Protein AF-A0A954RCR1-F1 (afdb_monomer_lite)

Secondary structure (DSSP, 8-state):
-TT-S-HHHHHHHHHHHHHTTTT-TTHHHHHHHHHT-SSHHHHHHHHHHHTT--SGGGGHHHHHHHTS---HHHHHHHHHHHHHHHHHHHHHHHHT------SHHHHHHHHHHS-HHHHHHS---HHHHHHHHHSTT--HHHHHHHHHHHHHHHT--HHHHHHHHHHHHHT--S---HHHHHHHHHHHHTS-HHHHHHTHHHHHHHHHH-SSHHHHHHHHHHHHHHHTSSHHHHHHHTTSHHHHHHHHHHGGG-S-HHHHHHHHHHHGGGGT---HHHHTTSTT---S-EEEEEEE-SSEE----SEEEEEETTEE-GGGSEEEES---TT--GGGGGSS-----GGGS----PPTTEES-EEEEEEEEEE---EEEEEPP-SGGGGGGGTTEEEEEE-TT--EEEEEEEEPPPSSEEEEE--SSHHHHHHHHHHHHHHTT-TT-HHHHHHHHHHHHHH-TTHHHHHHHHTTS-GGGS-HHHHHHHHHHHHHHHHHS-GGGTTSHHHHHHHHHHHHHHTTS-HHHHHHHHHHHHHHS-EEEEEEEETTTTEES-SEEEEETT-EEEEEEE--SSS-B--EEE-TT-HHHHHHHHHHHTTSGGGTTTTT----TTEEEE---BPTT-EEEEEEEPPSS-EEEEEE--STTTTTTSEEEEEEES-HHHHHH-HHHHHHHHT----SGGGGG-S------HHHHHHHHHHHHHS---HHHHHHHHHHTTGGGT-EETTEE-SSS-BGGG--TT--HHHHHHHH-

Radius of gyration: 33.38 Å; chains: 1; bounding box: 70×98×90 Å

Foldseek 3Di:
DCPDPDVVVNLVVLQVLLVCVVVDPCSLVSLQVQLQDQDASSVLSSLLSLLSDLALQSLVSLQNNVVYDYDPSNVVSSVVSCVSRVVSNVVCLVVVHDHDHPDPSVVLVVLLPHDPVVLVVDDDDLSSLVSLLQPPPRDLVSVVVSLVSNCVVVVHHSLVVLLVVLLVVLPDPDDRDCRSVVSSLVVLLPDDLVSLLVCLVVLLCQLPPGNDLSSNLSSLLSNCVNVVENPVQCVSQLVELSSLLSPLLSLLVNPDLVNLVRCQVVLLCLLPDRDPNHVVVQPPLPDQWFQKKKKKAAAFFKDKFLAKFWDAPRDGLQLQWDKDKPAFDPLQGRNLNHPPGLDLDVVVVSMHIHDHRHHTIMMMIGSVAIGRTFKMKTFARDPPCRLQRSAQMKIFTAHPVRDTSDIDTRDGRDDGMDMDGRGGPGSSNSSSLSSLQSNLSHPPCLLVSLVSLLVCLLVVPCNLSSLVSNVSRDLVSHDLVSLVSNLVSLLVVLVPDPLLCCPPPSNVSSLVSNLSSLVSDDPVSSVVSVVVSVQSHAAEAEWEDDEPQLAIPDQEAEDAAQGKYKYKYWYQYQDWWKKWKFAAPCLVVQLVQLQVCLPPPCCLVVQSRGPDPRTQWMDHTAHNGDIDMTMHGHHNDFAWIKMATSNHPSSLRYIHTYTHANDVVVCVVPVVVCCVPRPHDRRHPSHVPSPPDPPDDLVNCVVCVVVDVVVDDDPVVVVVCCVSVPVQAQEAAPPTHDPNDYHPVDPDPPQDPSNVSVVVD

Sequence (761 aa):
MLKSPEPHARAATARVLCYWRDDVSNSLELFRQLAADEHPRVRLEAVRAASFYKVPEAIEIPIIAAEQPSDPYVDFVRAETMRTIEGYFQAALARGDEIAFATDAGARFLLKNISTDKLLEMERGRAVFLELLYRPGVRDEYRREALAGLAKLENKSEMQILLDAIHTIDARQQSQDESVVFDLVRLLSMRSANELTQARAELEKLATGADQPVIRQIAFVALMSVDNSPEPAWQLATQSVHSLRDLVNAMPLIPDGSLRAALYPRVEPLLNKLPENLAAKSGSAQGDYGRYVRIEIPGRATLTLAEVEVYSDGRNVARRGKATQSSTAHGGDASRAIDGNKSGSYGDGGQTHTPEDNPDPWWELDLGEALPIDKIAIYNRTEGDLGNRLNNFTIKVLDESRNVVFSQEKNPTPKPSVEFALEGGGPAGLVRRAAMNALTSVRGQETQTFERLSSFVTEGTDALAAIRALRRIPRQAWPAEQARPLLDASMALVRKIPTAERTSPAALDVLEFSESLATLLPAELAKQARAELRELGVRVIRVGTLLERMSYDKETIVVAAGKPVEFLFENSDLMPHNFVILQPSALEEVGLLAEATAQDPKSAERQYVPPSNRILLASRLLQPRDSQKLSFTAPNQPGVYPYVCTYPGHWRRMYGALYVVEDLDGYLADPEGYLAAANLPVRDDLLKDRRPRTEWKFDDLAASLDSLMELGRSYGNGKQMFTVANCVACHKLNDAGQSIGPDLAKLDDKFKPVDILREML

pLDDT: mean 86.99, std 10.41, range [38.75, 98.62]

Structure (mmCIF, N/CA/C/O backbone):
data_AF-A0A954RCR1-F1
#
_entry.id   AF-A0A954RCR1-F1
#
loop_
_atom_site.group_PDB
_atom_site.id
_atom_site.type_symbol
_atom_site.label_atom_id
_atom_site.label_alt_id
_atom_site.label_comp_id
_atom_site.label_asym_id
_atom_site.label_entity_id
_atom_site.label_seq_id
_atom_site.pdbx_PDB_ins_code
_atom_site.Cartn_x
_atom_site.Cartn_y
_atom_site.Cartn_z
_atom_site.occupancy
_atom_site.B_iso_or_equiv
_atom_site.auth_seq_id
_atom_site.auth_comp_id
_atom_site.auth_asym_id
_atom_site.auth_atom_id
_atom_site.pdbx_PDB_model_num
ATOM 1 N N . MET A 1 1 ? 14.750 -15.702 -52.295 1.00 83.25 1 MET A N 1
ATOM 2 C CA . MET A 1 1 ? 13.401 -15.258 -51.876 1.00 83.25 1 MET A CA 1
ATOM 3 C C . MET A 1 1 ? 13.390 -14.515 -50.539 1.00 83.25 1 MET A C 1
ATOM 5 O O . MET A 1 1 ? 12.661 -13.542 -50.438 1.00 83.25 1 MET A O 1
ATOM 9 N N . LEU A 1 2 ? 14.232 -14.869 -49.554 1.00 84.25 2 LEU A N 1
ATOM 10 C CA . LEU A 1 2 ? 14.320 -14.148 -48.265 1.00 84.25 2 LEU A CA 1
ATOM 11 C C . LEU A 1 2 ? 14.655 -12.648 -48.378 1.00 84.25 2 LEU A C 1
ATOM 13 O O . LEU A 1 2 ? 14.264 -11.878 -47.519 1.00 84.25 2 LEU A O 1
ATOM 17 N N . LYS A 1 3 ? 15.330 -12.223 -49.453 1.00 89.62 3 LYS A N 1
ATOM 18 C CA . LYS A 1 3 ? 15.639 -10.812 -49.757 1.00 89.62 3 LYS A CA 1
ATOM 19 C C . LYS A 1 3 ? 14.699 -10.196 -50.804 1.00 89.62 3 LYS A C 1
ATOM 21 O O . LYS A 1 3 ? 15.068 -9.241 -51.476 1.00 89.62 3 LYS A O 1
ATOM 26 N N . SER A 1 4 ? 13.533 -10.806 -51.035 1.00 93.75 4 SER A N 1
ATOM 27 C CA . SER A 1 4 ? 12.549 -10.280 -51.988 1.00 93.75 4 SER A CA 1
ATOM 28 C C . SER A 1 4 ? 12.104 -8.880 -51.556 1.00 93.75 4 SER A C 1
ATOM 30 O O . SER A 1 4 ? 11.864 -8.694 -50.362 1.00 93.75 4 SER A O 1
ATOM 32 N N . PRO A 1 5 ? 11.923 -7.921 -52.483 1.00 91.69 5 PRO A N 1
ATOM 33 C CA . PRO A 1 5 ? 11.301 -6.642 -52.145 1.00 91.69 5 PRO A CA 1
ATOM 34 C C . PRO A 1 5 ? 9.852 -6.828 -51.668 1.00 91.69 5 PRO A C 1
ATOM 36 O O . PRO A 1 5 ? 9.361 -6.031 -50.880 1.00 91.69 5 PRO A O 1
ATOM 39 N N . GLU A 1 6 ? 9.195 -7.917 -52.083 1.00 95.56 6 GLU A N 1
ATOM 40 C CA . GLU A 1 6 ? 7.815 -8.235 -51.717 1.00 95.56 6 GLU A CA 1
ATOM 41 C C . GLU A 1 6 ? 7.729 -8.928 -50.337 1.00 95.56 6 GLU A C 1
ATOM 43 O O . GLU A 1 6 ? 8.166 -10.085 -50.216 1.00 95.56 6 GLU A O 1
ATOM 48 N N . PRO A 1 7 ? 7.155 -8.285 -49.299 1.00 94.56 7 PRO A N 1
ATOM 49 C CA . PRO A 1 7 ? 7.074 -8.846 -47.949 1.00 94.56 7 PRO A CA 1
ATOM 50 C C . PRO A 1 7 ? 6.225 -10.119 -47.873 1.00 94.56 7 PRO A C 1
ATOM 52 O O . PRO A 1 7 ? 6.551 -11.020 -47.096 1.00 94.56 7 PRO A O 1
ATOM 55 N N . HIS A 1 8 ? 5.186 -10.269 -48.703 1.00 95.31 8 HIS A N 1
ATOM 56 C CA . HIS A 1 8 ? 4.409 -11.511 -48.744 1.00 95.31 8 HIS A CA 1
ATOM 57 C C . HIS A 1 8 ? 5.251 -12.701 -49.219 1.00 95.31 8 HIS A C 1
ATOM 59 O O . HIS A 1 8 ? 5.131 -13.802 -48.677 1.00 95.31 8 HIS A O 1
ATOM 65 N N . ALA A 1 9 ? 6.158 -12.476 -50.173 1.00 95.69 9 ALA A N 1
ATOM 66 C CA . ALA A 1 9 ? 7.090 -13.500 -50.630 1.00 95.69 9 ALA A CA 1
ATOM 67 C C . ALA A 1 9 ? 8.112 -13.854 -49.539 1.00 95.69 9 ALA A C 1
ATOM 69 O O . ALA A 1 9 ? 8.416 -15.035 -49.355 1.00 95.69 9 ALA A O 1
ATOM 70 N N . ARG A 1 10 ? 8.607 -12.867 -48.775 1.00 97.56 10 ARG A N 1
ATOM 71 C CA . ARG A 1 10 ? 9.498 -13.116 -47.626 1.00 97.56 10 ARG A CA 1
ATOM 72 C C . ARG A 1 10 ? 8.796 -13.925 -46.534 1.00 97.56 10 ARG A C 1
ATOM 74 O O . ARG A 1 10 ? 9.339 -14.940 -46.109 1.00 97.56 10 ARG A O 1
ATOM 81 N N . ALA A 1 11 ? 7.570 -13.558 -46.158 1.00 96.38 11 ALA A N 1
ATOM 82 C CA . ALA A 1 11 ? 6.774 -14.279 -45.161 1.00 96.38 11 ALA A CA 1
ATOM 83 C C . ALA A 1 11 ? 6.455 -15.722 -45.598 1.00 96.38 11 ALA A C 1
ATOM 85 O O . ALA A 1 11 ? 6.636 -16.664 -44.828 1.00 96.38 11 ALA A O 1
ATOM 86 N N . ALA A 1 12 ? 6.056 -15.924 -46.859 1.00 96.19 12 ALA A N 1
ATOM 87 C CA . ALA A 1 12 ? 5.848 -17.265 -47.407 1.00 96.19 12 ALA A CA 1
ATOM 88 C C . ALA A 1 12 ? 7.147 -18.089 -47.388 1.00 96.19 12 ALA A C 1
ATOM 90 O O . ALA A 1 12 ? 7.135 -19.269 -47.042 1.00 96.19 12 ALA A O 1
ATOM 91 N N . THR A 1 13 ? 8.283 -17.453 -47.692 1.00 94.94 13 THR A N 1
ATOM 92 C CA . THR A 1 13 ? 9.602 -18.096 -47.624 1.00 94.94 13 THR A CA 1
ATOM 93 C C . THR A 1 13 ? 9.977 -18.467 -46.190 1.00 94.94 13 THR A C 1
ATOM 95 O O . THR A 1 13 ? 10.460 -19.573 -45.976 1.00 94.94 13 THR A O 1
ATOM 98 N N . ALA A 1 14 ? 9.722 -17.598 -45.207 1.00 96.31 14 ALA A N 1
ATOM 99 C CA . ALA A 1 14 ? 9.934 -17.882 -43.785 1.00 96.31 14 ALA A CA 1
ATOM 100 C C . ALA A 1 14 ? 9.130 -19.113 -43.334 1.00 96.31 14 ALA A C 1
ATOM 102 O O . ALA A 1 14 ? 9.641 -19.989 -42.635 1.00 96.31 14 ALA A O 1
ATOM 103 N N . ARG A 1 15 ? 7.888 -19.234 -43.815 1.00 95.31 15 ARG A N 1
ATOM 104 C CA . ARG A 1 15 ? 7.034 -20.390 -43.539 1.00 95.31 15 ARG A CA 1
ATOM 105 C C . ARG A 1 15 ? 7.578 -21.687 -44.138 1.00 95.31 15 ARG A C 1
ATOM 107 O O . ARG A 1 15 ? 7.557 -22.703 -43.455 1.00 95.31 15 ARG A O 1
ATOM 114 N N . VAL A 1 16 ? 8.091 -21.661 -45.370 1.00 95.81 16 VAL A N 1
ATOM 115 C CA . VAL A 1 16 ? 8.751 -22.831 -45.986 1.00 95.81 16 VAL A CA 1
ATOM 116 C C . VAL A 1 16 ? 10.038 -23.185 -45.239 1.00 95.81 16 VAL A C 1
ATOM 118 O O . VAL A 1 16 ? 10.239 -24.345 -44.886 1.00 95.81 16 VAL A O 1
ATOM 121 N N . LEU A 1 17 ? 10.863 -22.183 -44.921 1.00 95.81 17 LEU A N 1
ATOM 122 C CA . LEU A 1 17 ? 12.106 -22.352 -44.166 1.00 95.81 17 LEU A CA 1
ATOM 123 C C . LEU A 1 17 ? 11.868 -23.045 -42.816 1.00 95.81 17 LEU A C 1
ATOM 125 O O . LEU A 1 17 ? 12.684 -23.856 -42.401 1.00 95.81 17 LEU A O 1
ATOM 129 N N . CYS A 1 18 ? 10.732 -22.793 -42.160 1.00 96.25 18 CYS A N 1
ATOM 130 C CA . CYS A 1 18 ? 10.379 -23.421 -40.882 1.00 96.25 18 CYS A CA 1
ATOM 131 C C . CYS A 1 18 ? 10.257 -24.949 -40.995 1.00 96.25 18 CYS A C 1
ATOM 133 O O . CYS A 1 18 ? 10.634 -25.675 -40.071 1.00 96.25 18 CYS A O 1
ATOM 135 N N . TYR A 1 19 ? 9.733 -25.447 -42.118 1.00 95.06 19 TYR A N 1
ATOM 136 C CA . TYR A 1 19 ? 9.602 -26.883 -42.368 1.00 95.06 19 TYR A CA 1
ATOM 137 C C . TYR A 1 19 ? 10.911 -27.518 -42.839 1.00 95.06 19 TYR A C 1
ATOM 139 O O . TYR A 1 19 ? 11.101 -28.707 -42.627 1.00 95.06 19 TYR A O 1
ATOM 147 N N . TRP A 1 20 ? 11.816 -26.732 -43.425 1.00 94.69 20 TRP A N 1
ATOM 148 C CA . TRP A 1 20 ? 13.145 -27.175 -43.867 1.00 94.69 20 TRP A CA 1
ATOM 149 C C . TRP A 1 20 ? 14.255 -26.839 -42.864 1.00 94.69 20 TRP A C 1
ATOM 151 O O . TRP A 1 20 ? 15.436 -26.934 -43.187 1.00 94.69 20 TRP A O 1
ATOM 161 N N . ARG A 1 21 ? 13.904 -26.413 -41.646 1.00 93.56 21 ARG A N 1
ATOM 162 C CA . ARG A 1 21 ? 14.872 -25.902 -40.663 1.00 93.56 21 ARG A CA 1
ATOM 163 C C . ARG A 1 21 ? 15.953 -26.919 -40.290 1.00 93.56 21 ARG A C 1
ATOM 165 O O . ARG A 1 21 ? 17.066 -26.502 -39.989 1.00 93.56 21 ARG A O 1
ATOM 172 N N . ASP A 1 22 ? 15.607 -28.206 -40.329 1.00 91.62 22 ASP A N 1
ATOM 173 C CA . ASP A 1 22 ? 16.493 -29.324 -39.996 1.00 91.62 22 ASP A CA 1
ATOM 174 C C . ASP A 1 22 ? 17.455 -29.648 -41.165 1.00 91.62 22 ASP A C 1
ATOM 176 O O . ASP A 1 22 ? 18.555 -30.144 -40.937 1.00 91.62 22 ASP A O 1
ATOM 180 N N . ASP A 1 23 ? 17.083 -29.287 -42.401 1.00 94.31 23 ASP A N 1
ATOM 181 C CA . ASP A 1 23 ? 17.887 -29.476 -43.621 1.00 94.31 23 ASP A CA 1
ATOM 182 C C . ASP A 1 23 ? 18.735 -28.238 -43.982 1.00 94.31 23 ASP A C 1
ATOM 184 O O . ASP A 1 23 ? 19.667 -28.313 -44.786 1.00 94.31 23 ASP A O 1
ATOM 188 N N . VAL A 1 24 ? 18.421 -27.074 -43.401 1.00 92.62 24 VAL A N 1
ATOM 189 C CA . VAL A 1 24 ? 19.127 -25.804 -43.628 1.00 92.62 24 VAL A CA 1
ATOM 190 C C . VAL A 1 24 ? 19.993 -25.473 -42.414 1.00 92.62 24 VAL A C 1
ATOM 192 O O . VAL A 1 24 ? 19.507 -24.987 -41.394 1.00 92.62 24 VAL A O 1
ATOM 195 N N . SER A 1 25 ? 21.304 -25.681 -42.549 1.00 86.75 25 SER A N 1
ATOM 196 C CA . SER A 1 25 ? 22.280 -25.602 -41.450 1.00 86.75 25 SER A CA 1
ATOM 197 C C . SER A 1 25 ? 22.365 -24.248 -40.729 1.00 86.75 25 SER A C 1
ATOM 199 O O . SER A 1 25 ? 22.760 -24.208 -39.569 1.00 86.75 25 SER A O 1
ATOM 201 N N . ASN A 1 26 ? 21.979 -23.140 -41.368 1.00 91.62 26 ASN A N 1
ATOM 202 C CA . ASN A 1 26 ? 21.963 -21.796 -40.777 1.00 91.62 26 ASN A CA 1
ATOM 203 C C . ASN A 1 26 ? 20.542 -21.236 -40.567 1.00 91.62 26 ASN A C 1
ATOM 205 O O . ASN A 1 26 ? 20.358 -20.020 -40.505 1.00 91.62 26 ASN A O 1
ATOM 209 N N . SER A 1 27 ? 19.528 -22.102 -40.475 1.00 94.56 27 SER A N 1
ATOM 210 C CA . SER A 1 27 ? 18.116 -21.704 -40.398 1.00 94.56 27 SER A CA 1
ATOM 211 C C . SER A 1 27 ? 17.807 -20.750 -39.238 1.00 94.56 27 SER A C 1
ATOM 213 O O . SER A 1 27 ? 17.087 -19.773 -39.437 1.00 94.56 27 SER A O 1
ATOM 215 N N . LEU A 1 28 ? 18.402 -20.968 -38.061 1.00 93.25 28 LEU A N 1
ATOM 216 C CA . LEU A 1 28 ? 18.199 -20.113 -36.886 1.00 93.25 28 LEU A CA 1
ATOM 217 C C . LEU A 1 28 ? 18.666 -18.668 -37.134 1.00 93.25 28 LEU A C 1
ATOM 219 O O . LEU A 1 28 ? 17.958 -17.717 -36.810 1.00 93.25 28 LEU A O 1
ATOM 223 N N . GLU A 1 29 ? 19.821 -18.504 -37.779 1.00 93.38 29 GLU A N 1
ATOM 224 C CA . GLU A 1 29 ? 20.375 -17.191 -38.121 1.00 93.38 29 GLU A CA 1
ATOM 225 C C . GLU A 1 29 ? 19.513 -16.464 -39.161 1.00 93.38 29 GLU A C 1
ATOM 227 O O . GLU A 1 29 ? 19.259 -15.264 -39.060 1.00 93.38 29 GLU A O 1
ATOM 232 N N . LEU A 1 30 ? 18.979 -17.202 -40.136 1.00 95.31 30 LEU A N 1
ATOM 233 C CA . LEU A 1 30 ? 18.031 -16.648 -41.101 1.00 95.31 30 LEU A CA 1
ATOM 234 C C . LEU A 1 30 ? 16.745 -16.163 -40.412 1.00 95.31 30 LEU A C 1
ATOM 236 O O . LEU A 1 30 ? 16.201 -15.129 -40.801 1.00 95.31 30 LEU A O 1
ATOM 240 N N . PHE A 1 31 ? 16.270 -16.853 -39.371 1.00 96.56 31 PHE A N 1
ATOM 241 C CA . PHE A 1 31 ? 15.113 -16.395 -38.601 1.00 96.56 31 PHE A CA 1
ATOM 242 C C . PHE A 1 31 ? 15.402 -15.188 -37.711 1.00 96.56 31 PHE A C 1
ATOM 244 O O . PHE A 1 31 ? 14.526 -14.334 -37.593 1.00 96.56 31 PHE A O 1
ATOM 251 N N . ARG A 1 32 ? 16.615 -15.047 -37.160 1.00 94.88 32 ARG A N 1
ATOM 252 C CA . ARG A 1 32 ? 17.026 -13.801 -36.487 1.00 94.88 32 ARG A CA 1
ATOM 253 C C . ARG A 1 32 ? 16.932 -12.602 -37.430 1.00 94.88 32 ARG A C 1
ATOM 255 O O . ARG A 1 32 ? 16.365 -11.578 -37.064 1.00 94.88 32 ARG A O 1
ATOM 262 N N . GLN A 1 33 ? 17.405 -12.752 -38.669 1.00 93.94 33 GLN A N 1
ATOM 263 C CA . GLN A 1 33 ? 17.309 -11.701 -39.690 1.00 93.94 33 GLN A CA 1
ATOM 264 C C . GLN A 1 33 ? 15.851 -11.357 -40.026 1.00 93.94 33 GLN A C 1
ATOM 266 O O . GLN A 1 33 ? 15.496 -10.185 -40.105 1.00 93.94 33 GLN A O 1
ATOM 271 N N . LEU A 1 34 ? 14.991 -12.368 -40.185 1.00 95.94 34 LEU A N 1
ATOM 272 C CA . LEU A 1 34 ? 13.568 -12.163 -40.478 1.00 95.94 34 LEU A CA 1
ATOM 273 C C . LEU A 1 34 ? 12.781 -11.578 -39.295 1.00 95.94 34 LEU A C 1
ATOM 275 O O . LEU A 1 34 ? 11.786 -10.888 -39.508 1.00 95.94 34 LEU A O 1
ATOM 279 N N . ALA A 1 35 ? 13.206 -11.826 -38.057 1.00 95.69 35 ALA A N 1
ATOM 280 C CA . ALA A 1 35 ? 12.607 -11.211 -36.875 1.00 95.69 35 ALA A CA 1
ATOM 281 C C . ALA A 1 35 ? 12.864 -9.701 -36.798 1.00 95.69 35 ALA A C 1
ATOM 283 O O . ALA A 1 35 ? 12.066 -8.986 -36.200 1.00 95.69 35 ALA A O 1
ATOM 284 N N . ALA A 1 36 ? 13.927 -9.210 -37.439 1.00 94.12 36 ALA A N 1
ATOM 285 C CA . ALA A 1 36 ? 14.231 -7.786 -37.566 1.00 94.12 36 ALA A CA 1
ATOM 286 C C . ALA A 1 36 ? 13.630 -7.139 -38.833 1.00 94.12 36 ALA A C 1
ATOM 288 O O . ALA A 1 36 ? 13.903 -5.972 -39.106 1.00 94.12 36 ALA A O 1
ATOM 289 N N . ASP A 1 37 ? 12.844 -7.875 -39.631 1.00 95.81 37 ASP A N 1
ATOM 290 C CA . ASP A 1 37 ? 12.252 -7.364 -40.874 1.00 95.81 37 ASP A CA 1
ATOM 291 C C . ASP A 1 37 ? 11.323 -6.172 -40.600 1.00 95.81 37 ASP A C 1
ATOM 293 O O . ASP A 1 37 ? 10.630 -6.154 -39.588 1.00 95.81 37 ASP A O 1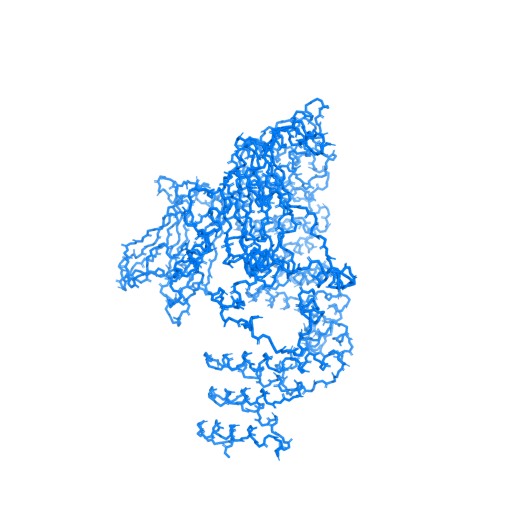
ATOM 297 N N . GLU A 1 38 ? 11.252 -5.202 -41.513 1.00 93.56 38 GLU A N 1
ATOM 298 C CA . GLU A 1 38 ? 10.373 -4.026 -41.398 1.00 93.56 38 GLU A CA 1
ATOM 299 C C . GLU A 1 38 ? 8.879 -4.396 -41.381 1.00 93.56 38 GLU A C 1
ATOM 301 O O . GLU A 1 38 ? 8.064 -3.720 -40.744 1.00 93.56 38 GLU A O 1
ATOM 306 N N . HIS A 1 39 ? 8.500 -5.505 -42.025 1.00 95.44 39 HIS A N 1
ATOM 307 C CA . HIS A 1 39 ? 7.107 -5.873 -42.219 1.00 95.44 39 HIS A CA 1
ATOM 308 C C . HIS A 1 39 ? 6.611 -6.851 -41.132 1.00 95.44 39 HIS A C 1
ATOM 310 O O . HIS A 1 39 ? 7.134 -7.966 -41.014 1.00 95.44 39 HIS A O 1
ATOM 316 N N . PRO A 1 40 ? 5.527 -6.529 -40.394 1.00 94.56 40 PRO A N 1
ATOM 317 C CA . PRO A 1 40 ? 5.069 -7.309 -39.234 1.00 94.56 40 PRO A CA 1
ATOM 318 C C . PRO A 1 40 ? 4.738 -8.767 -39.559 1.00 94.56 40 PRO A C 1
ATOM 320 O O . PRO A 1 40 ? 5.065 -9.663 -38.790 1.00 94.56 40 PRO A O 1
ATOM 323 N N . ARG A 1 41 ? 4.171 -9.043 -40.740 1.00 95.25 41 ARG A N 1
ATOM 324 C CA . ARG A 1 41 ? 3.879 -10.420 -41.183 1.00 95.25 41 ARG A CA 1
ATOM 325 C C . ARG A 1 41 ? 5.128 -11.298 -41.335 1.00 95.25 41 ARG A C 1
ATOM 327 O O . ARG A 1 41 ? 5.044 -12.500 -41.104 1.00 95.25 41 ARG A O 1
ATOM 334 N N . VAL A 1 42 ? 6.260 -10.724 -41.745 1.00 97.38 42 VAL A N 1
ATOM 335 C CA . VAL A 1 42 ? 7.517 -11.474 -41.884 1.00 97.38 42 VAL A CA 1
ATOM 336 C C . VAL A 1 42 ? 8.061 -11.806 -40.497 1.00 97.38 42 VAL A C 1
ATOM 338 O O . VAL A 1 42 ? 8.372 -12.969 -40.233 1.00 97.38 42 VAL A O 1
ATOM 341 N N . ARG A 1 43 ? 8.054 -10.819 -39.587 1.00 97.38 43 ARG A N 1
ATOM 342 C CA . ARG A 1 43 ? 8.409 -11.018 -38.176 1.00 97.38 43 ARG A CA 1
ATOM 343 C C . ARG A 1 43 ? 7.525 -12.066 -37.511 1.00 97.38 43 ARG A C 1
ATOM 345 O O . ARG A 1 43 ? 8.045 -12.962 -36.861 1.00 97.38 43 ARG A O 1
ATOM 352 N N . LEU A 1 44 ? 6.209 -12.010 -37.723 1.00 97.44 44 LEU A N 1
ATOM 353 C CA . LEU A 1 44 ? 5.257 -12.978 -37.176 1.00 97.44 44 LEU A CA 1
ATOM 354 C C . LEU A 1 44 ? 5.622 -14.416 -37.561 1.00 97.44 44 LEU A C 1
ATOM 356 O O . LEU A 1 44 ? 5.638 -15.290 -36.699 1.00 97.44 44 LEU A O 1
ATOM 360 N N . GLU A 1 45 ? 5.936 -14.670 -38.836 1.00 97.56 45 GLU A N 1
ATOM 361 C CA . GLU A 1 45 ? 6.324 -16.012 -39.294 1.00 97.56 45 GLU A CA 1
ATOM 362 C C . GLU A 1 45 ? 7.686 -16.445 -38.738 1.00 97.56 45 GLU A C 1
ATOM 364 O O . GLU A 1 45 ? 7.860 -17.623 -38.426 1.00 97.56 45 GLU A O 1
ATOM 369 N N . ALA A 1 46 ? 8.629 -15.514 -38.562 1.00 97.50 46 ALA A N 1
ATOM 370 C CA . ALA A 1 46 ? 9.911 -15.798 -37.921 1.00 97.50 46 ALA A CA 1
ATOM 371 C C . ALA A 1 46 ? 9.743 -16.163 -36.439 1.00 97.50 46 ALA A C 1
ATOM 373 O O . ALA A 1 46 ? 10.250 -17.192 -35.995 1.00 97.50 46 ALA A O 1
ATOM 374 N N . VAL A 1 47 ? 8.966 -15.372 -35.693 1.00 97.75 47 VAL A N 1
ATOM 375 C CA . VAL A 1 47 ? 8.643 -15.630 -34.284 1.00 97.75 47 VAL A CA 1
ATOM 376 C C . VAL A 1 47 ? 7.914 -16.962 -34.146 1.00 97.75 47 VAL A C 1
ATOM 378 O O . VAL A 1 47 ? 8.325 -17.802 -33.355 1.00 97.75 47 VAL A O 1
ATOM 381 N N . ARG A 1 48 ? 6.902 -17.223 -34.982 1.00 97.75 48 ARG A N 1
ATOM 382 C CA . ARG A 1 48 ? 6.205 -18.515 -35.002 1.00 97.75 48 ARG A CA 1
ATOM 383 C C . ARG A 1 48 ? 7.162 -19.678 -35.271 1.00 97.75 48 ARG A C 1
ATOM 385 O O . ARG A 1 48 ? 6.993 -20.739 -34.685 1.00 97.75 48 ARG A O 1
ATOM 392 N N . ALA A 1 49 ? 8.132 -19.519 -36.169 1.00 97.44 49 ALA A N 1
ATOM 393 C CA . ALA A 1 49 ? 9.093 -20.575 -36.479 1.00 97.44 49 ALA A CA 1
ATOM 394 C C . ALA A 1 49 ? 10.026 -20.892 -35.299 1.00 97.44 49 ALA A C 1
ATOM 396 O O . ALA A 1 49 ? 10.420 -22.048 -35.139 1.00 97.44 49 ALA A O 1
ATOM 397 N N . ALA A 1 50 ? 10.327 -19.909 -34.443 1.00 97.19 50 ALA A N 1
ATOM 398 C CA . ALA A 1 50 ? 11.162 -20.107 -33.260 1.00 97.19 50 ALA A CA 1
ATOM 399 C C . ALA A 1 50 ? 10.596 -21.168 -32.301 1.00 97.19 50 ALA A C 1
ATOM 401 O O . ALA A 1 50 ? 11.370 -21.909 -31.702 1.00 97.19 50 ALA A O 1
ATOM 402 N N . SER A 1 51 ? 9.266 -21.324 -32.216 1.00 96.50 51 SER A N 1
ATOM 403 C CA . SER A 1 51 ? 8.630 -22.322 -31.338 1.00 96.50 51 SER A CA 1
ATOM 404 C C . SER A 1 51 ? 8.909 -23.780 -31.726 1.00 96.50 51 SER A C 1
ATOM 406 O O . SER A 1 51 ? 8.664 -24.688 -30.935 1.00 96.50 51 SER A O 1
ATOM 408 N N . PHE A 1 52 ? 9.450 -24.021 -32.925 1.00 95.69 52 PHE A N 1
ATOM 409 C CA . PHE A 1 52 ? 9.813 -25.353 -33.417 1.00 95.69 52 PHE A CA 1
ATOM 410 C C . PHE A 1 52 ? 11.262 -25.742 -33.092 1.00 95.69 52 PHE A C 1
ATOM 412 O O . PHE A 1 52 ? 11.678 -26.866 -33.393 1.00 95.69 52 PHE A O 1
ATOM 419 N N . TYR A 1 53 ? 12.040 -24.835 -32.498 1.00 95.44 53 TYR A N 1
ATOM 420 C CA . TYR A 1 53 ? 13.405 -25.102 -32.061 1.00 95.44 53 TYR A CA 1
ATOM 421 C C . TYR A 1 53 ? 13.432 -25.588 -30.610 1.00 95.44 53 TYR A C 1
ATOM 423 O O . TYR A 1 53 ? 12.685 -25.115 -29.759 1.00 95.44 53 TYR A O 1
ATOM 431 N N . LYS A 1 54 ? 14.336 -26.530 -30.327 1.00 94.06 54 LYS A N 1
ATOM 432 C CA . LYS A 1 54 ? 14.573 -27.097 -28.987 1.00 94.06 54 LYS A CA 1
ATOM 433 C C . LYS A 1 54 ? 15.948 -26.703 -28.443 1.00 94.06 54 LYS A C 1
ATOM 435 O O . LYS A 1 54 ? 16.628 -27.513 -27.820 1.00 94.06 54 LYS A O 1
ATOM 440 N N . VAL A 1 55 ? 16.375 -25.483 -28.755 1.00 93.19 55 VAL A N 1
ATOM 441 C CA . VAL A 1 55 ? 17.661 -24.908 -28.343 1.00 93.19 55 VAL A CA 1
ATOM 442 C C . VAL A 1 55 ? 17.412 -23.570 -27.643 1.00 93.19 55 VAL A C 1
ATOM 444 O O . VAL A 1 55 ? 16.477 -22.862 -28.033 1.00 93.19 55 VAL A O 1
ATOM 447 N N . PRO A 1 56 ? 18.190 -23.218 -26.606 1.00 93.31 56 PRO A N 1
ATOM 448 C CA . PRO A 1 56 ? 17.955 -22.007 -25.822 1.00 93.31 56 PRO A CA 1
ATOM 449 C C . PRO A 1 56 ? 18.095 -20.719 -26.648 1.00 93.31 56 PRO A C 1
ATOM 451 O O . PRO A 1 56 ? 17.379 -19.755 -26.395 1.00 93.31 56 PRO A O 1
ATOM 454 N N . GLU A 1 57 ? 18.944 -20.705 -27.678 1.00 94.38 57 GLU A N 1
ATOM 455 C CA . GLU A 1 57 ? 19.206 -19.545 -28.538 1.00 94.38 57 GLU A CA 1
ATOM 456 C C . GLU A 1 57 ? 17.972 -19.095 -29.332 1.00 94.38 57 GLU A C 1
ATOM 458 O O . GLU A 1 57 ? 17.884 -17.937 -29.741 1.00 94.38 57 GLU A O 1
ATOM 463 N N . ALA A 1 58 ? 16.988 -19.979 -29.529 1.00 95.38 58 ALA A N 1
ATOM 464 C CA . ALA A 1 58 ? 15.760 -19.655 -30.249 1.00 95.38 58 ALA A CA 1
ATOM 465 C C . ALA A 1 58 ? 14.918 -18.577 -29.555 1.00 95.38 58 ALA A C 1
ATOM 467 O O . ALA A 1 58 ? 14.160 -17.878 -30.230 1.00 95.38 58 ALA A O 1
ATOM 468 N N . ILE A 1 59 ? 15.088 -18.393 -28.239 1.00 94.94 59 ILE A N 1
ATOM 469 C CA . ILE A 1 59 ? 14.411 -17.334 -27.480 1.00 94.94 59 ILE A CA 1
ATOM 470 C C . ILE A 1 59 ? 14.810 -15.932 -27.948 1.00 94.94 59 ILE A C 1
ATOM 472 O O . ILE A 1 59 ? 14.068 -14.977 -27.748 1.00 94.94 59 ILE A O 1
ATOM 476 N N . GLU A 1 60 ? 15.940 -15.796 -28.640 1.00 95.19 60 GLU A N 1
ATOM 477 C CA . GLU A 1 60 ? 16.389 -14.515 -29.173 1.00 95.19 60 GLU A CA 1
ATOM 478 C C . GLU A 1 60 ? 15.485 -13.982 -30.294 1.00 95.19 60 GLU A C 1
ATOM 480 O O . GLU A 1 60 ? 15.310 -12.776 -30.427 1.00 95.19 60 GLU A O 1
ATOM 485 N N . ILE A 1 61 ? 14.855 -14.858 -31.080 1.00 96.38 61 ILE A N 1
ATOM 486 C CA . ILE A 1 61 ? 13.998 -14.472 -32.212 1.00 96.38 61 ILE A CA 1
ATOM 487 C C . ILE A 1 61 ? 12.795 -13.615 -31.760 1.00 96.38 61 ILE A C 1
ATOM 489 O O . ILE A 1 61 ? 12.618 -12.517 -32.299 1.00 96.38 61 ILE A O 1
ATOM 493 N N . PRO A 1 62 ? 11.968 -14.034 -30.776 1.00 95.56 62 PRO A N 1
ATOM 494 C CA . PRO A 1 62 ? 10.907 -13.179 -30.243 1.00 95.56 62 PRO A CA 1
ATOM 495 C C . PRO A 1 62 ? 11.427 -11.885 -29.602 1.00 95.56 62 PRO A C 1
ATOM 497 O O . PRO A 1 62 ? 10.727 -10.875 -29.658 1.00 95.56 62 PRO A O 1
ATOM 500 N N . ILE A 1 63 ? 12.637 -11.887 -29.034 1.00 92.94 63 ILE A N 1
ATOM 501 C CA . ILE A 1 63 ? 13.264 -10.692 -28.447 1.00 92.94 63 ILE A CA 1
ATOM 502 C C . ILE A 1 63 ? 13.634 -9.683 -29.540 1.00 92.94 63 ILE A C 1
ATOM 504 O O . ILE A 1 63 ? 13.307 -8.507 -29.418 1.00 92.94 63 ILE A O 1
ATOM 508 N N . ILE A 1 64 ? 14.238 -10.137 -30.641 1.00 94.19 64 ILE A N 1
ATOM 509 C CA . ILE A 1 64 ? 14.572 -9.290 -31.796 1.00 94.19 64 ILE A CA 1
ATOM 510 C C . ILE A 1 64 ? 13.306 -8.654 -32.378 1.00 94.19 64 ILE A C 1
ATOM 512 O O . ILE A 1 64 ? 13.280 -7.454 -32.646 1.00 94.19 64 ILE A O 1
ATOM 516 N N . ALA A 1 65 ? 12.233 -9.435 -32.530 1.00 93.62 65 ALA A N 1
ATOM 517 C CA . ALA A 1 65 ? 10.966 -8.922 -33.044 1.00 93.62 65 ALA A CA 1
ATOM 518 C C . ALA A 1 65 ? 10.324 -7.863 -32.130 1.00 93.62 65 ALA A C 1
ATOM 520 O O . ALA A 1 65 ? 9.577 -7.020 -32.623 1.00 93.62 65 ALA A O 1
ATOM 521 N N . ALA A 1 66 ? 10.610 -7.892 -30.823 1.00 90.75 66 ALA A N 1
ATOM 522 C CA . ALA A 1 66 ? 10.103 -6.918 -29.857 1.00 90.75 66 ALA A CA 1
ATOM 523 C C . ALA A 1 66 ? 10.780 -5.540 -29.960 1.00 90.75 66 ALA A C 1
ATOM 525 O O . ALA A 1 66 ? 10.221 -4.558 -29.481 1.00 90.75 66 ALA A O 1
ATOM 526 N N . GLU A 1 67 ? 11.948 -5.445 -30.601 1.00 89.81 67 GLU A N 1
ATOM 527 C CA . GLU A 1 67 ? 12.625 -4.165 -30.861 1.00 89.81 67 GLU A CA 1
ATOM 528 C C . GLU A 1 67 ? 11.995 -3.409 -32.054 1.00 89.81 67 GLU A C 1
ATOM 530 O O . GLU A 1 67 ? 12.403 -2.294 -32.372 1.00 89.81 67 GLU A O 1
ATOM 535 N N . GLN A 1 68 ? 11.000 -4.002 -32.726 1.00 90.00 68 GLN A N 1
ATOM 536 C CA . GLN A 1 68 ? 10.282 -3.417 -33.861 1.00 90.00 68 GLN A CA 1
ATOM 537 C C . GLN A 1 68 ? 8.847 -3.018 -33.469 1.00 90.00 68 GLN A C 1
ATOM 539 O O . GLN A 1 68 ? 8.279 -3.612 -32.550 1.00 90.00 68 GLN A O 1
ATOM 544 N N . PRO A 1 69 ? 8.206 -2.064 -34.180 1.00 87.56 69 PRO A N 1
ATOM 545 C CA . PRO A 1 69 ? 6.795 -1.741 -33.964 1.00 87.56 69 PRO A CA 1
ATOM 546 C C . PRO A 1 69 ? 5.923 -2.999 -34.029 1.00 87.56 69 PRO A C 1
ATOM 548 O O . PRO A 1 69 ? 6.053 -3.790 -34.961 1.00 87.56 69 PRO A O 1
ATOM 551 N N . SER A 1 70 ? 5.047 -3.211 -33.052 1.00 84.31 70 SER A N 1
ATOM 552 C CA . SER A 1 70 ? 4.253 -4.442 -32.958 1.00 84.31 70 SER A CA 1
ATOM 553 C C . SER A 1 70 ? 2.785 -4.228 -33.336 1.00 84.31 70 SER A C 1
ATOM 555 O O . SER A 1 70 ? 2.312 -3.096 -33.432 1.00 84.31 70 SER A O 1
ATOM 557 N N . ASP A 1 71 ? 2.074 -5.332 -33.554 1.00 89.38 71 ASP A N 1
ATOM 558 C CA . ASP A 1 71 ? 0.620 -5.394 -33.710 1.00 89.38 71 ASP A CA 1
ATOM 559 C C . ASP A 1 71 ? 0.051 -6.533 -32.833 1.00 89.38 71 ASP A C 1
ATOM 561 O O . ASP A 1 71 ? 0.822 -7.383 -32.366 1.00 89.38 71 ASP A O 1
ATOM 565 N N . PRO A 1 72 ? -1.280 -6.603 -32.614 1.00 89.44 72 PRO A N 1
ATOM 566 C CA . PRO A 1 72 ? -1.874 -7.617 -31.741 1.00 89.44 72 PRO A CA 1
ATOM 567 C C . PRO A 1 72 ? -1.548 -9.067 -32.130 1.00 89.44 72 PRO A C 1
ATOM 569 O O . PRO A 1 72 ? -1.504 -9.943 -31.268 1.00 89.44 72 PRO A O 1
ATOM 572 N N . TYR A 1 73 ? -1.301 -9.344 -33.414 1.00 89.94 73 TYR A N 1
ATOM 573 C CA . TYR A 1 73 ? -0.975 -10.687 -33.890 1.00 89.94 73 TYR A CA 1
ATOM 574 C C . TYR A 1 73 ? 0.481 -11.044 -33.597 1.00 89.94 73 TYR A C 1
ATOM 576 O O . TYR A 1 73 ? 0.758 -12.156 -33.146 1.00 89.94 73 TYR A O 1
ATOM 584 N N . VAL A 1 74 ? 1.411 -10.114 -33.830 1.00 90.88 74 VAL A N 1
ATOM 585 C CA . VAL A 1 74 ? 2.827 -10.289 -33.477 1.00 90.88 74 VAL A CA 1
ATOM 586 C C . VAL A 1 74 ? 2.971 -10.434 -31.964 1.00 90.88 74 VAL A C 1
ATOM 588 O O . VAL A 1 74 ? 3.686 -11.328 -31.515 1.00 90.88 74 VAL A O 1
ATOM 591 N N . ASP A 1 75 ? 2.255 -9.625 -31.179 1.00 85.56 75 ASP A N 1
ATOM 592 C CA . ASP A 1 75 ? 2.261 -9.706 -29.715 1.00 85.56 75 ASP A CA 1
ATOM 593 C C . ASP A 1 75 ? 1.734 -11.052 -29.208 1.00 85.56 75 ASP A C 1
ATOM 595 O O . ASP A 1 75 ? 2.390 -11.694 -28.383 1.00 85.56 75 ASP A O 1
ATOM 599 N N . PHE A 1 76 ? 0.600 -11.520 -29.743 1.00 90.56 76 PHE A N 1
ATOM 600 C CA . PHE A 1 76 ? 0.043 -12.830 -29.406 1.00 90.56 76 PHE A CA 1
ATOM 601 C C . PHE A 1 76 ? 1.024 -13.962 -29.734 1.00 90.56 76 PHE A C 1
ATOM 603 O O . PHE A 1 76 ? 1.369 -14.765 -28.867 1.00 90.56 76 PHE A O 1
ATOM 610 N N . VAL A 1 77 ? 1.533 -14.006 -30.972 1.00 94.56 77 VAL A N 1
ATOM 611 C CA . VAL A 1 77 ? 2.454 -15.065 -31.416 1.00 94.56 77 VAL A CA 1
ATOM 612 C C . VAL A 1 77 ? 3.758 -15.028 -30.622 1.00 94.56 77 VAL A C 1
ATOM 614 O O . VAL A 1 77 ? 4.289 -16.087 -30.282 1.00 94.56 77 VAL A O 1
ATOM 617 N N . ARG A 1 78 ? 4.258 -13.839 -30.266 1.00 95.94 78 ARG A N 1
ATOM 618 C CA . ARG A 1 78 ? 5.427 -13.679 -29.395 1.00 95.94 78 ARG A CA 1
ATOM 619 C C . ARG A 1 78 ? 5.173 -14.271 -28.012 1.00 95.94 78 ARG A C 1
ATOM 621 O O . ARG A 1 78 ? 6.008 -15.038 -27.542 1.00 95.94 78 ARG A O 1
ATOM 628 N N . ALA A 1 79 ? 4.029 -13.982 -27.391 1.00 89.44 79 ALA A N 1
ATOM 629 C CA . ALA A 1 79 ? 3.681 -14.518 -26.076 1.00 89.44 79 ALA A CA 1
ATOM 630 C C . ALA A 1 79 ? 3.567 -16.055 -26.072 1.00 89.44 79 ALA A C 1
ATOM 632 O O . ALA A 1 79 ? 4.143 -16.707 -25.200 1.00 89.44 79 ALA A O 1
ATOM 633 N N . GLU A 1 80 ? 2.883 -16.644 -27.059 1.00 95.25 80 GLU A N 1
ATOM 634 C CA . GLU A 1 80 ? 2.765 -18.107 -27.196 1.00 95.25 80 GLU A CA 1
ATOM 635 C C . GLU A 1 80 ? 4.119 -18.776 -27.478 1.00 95.25 80 GLU A C 1
ATOM 637 O O . GLU A 1 80 ? 4.456 -19.815 -26.903 1.00 95.25 80 GLU A O 1
ATOM 642 N N . THR A 1 81 ? 4.929 -18.160 -28.342 1.00 96.38 81 THR A N 1
ATOM 643 C CA . THR A 1 81 ? 6.267 -18.658 -28.684 1.00 96.38 81 THR A CA 1
ATOM 644 C C . THR A 1 81 ? 7.173 -18.650 -27.462 1.00 96.38 81 THR A C 1
ATOM 646 O O . THR A 1 81 ? 7.794 -19.671 -27.177 1.00 96.38 81 THR A O 1
ATOM 649 N N . MET A 1 82 ? 7.204 -17.542 -26.710 1.00 92.62 82 MET A N 1
ATOM 650 C CA . MET A 1 82 ? 7.973 -17.430 -25.467 1.00 92.62 82 MET A CA 1
ATOM 651 C C . MET A 1 82 ? 7.579 -18.530 -24.480 1.00 92.62 82 MET A C 1
ATOM 653 O O . MET A 1 82 ? 8.453 -19.269 -24.042 1.00 92.62 82 MET A O 1
ATOM 657 N N . ARG A 1 83 ? 6.276 -18.734 -24.224 1.00 90.88 83 ARG A N 1
ATOM 658 C CA . ARG A 1 83 ? 5.792 -19.817 -23.344 1.00 90.88 83 ARG A CA 1
ATOM 659 C C . ARG A 1 83 ? 6.227 -21.210 -23.802 1.00 90.88 83 ARG A C 1
ATOM 661 O O . ARG A 1 83 ? 6.460 -22.083 -22.973 1.00 90.88 83 ARG A O 1
ATOM 668 N N . THR A 1 84 ? 6.348 -21.420 -25.111 1.00 93.62 84 THR A N 1
ATOM 669 C CA . THR A 1 84 ? 6.757 -22.712 -25.677 1.00 93.62 84 THR A CA 1
ATOM 670 C C . THR A 1 84 ? 8.247 -22.994 -25.466 1.00 93.62 84 THR A C 1
ATOM 672 O O . THR A 1 84 ? 8.616 -24.123 -25.148 1.00 93.62 84 THR A O 1
ATOM 675 N N . ILE A 1 85 ? 9.114 -21.991 -25.650 1.00 94.38 85 ILE A N 1
ATOM 676 C CA . ILE A 1 85 ? 10.577 -22.189 -25.675 1.00 94.38 85 ILE A CA 1
ATOM 677 C C . ILE A 1 85 ? 11.292 -21.782 -24.384 1.00 94.38 85 ILE A C 1
ATOM 679 O O . ILE A 1 85 ? 12.453 -22.146 -24.195 1.00 94.38 85 ILE A O 1
ATOM 683 N N . GLU A 1 86 ? 10.609 -21.088 -23.471 1.00 90.81 86 GLU A N 1
ATOM 684 C CA . GLU A 1 86 ? 11.161 -20.644 -22.186 1.00 90.81 86 GLU A CA 1
ATOM 685 C C . GLU A 1 86 ? 11.750 -21.803 -21.372 1.00 90.81 86 GLU A C 1
ATOM 687 O O . GLU A 1 86 ? 12.838 -21.667 -20.817 1.00 90.81 86 GLU A O 1
ATOM 692 N N . GLY A 1 87 ? 11.106 -22.975 -21.370 1.00 90.44 87 GLY A N 1
ATOM 693 C CA . GLY A 1 87 ? 11.609 -24.151 -20.656 1.00 90.44 87 GLY A CA 1
ATOM 694 C C . GLY A 1 87 ? 13.004 -24.602 -21.112 1.00 90.44 87 GLY A C 1
ATOM 695 O O . GLY A 1 87 ? 13.815 -25.010 -20.282 1.00 90.44 87 GLY A O 1
ATOM 696 N N . TYR A 1 88 ? 13.326 -24.481 -22.407 1.00 93.06 88 TYR A N 1
ATOM 697 C CA . TYR A 1 88 ? 14.660 -24.816 -22.926 1.00 93.06 88 TYR A CA 1
ATOM 698 C C . TYR A 1 88 ? 15.714 -23.811 -22.463 1.00 93.06 88 TYR A C 1
ATOM 700 O O . TYR A 1 88 ? 16.810 -24.211 -22.068 1.00 93.06 88 TYR A O 1
ATOM 708 N N . PHE A 1 89 ? 15.363 -22.524 -22.470 1.00 91.38 89 PHE A N 1
ATOM 709 C CA . PHE A 1 89 ? 16.221 -21.451 -21.980 1.00 91.38 89 PHE A CA 1
ATOM 710 C C . PHE A 1 89 ? 16.500 -21.592 -20.478 1.00 91.38 89 PHE A C 1
ATOM 712 O O . PHE A 1 89 ? 17.659 -21.633 -20.071 1.00 91.38 89 PHE A O 1
ATOM 719 N N . GLN A 1 90 ? 15.460 -21.776 -19.659 1.00 87.56 90 GLN A N 1
ATOM 720 C CA . GLN A 1 90 ? 15.609 -21.942 -18.210 1.00 87.56 90 GLN A CA 1
ATOM 721 C C . GLN A 1 90 ? 16.402 -23.205 -17.851 1.00 87.56 90 GLN A C 1
ATOM 723 O O . GLN A 1 90 ? 17.264 -23.173 -16.974 1.00 87.56 90 GLN A O 1
ATOM 728 N N . ALA A 1 91 ? 16.177 -24.314 -18.562 1.00 88.94 91 ALA A N 1
ATOM 729 C CA . ALA A 1 91 ? 16.940 -25.538 -18.345 1.00 88.94 91 ALA A CA 1
ATOM 730 C C . ALA A 1 91 ? 18.429 -25.374 -18.699 1.00 88.94 91 ALA A C 1
ATOM 732 O O . ALA A 1 91 ? 19.279 -25.923 -18.000 1.00 88.94 91 ALA A O 1
ATOM 733 N N . ALA A 1 92 ? 18.752 -24.623 -19.758 1.00 89.38 92 ALA A N 1
ATOM 734 C CA . ALA A 1 92 ? 20.133 -24.302 -20.119 1.00 89.38 92 ALA A CA 1
ATOM 735 C C . ALA A 1 92 ? 20.806 -23.419 -19.056 1.00 89.38 92 ALA A C 1
ATOM 737 O O . ALA A 1 92 ? 21.919 -23.716 -18.620 1.00 89.38 92 ALA A O 1
ATOM 738 N N . LEU A 1 93 ? 20.099 -22.400 -18.554 1.00 85.06 93 LEU A N 1
ATOM 739 C CA . LEU A 1 93 ? 20.585 -21.570 -17.451 1.00 85.06 93 LEU A CA 1
ATOM 740 C C . LEU A 1 93 ? 20.862 -22.385 -16.184 1.00 85.06 93 LEU A C 1
ATOM 742 O O . LEU A 1 93 ? 21.929 -22.232 -15.591 1.00 85.06 93 LEU A O 1
ATOM 746 N N . ALA A 1 94 ? 19.945 -23.280 -15.804 1.00 83.69 94 ALA A N 1
ATOM 747 C CA . ALA A 1 94 ? 20.074 -24.120 -14.614 1.00 83.69 94 ALA A CA 1
ATOM 748 C C . ALA A 1 94 ? 21.249 -25.111 -14.692 1.00 83.69 94 ALA A C 1
ATOM 750 O O . ALA A 1 94 ? 21.867 -25.409 -13.673 1.00 83.69 94 ALA A O 1
ATOM 751 N N . ARG A 1 95 ? 21.581 -25.610 -15.891 1.00 86.88 95 ARG A N 1
ATOM 752 C CA . ARG A 1 95 ? 22.765 -26.461 -16.116 1.00 86.88 95 ARG A CA 1
ATOM 753 C C . ARG A 1 95 ? 24.075 -25.681 -16.186 1.00 86.88 95 ARG A C 1
ATOM 755 O O . ARG A 1 95 ? 25.140 -26.285 -16.110 1.00 86.88 95 ARG A O 1
ATOM 762 N N . GLY A 1 96 ? 24.001 -24.360 -16.323 1.00 79.75 96 GLY A N 1
ATOM 763 C CA . GLY A 1 96 ? 25.171 -23.514 -16.486 1.00 79.75 96 GLY A CA 1
ATOM 764 C C . GLY A 1 96 ? 25.678 -23.417 -17.926 1.00 79.75 96 GLY A C 1
ATOM 765 O O . GLY A 1 96 ? 26.761 -22.867 -18.108 1.00 79.75 96 GLY A O 1
ATOM 766 N N . ASP A 1 97 ? 24.906 -23.862 -18.921 1.00 83.75 97 ASP A N 1
ATOM 767 C CA . ASP A 1 97 ? 25.296 -23.850 -20.336 1.00 83.75 97 ASP A CA 1
ATOM 768 C C . ASP A 1 97 ? 25.639 -22.418 -20.812 1.00 83.75 97 ASP A C 1
ATOM 770 O O . ASP A 1 97 ? 25.105 -21.418 -20.307 1.00 83.75 97 ASP A O 1
ATOM 774 N N . GLU A 1 98 ? 26.554 -22.311 -21.777 1.00 82.12 98 GLU A N 1
ATOM 775 C CA . GLU A 1 98 ? 26.851 -21.057 -22.474 1.00 82.12 98 GLU A CA 1
ATOM 776 C C . GLU A 1 98 ? 25.797 -20.830 -23.567 1.00 82.12 98 GLU A C 1
ATOM 778 O O . GLU A 1 98 ? 25.572 -21.704 -24.400 1.00 82.12 98 GLU A O 1
ATOM 783 N N . ILE A 1 99 ? 25.133 -19.668 -23.550 1.00 86.75 99 ILE A N 1
ATOM 784 C CA . ILE A 1 99 ? 24.086 -19.310 -24.518 1.00 86.75 99 ILE A CA 1
ATOM 785 C C . ILE A 1 99 ? 24.593 -18.136 -25.351 1.00 86.75 99 ILE A C 1
ATOM 787 O O . ILE A 1 99 ? 24.724 -17.017 -24.851 1.00 86.75 99 ILE A O 1
ATOM 791 N N . ALA A 1 100 ? 24.867 -18.391 -26.628 1.00 84.00 100 ALA A N 1
ATOM 792 C CA . ALA A 1 100 ? 25.405 -17.390 -27.540 1.00 84.00 100 ALA A CA 1
ATOM 793 C C . ALA A 1 100 ? 24.277 -16.625 -28.252 1.00 84.00 100 ALA A C 1
ATOM 795 O O . ALA A 1 100 ? 23.718 -17.077 -29.258 1.00 84.00 100 ALA A O 1
ATOM 796 N N . PHE A 1 101 ? 23.959 -15.438 -27.737 1.00 88.19 101 PHE A N 1
ATOM 797 C CA . PHE A 1 101 ? 23.090 -14.481 -28.419 1.00 88.19 101 PHE A CA 1
ATOM 798 C C . PHE A 1 101 ? 23.873 -13.609 -29.403 1.00 88.19 101 PHE A C 1
ATOM 800 O O . PHE A 1 101 ? 25.013 -13.227 -29.148 1.00 88.19 101 PHE A O 1
ATOM 807 N N . ALA A 1 102 ? 23.254 -13.316 -30.544 1.00 82.00 102 ALA A N 1
ATOM 808 C CA . ALA A 1 102 ? 23.857 -12.576 -31.649 1.00 82.00 102 ALA A CA 1
ATOM 809 C C . ALA A 1 102 ? 23.583 -11.061 -31.597 1.00 82.00 102 ALA A C 1
ATOM 811 O O . ALA A 1 102 ? 24.179 -10.301 -32.359 1.00 82.00 102 ALA A O 1
ATOM 812 N N . THR A 1 103 ? 22.667 -10.616 -30.736 1.00 82.62 103 THR A N 1
ATOM 813 C CA . THR A 1 103 ? 22.168 -9.237 -30.691 1.00 82.62 103 THR A CA 1
ATOM 814 C C . THR A 1 103 ? 22.308 -8.609 -29.309 1.00 82.62 103 THR A C 1
ATOM 816 O O . THR A 1 103 ? 22.228 -9.286 -28.283 1.00 82.62 103 THR A O 1
ATOM 819 N N . ASP A 1 104 ? 22.426 -7.278 -29.267 1.00 79.00 104 ASP A N 1
ATOM 820 C CA . ASP A 1 104 ? 22.449 -6.523 -28.008 1.00 79.00 104 ASP A CA 1
ATOM 821 C C . ASP A 1 104 ? 21.162 -6.717 -27.192 1.00 79.00 104 ASP A C 1
ATOM 823 O O . ASP A 1 104 ? 21.195 -6.722 -25.962 1.00 79.00 104 ASP A O 1
ATOM 827 N N . ALA A 1 105 ? 20.017 -6.879 -27.864 1.00 77.50 105 ALA A N 1
ATOM 828 C CA . ALA A 1 105 ? 18.738 -7.153 -27.216 1.00 77.50 105 ALA A CA 1
ATOM 829 C C . ALA A 1 105 ? 18.739 -8.531 -26.536 1.00 77.50 105 ALA A C 1
ATOM 831 O O . ALA A 1 105 ? 18.365 -8.635 -25.365 1.00 77.50 105 ALA A O 1
ATOM 832 N N . GLY A 1 106 ? 19.244 -9.557 -27.230 1.00 85.06 106 GLY A N 1
ATOM 833 C CA . GLY A 1 106 ? 19.479 -10.883 -26.663 1.00 85.06 106 GLY A CA 1
ATOM 834 C C . GLY A 1 106 ? 20.437 -10.830 -25.474 1.00 85.06 106 GLY A C 1
ATOM 835 O O . GLY A 1 106 ? 20.105 -11.316 -24.395 1.00 85.06 106 GLY A O 1
ATOM 836 N N . ALA A 1 107 ? 21.582 -10.159 -25.612 1.00 83.44 107 ALA A N 1
ATOM 837 C CA . ALA A 1 107 ? 22.553 -10.010 -24.528 1.00 83.44 107 ALA A CA 1
ATOM 838 C C . ALA A 1 107 ? 21.942 -9.341 -23.281 1.00 83.44 107 ALA A C 1
ATOM 840 O O . ALA A 1 107 ? 22.090 -9.854 -22.172 1.00 83.44 107 ALA A O 1
ATOM 841 N N . ARG A 1 108 ? 21.184 -8.244 -23.444 1.00 83.12 108 ARG A N 1
ATOM 842 C CA . ARG A 1 108 ? 20.447 -7.603 -22.334 1.00 83.12 108 ARG A CA 1
ATOM 843 C C . ARG A 1 108 ? 19.444 -8.555 -21.688 1.00 83.12 108 ARG A C 1
ATOM 845 O O . ARG A 1 108 ? 19.305 -8.557 -20.468 1.00 83.12 108 ARG A O 1
ATOM 852 N N . PHE A 1 109 ? 18.732 -9.343 -22.490 1.00 86.44 109 PHE A N 1
ATOM 853 C CA . PHE A 1 109 ? 17.789 -10.330 -21.977 1.00 86.44 109 PHE A CA 1
ATOM 854 C C . PHE A 1 109 ? 18.497 -11.424 -21.172 1.00 86.44 109 PHE A C 1
ATOM 856 O O . PHE A 1 109 ? 18.035 -11.755 -20.083 1.00 86.44 109 PHE A O 1
ATOM 863 N N . LEU A 1 110 ? 19.635 -11.941 -21.647 1.00 87.88 110 LEU A N 1
ATOM 864 C CA . LEU A 1 110 ? 20.427 -12.927 -20.908 1.00 87.88 110 LEU A CA 1
ATOM 865 C C . LEU A 1 110 ? 20.842 -12.385 -19.542 1.00 87.88 110 LEU A C 1
ATOM 867 O O . LEU A 1 110 ? 20.561 -13.013 -18.525 1.00 87.88 110 LEU A O 1
ATOM 871 N N . LEU A 1 111 ? 21.452 -11.196 -19.521 1.00 88.00 111 LEU A N 1
ATOM 872 C CA . LEU A 1 111 ? 21.944 -10.566 -18.295 1.00 88.00 111 LEU A CA 1
ATOM 873 C C . LEU A 1 111 ? 20.839 -10.398 -17.250 1.00 88.00 111 LEU A C 1
ATOM 875 O O . LEU A 1 111 ? 21.076 -10.667 -16.078 1.00 88.00 111 LEU A O 1
ATOM 879 N N . LYS A 1 112 ? 19.621 -10.050 -17.678 1.00 85.62 112 LYS A N 1
ATOM 880 C CA . LYS A 1 112 ? 18.455 -9.930 -16.792 1.00 85.62 112 LYS A CA 1
ATOM 881 C C . LYS A 1 112 ? 17.959 -11.260 -16.225 1.00 85.62 112 LYS A C 1
ATOM 883 O O . LYS A 1 112 ? 17.338 -11.244 -15.166 1.00 85.62 112 LYS A O 1
ATOM 888 N N . ASN A 1 113 ? 18.220 -12.383 -16.892 1.00 85.31 113 ASN A N 1
ATOM 889 C CA . ASN A 1 113 ? 17.668 -13.693 -16.532 1.00 85.31 113 ASN A CA 1
ATOM 890 C C . ASN A 1 113 ? 18.675 -14.649 -15.868 1.00 85.31 113 ASN A C 1
ATOM 892 O O . ASN A 1 113 ? 18.263 -15.659 -15.306 1.00 85.31 113 ASN A O 1
ATOM 896 N N . ILE A 1 114 ? 19.978 -14.356 -15.890 1.00 87.12 114 ILE A N 1
ATOM 897 C CA . ILE A 1 114 ? 20.970 -15.128 -15.121 1.00 87.12 114 ILE A CA 1
ATOM 898 C C . ILE A 1 114 ? 20.963 -14.740 -13.638 1.00 87.12 114 ILE A C 1
ATOM 900 O O . ILE A 1 114 ? 20.569 -13.627 -13.289 1.00 87.12 114 ILE A O 1
ATOM 904 N N . SER A 1 115 ? 21.448 -15.618 -12.754 1.00 86.50 115 SER A N 1
ATOM 905 C CA . SER A 1 115 ? 21.627 -15.295 -11.330 1.00 86.50 115 SER A CA 1
ATOM 906 C C . SER A 1 115 ? 22.683 -14.203 -11.121 1.00 86.50 115 SER A C 1
ATOM 908 O O . SER A 1 115 ? 23.549 -13.985 -11.971 1.00 86.50 115 SER A O 1
ATOM 910 N N . THR A 1 116 ? 22.631 -13.507 -9.982 1.00 87.00 116 THR A N 1
ATOM 911 C CA . THR A 1 116 ? 23.669 -12.529 -9.611 1.00 87.00 116 THR A CA 1
ATOM 912 C C . THR A 1 116 ? 25.042 -13.190 -9.505 1.00 87.00 116 THR A C 1
ATOM 914 O O . THR A 1 116 ? 26.007 -12.618 -9.992 1.00 87.00 116 THR A O 1
ATOM 917 N N . ASP A 1 117 ? 25.130 -14.411 -8.973 1.00 86.88 117 ASP A N 1
ATOM 918 C CA . ASP A 1 117 ? 26.401 -15.141 -8.875 1.00 86.88 117 ASP A CA 1
ATOM 919 C C . ASP A 1 117 ? 27.019 -15.384 -10.257 1.00 86.88 117 ASP A C 1
ATOM 921 O O . ASP A 1 117 ? 28.177 -15.042 -10.485 1.00 86.88 117 ASP A O 1
ATOM 925 N N . LYS A 1 118 ? 26.222 -15.853 -11.228 1.00 84.75 118 LYS A N 1
ATOM 926 C CA . LYS A 1 118 ? 26.707 -16.067 -12.598 1.00 84.75 118 LYS A CA 1
ATOM 927 C C . LYS A 1 118 ? 27.055 -14.749 -13.291 1.00 84.75 118 LYS A C 1
ATOM 929 O O . LYS A 1 118 ? 28.052 -14.680 -13.999 1.00 84.75 118 LYS A O 1
ATOM 934 N N . LEU A 1 119 ? 26.286 -13.682 -13.054 1.00 88.44 119 LEU A N 1
ATOM 935 C CA . LEU A 1 119 ? 26.605 -12.336 -13.549 1.00 88.44 119 LEU A CA 1
ATOM 936 C C . LEU A 1 119 ? 27.971 -11.849 -13.031 1.00 88.44 119 LEU A C 1
ATOM 938 O O . LEU A 1 119 ? 28.726 -11.226 -13.775 1.00 88.44 119 LEU A O 1
ATOM 942 N N . LEU A 1 120 ? 28.304 -12.159 -11.774 1.00 89.12 120 LEU A N 1
ATOM 943 C CA . LEU A 1 120 ? 29.581 -11.807 -11.151 1.00 89.12 120 LEU A CA 1
ATOM 944 C C . LEU A 1 120 ? 30.765 -12.641 -11.662 1.00 89.12 120 LEU A C 1
ATOM 946 O O . LEU A 1 120 ? 31.904 -12.210 -11.484 1.00 89.12 120 LEU A O 1
ATOM 950 N N . GLU A 1 121 ? 30.540 -13.765 -12.337 1.00 89.19 121 GLU A N 1
ATOM 951 C CA . GLU A 1 121 ? 31.588 -14.558 -13.000 1.00 89.19 121 GLU A CA 1
ATOM 952 C C . GLU A 1 121 ? 31.883 -14.083 -14.433 1.00 89.19 121 GLU A C 1
ATOM 954 O O . GLU A 1 121 ? 32.946 -14.378 -14.978 1.00 89.19 121 GLU A O 1
ATOM 959 N N . MET A 1 122 ? 30.967 -13.324 -15.046 1.00 86.19 122 MET A N 1
ATOM 960 C CA . MET A 1 122 ? 31.117 -12.850 -16.425 1.00 86.19 122 MET A CA 1
ATOM 961 C C . MET A 1 122 ? 32.228 -11.807 -16.579 1.00 86.19 122 MET A C 1
ATOM 963 O O . MET A 1 122 ? 32.531 -11.032 -15.664 1.00 86.19 122 MET A O 1
ATOM 967 N N . GLU A 1 123 ? 32.785 -11.725 -17.789 1.00 87.38 123 GLU A N 1
ATOM 968 C CA . GLU A 1 123 ? 33.749 -10.686 -18.142 1.00 87.38 123 GLU A CA 1
ATOM 969 C C . GLU A 1 123 ? 33.166 -9.287 -17.891 1.00 87.38 123 GLU A C 1
ATOM 971 O O . GLU A 1 123 ? 32.035 -8.964 -18.266 1.00 87.38 123 GLU A O 1
ATOM 976 N N . ARG A 1 124 ? 33.959 -8.440 -17.231 1.00 90.12 124 ARG A N 1
ATOM 977 C CA . ARG A 1 124 ? 33.581 -7.085 -16.825 1.00 90.12 124 ARG A CA 1
ATOM 978 C C . ARG A 1 124 ? 33.533 -6.125 -18.014 1.00 90.12 124 ARG A C 1
ATOM 980 O O . ARG A 1 124 ? 34.436 -5.323 -18.237 1.00 90.12 124 ARG A O 1
ATOM 987 N N . GLY A 1 125 ? 32.446 -6.215 -18.772 1.00 88.50 125 GLY A N 1
ATOM 988 C CA . GLY A 1 125 ? 32.104 -5.308 -19.862 1.00 88.50 125 GLY A CA 1
ATOM 989 C C . GLY A 1 125 ? 31.022 -4.295 -19.483 1.00 88.50 125 GLY A C 1
ATOM 990 O O . GLY A 1 125 ? 30.361 -4.400 -18.448 1.00 88.50 125 GLY A O 1
ATOM 991 N N . ARG A 1 126 ? 30.783 -3.328 -20.376 1.00 88.00 126 ARG A N 1
ATOM 992 C CA . ARG A 1 126 ? 29.782 -2.263 -20.182 1.00 88.00 126 ARG A CA 1
ATOM 993 C C . ARG A 1 126 ? 28.391 -2.804 -19.823 1.00 88.00 126 ARG A C 1
ATOM 995 O O . ARG A 1 126 ? 27.754 -2.282 -18.916 1.00 88.00 126 ARG A O 1
ATOM 1002 N N . ALA A 1 127 ? 27.921 -3.840 -20.518 1.00 86.00 127 ALA A N 1
ATOM 1003 C CA . ALA A 1 127 ? 26.587 -4.403 -20.304 1.00 86.00 127 ALA A CA 1
ATOM 1004 C C . ALA A 1 127 ? 26.447 -5.083 -18.929 1.00 86.00 127 ALA A C 1
ATOM 1006 O O . ALA A 1 127 ? 25.447 -4.875 -18.247 1.00 86.00 127 ALA A O 1
ATOM 1007 N N . VAL A 1 128 ? 27.476 -5.821 -18.497 1.00 90.75 128 VAL A N 1
ATOM 1008 C CA . VAL A 1 128 ? 27.527 -6.456 -17.170 1.00 90.75 128 VAL A CA 1
ATOM 1009 C C . VAL A 1 128 ? 27.530 -5.396 -16.074 1.00 90.75 128 VAL A C 1
ATOM 1011 O O . VAL A 1 128 ? 26.759 -5.499 -15.125 1.00 90.75 128 VAL A O 1
ATOM 1014 N N . PHE A 1 129 ? 28.329 -4.336 -16.223 1.00 94.12 129 PHE A N 1
ATOM 1015 C CA . PHE A 1 129 ? 28.331 -3.246 -15.252 1.00 94.12 129 PHE A CA 1
ATOM 1016 C C . PHE A 1 129 ? 26.990 -2.508 -15.174 1.00 94.12 129 PHE A C 1
ATOM 1018 O O . PHE A 1 129 ? 26.549 -2.189 -14.074 1.00 94.12 129 PHE A O 1
ATOM 1025 N N . LEU A 1 130 ? 26.313 -2.265 -16.302 1.00 90.25 130 LEU A N 1
ATOM 1026 C CA . LEU A 1 130 ? 24.970 -1.678 -16.284 1.00 90.25 130 LEU A CA 1
ATOM 1027 C C . LEU A 1 130 ? 23.969 -2.589 -15.562 1.00 90.25 130 LEU A C 1
ATOM 1029 O O . LEU A 1 130 ? 23.199 -2.099 -14.741 1.00 90.25 130 LEU A O 1
ATOM 1033 N N . GLU A 1 131 ? 23.993 -3.899 -15.816 1.00 91.50 131 GLU A N 1
ATOM 1034 C CA . GLU A 1 131 ? 23.114 -4.837 -15.107 1.00 91.50 131 GLU A CA 1
ATOM 1035 C C . GLU A 1 131 ? 23.416 -4.851 -13.602 1.00 91.50 131 GLU A C 1
ATOM 1037 O O . GLU A 1 131 ? 22.501 -4.701 -12.799 1.00 91.50 131 GLU A O 1
ATOM 1042 N N . LEU A 1 132 ? 24.690 -4.923 -13.198 1.00 92.38 132 LEU A N 1
ATOM 1043 C CA . LEU A 1 132 ? 25.090 -4.838 -11.786 1.00 92.38 132 LEU A CA 1
ATOM 1044 C C . LEU A 1 132 ? 24.642 -3.527 -11.128 1.00 92.38 132 LEU A C 1
ATOM 1046 O O . LEU A 1 132 ? 24.296 -3.516 -9.947 1.00 92.38 132 LEU A O 1
ATOM 1050 N N . LEU A 1 133 ? 24.626 -2.423 -11.877 1.00 91.06 133 LEU A N 1
ATOM 1051 C CA . LEU A 1 133 ? 24.226 -1.121 -11.360 1.00 91.06 133 LEU A CA 1
ATOM 1052 C C . LEU A 1 133 ? 22.714 -1.009 -11.127 1.00 91.06 133 LEU A C 1
ATOM 1054 O O . LEU A 1 133 ? 22.322 -0.378 -10.150 1.00 91.06 133 LEU A O 1
ATOM 1058 N N . TYR A 1 134 ? 21.879 -1.629 -11.968 1.00 88.25 134 TYR A N 1
ATOM 1059 C CA . TYR A 1 134 ? 20.413 -1.506 -11.891 1.00 88.25 134 TYR A CA 1
ATOM 1060 C C . TYR A 1 134 ? 19.693 -2.715 -11.287 1.00 88.25 134 TYR A C 1
ATOM 1062 O O . TYR A 1 134 ? 18.505 -2.621 -10.985 1.00 88.25 134 TYR A O 1
ATOM 1070 N N . ARG A 1 135 ? 20.367 -3.855 -11.117 1.00 88.44 135 ARG A N 1
ATOM 1071 C CA . ARG A 1 135 ? 19.745 -5.076 -10.597 1.00 88.44 135 ARG A CA 1
ATOM 1072 C C . ARG A 1 135 ? 19.480 -4.971 -9.084 1.00 88.44 135 ARG A C 1
ATOM 1074 O O . ARG A 1 135 ? 20.385 -4.562 -8.349 1.00 88.44 135 ARG A O 1
ATOM 1081 N N . PRO A 1 136 ? 18.282 -5.335 -8.588 1.00 85.75 136 PRO A N 1
ATOM 1082 C CA . PRO A 1 136 ? 17.997 -5.395 -7.152 1.00 85.75 136 PRO A CA 1
ATOM 1083 C C . PRO A 1 136 ? 18.858 -6.433 -6.418 1.00 85.75 136 PRO A C 1
ATOM 1085 O O . PRO A 1 136 ? 19.257 -7.443 -6.994 1.00 85.75 136 PRO A O 1
ATOM 1088 N N . GLY A 1 137 ? 19.156 -6.186 -5.139 1.00 83.94 137 GLY A N 1
ATOM 1089 C CA . GLY A 1 137 ? 19.894 -7.127 -4.280 1.00 83.94 137 GLY A CA 1
ATOM 1090 C C . GLY A 1 137 ? 21.402 -7.249 -4.552 1.00 83.94 137 GLY A C 1
ATOM 1091 O O . GLY A 1 137 ? 22.071 -8.065 -3.917 1.00 83.94 137 GLY A O 1
ATOM 1092 N N . VAL A 1 138 ? 21.965 -6.451 -5.466 1.00 89.56 138 VAL A N 1
ATOM 1093 C CA . VAL A 1 138 ? 23.417 -6.397 -5.698 1.00 89.56 138 VAL A CA 1
ATOM 1094 C C . VAL A 1 138 ? 24.095 -5.609 -4.576 1.00 89.56 138 VAL A C 1
ATOM 1096 O O . VAL A 1 138 ? 23.717 -4.481 -4.275 1.00 89.56 138 VAL A O 1
ATOM 1099 N N . ARG A 1 139 ? 25.136 -6.196 -3.975 1.00 87.31 139 ARG A N 1
ATOM 1100 C CA . ARG A 1 139 ? 25.914 -5.575 -2.888 1.00 87.31 139 ARG A CA 1
ATOM 1101 C C . ARG A 1 139 ? 26.713 -4.360 -3.385 1.00 87.31 139 ARG A C 1
ATOM 1103 O O . ARG A 1 139 ? 27.207 -4.341 -4.511 1.00 87.31 139 ARG A O 1
ATOM 1110 N N . ASP A 1 140 ? 26.940 -3.382 -2.508 1.00 86.25 140 ASP A N 1
ATOM 1111 C CA . ASP A 1 140 ? 27.604 -2.110 -2.863 1.00 86.25 140 ASP A CA 1
ATOM 1112 C C . ASP A 1 140 ? 29.011 -2.228 -3.398 1.00 86.25 140 ASP A C 1
ATOM 1114 O O . ASP A 1 140 ? 29.466 -1.361 -4.137 1.00 86.25 140 ASP A O 1
ATOM 1118 N N . GLU A 1 141 ? 29.744 -3.244 -2.957 1.00 91.12 141 GLU A N 1
ATOM 1119 C CA . GLU A 1 141 ? 31.086 -3.509 -3.462 1.00 91.12 141 GLU A CA 1
ATOM 1120 C C . GLU A 1 141 ? 31.062 -3.695 -4.982 1.00 91.12 141 GLU A C 1
ATOM 1122 O O . GLU A 1 141 ? 31.838 -3.046 -5.679 1.00 91.12 141 GLU A O 1
ATOM 1127 N N . TYR A 1 142 ? 30.083 -4.443 -5.495 1.00 94.31 142 TYR A N 1
ATOM 1128 C CA . TYR A 1 142 ? 29.911 -4.683 -6.924 1.00 94.31 142 TYR A CA 1
ATOM 1129 C C . TYR A 1 142 ? 29.281 -3.493 -7.649 1.00 94.31 142 TYR A C 1
ATOM 1131 O O . TYR A 1 142 ? 29.650 -3.210 -8.786 1.00 94.31 142 TYR A O 1
ATOM 1139 N N . ARG A 1 143 ? 28.384 -2.733 -7.003 1.00 93.38 143 ARG A N 1
ATOM 1140 C CA . ARG A 1 143 ? 27.878 -1.480 -7.595 1.00 93.38 143 ARG A CA 1
ATOM 1141 C C . ARG A 1 143 ? 28.981 -0.426 -7.722 1.00 93.38 143 ARG A C 1
ATOM 1143 O O . ARG A 1 143 ? 29.055 0.253 -8.740 1.00 93.38 143 ARG A O 1
ATOM 1150 N N . ARG A 1 144 ? 29.868 -0.300 -6.729 1.00 93.50 144 ARG A N 1
ATOM 1151 C CA . ARG A 1 144 ? 31.037 0.597 -6.795 1.00 93.50 144 ARG A CA 1
ATOM 1152 C C . ARG A 1 144 ? 32.033 0.145 -7.854 1.00 93.50 144 ARG A C 1
ATOM 1154 O O . ARG A 1 144 ? 32.510 0.984 -8.611 1.00 93.50 144 ARG A O 1
ATOM 1161 N N . GLU A 1 145 ? 32.298 -1.158 -7.944 1.00 95.12 145 GLU A N 1
ATOM 1162 C CA . GLU A 1 145 ? 33.088 -1.733 -9.038 1.00 95.12 145 GLU A CA 1
ATOM 1163 C C . GLU A 1 145 ? 32.476 -1.373 -10.400 1.00 95.12 145 GLU A C 1
ATOM 1165 O O . GLU A 1 145 ? 33.185 -0.902 -11.288 1.00 95.12 145 GLU A O 1
ATOM 1170 N N . ALA A 1 146 ? 31.154 -1.509 -10.543 1.00 95.88 146 ALA A N 1
ATOM 1171 C CA . ALA A 1 146 ? 30.441 -1.155 -11.763 1.00 95.88 146 ALA A CA 1
ATOM 1172 C C . ALA A 1 146 ? 30.525 0.336 -12.103 1.00 95.88 146 ALA A C 1
ATOM 1174 O O . ALA A 1 146 ? 30.777 0.674 -13.258 1.00 95.88 146 ALA A O 1
ATOM 1175 N N . LEU A 1 147 ? 30.382 1.227 -11.118 1.00 95.62 147 LEU A N 1
ATOM 1176 C CA . LEU A 1 147 ? 30.562 2.668 -11.315 1.00 95.62 147 LEU A CA 1
ATOM 1177 C C . LEU A 1 147 ? 31.980 2.998 -11.797 1.00 95.62 147 LEU A C 1
ATOM 1179 O O . LEU A 1 147 ? 32.126 3.716 -12.783 1.00 95.62 147 LEU A O 1
ATOM 1183 N N . ALA A 1 148 ? 33.011 2.445 -11.152 1.00 95.69 148 ALA A N 1
ATOM 1184 C CA . ALA A 1 148 ? 34.407 2.653 -11.538 1.00 95.69 148 ALA A CA 1
ATOM 1185 C C . ALA A 1 148 ? 34.706 2.097 -12.943 1.00 95.69 148 ALA A C 1
ATOM 1187 O O . ALA A 1 148 ? 35.377 2.739 -13.757 1.00 95.69 148 ALA A O 1
ATOM 1188 N N . GLY A 1 149 ? 34.169 0.915 -13.253 1.00 95.88 149 GLY A N 1
ATOM 1189 C CA . GLY A 1 149 ? 34.286 0.281 -14.560 1.00 95.88 149 GLY A CA 1
ATOM 1190 C C . GLY A 1 149 ? 33.625 1.095 -15.673 1.00 95.88 149 GLY A C 1
ATOM 1191 O O . GLY A 1 149 ? 34.255 1.368 -16.695 1.00 95.88 149 GLY A O 1
ATOM 1192 N N . LEU A 1 150 ? 32.386 1.542 -15.459 1.00 96.25 150 LEU A N 1
ATOM 1193 C CA . LEU A 1 150 ? 31.655 2.397 -16.399 1.00 96.25 150 LEU A CA 1
ATOM 1194 C C . LEU A 1 150 ? 32.321 3.762 -16.570 1.00 96.25 150 LEU A C 1
ATOM 1196 O O . LEU A 1 150 ? 32.445 4.228 -17.697 1.00 96.25 150 LEU A O 1
ATOM 1200 N N . ALA A 1 151 ? 32.814 4.368 -15.489 1.00 96.12 151 ALA A N 1
ATOM 1201 C CA . ALA A 1 151 ? 33.547 5.631 -15.540 1.00 96.12 151 ALA A CA 1
ATOM 1202 C C . ALA A 1 151 ? 34.761 5.532 -16.477 1.00 96.12 151 ALA A C 1
ATOM 1204 O O . ALA A 1 151 ? 34.954 6.380 -17.351 1.00 96.12 151 ALA A O 1
ATOM 1205 N N . LYS A 1 152 ? 35.529 4.439 -16.368 1.00 96.19 152 LYS A N 1
ATOM 1206 C CA . LYS A 1 152 ? 36.669 4.166 -17.251 1.00 96.19 152 LYS A CA 1
ATOM 1207 C C . LYS A 1 152 ? 36.245 3.899 -18.698 1.00 96.19 152 LYS A C 1
ATOM 1209 O O . LYS A 1 152 ? 36.873 4.427 -19.612 1.00 96.19 152 LYS A O 1
ATOM 1214 N N . LEU A 1 153 ? 35.214 3.078 -18.912 1.00 93.81 153 LEU A N 1
ATOM 1215 C CA . LEU A 1 153 ? 34.747 2.701 -20.253 1.00 93.81 153 LEU A CA 1
ATOM 1216 C C . LEU A 1 153 ? 34.108 3.872 -21.012 1.00 93.81 153 LEU A C 1
ATOM 1218 O O . LEU A 1 153 ? 34.252 3.956 -22.228 1.00 93.81 153 LEU A O 1
ATOM 1222 N N . GLU A 1 154 ? 33.414 4.767 -20.309 1.00 94.25 154 GLU A N 1
ATOM 1223 C CA . GLU A 1 154 ? 32.709 5.910 -20.901 1.00 94.25 154 GLU A CA 1
ATOM 1224 C C . GLU A 1 154 ? 33.501 7.224 -20.827 1.00 94.25 154 GLU A C 1
ATOM 1226 O O . GLU A 1 154 ? 33.010 8.255 -21.284 1.00 94.25 154 GLU A O 1
ATOM 1231 N N . ASN A 1 155 ? 34.721 7.204 -20.276 1.00 94.25 155 ASN A N 1
ATOM 1232 C CA . ASN A 1 155 ? 35.558 8.388 -20.056 1.00 94.25 155 ASN A CA 1
ATOM 1233 C C . ASN A 1 155 ? 34.819 9.508 -19.290 1.00 94.25 155 ASN A C 1
ATOM 1235 O O . ASN A 1 155 ? 34.849 10.683 -19.665 1.00 94.25 155 ASN A O 1
ATOM 1239 N N . LYS A 1 156 ? 34.129 9.120 -18.215 1.00 94.12 156 LYS A N 1
ATOM 1240 C CA . LYS A 1 156 ? 33.367 9.993 -17.310 1.00 94.12 156 LYS A CA 1
ATOM 1241 C C . LYS A 1 156 ? 33.890 9.847 -15.882 1.00 94.12 156 LYS A C 1
ATOM 1243 O O . LYS A 1 156 ? 34.573 8.879 -15.561 1.00 94.12 156 LYS A O 1
ATOM 1248 N N . SER A 1 157 ? 33.555 10.787 -15.000 1.00 91.69 157 SER A N 1
ATOM 1249 C CA . SER A 1 157 ? 33.765 10.586 -13.562 1.00 91.69 157 SER A CA 1
ATOM 1250 C C . SER A 1 157 ? 32.745 9.585 -13.007 1.00 91.69 157 SER A C 1
ATOM 1252 O O . SER A 1 157 ? 31.632 9.473 -13.523 1.00 91.69 157 SER A O 1
ATOM 1254 N N . GLU A 1 158 ? 33.085 8.885 -11.922 1.00 92.88 158 GLU A N 1
ATOM 1255 C CA . GLU A 1 158 ? 32.123 8.010 -11.233 1.00 92.88 158 GLU A CA 1
ATOM 1256 C C . GLU A 1 158 ? 30.878 8.770 -10.762 1.00 92.88 158 GLU A C 1
ATOM 1258 O O . GLU A 1 158 ? 29.775 8.229 -10.805 1.00 92.88 158 GLU A O 1
ATOM 1263 N N . MET A 1 159 ? 31.048 10.031 -10.345 1.00 90.00 159 MET A N 1
ATOM 1264 C CA . MET A 1 159 ? 29.941 10.912 -9.971 1.00 90.00 159 MET A CA 1
ATOM 1265 C C . MET A 1 159 ? 28.989 11.141 -11.150 1.00 90.00 159 MET A C 1
ATOM 1267 O O . MET A 1 159 ? 27.779 11.031 -10.981 1.00 90.00 159 MET A O 1
ATOM 1271 N N . GLN A 1 160 ? 29.514 11.397 -12.353 1.00 90.00 160 GLN A N 1
ATOM 1272 C CA . GLN A 1 160 ? 28.674 11.589 -13.533 1.00 90.00 160 GLN A CA 1
ATOM 1273 C C . GLN A 1 160 ? 27.915 10.309 -13.896 1.00 90.00 160 GLN A C 1
ATOM 1275 O O . GLN A 1 160 ? 26.722 10.377 -14.161 1.00 90.00 160 GLN A O 1
ATOM 1280 N N . ILE A 1 161 ? 28.565 9.139 -13.851 1.00 94.19 161 ILE A N 1
ATOM 1281 C CA . ILE A 1 161 ? 27.884 7.853 -14.088 1.00 94.19 161 ILE A CA 1
ATOM 1282 C C . ILE A 1 161 ? 26.758 7.634 -13.074 1.00 94.19 161 ILE A C 1
ATOM 1284 O O . ILE A 1 161 ? 25.678 7.172 -13.436 1.00 94.19 161 ILE A O 1
ATOM 1288 N N . LEU A 1 162 ? 27.002 7.963 -11.805 1.00 92.19 162 LEU A N 1
ATOM 1289 C CA . LEU A 1 162 ? 26.010 7.808 -10.750 1.00 92.19 162 LEU A CA 1
ATOM 1290 C C . LEU A 1 162 ? 24.806 8.740 -10.951 1.00 92.19 162 LEU A C 1
ATOM 1292 O O . LEU A 1 162 ? 23.670 8.289 -10.826 1.00 92.19 162 LEU A O 1
ATOM 1296 N N . LEU A 1 163 ? 25.038 10.008 -11.304 1.00 89.75 163 LEU A N 1
ATOM 1297 C CA . LEU A 1 163 ? 23.965 10.956 -11.623 1.00 89.75 163 LEU A CA 1
ATOM 1298 C C . LEU A 1 163 ? 23.189 10.529 -12.876 1.00 89.75 163 LEU A C 1
ATOM 1300 O O . LEU A 1 163 ? 21.961 10.513 -12.847 1.00 89.75 163 LEU A O 1
ATOM 1304 N N . ASP A 1 164 ? 23.881 10.104 -13.938 1.00 90.50 164 ASP A N 1
ATOM 1305 C CA . ASP A 1 164 ? 23.258 9.567 -15.156 1.00 90.50 164 ASP A CA 1
ATOM 1306 C C . ASP A 1 164 ? 22.359 8.360 -14.824 1.00 90.50 164 ASP A C 1
ATOM 1308 O O . ASP A 1 164 ? 21.265 8.211 -15.379 1.00 90.50 164 ASP A O 1
ATOM 1312 N N . ALA A 1 165 ? 22.791 7.508 -13.887 1.00 90.06 165 ALA A N 1
ATOM 1313 C CA . ALA A 1 165 ? 22.012 6.362 -13.440 1.00 90.06 165 ALA A CA 1
ATOM 1314 C C . ALA A 1 165 ? 20.767 6.767 -12.646 1.00 90.06 165 ALA A C 1
ATOM 1316 O O . ALA A 1 165 ? 19.687 6.235 -12.902 1.00 90.06 165 ALA A O 1
ATOM 1317 N N . ILE A 1 166 ? 20.887 7.748 -11.749 1.00 88.31 166 ILE A N 1
ATOM 1318 C CA . ILE A 1 166 ? 19.750 8.305 -11.005 1.00 88.31 166 ILE A CA 1
ATOM 1319 C C . ILE A 1 166 ? 18.732 8.929 -11.970 1.00 88.31 166 ILE A C 1
ATOM 1321 O O . ILE A 1 166 ? 17.552 8.602 -11.884 1.00 88.31 166 ILE A O 1
ATOM 1325 N N . HIS A 1 167 ? 19.172 9.734 -12.942 1.00 87.94 167 HIS A N 1
ATOM 1326 C CA . HIS A 1 167 ? 18.291 10.298 -13.973 1.00 87.94 167 HIS A CA 1
ATOM 1327 C C . HIS A 1 167 ? 17.615 9.221 -14.828 1.00 87.94 167 HIS A C 1
ATOM 1329 O O . HIS A 1 167 ? 16.441 9.340 -15.174 1.00 87.94 167 HIS A O 1
ATOM 1335 N N . THR A 1 168 ? 18.341 8.152 -15.159 1.00 86.81 168 THR A N 1
ATOM 1336 C CA . THR A 1 168 ? 17.786 7.029 -15.924 1.00 86.81 168 THR A CA 1
ATOM 1337 C C . THR A 1 168 ? 16.684 6.312 -15.149 1.00 86.81 168 THR A C 1
ATOM 1339 O O . THR A 1 168 ? 15.716 5.863 -15.761 1.00 86.81 168 THR A O 1
ATOM 1342 N N . ILE A 1 169 ? 16.823 6.179 -13.827 1.00 81.44 169 ILE A N 1
ATOM 1343 C CA . ILE A 1 169 ? 15.768 5.602 -12.989 1.00 81.44 169 ILE A CA 1
ATOM 1344 C C . ILE A 1 169 ? 14.593 6.567 -12.869 1.00 81.44 169 ILE A C 1
ATOM 1346 O O . ILE A 1 169 ? 13.459 6.137 -13.059 1.00 81.44 169 ILE A O 1
ATOM 1350 N N . ASP A 1 170 ? 14.855 7.851 -12.625 1.00 80.88 170 ASP A N 1
ATOM 1351 C CA . ASP A 1 170 ? 13.819 8.876 -12.486 1.00 80.88 170 ASP A CA 1
ATOM 1352 C C . ASP A 1 170 ? 12.885 8.916 -13.706 1.00 80.88 170 ASP A C 1
ATOM 1354 O O . ASP A 1 170 ? 11.668 8.845 -13.560 1.00 80.88 170 ASP A O 1
ATOM 1358 N N . ALA A 1 171 ? 13.459 8.877 -14.914 1.00 78.88 171 ALA A N 1
ATOM 1359 C CA . ALA A 1 171 ? 12.721 8.915 -16.177 1.00 78.88 171 ALA A CA 1
ATOM 1360 C C . ALA A 1 171 ? 11.897 7.644 -16.488 1.00 78.88 171 ALA A C 1
ATOM 1362 O O . ALA A 1 171 ? 11.102 7.632 -17.433 1.00 78.88 171 ALA A O 1
ATOM 1363 N N . ARG A 1 172 ? 12.090 6.537 -15.757 1.00 70.31 172 ARG A N 1
ATOM 1364 C CA . ARG A 1 172 ? 11.361 5.279 -15.987 1.00 70.31 172 ARG A CA 1
ATOM 1365 C C . ARG A 1 172 ? 10.084 5.257 -15.144 1.00 70.31 172 ARG A C 1
ATOM 1367 O O . ARG A 1 172 ? 10.128 5.036 -13.944 1.00 70.31 172 ARG A O 1
ATOM 1374 N N . GLN A 1 173 ? 8.928 5.391 -15.798 1.00 49.97 173 GLN A N 1
ATOM 1375 C CA . GLN A 1 173 ? 7.595 5.390 -15.162 1.00 49.97 173 GLN A CA 1
ATOM 1376 C C . GLN A 1 173 ? 7.115 4.016 -14.638 1.00 49.97 173 GLN A C 1
ATOM 1378 O O . GLN A 1 173 ? 6.037 3.923 -14.055 1.00 49.97 173 GLN A O 1
ATOM 1383 N N . GLN A 1 174 ? 7.867 2.931 -14.859 1.00 46.75 174 GLN A N 1
ATOM 1384 C CA . GLN A 1 174 ? 7.509 1.589 -14.383 1.00 46.75 174 GLN A CA 1
ATOM 1385 C C . GLN A 1 174 ? 8.108 1.317 -13.006 1.00 46.75 174 GLN A C 1
ATOM 1387 O O . GLN A 1 174 ? 9.280 1.608 -12.787 1.00 46.75 174 GLN A O 1
ATOM 1392 N N . SER A 1 175 ? 7.302 0.700 -12.135 1.00 44.34 175 SER A N 1
ATOM 1393 C CA . SER A 1 175 ? 7.641 0.240 -10.784 1.00 44.34 175 SER A CA 1
ATOM 1394 C C . SER A 1 175 ? 8.990 -0.487 -10.747 1.00 44.34 175 SER A C 1
ATOM 1396 O O . SER A 1 175 ? 9.066 -1.701 -10.955 1.00 44.34 175 SER A O 1
ATOM 1398 N N . GLN A 1 176 ? 10.069 0.256 -10.518 1.00 54.47 176 GLN A N 1
ATOM 1399 C CA . GLN A 1 176 ? 11.324 -0.341 -10.105 1.00 54.47 176 GLN A CA 1
ATOM 1400 C C . GLN A 1 176 ? 11.235 -0.670 -8.620 1.00 54.47 176 GLN A C 1
ATOM 1402 O O . GLN A 1 176 ? 10.505 -0.036 -7.861 1.00 54.47 176 GLN A O 1
ATOM 1407 N N . ASP A 1 177 ? 11.988 -1.688 -8.229 1.00 60.22 177 ASP A N 1
ATOM 1408 C CA . ASP A 1 177 ? 12.235 -1.993 -6.832 1.00 60.22 177 ASP A CA 1
ATOM 1409 C C . ASP A 1 177 ? 12.922 -0.777 -6.186 1.00 60.22 177 ASP A C 1
ATOM 1411 O O . ASP A 1 177 ? 14.050 -0.428 -6.553 1.00 60.22 177 ASP A O 1
ATOM 1415 N N . GLU A 1 178 ? 12.230 -0.112 -5.253 1.00 64.44 178 GLU A N 1
ATOM 1416 C CA . GLU A 1 178 ? 12.716 1.084 -4.550 1.00 64.44 178 GLU A CA 1
ATOM 1417 C C . GLU A 1 178 ? 14.109 0.863 -3.931 1.00 64.44 178 GLU A C 1
ATOM 1419 O O . GLU A 1 178 ? 14.874 1.818 -3.772 1.00 64.44 178 GLU A O 1
ATOM 1424 N N . SER A 1 179 ? 14.490 -0.392 -3.645 1.00 75.31 179 SER A N 1
ATOM 1425 C CA . SER A 1 179 ? 15.810 -0.748 -3.112 1.00 75.31 179 SER A CA 1
ATOM 1426 C C . SER A 1 179 ? 16.976 -0.276 -3.984 1.00 75.31 179 SER A C 1
ATOM 1428 O O . SER A 1 179 ? 17.988 0.169 -3.446 1.00 75.31 179 SER A O 1
ATOM 1430 N N . VAL A 1 180 ? 16.841 -0.293 -5.315 1.00 81.81 180 VAL A N 1
ATOM 1431 C CA . VAL A 1 180 ? 17.916 0.152 -6.219 1.00 81.81 180 VAL A CA 1
ATOM 1432 C C . VAL A 1 180 ? 18.105 1.661 -6.119 1.00 81.81 180 VAL A C 1
ATOM 1434 O O . VAL A 1 180 ? 19.240 2.137 -6.088 1.00 81.81 180 VAL A O 1
ATOM 1437 N N . VAL A 1 181 ? 17.006 2.415 -6.009 1.00 76.94 181 VAL A N 1
ATOM 1438 C CA . VAL A 1 181 ? 17.071 3.862 -5.782 1.00 76.94 181 VAL A CA 1
ATOM 1439 C C . VAL A 1 181 ? 17.804 4.136 -4.475 1.00 76.94 181 VAL A C 1
ATOM 1441 O O . VAL A 1 181 ? 18.769 4.896 -4.484 1.00 76.94 181 VAL A O 1
ATOM 1444 N N . PHE A 1 182 ? 17.426 3.463 -3.382 1.00 75.44 182 PHE A N 1
ATOM 1445 C CA . PHE A 1 182 ? 18.099 3.603 -2.086 1.00 75.44 182 PHE A CA 1
ATOM 1446 C C . PHE A 1 182 ? 19.593 3.250 -2.134 1.00 75.44 182 PHE A C 1
ATOM 1448 O O . PHE A 1 182 ? 20.400 3.936 -1.503 1.00 75.44 182 PHE A O 1
ATOM 1455 N N . ASP A 1 183 ? 19.987 2.229 -2.895 1.00 82.50 183 ASP A N 1
ATOM 1456 C CA . ASP A 1 183 ? 21.394 1.867 -3.066 1.00 82.50 183 ASP A CA 1
ATOM 1457 C C . ASP A 1 183 ? 22.185 2.960 -3.795 1.00 82.50 183 ASP A C 1
ATOM 1459 O O . ASP A 1 183 ? 23.221 3.404 -3.295 1.00 82.50 183 ASP A O 1
ATOM 1463 N N . LEU A 1 184 ? 21.703 3.440 -4.949 1.00 82.31 184 LEU A N 1
ATOM 1464 C CA . LEU A 1 184 ? 22.395 4.487 -5.717 1.00 82.31 184 LEU A CA 1
ATOM 1465 C C . LEU A 1 184 ? 22.494 5.798 -4.933 1.00 82.31 184 LEU A C 1
ATOM 1467 O O . LEU A 1 184 ? 23.538 6.449 -4.903 1.00 82.31 184 LEU A O 1
ATOM 1471 N N . VAL A 1 185 ? 21.419 6.146 -4.241 1.00 72.88 185 VAL A N 1
ATOM 1472 C CA . VAL A 1 185 ? 21.352 7.252 -3.286 1.00 72.88 185 VAL A CA 1
ATOM 1473 C C . VAL A 1 185 ? 22.429 7.133 -2.218 1.00 72.88 185 VAL A C 1
ATOM 1475 O O . VAL A 1 185 ? 23.137 8.094 -1.926 1.00 72.88 185 VAL A O 1
ATOM 1478 N N . ARG A 1 186 ? 22.572 5.953 -1.616 1.00 77.75 186 ARG A N 1
ATOM 1479 C CA . ARG A 1 186 ? 23.528 5.752 -0.534 1.00 77.75 186 ARG A CA 1
ATOM 1480 C C . ARG A 1 186 ? 24.955 5.855 -1.054 1.00 77.75 186 ARG A C 1
ATOM 1482 O O . ARG A 1 186 ? 25.796 6.452 -0.387 1.00 77.75 186 ARG A O 1
ATOM 1489 N N . LEU A 1 187 ? 25.210 5.369 -2.270 1.00 85.75 187 LEU A N 1
ATOM 1490 C CA . LEU A 1 187 ? 26.479 5.586 -2.965 1.00 85.75 187 LEU A CA 1
ATOM 1491 C C . LEU A 1 187 ? 26.747 7.070 -3.242 1.00 85.75 187 LEU A C 1
ATOM 1493 O O . LEU A 1 187 ? 27.903 7.480 -3.169 1.00 85.75 187 LEU A O 1
ATOM 1497 N N . LEU A 1 188 ? 25.714 7.876 -3.518 1.00 84.25 188 LEU A N 1
ATOM 1498 C CA . LEU A 1 188 ? 25.835 9.325 -3.702 1.00 84.25 188 LEU A CA 1
ATOM 1499 C C . LEU A 1 188 ? 26.205 10.011 -2.382 1.00 84.25 188 LEU A C 1
ATOM 1501 O O . LEU A 1 188 ? 27.164 10.777 -2.341 1.00 84.25 188 LEU A O 1
ATOM 1505 N N . SER A 1 189 ? 25.516 9.688 -1.285 1.00 75.12 189 SER A N 1
ATOM 1506 C CA . SER A 1 189 ? 25.796 10.254 0.045 1.00 75.12 189 SER A CA 1
ATOM 1507 C C . SER A 1 189 ? 27.165 9.858 0.616 1.00 75.12 189 SER A C 1
ATOM 1509 O O . SER A 1 189 ? 27.653 10.513 1.532 1.00 75.12 189 SER A O 1
ATOM 1511 N N . MET A 1 190 ? 27.796 8.804 0.092 1.00 80.88 190 MET A N 1
ATOM 1512 C CA . MET A 1 190 ? 29.147 8.375 0.476 1.00 80.88 190 MET A CA 1
ATOM 1513 C C . MET A 1 190 ? 30.271 9.097 -0.288 1.00 80.88 190 MET A C 1
ATOM 1515 O O . MET A 1 190 ? 31.447 8.835 -0.023 1.00 80.88 190 MET A O 1
ATOM 1519 N N . ARG A 1 191 ? 29.946 9.970 -1.250 1.00 86.06 191 ARG A N 1
ATOM 1520 C CA . ARG A 1 191 ? 30.942 10.715 -2.036 1.00 86.06 191 ARG A CA 1
ATOM 1521 C C . ARG A 1 191 ? 31.623 11.796 -1.203 1.00 86.06 191 ARG A C 1
ATOM 1523 O O . ARG A 1 191 ? 31.102 12.252 -0.187 1.00 86.06 191 ARG A O 1
ATOM 1530 N N . SER A 1 192 ? 32.815 12.208 -1.631 1.00 83.81 192 SER A N 1
ATOM 1531 C CA . SER A 1 192 ? 33.552 13.253 -0.922 1.00 83.81 192 SER A CA 1
ATOM 1532 C C . SER A 1 192 ? 32.846 14.610 -1.028 1.00 83.81 192 SER A C 1
ATOM 1534 O O . SER A 1 192 ? 32.182 14.910 -2.022 1.00 83.81 192 SER A O 1
ATOM 1536 N N . ALA A 1 193 ? 33.045 15.478 -0.031 1.00 77.88 193 ALA A N 1
ATOM 1537 C CA . ALA A 1 193 ? 32.480 16.830 -0.035 1.00 77.88 193 ALA A CA 1
ATOM 1538 C C . ALA A 1 193 ? 32.877 17.639 -1.285 1.00 77.88 193 ALA A C 1
ATOM 1540 O O . ALA A 1 193 ? 32.081 18.434 -1.777 1.00 77.88 193 ALA A O 1
ATOM 1541 N N . ASN A 1 194 ? 34.071 17.401 -1.843 1.00 83.12 194 ASN A N 1
ATOM 1542 C CA . ASN A 1 194 ? 34.522 18.050 -3.076 1.00 83.12 194 ASN A CA 1
ATOM 1543 C C . ASN A 1 194 ? 33.731 17.566 -4.304 1.00 83.12 194 ASN A C 1
ATOM 1545 O O . ASN A 1 194 ? 33.279 18.382 -5.101 1.00 83.12 194 ASN A O 1
ATOM 1549 N N . GLU A 1 195 ? 33.516 16.254 -4.443 1.00 83.81 195 GLU A N 1
ATOM 1550 C CA . GLU A 1 195 ? 32.707 15.706 -5.542 1.00 83.81 195 GLU A CA 1
ATOM 1551 C C . GLU A 1 195 ? 31.255 16.187 -5.464 1.00 83.81 195 GLU A C 1
ATOM 1553 O O . GLU A 1 195 ? 30.681 16.588 -6.475 1.00 83.81 195 GLU A O 1
ATOM 1558 N N . LEU A 1 196 ? 30.667 16.199 -4.263 1.00 83.00 196 LEU A N 1
ATOM 1559 C CA . LEU A 1 196 ? 29.303 16.688 -4.069 1.00 83.00 196 LEU A CA 1
ATOM 1560 C C . LEU A 1 196 ? 29.194 18.200 -4.331 1.00 83.00 196 LEU A C 1
ATOM 1562 O O . LEU A 1 196 ? 28.230 18.645 -4.948 1.00 83.00 196 LEU A O 1
ATOM 1566 N N . THR A 1 197 ? 30.206 18.985 -3.943 1.00 85.19 197 THR A N 1
ATOM 1567 C CA . THR A 1 197 ? 30.285 20.420 -4.276 1.00 85.19 197 THR A CA 1
ATOM 1568 C C . THR A 1 197 ? 30.292 20.646 -5.788 1.00 85.19 197 THR A C 1
ATOM 1570 O O . THR A 1 197 ? 29.587 21.525 -6.279 1.00 85.19 197 THR A O 1
ATOM 1573 N N . GLN A 1 198 ? 31.040 19.839 -6.547 1.00 86.75 198 GLN A N 1
ATOM 1574 C CA . GLN A 1 198 ? 31.072 19.927 -8.014 1.00 86.75 198 GLN A CA 1
ATOM 1575 C C . GLN A 1 198 ? 29.732 19.539 -8.655 1.00 86.75 198 GLN A C 1
ATOM 1577 O O . GLN A 1 198 ? 29.357 20.103 -9.680 1.00 86.75 198 GLN A O 1
ATOM 1582 N N . ALA A 1 199 ? 28.990 18.620 -8.032 1.00 88.19 199 ALA A N 1
ATOM 1583 C CA . ALA A 1 199 ? 27.672 18.173 -8.478 1.00 88.19 199 ALA A CA 1
ATOM 1584 C C . ALA A 1 199 ? 26.508 19.072 -8.014 1.00 88.19 199 ALA A C 1
ATOM 1586 O O . ALA A 1 199 ? 25.356 18.784 -8.342 1.00 88.19 199 ALA A O 1
ATOM 1587 N N . ARG A 1 200 ? 26.773 20.158 -7.270 1.00 89.81 200 ARG A N 1
ATOM 1588 C CA . ARG A 1 200 ? 25.735 20.968 -6.609 1.00 89.81 200 ARG A CA 1
ATOM 1589 C C . ARG A 1 200 ? 24.587 21.369 -7.538 1.00 89.81 200 ARG A C 1
ATOM 1591 O O . ARG A 1 200 ? 23.431 21.172 -7.185 1.00 89.81 200 ARG A O 1
ATOM 1598 N N . ALA A 1 201 ? 24.896 21.917 -8.713 1.00 91.81 201 ALA A N 1
ATOM 1599 C CA . ALA A 1 201 ? 23.876 22.414 -9.637 1.00 91.81 201 ALA A CA 1
ATOM 1600 C C . ALA A 1 201 ? 22.924 21.305 -10.122 1.00 91.81 201 ALA A C 1
ATOM 1602 O O . ALA A 1 201 ? 21.730 21.545 -10.283 1.00 91.81 201 ALA A O 1
ATOM 1603 N N . GLU A 1 202 ? 23.430 20.086 -10.323 1.00 90.44 202 GLU A N 1
ATOM 1604 C CA . GLU A 1 202 ? 22.596 18.936 -10.690 1.00 90.44 202 GLU A CA 1
ATOM 1605 C C . GLU A 1 202 ? 21.775 18.434 -9.497 1.00 90.44 202 GLU A C 1
ATOM 1607 O O . GLU A 1 202 ? 20.603 18.097 -9.657 1.00 90.44 202 GLU A O 1
ATOM 1612 N N . LEU A 1 203 ? 22.331 18.471 -8.280 1.00 90.94 203 LEU A N 1
ATOM 1613 C CA . LEU A 1 203 ? 21.583 18.146 -7.062 1.00 90.94 203 LEU A CA 1
ATOM 1614 C C . LEU A 1 203 ? 20.421 19.123 -6.821 1.00 90.94 203 LEU A C 1
ATOM 1616 O O . LEU A 1 203 ? 19.336 18.687 -6.451 1.00 90.94 203 LEU A O 1
ATOM 1620 N N . GLU A 1 204 ? 20.590 20.423 -7.075 1.00 94.50 204 GLU A N 1
ATOM 1621 C CA . GLU A 1 204 ? 19.492 21.401 -6.966 1.00 94.50 204 GLU A CA 1
ATOM 1622 C C . GLU A 1 204 ? 18.371 21.130 -7.986 1.00 94.50 204 GLU A C 1
ATOM 1624 O O . GLU A 1 204 ? 17.185 21.210 -7.642 1.00 94.50 204 GLU A O 1
ATOM 1629 N N . LYS A 1 205 ? 18.724 20.740 -9.220 1.00 92.69 205 LYS A N 1
ATOM 1630 C CA . LYS A 1 205 ? 17.748 20.323 -10.242 1.00 92.69 205 LYS A CA 1
ATOM 1631 C C . LYS A 1 205 ? 17.009 19.057 -9.828 1.00 92.69 205 LYS A C 1
ATOM 1633 O O . LYS A 1 205 ? 15.785 19.023 -9.910 1.00 92.69 205 LYS A O 1
ATOM 1638 N N . LEU A 1 206 ? 17.727 18.044 -9.343 1.00 90.56 206 LEU A N 1
ATOM 1639 C CA . LEU A 1 206 ? 17.117 16.813 -8.846 1.00 90.56 206 LEU A CA 1
ATOM 1640 C C . LEU A 1 206 ? 16.186 17.097 -7.666 1.00 90.56 206 LEU A C 1
ATOM 1642 O O . LEU A 1 206 ? 15.055 16.634 -7.676 1.00 90.56 206 LEU A O 1
ATOM 1646 N N . ALA A 1 207 ? 16.605 17.913 -6.696 1.00 90.56 207 ALA A N 1
ATOM 1647 C CA . ALA A 1 207 ? 15.811 18.247 -5.511 1.00 90.56 207 ALA A CA 1
ATOM 1648 C C . ALA A 1 207 ? 14.480 18.941 -5.843 1.00 90.56 207 ALA A C 1
ATOM 1650 O O . ALA A 1 207 ? 13.496 18.794 -5.118 1.00 90.56 207 ALA A O 1
ATOM 1651 N N . THR A 1 208 ? 14.435 19.701 -6.939 1.00 84.00 208 THR A N 1
ATOM 1652 C CA . THR A 1 208 ? 13.270 20.521 -7.298 1.00 84.00 208 THR A CA 1
ATOM 1653 C C . THR A 1 208 ? 12.453 19.982 -8.468 1.00 84.00 208 THR A C 1
ATOM 1655 O O . THR A 1 208 ? 11.279 20.335 -8.569 1.00 84.00 208 THR A O 1
ATOM 1658 N N . GLY A 1 209 ? 13.029 19.126 -9.315 1.00 79.00 209 GLY A N 1
ATOM 1659 C CA . GLY A 1 209 ? 12.439 18.742 -10.598 1.00 79.00 209 GLY A CA 1
ATOM 1660 C C . GLY A 1 209 ? 12.470 17.256 -10.944 1.00 79.00 209 GLY A C 1
ATOM 1661 O O . GLY A 1 209 ? 11.973 16.923 -12.012 1.00 79.00 209 GLY A O 1
ATOM 1662 N N . ALA A 1 210 ? 13.022 16.376 -10.098 1.00 82.50 210 ALA A N 1
ATOM 1663 C CA . ALA A 1 210 ? 12.931 14.933 -10.345 1.00 82.50 210 ALA A CA 1
ATOM 1664 C C . ALA A 1 210 ? 11.476 14.442 -10.243 1.00 82.50 210 ALA A C 1
ATOM 1666 O O . ALA A 1 210 ? 10.709 14.941 -9.411 1.00 82.50 210 ALA A O 1
ATOM 1667 N N . ASP A 1 211 ? 11.101 13.449 -11.043 1.00 75.38 211 ASP A N 1
ATOM 1668 C CA . ASP A 1 211 ? 9.744 12.894 -11.082 1.00 75.38 211 ASP A CA 1
ATOM 1669 C C . ASP A 1 211 ? 9.431 12.110 -9.793 1.00 75.38 211 ASP A C 1
ATOM 1671 O O . ASP A 1 211 ? 8.357 12.253 -9.191 1.00 75.38 211 ASP A O 1
ATOM 1675 N N . GLN A 1 212 ? 10.401 11.343 -9.288 1.00 73.75 212 GLN A N 1
ATOM 1676 C CA . GLN A 1 212 ? 10.233 10.498 -8.107 1.00 73.75 212 GLN A CA 1
ATOM 1677 C C . GLN A 1 212 ? 10.506 11.255 -6.789 1.00 73.75 212 GLN A C 1
ATOM 1679 O O . GLN A 1 212 ? 11.587 11.826 -6.607 1.00 73.75 212 GLN A O 1
ATOM 1684 N N . PRO A 1 213 ? 9.590 11.204 -5.794 1.00 77.44 213 PRO A N 1
ATOM 1685 C CA . PRO A 1 213 ? 9.770 11.890 -4.508 1.00 77.44 213 PRO A CA 1
ATOM 1686 C C . PRO A 1 213 ? 11.026 11.493 -3.740 1.00 77.44 213 PRO A C 1
ATOM 1688 O O . PRO A 1 213 ? 11.682 12.349 -3.153 1.00 77.44 213 PRO A O 1
ATOM 1691 N N . VAL A 1 214 ? 11.378 10.208 -3.760 1.00 77.19 214 VAL A N 1
ATOM 1692 C CA . VAL A 1 214 ? 12.564 9.692 -3.069 1.00 77.19 214 VAL A CA 1
ATOM 1693 C C . VAL A 1 214 ? 13.846 10.345 -3.607 1.00 77.19 214 VAL A C 1
ATOM 1695 O O . VAL A 1 214 ? 14.681 10.794 -2.827 1.00 77.19 214 VAL A O 1
ATOM 1698 N N . ILE A 1 215 ? 13.964 10.533 -4.925 1.00 84.50 215 ILE A N 1
ATOM 1699 C CA . ILE A 1 215 ? 15.131 11.173 -5.549 1.00 84.50 215 ILE A CA 1
ATOM 1700 C C . ILE A 1 215 ? 15.235 12.639 -5.115 1.00 84.50 215 ILE A C 1
ATOM 1702 O O . ILE A 1 215 ? 16.313 13.086 -4.713 1.00 84.50 215 ILE A O 1
ATOM 1706 N N . ARG A 1 216 ? 14.111 13.368 -5.097 1.00 88.00 216 ARG A N 1
ATOM 1707 C CA . ARG A 1 216 ? 14.072 14.757 -4.610 1.00 88.00 216 ARG A CA 1
ATOM 1708 C C . ARG A 1 216 ? 14.506 14.871 -3.149 1.00 88.00 216 ARG A C 1
ATOM 1710 O O . ARG A 1 216 ? 15.332 15.718 -2.812 1.00 88.00 216 ARG A O 1
ATOM 1717 N N . GLN A 1 217 ? 13.987 13.994 -2.287 1.00 88.06 217 GLN A N 1
ATOM 1718 C CA . GLN A 1 217 ? 14.323 13.948 -0.860 1.00 88.06 217 GLN A CA 1
ATOM 1719 C C . GLN A 1 217 ? 15.825 13.759 -0.643 1.00 88.06 217 GLN A C 1
ATOM 1721 O O . GLN A 1 217 ? 16.450 14.494 0.119 1.00 88.06 217 GLN A O 1
ATOM 1726 N N . ILE A 1 218 ? 16.434 12.810 -1.350 1.00 84.69 218 ILE A N 1
ATOM 1727 C CA . ILE A 1 218 ? 17.866 12.537 -1.210 1.00 84.69 218 ILE A CA 1
ATOM 1728 C C . ILE A 1 218 ? 18.721 13.666 -1.758 1.00 84.69 218 ILE A C 1
ATOM 1730 O O . ILE A 1 218 ? 19.745 13.990 -1.158 1.00 84.69 218 ILE A O 1
ATOM 1734 N N . ALA A 1 219 ? 18.317 14.284 -2.863 1.00 89.94 219 ALA A N 1
ATOM 1735 C CA . ALA A 1 219 ? 19.028 15.438 -3.378 1.00 89.94 219 ALA A CA 1
ATOM 1736 C C . ALA A 1 219 ? 19.074 16.571 -2.331 1.00 89.94 219 ALA A C 1
ATOM 1738 O O . ALA A 1 219 ? 20.136 17.158 -2.126 1.00 89.94 219 ALA A O 1
ATOM 1739 N N . PHE A 1 220 ? 17.997 16.793 -1.561 1.00 93.44 220 PHE A N 1
ATOM 1740 C CA . PHE A 1 220 ? 18.041 17.692 -0.399 1.00 93.44 220 PHE A CA 1
ATOM 1741 C C . PHE A 1 220 ? 19.014 17.225 0.693 1.00 93.44 220 PHE A C 1
ATOM 1743 O O . PHE A 1 220 ? 19.768 18.050 1.210 1.00 93.44 220 PHE A O 1
ATOM 1750 N N . VAL A 1 221 ? 19.051 15.930 1.036 1.00 89.88 221 VAL A N 1
ATOM 1751 C CA . VAL A 1 221 ? 20.036 15.389 1.999 1.00 89.88 221 VAL A CA 1
ATOM 1752 C C . VAL A 1 221 ? 21.467 15.661 1.532 1.00 89.88 221 VAL A C 1
ATOM 1754 O O . VAL A 1 221 ? 22.284 16.153 2.311 1.00 89.88 221 VAL A O 1
ATOM 1757 N N . ALA A 1 222 ? 21.759 15.396 0.257 1.00 87.25 222 ALA A N 1
ATOM 1758 C CA . ALA A 1 222 ? 23.069 15.619 -0.339 1.00 87.25 222 ALA A CA 1
ATOM 1759 C C . ALA A 1 222 ? 23.459 17.105 -0.319 1.00 87.25 222 ALA A C 1
ATOM 1761 O O . ALA A 1 222 ? 24.578 17.423 0.076 1.00 87.25 222 ALA A O 1
ATOM 1762 N N . LEU A 1 223 ? 22.538 18.018 -0.656 1.00 91.44 223 LEU A N 1
ATOM 1763 C CA . LEU A 1 223 ? 22.772 19.467 -0.571 1.00 91.44 223 LEU A CA 1
ATOM 1764 C C . LEU A 1 223 ? 23.119 19.911 0.857 1.00 91.44 223 LEU A C 1
ATOM 1766 O O . LEU A 1 223 ? 24.073 20.660 1.053 1.00 91.44 223 LEU A O 1
ATOM 1770 N N . MET A 1 224 ? 22.415 19.396 1.868 1.00 90.94 224 MET A N 1
ATOM 1771 C CA . MET A 1 224 ? 22.723 19.712 3.269 1.00 90.94 224 MET A CA 1
ATOM 1772 C C . MET A 1 224 ? 24.093 19.182 3.706 1.00 90.94 224 MET A C 1
ATOM 1774 O O . MET A 1 224 ? 24.773 19.828 4.503 1.00 90.94 224 MET A O 1
ATOM 1778 N N . SER A 1 225 ? 24.517 18.028 3.178 1.00 84.69 225 SER A N 1
ATOM 1779 C CA . SER A 1 225 ? 25.869 17.498 3.398 1.00 84.69 225 SER A CA 1
ATOM 1780 C C . SER A 1 225 ? 26.951 18.325 2.694 1.00 84.69 225 SER A C 1
ATOM 1782 O O . SER A 1 225 ? 28.016 18.516 3.272 1.00 84.69 225 SER A O 1
ATOM 1784 N N . VAL A 1 226 ? 26.684 18.850 1.489 1.00 87.06 226 VAL A N 1
ATOM 1785 C CA . VAL A 1 226 ? 27.595 19.773 0.776 1.00 87.06 226 VAL A CA 1
ATOM 1786 C C . VAL A 1 226 ? 27.835 21.033 1.594 1.00 87.06 226 VAL A C 1
ATOM 1788 O O . VAL A 1 226 ? 28.978 21.437 1.790 1.00 87.06 226 VAL A O 1
ATOM 1791 N N . ASP A 1 227 ? 26.754 21.640 2.079 1.00 88.81 227 ASP A N 1
ATOM 1792 C CA . ASP A 1 227 ? 26.809 22.921 2.782 1.00 88.81 227 ASP A CA 1
ATOM 1793 C C . ASP A 1 227 ? 27.224 22.789 4.248 1.00 88.81 227 ASP A C 1
ATOM 1795 O O . ASP A 1 227 ? 27.470 23.798 4.913 1.00 88.81 227 ASP A O 1
ATOM 1799 N N . ASN A 1 228 ? 27.259 21.556 4.768 1.00 89.38 228 ASN A N 1
ATOM 1800 C CA . ASN A 1 228 ? 27.350 21.267 6.197 1.00 89.38 228 ASN A CA 1
ATOM 1801 C C . ASN A 1 228 ? 26.355 22.121 7.014 1.00 89.38 228 ASN A C 1
ATOM 1803 O O . ASN A 1 228 ? 26.659 22.631 8.095 1.00 89.38 228 ASN A O 1
ATOM 1807 N N . SER A 1 229 ? 25.177 22.357 6.434 1.00 93.12 229 SER A N 1
ATOM 1808 C CA . SER A 1 229 ? 24.158 23.265 6.948 1.00 93.12 229 SER A CA 1
ATOM 1809 C C . SER A 1 229 ? 22.818 22.985 6.268 1.00 93.12 229 SER A C 1
ATOM 1811 O O . SER A 1 229 ? 22.778 22.795 5.051 1.00 93.12 229 SER A O 1
ATOM 1813 N N . PRO A 1 230 ? 21.694 23.011 7.007 1.00 95.19 230 PRO A N 1
ATOM 1814 C CA . PRO A 1 230 ? 20.375 22.904 6.397 1.00 95.19 230 PRO A CA 1
ATOM 1815 C C . PRO A 1 230 ? 19.930 24.181 5.673 1.00 95.19 230 PRO A C 1
ATOM 1817 O O . PRO A 1 230 ? 18.955 24.145 4.928 1.00 95.19 230 PRO A O 1
ATOM 1820 N N . GLU A 1 231 ? 20.593 25.319 5.904 1.00 95.25 231 GLU A N 1
ATOM 1821 C CA . GLU A 1 231 ? 20.066 26.635 5.530 1.00 95.25 231 GLU A CA 1
ATOM 1822 C C . GLU A 1 231 ? 19.876 26.825 4.013 1.00 95.25 231 GLU A C 1
ATOM 1824 O O . GLU A 1 231 ? 18.771 27.200 3.615 1.00 95.25 231 GLU A O 1
ATOM 1829 N N . PRO A 1 232 ? 20.855 26.529 3.134 1.00 95.81 232 PRO A N 1
ATOM 1830 C CA . PRO A 1 232 ? 20.657 26.745 1.699 1.00 95.81 232 PRO A CA 1
ATOM 1831 C C . PRO A 1 232 ? 19.613 25.789 1.106 1.00 95.81 232 PRO A C 1
ATOM 1833 O O . PRO A 1 232 ? 18.769 26.201 0.310 1.00 95.81 232 PRO A O 1
ATOM 1836 N N . ALA A 1 233 ? 19.607 24.527 1.550 1.00 95.88 233 ALA A N 1
ATOM 1837 C CA . ALA A 1 233 ? 18.594 23.550 1.157 1.00 95.88 233 ALA A CA 1
ATOM 1838 C C . ALA A 1 233 ? 17.186 23.982 1.604 1.00 95.88 233 ALA A C 1
ATOM 1840 O O . ALA A 1 233 ? 16.234 23.872 0.834 1.00 95.88 233 ALA A O 1
ATOM 1841 N N . TRP A 1 234 ? 17.051 24.538 2.813 1.00 96.94 234 TRP A N 1
ATOM 1842 C CA . TRP A 1 234 ? 15.795 25.096 3.316 1.00 96.94 234 TRP A CA 1
ATOM 1843 C C . TRP A 1 234 ? 15.309 26.285 2.477 1.00 96.94 234 TRP A C 1
ATOM 1845 O O . TRP A 1 234 ? 14.130 26.361 2.121 1.00 96.94 234 TRP A O 1
ATOM 1855 N N . GLN A 1 235 ? 16.205 27.202 2.106 1.00 95.56 235 GLN A N 1
ATOM 1856 C CA . GLN A 1 235 ? 15.876 28.341 1.239 1.00 95.56 235 GLN A CA 1
ATOM 1857 C C . GLN A 1 235 ? 15.417 27.900 -0.157 1.00 95.56 235 GLN A C 1
ATOM 1859 O O . GLN A 1 235 ? 14.480 28.483 -0.709 1.00 95.56 235 GLN A O 1
ATOM 1864 N N . LEU A 1 236 ? 16.028 26.845 -0.705 1.00 95.00 236 LEU A N 1
ATOM 1865 C CA . LEU A 1 236 ? 15.601 26.226 -1.959 1.00 95.00 236 LEU A CA 1
ATOM 1866 C C . LEU A 1 236 ? 14.225 25.556 -1.817 1.00 95.00 236 LEU A C 1
ATOM 1868 O O . LEU A 1 236 ? 13.334 25.764 -2.640 1.00 95.00 236 LEU A O 1
ATOM 1872 N N . ALA A 1 237 ? 14.022 24.787 -0.748 1.00 93.12 237 ALA A N 1
ATOM 1873 C CA . ALA A 1 237 ? 12.791 24.040 -0.525 1.00 93.12 237 ALA A CA 1
ATOM 1874 C C . ALA A 1 237 ? 11.583 24.948 -0.259 1.00 93.12 237 ALA A C 1
ATOM 1876 O O . ALA A 1 237 ? 10.484 24.678 -0.730 1.00 93.12 237 ALA A O 1
ATOM 1877 N N . THR A 1 238 ? 11.781 26.072 0.431 1.00 90.56 238 THR A N 1
ATOM 1878 C CA . THR A 1 238 ? 10.711 27.034 0.745 1.00 90.56 238 THR A CA 1
ATOM 1879 C C . THR A 1 238 ? 10.209 27.831 -0.460 1.00 90.56 238 THR A C 1
ATOM 1881 O O . THR A 1 238 ? 9.297 28.641 -0.307 1.00 90.56 238 THR A O 1
ATOM 1884 N N . GLN A 1 239 ? 10.731 27.599 -1.669 1.00 83.25 239 GLN A N 1
ATOM 1885 C CA . GLN A 1 239 ? 10.203 28.217 -2.889 1.00 83.25 239 GLN A CA 1
ATOM 1886 C C . GLN A 1 239 ? 8.857 27.625 -3.332 1.00 83.25 239 GLN A C 1
ATOM 1888 O O . GLN A 1 239 ? 8.063 28.337 -3.957 1.00 83.25 239 GLN A O 1
ATOM 1893 N N . SER A 1 240 ? 8.574 26.363 -2.979 1.00 78.88 240 SER A N 1
ATOM 1894 C CA . SER A 1 240 ? 7.304 25.689 -3.267 1.00 78.88 240 SER A CA 1
ATOM 1895 C C . SER A 1 240 ? 6.862 24.779 -2.114 1.00 78.88 240 SER A C 1
ATOM 1897 O O . SER A 1 240 ? 7.676 24.264 -1.353 1.00 78.88 240 SER A O 1
ATOM 1899 N N . VAL A 1 241 ? 5.555 24.541 -1.996 1.00 75.38 241 VAL A N 1
ATOM 1900 C CA . VAL A 1 241 ? 4.982 23.633 -0.981 1.00 75.38 241 VAL A CA 1
ATOM 1901 C C . VAL A 1 241 ? 5.498 22.207 -1.165 1.00 75.38 241 VAL A C 1
ATOM 1903 O O . VAL A 1 241 ? 5.809 21.521 -0.196 1.00 75.38 241 VAL A O 1
ATOM 1906 N N . HIS A 1 242 ? 5.614 21.777 -2.417 1.00 75.50 242 HIS A N 1
ATOM 1907 C CA . HIS A 1 242 ? 6.059 20.442 -2.779 1.00 75.50 242 HIS A CA 1
ATOM 1908 C C . HIS A 1 242 ? 7.519 20.198 -2.377 1.00 75.50 242 HIS A C 1
ATOM 1910 O O . HIS A 1 242 ? 7.817 19.228 -1.684 1.00 75.50 242 HIS A O 1
ATOM 1916 N N . SER A 1 243 ? 8.411 21.127 -2.728 1.00 82.75 243 SER A N 1
ATOM 1917 C CA . SER A 1 243 ? 9.826 21.064 -2.354 1.00 82.75 243 SER A CA 1
ATOM 1918 C C . SER A 1 243 ? 10.017 21.132 -0.837 1.00 82.75 243 SER A C 1
ATOM 1920 O O . SER A 1 243 ? 10.832 20.388 -0.297 1.00 82.75 243 SER A O 1
ATOM 1922 N N . LEU A 1 244 ? 9.234 21.961 -0.134 1.00 90.06 244 LEU A N 1
ATOM 1923 C CA . LEU A 1 244 ? 9.254 22.016 1.329 1.00 90.06 2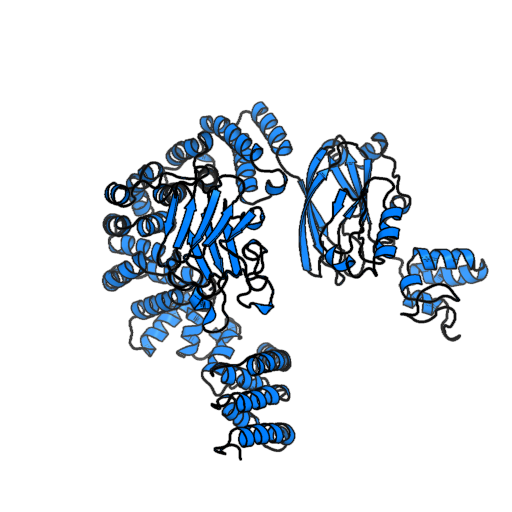44 LEU A CA 1
ATOM 1924 C C . LEU A 1 244 ? 8.828 20.684 1.949 1.00 90.06 244 LEU A C 1
ATOM 1926 O O . LEU A 1 244 ? 9.519 20.176 2.829 1.00 90.06 244 LEU A O 1
ATOM 1930 N N . ARG A 1 245 ? 7.722 20.097 1.477 1.00 86.56 245 ARG A N 1
ATOM 1931 C CA . ARG A 1 245 ? 7.253 18.783 1.933 1.00 86.56 245 ARG A CA 1
ATOM 1932 C C . ARG A 1 245 ? 8.334 17.720 1.743 1.00 86.56 245 ARG A C 1
ATOM 1934 O O . ARG A 1 245 ? 8.575 16.934 2.655 1.00 86.56 245 ARG A O 1
ATOM 1941 N N . ASP A 1 246 ? 8.987 17.701 0.585 1.00 86.12 246 ASP A N 1
ATOM 1942 C CA . ASP A 1 246 ? 10.011 16.704 0.282 1.00 86.12 246 ASP A CA 1
ATOM 1943 C C . ASP A 1 246 ? 11.272 16.912 1.136 1.00 86.12 246 ASP A C 1
ATOM 1945 O O . ASP A 1 246 ? 11.747 15.952 1.732 1.00 86.12 246 ASP A O 1
ATOM 1949 N N . LEU A 1 247 ? 11.762 18.142 1.335 1.00 96.38 247 LEU A N 1
ATOM 1950 C CA . LEU A 1 247 ? 12.863 18.382 2.280 1.00 96.38 247 LEU A CA 1
ATOM 1951 C C . LEU A 1 247 ? 12.511 17.919 3.702 1.00 96.38 247 LEU A C 1
ATOM 1953 O O . LEU A 1 247 ? 13.333 17.293 4.371 1.00 96.38 247 LEU A O 1
ATOM 1957 N N . VAL A 1 248 ? 11.293 18.203 4.170 1.00 96.38 248 VAL A N 1
ATOM 1958 C CA . VAL A 1 248 ? 10.841 17.790 5.507 1.00 96.38 248 VAL A CA 1
ATOM 1959 C C . VAL A 1 248 ? 10.772 16.262 5.609 1.00 96.38 248 VAL A C 1
ATOM 1961 O O . VAL A 1 248 ? 11.298 15.692 6.562 1.00 96.38 248 VAL A O 1
ATOM 1964 N N . ASN A 1 249 ? 10.219 15.578 4.604 1.00 90.88 249 ASN A N 1
ATOM 1965 C CA . ASN A 1 249 ? 10.209 14.112 4.540 1.00 90.88 249 ASN A CA 1
ATOM 1966 C C . ASN A 1 249 ? 11.613 13.498 4.443 1.00 90.88 249 ASN A C 1
ATOM 1968 O O . ASN A 1 249 ? 11.806 12.362 4.870 1.00 90.88 249 ASN A O 1
ATOM 1972 N N . ALA A 1 250 ? 12.593 14.242 3.929 1.00 91.94 250 ALA A N 1
ATOM 1973 C CA . ALA A 1 250 ? 13.981 13.806 3.859 1.00 91.94 250 ALA A CA 1
ATOM 1974 C C . ALA A 1 250 ? 14.697 13.843 5.218 1.00 91.94 250 ALA A C 1
ATOM 1976 O O . ALA A 1 250 ? 15.729 13.196 5.389 1.00 91.94 250 ALA A O 1
ATOM 1977 N N . MET A 1 251 ? 14.169 14.574 6.203 1.00 94.25 251 MET A N 1
ATOM 1978 C CA . MET A 1 251 ? 14.829 14.791 7.491 1.00 94.25 251 MET A CA 1
ATOM 1979 C C . MET A 1 251 ? 15.215 13.495 8.236 1.00 94.25 251 MET A C 1
ATOM 1981 O O . MET A 1 251 ? 16.354 13.419 8.704 1.00 94.25 251 MET A O 1
ATOM 1985 N N . PRO A 1 252 ? 14.376 12.438 8.303 1.00 89.19 252 PRO A N 1
ATOM 1986 C CA . PRO A 1 252 ? 14.774 11.158 8.895 1.00 89.19 252 PRO A CA 1
ATOM 1987 C C . PRO A 1 252 ? 15.923 10.455 8.157 1.00 89.19 252 PRO A C 1
ATOM 1989 O O . PRO A 1 252 ? 16.656 9.687 8.782 1.00 89.19 252 PRO A O 1
ATOM 1992 N N . LEU A 1 253 ? 16.099 10.728 6.859 1.00 85.69 253 LEU A N 1
ATOM 1993 C CA . LEU A 1 253 ? 17.136 10.132 6.010 1.00 85.69 253 LEU A CA 1
ATOM 1994 C C . LEU A 1 253 ? 18.515 10.779 6.212 1.00 85.69 253 LEU A C 1
ATOM 1996 O O . LEU A 1 253 ? 19.517 10.209 5.787 1.00 85.69 253 LEU A O 1
ATOM 2000 N N . ILE A 1 254 ? 18.591 11.945 6.863 1.00 87.62 254 ILE A N 1
ATOM 2001 C CA . ILE A 1 254 ? 19.849 12.657 7.121 1.00 87.62 254 ILE A CA 1
ATOM 2002 C C . ILE A 1 254 ? 20.693 11.865 8.136 1.00 87.62 254 ILE A C 1
ATOM 2004 O O . ILE A 1 254 ? 20.268 11.720 9.284 1.00 87.62 254 ILE A O 1
ATOM 2008 N N . PRO A 1 255 ? 21.903 11.385 7.790 1.00 82.44 255 PRO A N 1
ATOM 2009 C CA . PRO A 1 255 ? 22.720 10.607 8.724 1.00 82.44 255 PRO A CA 1
ATOM 2010 C C . PRO A 1 255 ? 23.216 11.431 9.922 1.00 82.44 255 PRO A C 1
ATOM 2012 O O . PRO A 1 255 ? 23.216 10.946 11.058 1.00 82.44 255 PRO A O 1
ATOM 2015 N N . ASP A 1 256 ? 23.596 12.689 9.682 1.00 87.19 256 ASP A N 1
ATOM 2016 C CA . ASP A 1 256 ? 24.132 13.594 10.698 1.00 87.19 256 ASP A CA 1
ATOM 2017 C C . ASP A 1 256 ? 23.032 14.089 11.656 1.00 87.19 256 ASP A C 1
ATOM 2019 O O . ASP A 1 256 ? 22.095 14.802 11.285 1.00 87.19 256 ASP A O 1
ATOM 2023 N N . GLY A 1 257 ? 23.153 13.714 12.932 1.00 89.38 257 GLY A N 1
ATOM 2024 C CA . GLY A 1 257 ? 22.234 14.143 13.985 1.00 89.38 257 GLY A CA 1
ATOM 2025 C C . GLY A 1 257 ? 22.245 15.651 14.251 1.00 89.38 257 GLY A C 1
ATOM 2026 O O . GLY A 1 257 ? 21.209 16.185 14.642 1.00 89.38 257 GLY A O 1
ATOM 2027 N N . SER A 1 258 ? 23.365 16.340 14.017 1.00 93.44 258 SER A N 1
ATOM 2028 C CA . SER A 1 258 ? 23.482 17.788 14.216 1.00 93.44 258 SER A CA 1
ATOM 2029 C C . SER A 1 258 ? 22.681 18.573 13.174 1.00 93.44 258 SER A C 1
ATOM 2031 O O . SER A 1 258 ? 21.974 19.515 13.531 1.00 93.44 258 SER A O 1
ATOM 2033 N N . LEU A 1 259 ? 22.685 18.123 11.914 1.00 93.56 259 LEU A N 1
ATOM 2034 C CA . LEU A 1 259 ? 21.864 18.699 10.844 1.00 93.56 259 LEU A CA 1
ATOM 2035 C C . LEU A 1 259 ? 20.368 18.487 11.111 1.00 93.56 259 LEU A C 1
ATOM 2037 O O . LEU A 1 259 ? 19.579 19.422 10.968 1.00 93.56 259 LEU A O 1
ATOM 2041 N N . ARG A 1 260 ? 19.971 17.294 11.584 1.00 94.38 260 ARG A N 1
ATOM 2042 C CA . ARG A 1 260 ? 18.586 17.046 12.032 1.00 94.38 260 ARG A CA 1
ATOM 2043 C C . ARG A 1 260 ? 18.188 17.961 13.190 1.00 94.38 260 ARG A C 1
ATOM 2045 O O . ARG A 1 260 ? 17.119 18.564 13.153 1.00 94.38 260 ARG A O 1
ATOM 2052 N N . ALA A 1 261 ? 19.048 18.106 14.197 1.00 95.19 261 ALA A N 1
ATOM 2053 C CA . ALA A 1 261 ? 18.787 18.996 15.326 1.00 95.19 261 ALA A CA 1
ATOM 2054 C C . ALA A 1 261 ? 18.649 20.465 14.886 1.00 95.19 261 ALA A C 1
ATOM 2056 O O . ALA A 1 261 ? 17.772 21.172 15.380 1.00 95.19 261 ALA A O 1
ATOM 2057 N N . ALA A 1 262 ? 19.452 20.911 13.916 1.00 96.25 262 ALA A N 1
ATOM 2058 C CA . ALA A 1 262 ? 19.375 22.260 13.356 1.00 96.25 262 ALA A CA 1
ATOM 2059 C C . ALA A 1 262 ? 18.081 22.524 12.557 1.00 96.25 262 ALA A C 1
ATOM 2061 O O . ALA A 1 262 ? 17.624 23.668 12.497 1.00 96.25 262 ALA A O 1
ATOM 2062 N N . LEU A 1 263 ? 17.460 21.488 11.978 1.00 96.75 263 LEU A N 1
ATOM 2063 C CA . LEU A 1 263 ? 16.170 21.590 11.281 1.00 96.75 263 LEU A CA 1
ATOM 2064 C C . LEU A 1 263 ? 14.969 21.681 12.227 1.00 96.75 263 LEU A C 1
ATOM 2066 O O . LEU A 1 263 ? 13.970 22.304 11.872 1.00 96.75 263 LEU A O 1
ATOM 2070 N N . TYR A 1 264 ? 15.053 21.113 13.431 1.00 96.88 264 TYR A N 1
ATOM 2071 C CA . TYR A 1 264 ? 13.942 21.077 14.390 1.00 96.88 264 TYR A CA 1
ATOM 2072 C C . TYR A 1 264 ? 13.227 22.433 14.600 1.00 96.88 264 TYR A C 1
ATOM 2074 O O . TYR A 1 264 ? 12.016 22.488 14.382 1.00 96.88 264 TYR A O 1
ATOM 2082 N N . PRO A 1 265 ? 13.914 23.557 14.917 1.00 96.56 265 PRO A N 1
ATOM 2083 C CA . PRO A 1 265 ? 13.251 24.854 15.114 1.00 96.56 265 PRO A CA 1
ATOM 2084 C C . PRO A 1 265 ? 12.611 25.440 13.843 1.00 96.56 265 PRO A C 1
ATOM 2086 O O . PRO A 1 265 ? 11.870 26.415 13.927 1.00 96.56 265 PRO A O 1
ATOM 2089 N N . ARG A 1 266 ? 12.911 24.888 12.660 1.00 95.88 266 ARG A N 1
ATOM 2090 C CA . ARG A 1 266 ? 12.295 25.275 11.380 1.00 95.88 266 ARG A CA 1
ATOM 2091 C C . ARG A 1 266 ? 11.087 24.412 11.043 1.00 95.88 266 ARG A C 1
ATOM 2093 O O . ARG A 1 266 ? 10.129 24.912 10.462 1.00 95.88 266 ARG A O 1
ATOM 2100 N N . VAL A 1 267 ? 11.138 23.135 11.415 1.00 97.44 267 VAL A N 1
ATOM 2101 C CA . VAL A 1 267 ? 10.098 22.146 11.120 1.00 97.44 267 VAL A CA 1
ATOM 2102 C C . VAL A 1 267 ? 8.963 22.188 12.144 1.00 97.44 267 VAL A C 1
ATOM 2104 O O . VAL A 1 267 ? 7.811 22.048 11.754 1.00 97.44 267 VAL A O 1
ATOM 2107 N N . GLU A 1 268 ? 9.239 22.441 13.427 1.00 97.25 268 GLU A N 1
ATOM 2108 C CA . GLU A 1 268 ? 8.198 22.474 14.471 1.00 97.25 268 GLU A CA 1
ATOM 2109 C C . GLU A 1 268 ? 7.075 23.494 14.187 1.00 97.25 268 GLU A C 1
ATOM 2111 O O . GLU A 1 268 ? 5.904 23.106 14.245 1.00 97.25 268 GLU A O 1
ATOM 2116 N N . PRO A 1 269 ? 7.363 24.734 13.737 1.00 96.81 269 PRO A N 1
ATOM 2117 C CA . PRO A 1 269 ? 6.312 25.692 13.390 1.00 96.81 269 PRO A CA 1
ATOM 2118 C C . PRO A 1 269 ? 5.410 25.245 12.230 1.00 96.81 269 PRO A C 1
ATOM 2120 O O . PRO A 1 269 ? 4.261 25.693 12.142 1.00 96.81 269 PRO A O 1
ATOM 2123 N N . LEU A 1 270 ? 5.902 24.350 11.360 1.00 95.56 270 LEU A N 1
ATOM 2124 C CA . LEU A 1 270 ? 5.137 23.805 10.234 1.00 95.56 270 LEU A CA 1
ATOM 2125 C C . LEU A 1 270 ? 3.970 22.924 10.679 1.00 95.56 270 LEU A C 1
ATOM 2127 O O . LEU A 1 270 ? 3.051 22.698 9.893 1.00 95.56 270 LEU A O 1
ATOM 2131 N N . LEU A 1 271 ? 3.958 22.482 11.941 1.00 94.88 271 LEU A N 1
ATOM 2132 C CA . LEU A 1 271 ? 2.797 21.819 12.525 1.00 94.88 271 LEU A CA 1
ATOM 2133 C C . LEU A 1 271 ? 1.555 22.718 12.536 1.00 94.88 271 LEU A C 1
ATOM 2135 O O . LEU A 1 271 ? 0.443 22.212 12.525 1.00 94.88 271 LEU A O 1
ATOM 2139 N N . ASN A 1 272 ? 1.725 24.042 12.540 1.00 90.81 272 ASN A N 1
ATOM 2140 C CA . ASN A 1 272 ? 0.614 24.981 12.696 1.00 90.81 272 ASN A CA 1
ATOM 2141 C C . ASN A 1 272 ? 0.408 25.883 11.477 1.00 90.81 272 ASN A C 1
ATOM 2143 O O . ASN A 1 272 ? -0.713 26.319 11.220 1.00 90.81 272 ASN A O 1
ATOM 2147 N N . LYS A 1 273 ? 1.472 26.205 10.730 1.00 89.00 273 LYS A N 1
ATOM 2148 C CA . LYS A 1 273 ? 1.390 27.149 9.608 1.00 89.00 273 LYS A CA 1
ATOM 2149 C C . LYS A 1 273 ? 2.484 26.944 8.569 1.00 89.00 273 LYS A C 1
ATOM 2151 O O . LYS A 1 273 ? 3.592 26.526 8.886 1.00 89.00 273 LYS A O 1
ATOM 2156 N N . LEU A 1 274 ? 2.195 27.341 7.332 1.00 84.50 274 LEU A N 1
ATOM 2157 C CA . LEU A 1 274 ? 3.214 27.456 6.290 1.00 84.50 274 LEU A CA 1
ATOM 2158 C C . LEU A 1 274 ? 4.113 28.687 6.501 1.00 84.50 274 LEU A C 1
ATOM 2160 O O . LEU A 1 274 ? 3.680 29.666 7.118 1.00 84.50 274 LEU A O 1
ATOM 2164 N N . PRO A 1 275 ? 5.336 28.681 5.937 1.00 89.38 275 PRO A N 1
ATOM 2165 C CA . PRO A 1 275 ? 6.156 29.882 5.805 1.00 89.38 275 PRO A CA 1
ATOM 2166 C C . PRO A 1 275 ? 5.390 31.001 5.089 1.00 89.38 275 PRO A C 1
ATOM 2168 O O . PRO A 1 275 ? 4.638 30.735 4.150 1.00 89.38 275 PRO A O 1
ATOM 2171 N N . GLU A 1 276 ? 5.584 32.255 5.502 1.00 85.00 276 GLU A N 1
ATOM 2172 C CA . GLU A 1 276 ? 4.792 33.406 5.028 1.00 85.00 276 GLU A CA 1
ATOM 2173 C C . GLU A 1 276 ? 4.794 33.552 3.500 1.00 85.00 276 GLU A C 1
ATOM 2175 O O . GLU A 1 276 ? 3.756 33.795 2.884 1.00 85.00 276 GLU A O 1
ATOM 2180 N N . ASN A 1 277 ? 5.948 33.323 2.872 1.00 81.88 277 ASN A N 1
ATOM 2181 C CA . ASN A 1 277 ? 6.122 33.384 1.424 1.00 81.88 277 ASN A CA 1
ATOM 2182 C C . ASN A 1 277 ? 5.332 32.298 0.668 1.00 81.88 277 ASN A C 1
ATOM 2184 O O . ASN A 1 277 ? 4.994 32.498 -0.498 1.00 81.88 277 ASN A O 1
ATOM 2188 N N . LEU A 1 278 ? 5.038 31.162 1.308 1.00 77.19 278 LEU A N 1
ATOM 2189 C CA . LEU A 1 278 ? 4.196 30.098 0.755 1.00 77.19 278 LEU A CA 1
ATOM 2190 C C . LEU A 1 278 ? 2.726 30.298 1.119 1.00 77.19 278 LEU A C 1
ATOM 2192 O O . LEU A 1 278 ? 1.862 30.086 0.269 1.00 77.19 278 LEU A O 1
ATOM 2196 N N . ALA A 1 279 ? 2.436 30.765 2.334 1.00 72.50 279 ALA A N 1
ATOM 2197 C CA . ALA A 1 279 ? 1.082 31.095 2.769 1.00 72.50 279 ALA A CA 1
ATOM 2198 C C . ALA A 1 279 ? 0.449 32.168 1.865 1.00 72.50 279 ALA A C 1
ATOM 2200 O O . ALA A 1 279 ? -0.683 32.001 1.419 1.00 72.50 279 ALA A O 1
ATOM 2201 N N . ALA A 1 280 ? 1.206 33.211 1.500 1.00 64.19 280 ALA A N 1
ATOM 2202 C CA . ALA A 1 280 ? 0.749 34.271 0.596 1.00 64.19 280 ALA A CA 1
ATOM 2203 C C . ALA A 1 280 ? 0.485 33.789 -0.846 1.00 64.19 280 ALA A C 1
ATOM 2205 O O . ALA A 1 280 ? -0.362 34.350 -1.537 1.00 64.19 280 ALA A O 1
ATOM 2206 N N . LYS A 1 281 ? 1.196 32.748 -1.304 1.00 56.06 281 LYS A N 1
ATOM 2207 C CA . LYS A 1 281 ? 1.017 32.137 -2.634 1.00 56.06 281 LYS A CA 1
ATOM 2208 C C . LYS A 1 281 ? -0.114 31.102 -2.674 1.00 56.06 281 LYS A C 1
ATOM 2210 O O . LYS A 1 281 ? -0.604 30.790 -3.753 1.00 56.06 281 LYS A O 1
ATOM 2215 N N . SER A 1 282 ? -0.526 30.573 -1.522 1.00 50.69 282 SER A N 1
ATOM 2216 C CA . SER A 1 282 ? -1.470 29.450 -1.399 1.00 50.69 282 SER A CA 1
ATOM 2217 C C . SER A 1 282 ? -2.925 29.900 -1.206 1.00 50.69 282 SER A C 1
ATOM 2219 O O . SER A 1 282 ? -3.654 29.256 -0.459 1.00 50.69 282 SER A O 1
ATOM 2221 N N . GLY A 1 283 ? -3.329 31.023 -1.818 1.00 42.50 283 GLY A N 1
ATOM 2222 C CA . GLY A 1 283 ? -4.590 31.736 -1.559 1.00 42.50 283 GLY A CA 1
ATOM 2223 C C . GLY A 1 283 ? -5.782 30.858 -1.139 1.00 42.50 283 GLY A C 1
ATOM 2224 O O . GLY A 1 283 ? -6.170 29.957 -1.868 1.00 42.50 283 GLY A O 1
ATOM 2225 N N . SER A 1 284 ? -6.325 31.135 0.054 1.00 38.75 284 SER A N 1
ATOM 2226 C CA . SER A 1 284 ? -7.638 30.738 0.608 1.00 38.75 284 SER A CA 1
ATOM 2227 C C . SER A 1 284 ? -8.278 29.398 0.179 1.00 38.75 284 SER A C 1
ATOM 2229 O O . SER A 1 284 ? -9.500 29.337 0.043 1.00 38.75 284 SER A O 1
ATOM 2231 N N . ALA A 1 285 ? -7.524 28.313 0.001 1.00 39.44 285 ALA A N 1
ATOM 2232 C CA . ALA A 1 285 ? -8.107 26.970 -0.080 1.00 39.44 285 ALA A CA 1
ATOM 2233 C C . ALA A 1 285 ? -8.442 26.502 1.346 1.00 39.44 285 ALA A C 1
ATOM 2235 O O . ALA A 1 285 ? -7.581 26.004 2.067 1.00 39.44 285 ALA A O 1
ATOM 2236 N N . GLN A 1 286 ? -9.676 26.764 1.784 1.00 40.81 286 GLN A N 1
ATOM 2237 C CA . GLN A 1 286 ? -10.126 26.606 3.174 1.00 40.81 286 GLN A CA 1
ATOM 2238 C C . GLN A 1 286 ? -11.014 25.363 3.401 1.00 40.81 286 GLN A C 1
ATOM 2240 O O . GLN A 1 286 ? -11.791 25.338 4.350 1.00 40.81 286 GLN A O 1
ATOM 2245 N N . GLY A 1 287 ? -10.941 24.339 2.545 1.00 45.09 287 GLY A N 1
ATOM 2246 C CA . GLY A 1 287 ? -11.786 23.147 2.668 1.00 45.09 287 GLY A CA 1
ATOM 2247 C C . GLY A 1 287 ? -10.997 21.848 2.792 1.00 45.09 287 GLY A C 1
ATOM 2248 O O . GLY A 1 287 ? -10.400 21.399 1.819 1.00 45.09 287 GLY A O 1
ATOM 2249 N N . ASP A 1 288 ? -11.057 21.234 3.975 1.00 52.81 288 ASP A N 1
ATOM 2250 C CA . ASP A 1 288 ? -10.411 19.953 4.315 1.00 52.81 288 ASP A CA 1
ATOM 2251 C C . ASP A 1 288 ? -11.191 18.719 3.833 1.00 52.81 288 ASP A C 1
ATOM 2253 O O . ASP A 1 288 ? -10.682 17.601 3.896 1.00 52.81 288 ASP A O 1
ATOM 2257 N N . TYR A 1 289 ? -12.420 18.918 3.351 1.00 55.84 289 TYR A N 1
ATOM 2258 C CA . TYR A 1 289 ? -13.342 17.850 2.993 1.00 55.84 289 TYR A CA 1
ATOM 2259 C C . TYR A 1 289 ? -13.974 18.112 1.626 1.00 55.84 289 TYR A C 1
ATOM 2261 O O . TYR A 1 289 ? -14.576 19.160 1.384 1.00 55.84 289 TYR A O 1
ATOM 2269 N N . GLY A 1 290 ? -13.848 17.132 0.738 1.00 73.94 290 GLY A N 1
ATOM 2270 C CA . GLY A 1 290 ? -14.520 17.093 -0.549 1.00 73.94 290 GLY A CA 1
ATOM 2271 C C . GLY A 1 290 ? -15.711 16.154 -0.488 1.00 73.94 290 GLY A C 1
ATOM 2272 O O . GLY A 1 290 ? -15.581 15.023 -0.031 1.00 73.94 290 GLY A O 1
ATOM 2273 N N . ARG A 1 291 ? -16.870 16.603 -0.962 1.00 86.38 291 ARG A N 1
ATOM 2274 C CA . ARG A 1 291 ? -18.023 15.731 -1.214 1.00 86.38 291 ARG A CA 1
ATOM 2275 C C . ARG A 1 291 ? -18.153 15.406 -2.695 1.00 86.38 291 ARG A C 1
ATOM 2277 O O . ARG A 1 291 ? -18.491 14.281 -3.050 1.00 86.38 291 ARG A O 1
ATOM 2284 N N . TYR A 1 292 ? -17.872 16.386 -3.551 1.00 95.06 292 TYR A N 1
ATOM 2285 C CA . TYR A 1 292 ? -18.030 16.244 -4.991 1.00 95.06 292 TYR A CA 1
ATOM 2286 C C . TYR A 1 292 ? -16.674 16.261 -5.686 1.00 95.06 292 TYR A C 1
ATOM 2288 O O . TYR A 1 292 ? -15.880 17.170 -5.453 1.00 95.06 292 TYR A O 1
ATOM 2296 N N . VAL A 1 293 ? -16.424 15.299 -6.572 1.00 96.25 293 VAL A N 1
ATOM 2297 C CA . VAL A 1 293 ? -15.276 15.308 -7.492 1.00 96.25 293 VAL A CA 1
ATOM 2298 C C . VAL A 1 293 ? -15.801 15.512 -8.901 1.00 96.25 293 VAL A C 1
ATOM 2300 O O . VAL A 1 293 ? -16.597 14.711 -9.381 1.00 96.25 293 VAL A O 1
ATOM 2303 N N . ARG A 1 294 ? -15.364 16.577 -9.570 1.00 97.94 294 ARG A N 1
ATOM 2304 C CA . ARG A 1 294 ? -15.845 16.973 -10.893 1.00 97.94 294 ARG A CA 1
ATOM 2305 C C . ARG A 1 294 ? -14.703 17.016 -11.896 1.00 97.94 294 ARG A C 1
ATOM 2307 O O . ARG A 1 294 ? -13.672 17.628 -11.636 1.00 97.94 294 ARG A O 1
ATOM 2314 N N . ILE A 1 295 ? -14.914 16.398 -13.049 1.00 98.31 295 ILE A N 1
ATOM 2315 C CA . ILE A 1 295 ? -14.013 16.415 -14.200 1.00 98.31 295 ILE A CA 1
ATOM 2316 C C . ILE A 1 295 ? -14.774 17.048 -15.359 1.00 98.31 295 ILE A C 1
ATOM 2318 O O . ILE A 1 295 ? -15.862 16.591 -15.704 1.00 98.31 295 ILE A O 1
ATOM 2322 N N . GLU A 1 296 ? -14.228 18.099 -15.956 1.00 97.62 296 GLU A N 1
ATOM 2323 C CA . GLU A 1 296 ? -14.878 18.823 -17.049 1.00 97.62 296 GLU A CA 1
ATOM 2324 C C . GLU A 1 296 ? -13.883 19.253 -18.122 1.00 97.62 296 GLU A C 1
ATOM 2326 O O . GLU A 1 296 ? -12.711 19.485 -17.833 1.00 97.62 296 GLU A O 1
ATOM 2331 N N . ILE A 1 297 ? -14.340 19.362 -19.367 1.00 97.25 297 ILE A N 1
ATOM 2332 C CA . ILE A 1 297 ? -13.527 19.875 -20.473 1.00 97.25 297 ILE A CA 1
ATOM 2333 C C . ILE A 1 297 ? -14.168 21.181 -20.949 1.00 97.25 297 ILE A C 1
ATOM 2335 O O . ILE A 1 297 ? -15.295 21.138 -21.436 1.00 97.25 297 ILE A O 1
ATOM 2339 N N . PRO A 1 298 ? -13.493 22.336 -20.820 1.00 91.88 298 PRO A N 1
ATOM 2340 C CA . PRO A 1 298 ? -14.014 23.595 -21.342 1.00 91.88 298 PRO A CA 1
ATOM 2341 C C . PRO A 1 298 ? -14.119 23.587 -22.872 1.00 91.88 298 PRO A C 1
ATOM 2343 O O . PRO A 1 298 ? -13.197 23.158 -23.568 1.00 91.88 298 PRO A O 1
ATOM 2346 N N . GLY A 1 299 ? -15.205 24.142 -23.405 1.00 92.62 299 GLY A N 1
ATOM 2347 C CA . GLY A 1 299 ? -15.473 24.188 -24.838 1.00 92.62 299 GLY A CA 1
ATOM 2348 C C . GLY A 1 299 ? -16.150 22.921 -25.357 1.00 92.62 299 GLY A C 1
ATOM 2349 O O . GLY A 1 299 ? -16.761 22.165 -24.608 1.00 92.62 299 GLY A O 1
ATOM 2350 N N . ARG A 1 300 ? -16.105 22.705 -26.674 1.00 94.12 300 ARG A N 1
ATOM 2351 C CA . ARG A 1 300 ? -16.770 21.549 -27.287 1.00 94.12 300 ARG A CA 1
ATOM 2352 C C . ARG A 1 300 ? -15.833 20.352 -27.328 1.00 94.12 300 ARG A C 1
ATOM 2354 O O . ARG A 1 300 ? -14.751 20.436 -27.907 1.00 94.12 300 ARG A O 1
ATOM 2361 N N . ALA A 1 301 ? -16.245 19.253 -26.707 1.00 95.62 301 ALA A N 1
ATOM 2362 C CA . ALA A 1 301 ? -15.425 18.059 -26.568 1.00 95.62 301 ALA A CA 1
ATOM 2363 C C . ALA A 1 301 ? -16.278 16.802 -26.352 1.00 95.62 301 ALA A C 1
ATOM 2365 O O . ALA A 1 301 ? -17.495 16.858 -26.182 1.00 95.62 301 ALA A O 1
ATOM 2366 N N . THR A 1 302 ? -15.611 15.652 -26.322 1.00 95.88 302 THR A N 1
ATOM 2367 C CA . THR A 1 302 ? -16.194 14.378 -25.897 1.00 95.88 302 THR A CA 1
ATOM 2368 C C . THR A 1 302 ? -15.497 13.952 -24.612 1.00 95.88 302 THR A C 1
ATOM 2370 O O . THR A 1 302 ? -14.282 13.785 -24.625 1.00 95.88 302 THR A O 1
ATOM 2373 N N . LEU A 1 303 ? -16.229 13.746 -23.517 1.00 97.19 303 LEU A N 1
ATOM 2374 C CA . LEU A 1 303 ? -15.654 13.265 -22.261 1.00 97.19 303 LEU A CA 1
ATOM 2375 C C . LEU A 1 303 ? -15.833 11.746 -22.149 1.00 97.19 303 LEU A C 1
ATOM 2377 O O . LEU A 1 303 ? -16.955 11.236 -22.199 1.00 97.19 303 LEU A O 1
ATOM 2381 N N . THR A 1 304 ? -14.716 11.040 -21.988 1.00 96.50 304 THR A N 1
ATOM 2382 C CA . THR A 1 304 ? -14.659 9.595 -21.732 1.00 96.50 304 THR A CA 1
ATOM 2383 C C . THR A 1 304 ? -13.668 9.327 -20.612 1.00 96.50 304 THR A C 1
ATOM 2385 O O . THR A 1 304 ? -12.544 9.823 -20.667 1.00 96.50 304 THR A O 1
ATOM 2388 N N . LEU A 1 305 ? -14.075 8.539 -19.624 1.00 97.44 305 LEU A N 1
ATOM 2389 C CA . LEU A 1 305 ? -13.255 8.133 -18.484 1.00 97.44 305 LEU A CA 1
ATOM 2390 C C . LEU A 1 305 ? -13.350 6.612 -18.349 1.00 97.44 305 LEU A C 1
ATOM 2392 O O . LEU A 1 305 ? -14.454 6.074 -18.442 1.00 97.44 305 LEU A O 1
ATOM 2396 N N . ALA A 1 306 ? -12.217 5.942 -18.144 1.00 95.75 306 ALA A N 1
ATOM 2397 C CA . ALA A 1 306 ? -12.189 4.507 -17.872 1.00 95.75 306 ALA A CA 1
ATOM 2398 C C . ALA A 1 306 ? -12.442 4.226 -16.389 1.00 95.75 306 ALA A C 1
ATOM 2400 O O . ALA A 1 306 ? -13.298 3.432 -16.055 1.00 95.75 306 ALA A O 1
ATOM 2401 N N . GLU A 1 307 ? -11.753 4.931 -15.494 1.00 96.56 307 GLU A N 1
ATOM 2402 C CA . GLU A 1 307 ? -11.948 4.796 -14.047 1.00 96.56 307 GLU A CA 1
ATOM 2403 C C . GLU A 1 307 ? -11.514 6.098 -13.360 1.00 96.56 307 GLU A C 1
ATOM 2405 O O . GLU A 1 307 ? -10.590 6.781 -13.806 1.00 96.56 307 GLU A O 1
ATOM 2410 N N . VAL A 1 308 ? -12.167 6.442 -12.259 1.00 97.56 308 VAL A N 1
ATOM 2411 C CA . VAL A 1 308 ? -11.822 7.525 -11.343 1.00 97.56 308 VAL A CA 1
ATOM 2412 C C . VAL A 1 308 ? -11.792 6.929 -9.941 1.00 97.56 308 VAL A C 1
ATOM 2414 O O . VAL A 1 308 ? -12.817 6.595 -9.351 1.00 97.56 308 VAL A O 1
ATOM 2417 N N . GLU A 1 309 ? -10.597 6.822 -9.379 1.00 95.38 309 GLU A N 1
ATOM 2418 C CA . GLU A 1 309 ? -10.404 6.391 -8.001 1.00 95.38 309 GLU A CA 1
ATOM 2419 C C . GLU A 1 309 ? -10.215 7.621 -7.119 1.00 95.38 309 GLU A C 1
ATOM 2421 O O . GLU A 1 309 ? -9.380 8.473 -7.404 1.00 95.38 309 GLU A O 1
ATOM 2426 N N . VAL A 1 310 ? -10.963 7.708 -6.024 1.00 90.75 310 VAL A N 1
ATOM 2427 C CA . VAL A 1 310 ? -10.838 8.786 -5.036 1.00 90.75 310 VAL A CA 1
ATOM 2428 C C . VAL A 1 310 ? -10.401 8.140 -3.743 1.00 90.75 310 VAL A C 1
ATOM 2430 O O . VAL A 1 310 ? -11.119 7.304 -3.211 1.00 90.75 310 VAL A O 1
ATOM 2433 N N . TYR A 1 311 ? -9.223 8.488 -3.250 1.00 75.38 311 TYR A N 1
ATOM 2434 C CA . TYR A 1 311 ? -8.645 7.929 -2.043 1.00 75.38 311 TYR A CA 1
ATOM 2435 C C . TYR A 1 311 ? -8.887 8.844 -0.854 1.00 75.38 311 TYR A C 1
ATOM 2437 O O . TYR A 1 311 ? -8.671 10.046 -0.957 1.00 75.38 311 TYR A O 1
ATOM 2445 N N . SER A 1 312 ? -9.298 8.263 0.265 1.00 62.56 312 SER A N 1
ATOM 2446 C CA . SER A 1 312 ? -9.407 8.902 1.575 1.00 62.56 312 SER A CA 1
ATOM 2447 C C . SER A 1 312 ? -8.905 7.913 2.626 1.00 62.56 312 SER A C 1
ATOM 2449 O O . SER A 1 312 ? -9.260 6.730 2.575 1.00 62.56 312 SER A O 1
ATOM 2451 N N . ASP A 1 313 ? -8.006 8.356 3.501 1.00 53.22 313 ASP A N 1
ATOM 2452 C CA . ASP A 1 313 ? -7.208 7.514 4.400 1.00 53.22 313 ASP A CA 1
ATOM 2453 C C . ASP A 1 313 ? -6.602 6.273 3.709 1.00 53.22 313 ASP A C 1
ATOM 2455 O O . ASP A 1 313 ? -6.622 5.149 4.223 1.00 53.22 313 ASP A O 1
ATOM 2459 N N . GLY A 1 314 ? -6.071 6.462 2.497 1.00 49.72 314 GLY A N 1
ATOM 2460 C CA . GLY A 1 314 ? -5.452 5.400 1.697 1.00 49.72 314 GLY A CA 1
ATOM 2461 C C . GLY A 1 314 ? -6.426 4.373 1.099 1.00 49.72 314 GLY A C 1
ATOM 2462 O O . GLY A 1 314 ? -5.982 3.346 0.582 1.00 49.72 314 GLY A O 1
ATOM 2463 N N . ARG A 1 315 ? -7.743 4.620 1.124 1.00 55.94 315 ARG A N 1
ATOM 2464 C CA . ARG A 1 315 ? -8.768 3.723 0.554 1.00 55.94 315 ARG A CA 1
ATOM 2465 C C . ARG A 1 315 ? -9.538 4.377 -0.579 1.00 55.94 315 ARG A C 1
ATOM 2467 O O . ARG A 1 315 ? -9.960 5.515 -0.433 1.00 55.94 315 ARG A O 1
ATOM 2474 N N . ASN A 1 316 ? -9.808 3.634 -1.654 1.00 81.94 316 ASN A N 1
ATOM 2475 C CA . ASN A 1 316 ? -10.669 4.113 -2.736 1.00 81.94 316 ASN A CA 1
ATOM 2476 C C . ASN A 1 316 ? -12.142 4.178 -2.275 1.00 81.94 316 ASN A C 1
ATOM 2478 O O . ASN A 1 316 ? -12.819 3.153 -2.181 1.00 81.94 316 ASN A O 1
ATOM 2482 N N . VAL A 1 317 ? -12.627 5.386 -1.991 1.00 81.12 317 VAL A N 1
ATOM 2483 C CA . VAL A 1 317 ? -14.001 5.691 -1.570 1.00 81.12 317 VAL A CA 1
ATOM 2484 C C . VAL A 1 317 ? -14.955 5.931 -2.745 1.00 81.12 317 VAL A C 1
ATOM 2486 O O . VAL A 1 317 ? -16.168 5.934 -2.544 1.00 81.12 317 VAL A O 1
ATOM 2489 N N . ALA A 1 318 ? -14.451 6.053 -3.980 1.00 90.50 318 ALA A N 1
ATOM 2490 C CA . ALA A 1 318 ? -15.271 6.409 -5.141 1.00 90.50 318 ALA A CA 1
ATOM 2491 C C . ALA A 1 318 ? -16.385 5.398 -5.444 1.00 90.50 318 ALA A C 1
ATOM 2493 O O . ALA A 1 318 ? -17.495 5.784 -5.804 1.00 90.50 318 ALA A O 1
ATOM 2494 N N . ARG A 1 319 ? -16.126 4.105 -5.211 1.00 88.25 319 ARG A N 1
ATOM 2495 C CA . ARG A 1 319 ? -17.064 3.004 -5.501 1.00 88.25 319 ARG A CA 1
ATOM 2496 C C . ARG A 1 319 ? -18.348 3.022 -4.667 1.00 88.25 319 ARG A C 1
ATOM 2498 O O . ARG A 1 319 ? -19.288 2.300 -4.979 1.00 88.25 319 ARG A O 1
ATOM 2505 N N . ARG A 1 320 ? -18.374 3.792 -3.574 1.00 82.94 320 ARG A N 1
ATOM 2506 C CA . ARG A 1 320 ? -19.561 3.970 -2.718 1.00 82.94 320 ARG A CA 1
ATOM 2507 C C . ARG A 1 320 ? -20.405 5.174 -3.137 1.00 82.94 320 ARG A C 1
ATOM 2509 O O . ARG A 1 320 ? -21.548 5.286 -2.703 1.00 82.94 320 ARG A O 1
ATOM 2516 N N . GLY A 1 321 ? -19.830 6.069 -3.937 1.00 86.81 321 GLY A N 1
ATOM 2517 C CA . GLY A 1 321 ? -20.476 7.294 -4.375 1.00 86.81 321 GLY A CA 1
ATOM 2518 C C . GLY A 1 321 ? -21.447 7.078 -5.531 1.00 86.81 321 GLY A C 1
ATOM 2519 O O . GLY A 1 321 ? -21.612 5.982 -6.071 1.00 86.81 321 GLY A O 1
ATOM 2520 N N . LYS A 1 322 ? -22.094 8.167 -5.934 1.00 97.44 322 LYS A N 1
ATOM 2521 C CA . LYS A 1 322 ? -23.005 8.217 -7.072 1.00 97.44 322 LYS A CA 1
ATOM 2522 C C . LYS A 1 322 ? -22.420 9.113 -8.155 1.00 97.44 322 LYS A C 1
ATOM 2524 O O . LYS A 1 322 ? -22.336 10.327 -7.987 1.00 97.44 322 LYS A O 1
ATOM 2529 N N . ALA A 1 323 ? -22.054 8.508 -9.280 1.00 97.75 323 ALA A N 1
ATOM 2530 C CA . ALA A 1 323 ? -21.576 9.232 -10.448 1.00 97.75 323 ALA A CA 1
ATOM 2531 C C . ALA A 1 323 ? -22.736 9.740 -11.317 1.00 97.75 323 ALA A C 1
ATOM 2533 O O . ALA A 1 323 ? -23.732 9.045 -11.539 1.00 97.75 323 ALA A O 1
ATOM 2534 N N . THR A 1 324 ? -22.584 10.949 -11.844 1.00 98.12 324 THR A N 1
ATOM 2535 C CA . THR A 1 324 ? -23.472 11.579 -12.824 1.00 98.12 324 THR A CA 1
ATOM 2536 C C . THR A 1 324 ? -22.639 12.285 -13.889 1.00 98.12 324 THR A C 1
ATOM 2538 O O . THR A 1 324 ? -21.461 12.561 -13.689 1.00 98.12 324 THR A O 1
ATOM 2541 N N . GLN A 1 325 ? -23.228 12.564 -15.047 1.00 98.12 325 GLN A N 1
ATOM 2542 C CA . GLN A 1 325 ? -22.545 13.278 -16.123 1.00 98.12 325 GLN A CA 1
ATOM 2543 C C . GLN A 1 325 ? -23.525 14.157 -16.888 1.00 98.12 325 GLN A C 1
ATOM 2545 O O . GLN A 1 325 ? -24.730 13.908 -16.879 1.00 98.12 325 GLN A O 1
ATOM 2550 N N . SER A 1 326 ? -22.992 15.170 -17.568 1.00 97.56 326 SER A N 1
ATOM 2551 C CA . SER A 1 326 ? -23.751 16.140 -18.369 1.00 97.56 326 SER A CA 1
ATOM 2552 C C . SER A 1 326 ? -24.738 15.500 -19.351 1.00 97.56 326 SER A C 1
ATOM 2554 O O . SER A 1 326 ? -25.821 16.032 -19.578 1.00 97.56 326 SER A O 1
ATOM 2556 N N . SER A 1 327 ? -24.356 14.373 -19.956 1.00 95.25 327 SER A N 1
ATOM 2557 C CA . SER A 1 327 ? -25.145 13.622 -20.936 1.00 95.25 327 SER A CA 1
ATOM 2558 C C . SER A 1 327 ? -24.523 12.243 -21.180 1.00 95.25 327 SER A C 1
ATOM 2560 O O . SER A 1 327 ? -23.328 12.061 -20.963 1.00 95.25 327 SER A O 1
ATOM 2562 N N . THR A 1 328 ? -25.314 11.275 -21.648 1.00 95.62 328 THR A N 1
ATOM 2563 C CA . THR A 1 328 ? -24.864 9.892 -21.889 1.00 95.62 328 THR A CA 1
ATOM 2564 C C . THR A 1 328 ? -25.061 9.502 -23.348 1.00 95.62 328 THR A C 1
ATOM 2566 O O . THR A 1 328 ? -26.128 9.732 -23.915 1.00 95.62 328 THR A O 1
ATOM 2569 N N . ALA A 1 329 ? -24.049 8.874 -23.944 1.00 92.94 329 ALA A N 1
ATOM 2570 C CA . ALA A 1 329 ? -24.090 8.308 -25.288 1.00 92.94 329 ALA A CA 1
ATOM 2571 C C . ALA A 1 329 ? -23.431 6.920 -25.324 1.00 92.94 329 ALA A C 1
ATOM 2573 O O . ALA A 1 329 ? -22.695 6.543 -24.417 1.00 92.94 329 ALA A O 1
ATOM 2574 N N . HIS A 1 330 ? -23.711 6.146 -26.376 1.00 90.44 330 HIS A N 1
ATOM 2575 C CA . HIS A 1 330 ? -23.075 4.848 -26.667 1.00 90.44 330 HIS A CA 1
ATOM 2576 C C . HIS A 1 330 ? -23.134 3.792 -25.538 1.00 90.44 330 HIS A C 1
ATOM 2578 O O . HIS A 1 330 ? -22.413 2.803 -25.575 1.00 90.44 330 HIS A O 1
ATOM 2584 N N . GLY A 1 331 ? -24.017 3.964 -24.549 1.00 89.50 331 GLY A N 1
ATOM 2585 C CA . GLY A 1 331 ? -24.089 3.096 -23.369 1.00 89.50 331 GLY A CA 1
ATOM 2586 C C . GLY A 1 331 ? -22.981 3.346 -22.340 1.00 89.50 331 GLY A C 1
ATOM 2587 O O . GLY A 1 331 ? -22.810 2.531 -21.444 1.00 89.50 331 GLY A O 1
ATOM 2588 N N . GLY A 1 332 ? -22.221 4.441 -22.451 1.00 92.19 332 GLY A N 1
ATOM 2589 C CA . GLY A 1 332 ? -21.184 4.827 -21.493 1.00 92.19 332 GLY A CA 1
ATOM 2590 C C . GLY A 1 332 ? -21.750 5.571 -20.282 1.00 92.19 332 GLY A C 1
ATOM 2591 O O . GLY A 1 332 ? -21.532 6.777 -20.144 1.00 92.19 332 GLY A O 1
ATOM 2592 N N . ASP A 1 333 ? -22.499 4.869 -19.432 1.00 96.81 333 ASP A N 1
ATOM 2593 C CA . ASP A 1 333 ? -23.093 5.429 -18.213 1.00 96.81 333 ASP A CA 1
ATOM 2594 C C . ASP A 1 333 ? -22.040 5.962 -17.236 1.00 96.81 333 ASP A C 1
ATOM 2596 O O . ASP A 1 333 ? -20.964 5.385 -17.090 1.00 96.81 333 ASP A O 1
ATOM 2600 N N . ALA A 1 334 ? -22.377 7.032 -16.507 1.00 97.00 334 ALA A N 1
ATOM 2601 C CA . ALA A 1 334 ? -21.449 7.716 -15.602 1.00 97.00 334 ALA A CA 1
ATOM 2602 C C . ALA A 1 334 ? -20.862 6.796 -14.515 1.00 97.00 334 ALA A C 1
ATOM 2604 O O . ALA A 1 334 ? -19.728 7.002 -14.090 1.00 97.00 334 ALA A O 1
ATOM 2605 N N . SER A 1 335 ? -21.619 5.785 -14.074 1.00 96.75 335 SER A N 1
ATOM 2606 C CA . SER A 1 335 ? -21.209 4.830 -13.037 1.00 96.75 335 SER A CA 1
ATOM 2607 C C . SER A 1 335 ? -20.058 3.917 -13.450 1.00 96.75 335 SER A C 1
ATOM 2609 O O . SER A 1 335 ? -19.435 3.329 -12.574 1.00 96.75 335 SER A O 1
ATOM 2611 N N . ARG A 1 336 ? -19.765 3.796 -14.750 1.00 96.06 336 ARG A N 1
ATOM 2612 C CA . ARG A 1 336 ? -18.659 2.961 -15.234 1.00 96.06 336 ARG A CA 1
ATOM 2613 C C . ARG A 1 336 ? -17.295 3.472 -14.773 1.00 96.06 336 ARG A C 1
ATOM 2615 O O . ARG A 1 336 ? -16.456 2.687 -14.384 1.00 96.06 336 ARG A O 1
ATOM 2622 N N . ALA A 1 337 ? -17.133 4.790 -14.642 1.00 96.25 337 ALA A N 1
ATOM 2623 C CA . ALA A 1 337 ? -15.906 5.381 -14.104 1.00 96.25 337 ALA A CA 1
ATOM 2624 C C . ALA A 1 337 ? -15.658 5.099 -12.606 1.00 96.25 337 ALA A C 1
ATOM 2626 O O . ALA A 1 337 ? -14.712 5.641 -12.053 1.00 96.25 337 ALA A O 1
ATOM 2627 N N . ILE A 1 338 ? -16.507 4.341 -11.910 1.00 96.38 338 ILE A N 1
ATOM 2628 C CA . ILE A 1 338 ? -16.284 3.937 -10.511 1.00 96.38 338 ILE A CA 1
ATOM 2629 C C . ILE A 1 338 ? -16.572 2.443 -10.303 1.00 96.38 338 ILE A C 1
ATOM 2631 O O . ILE A 1 338 ? -16.845 2.013 -9.178 1.00 96.38 338 ILE A O 1
ATOM 2635 N N . ASP A 1 339 ? -16.573 1.649 -11.378 1.00 88.31 339 ASP A N 1
ATOM 2636 C CA . ASP A 1 339 ? -16.926 0.226 -11.337 1.00 88.31 339 ASP A CA 1
ATOM 2637 C C . ASP A 1 339 ? -15.720 -0.682 -11.031 1.00 88.31 339 ASP A C 1
ATOM 2639 O O . ASP A 1 339 ? -15.882 -1.852 -10.662 1.00 88.31 339 ASP A O 1
ATOM 2643 N N . GLY A 1 340 ? -14.508 -0.125 -11.076 1.00 83.94 340 GLY A N 1
ATOM 2644 C CA . GLY A 1 340 ? -13.265 -0.831 -10.817 1.00 83.94 340 GLY A CA 1
ATOM 2645 C C . GLY A 1 340 ? -12.541 -1.345 -12.051 1.00 83.94 340 GLY A C 1
ATOM 2646 O O . GLY A 1 340 ? -11.465 -1.934 -11.893 1.00 83.94 340 GLY A O 1
ATOM 2647 N N . ASN A 1 341 ? -13.092 -1.143 -13.244 1.00 84.69 341 ASN A N 1
ATOM 2648 C CA . ASN A 1 341 ? -12.501 -1.539 -14.508 1.00 84.69 341 ASN A CA 1
ATOM 2649 C C . ASN A 1 341 ? -11.598 -0.433 -15.064 1.00 84.69 341 ASN A C 1
ATOM 2651 O O . ASN A 1 341 ? -12.026 0.504 -15.723 1.00 84.69 341 ASN A O 1
ATOM 2655 N N . LYS A 1 342 ? -10.290 -0.598 -14.872 1.00 88.50 342 LYS A N 1
ATOM 2656 C CA . LYS A 1 342 ? -9.269 0.364 -15.318 1.00 88.50 342 LYS A CA 1
ATOM 2657 C C . LYS A 1 342 ? -8.909 0.250 -16.803 1.00 88.50 342 LYS A C 1
ATOM 2659 O O . LYS A 1 342 ? -7.942 0.879 -17.235 1.00 88.50 342 LYS A O 1
ATOM 2664 N N . SER A 1 343 ? -9.596 -0.597 -17.572 1.00 85.00 343 SER A N 1
ATOM 2665 C CA . SER A 1 343 ? -9.237 -0.822 -18.971 1.00 85.00 343 SER A CA 1
ATOM 2666 C C . SER A 1 343 ? -9.481 0.423 -19.821 1.00 85.00 343 SER A C 1
ATOM 2668 O O . SER A 1 343 ? -10.580 0.970 -19.869 1.00 85.00 343 SER A O 1
ATOM 2670 N N . GLY A 1 344 ? -8.455 0.834 -20.567 1.00 82.75 344 GLY A N 1
ATOM 2671 C CA . GLY A 1 344 ? -8.568 1.916 -21.542 1.00 82.75 344 GLY A CA 1
ATOM 2672 C C . GLY A 1 344 ? -9.270 1.514 -22.848 1.00 82.75 344 GLY A C 1
ATOM 2673 O O . GLY A 1 344 ? -9.466 2.385 -23.704 1.00 82.75 344 GLY A O 1
ATOM 2674 N N . SER A 1 345 ? -9.654 0.238 -23.024 1.00 88.31 345 SER A N 1
ATOM 2675 C CA . SER A 1 345 ? -10.416 -0.226 -24.193 1.00 88.31 345 SER A CA 1
ATOM 2676 C C . SER A 1 345 ? -11.918 -0.072 -23.983 1.00 88.31 345 SER A C 1
ATOM 2678 O O . SER A 1 345 ? -12.467 -0.399 -22.935 1.00 88.31 345 SER A O 1
ATOM 2680 N N . TYR A 1 346 ? -12.621 0.452 -24.989 1.00 83.75 346 TYR A N 1
ATOM 2681 C CA . TYR A 1 346 ? -14.068 0.658 -24.906 1.00 83.75 346 TYR A CA 1
ATOM 2682 C C . TYR A 1 346 ? -14.843 -0.666 -24.944 1.00 83.75 346 TYR A C 1
ATOM 2684 O O . TYR A 1 346 ? -15.909 -0.776 -24.337 1.00 83.75 346 TYR A O 1
ATOM 2692 N N . GLY A 1 347 ? -14.291 -1.678 -25.624 1.00 82.12 347 GLY A N 1
ATOM 2693 C CA . GLY A 1 347 ? -14.891 -3.009 -25.750 1.00 82.12 347 GLY A CA 1
ATOM 2694 C C . GLY A 1 347 ? -15.009 -3.769 -24.427 1.00 82.12 347 GLY A C 1
ATOM 2695 O O . GLY A 1 347 ? -15.892 -4.612 -24.297 1.00 82.12 347 GLY A O 1
ATOM 2696 N N . ASP A 1 348 ? -14.199 -3.409 -23.430 1.00 83.44 348 ASP A N 1
ATOM 2697 C CA . ASP A 1 348 ? -14.197 -4.039 -22.105 1.00 83.44 348 ASP A CA 1
ATOM 2698 C C . ASP A 1 348 ? -15.324 -3.522 -21.194 1.00 83.44 348 ASP A C 1
ATOM 2700 O O . ASP A 1 348 ? -15.463 -3.961 -20.054 1.00 83.44 348 ASP A O 1
ATOM 2704 N N . GLY A 1 349 ? -16.141 -2.580 -21.681 1.00 79.12 349 GLY A N 1
ATOM 2705 C CA . GLY A 1 349 ? -17.374 -2.146 -21.022 1.00 79.12 349 GLY A CA 1
ATOM 2706 C C . GLY A 1 349 ? -17.207 -1.188 -19.838 1.00 79.12 349 GLY A C 1
ATOM 2707 O O . GLY A 1 349 ? -18.223 -0.772 -19.292 1.00 79.12 349 GLY A O 1
ATOM 2708 N N . GLY A 1 350 ? -15.980 -0.795 -19.477 1.00 81.75 350 GLY A N 1
ATOM 2709 C CA . GLY A 1 350 ? -15.688 0.069 -18.318 1.00 81.75 350 GLY A CA 1
ATOM 2710 C C . GLY A 1 350 ? -15.729 1.581 -18.575 1.00 81.75 350 GLY A C 1
ATOM 2711 O O . GLY A 1 350 ? -15.528 2.363 -17.663 1.00 81.75 350 GLY A O 1
ATOM 2712 N N . GLN A 1 351 ? -15.985 2.045 -19.805 1.00 92.62 351 GLN A N 1
ATOM 2713 C CA . GLN A 1 351 ? -15.832 3.475 -20.119 1.00 92.62 351 GLN A CA 1
ATOM 2714 C C . GLN A 1 351 ? -17.139 4.273 -20.093 1.00 92.62 351 GLN A C 1
ATOM 2716 O O . GLN A 1 351 ? -18.154 3.847 -20.660 1.00 92.62 351 GLN A O 1
ATOM 2721 N N . THR A 1 352 ? -17.082 5.474 -19.511 1.00 96.88 352 THR A N 1
ATOM 2722 C CA . THR A 1 352 ? -18.117 6.513 -19.643 1.00 96.88 352 THR A CA 1
ATOM 2723 C C . THR A 1 352 ? -18.050 7.176 -21.019 1.00 96.88 352 THR A C 1
ATOM 2725 O O . THR A 1 352 ? -17.028 7.106 -21.709 1.00 96.88 352 THR A O 1
ATOM 2728 N N . HIS A 1 353 ? -19.142 7.809 -21.457 1.00 97.19 353 HIS A N 1
ATOM 2729 C CA . HIS A 1 353 ? -19.163 8.504 -22.743 1.00 97.19 353 HIS A CA 1
ATOM 2730 C C . HIS A 1 353 ? -20.268 9.572 -22.819 1.00 97.19 353 HIS A C 1
ATOM 2732 O O . HIS A 1 353 ? -21.458 9.250 -22.791 1.00 97.19 353 HIS A O 1
ATOM 2738 N N . THR A 1 354 ? -19.889 10.840 -23.006 1.00 97.31 354 THR A N 1
ATOM 2739 C CA . THR A 1 354 ? -20.815 11.912 -23.437 1.00 97.31 354 THR A CA 1
ATOM 2740 C C . THR A 1 354 ? -20.978 11.904 -24.965 1.00 97.31 354 THR A C 1
ATOM 2742 O O . THR A 1 354 ? -20.135 11.331 -25.647 1.00 97.31 354 THR A O 1
ATOM 2745 N N . PRO A 1 355 ? -22.001 12.533 -25.570 1.00 96.50 355 PRO A N 1
ATOM 2746 C CA . PRO A 1 355 ? -22.062 12.725 -27.018 1.00 96.50 355 PRO A CA 1
ATOM 2747 C C . PRO A 1 355 ? -20.792 13.378 -27.570 1.00 96.50 355 PRO A C 1
ATOM 2749 O O . PRO A 1 355 ? -20.070 14.075 -26.850 1.00 96.50 355 PRO A O 1
ATOM 2752 N N . GLU A 1 356 ? -20.525 13.138 -28.849 1.00 93.81 356 GLU A N 1
ATOM 2753 C CA . GLU A 1 356 ? -19.411 13.788 -29.527 1.00 93.81 356 GLU A CA 1
ATOM 2754 C C . GLU A 1 356 ? -19.674 15.282 -29.727 1.00 93.81 356 GLU A C 1
ATOM 2756 O O . GLU A 1 356 ? -20.813 15.681 -29.967 1.00 93.81 356 GLU A O 1
ATOM 2761 N N . ASP A 1 357 ? -18.616 16.098 -29.630 1.00 92.31 357 ASP A N 1
ATOM 2762 C CA . ASP A 1 357 ? -18.694 17.557 -29.817 1.00 92.31 357 ASP A CA 1
ATOM 2763 C C . ASP A 1 357 ? -19.741 18.227 -28.889 1.00 92.31 357 ASP A C 1
ATOM 2765 O O . ASP A 1 357 ? -20.456 19.165 -29.260 1.00 92.31 357 ASP A O 1
ATOM 2769 N N . ASN A 1 358 ? -19.855 17.721 -27.658 1.00 92.69 358 ASN A N 1
ATOM 2770 C CA . ASN A 1 358 ? -20.772 18.224 -26.639 1.00 92.69 358 ASN A CA 1
ATOM 2771 C C . ASN A 1 358 ? -20.221 19.532 -26.036 1.00 92.69 358 ASN A C 1
ATOM 2773 O O . ASN A 1 358 ? -19.018 19.600 -25.784 1.00 92.69 358 ASN A O 1
ATOM 2777 N N . PRO A 1 359 ? -21.033 20.583 -25.812 1.00 95.50 359 PRO A N 1
ATOM 2778 C CA . PRO A 1 359 ? -20.574 21.790 -25.125 1.00 95.50 359 PRO A CA 1
ATOM 2779 C C . PRO A 1 359 ? -20.318 21.534 -23.633 1.00 95.50 359 PRO A C 1
ATOM 2781 O O . PRO A 1 359 ? -21.189 21.019 -22.933 1.00 95.50 359 PRO A O 1
ATOM 2784 N N . ASP A 1 360 ? -19.131 21.921 -23.170 1.00 94.62 360 ASP A N 1
ATOM 2785 C CA . ASP A 1 360 ? -18.668 21.897 -21.779 1.00 94.62 360 ASP A CA 1
ATOM 2786 C C . ASP A 1 360 ? -19.000 20.578 -21.042 1.00 94.62 360 ASP A C 1
ATOM 2788 O O . ASP A 1 360 ? -19.663 20.587 -19.994 1.00 94.62 360 ASP A O 1
ATOM 2792 N N . PRO A 1 361 ? -18.600 19.408 -21.589 1.00 98.00 361 PRO A N 1
ATOM 2793 C CA . PRO A 1 361 ? -18.960 18.126 -21.011 1.00 98.00 361 PRO A CA 1
ATOM 2794 C C . PRO A 1 361 ? -18.314 17.960 -19.635 1.00 98.00 361 PRO A C 1
ATOM 2796 O O . PRO A 1 361 ? -17.128 18.234 -19.440 1.00 98.00 361 PRO A O 1
ATOM 2799 N N . TRP A 1 362 ? -19.098 17.445 -18.691 1.00 98.38 362 TRP A N 1
ATOM 2800 C CA . TRP A 1 362 ? -18.648 17.159 -17.332 1.00 98.38 362 TRP A CA 1
ATOM 2801 C C . TRP A 1 362 ? -19.119 15.793 -16.839 1.00 98.38 362 TRP A C 1
ATOM 2803 O O . TRP A 1 362 ? -20.165 15.287 -17.260 1.00 98.38 362 TRP A O 1
ATOM 2813 N N . TRP A 1 363 ? -18.344 15.240 -15.913 1.00 98.62 363 TRP A N 1
ATOM 2814 C CA . TRP A 1 363 ? -18.642 14.083 -15.078 1.00 98.62 363 TRP A CA 1
ATOM 2815 C C . TRP A 1 363 ? -18.419 14.481 -13.615 1.00 98.62 363 TRP A C 1
ATOM 2817 O O . TRP A 1 363 ? -17.472 15.204 -13.306 1.00 98.62 363 TRP A O 1
ATOM 2827 N N . GLU A 1 364 ? -19.304 14.067 -12.715 1.00 98.56 364 GLU A N 1
ATOM 2828 C CA . GLU A 1 364 ? -19.259 14.427 -11.299 1.00 98.56 364 GLU A CA 1
ATOM 2829 C C . GLU A 1 364 ? -19.642 13.235 -10.422 1.00 98.56 364 GLU A C 1
ATOM 2831 O O . GLU A 1 364 ? -20.652 12.567 -10.655 1.00 98.56 364 GLU A O 1
ATOM 2836 N N . LEU A 1 365 ? -18.847 13.001 -9.387 1.00 98.25 365 LEU A N 1
ATOM 2837 C CA . LEU A 1 365 ? -19.069 12.006 -8.352 1.00 98.25 365 LEU A CA 1
ATOM 2838 C C . LEU A 1 365 ? -19.516 12.692 -7.067 1.00 98.25 365 LEU A C 1
ATOM 2840 O O . LEU A 1 365 ? -18.767 13.507 -6.537 1.00 98.25 365 LEU A O 1
ATOM 2844 N N . ASP A 1 366 ? -20.689 12.328 -6.549 1.00 97.06 366 ASP A N 1
ATOM 2845 C CA . ASP A 1 366 ? -21.101 12.629 -5.172 1.00 97.06 366 ASP A CA 1
ATOM 2846 C C . ASP A 1 366 ? -20.686 11.463 -4.267 1.00 97.06 366 ASP A C 1
ATOM 2848 O O . ASP A 1 366 ? -21.173 10.343 -4.430 1.00 97.06 366 ASP A O 1
ATOM 2852 N N . LEU A 1 367 ? -19.790 11.713 -3.314 1.00 87.12 367 LEU A N 1
ATOM 2853 C CA . LEU A 1 367 ? -19.332 10.720 -2.337 1.00 87.12 367 LEU A CA 1
ATOM 2854 C C . LEU A 1 367 ? -20.400 10.393 -1.275 1.00 87.12 367 LEU A C 1
ATOM 2856 O O . LEU A 1 367 ? -20.223 9.459 -0.499 1.00 87.12 367 LEU A O 1
ATOM 2860 N N . GLY A 1 368 ? -21.514 11.132 -1.247 1.00 82.31 368 GLY A N 1
ATOM 2861 C CA . GLY A 1 368 ? -22.620 10.980 -0.299 1.00 82.31 368 GLY A CA 1
ATOM 2862 C C . GLY A 1 368 ? -22.429 11.788 0.985 1.00 82.31 368 GLY A C 1
ATOM 2863 O O . GLY A 1 368 ? -23.399 12.312 1.530 1.00 82.31 368 GLY A O 1
ATOM 2864 N N . GLU A 1 369 ? -21.182 11.962 1.414 1.00 66.38 369 GLU A N 1
ATOM 2865 C CA . GLU A 1 369 ? -20.768 12.804 2.534 1.00 66.38 369 GLU A CA 1
ATOM 2866 C C . GLU A 1 369 ? -19.455 13.530 2.204 1.00 66.38 369 GLU A C 1
ATOM 2868 O O . GLU A 1 369 ? -18.771 13.200 1.233 1.00 66.38 369 GLU A O 1
ATOM 2873 N N . ALA A 1 370 ? -19.113 14.552 2.986 1.00 69.75 370 ALA A N 1
ATOM 2874 C CA . ALA A 1 370 ? -17.837 15.238 2.838 1.00 69.75 370 ALA A CA 1
ATOM 2875 C C . ALA A 1 370 ? -16.723 14.372 3.455 1.00 69.75 370 ALA A C 1
ATOM 2877 O O . ALA A 1 370 ? -16.811 14.007 4.626 1.00 69.75 370 ALA A O 1
ATOM 2878 N N . LEU A 1 371 ? -15.680 14.053 2.680 1.00 59.31 371 LEU A N 1
ATOM 2879 C CA . LEU A 1 371 ? -14.569 13.177 3.076 1.00 59.31 371 LEU A CA 1
ATOM 2880 C C . LEU A 1 371 ? -13.204 13.865 2.886 1.00 59.31 371 LEU A C 1
ATOM 2882 O O . LEU A 1 371 ? -13.056 14.681 1.972 1.00 59.31 371 LEU A O 1
ATOM 2886 N N . PRO A 1 372 ? -12.186 13.531 3.699 1.00 59.56 372 PRO A N 1
ATOM 2887 C CA . PRO A 1 372 ? -10.832 14.041 3.514 1.00 59.56 372 PRO A CA 1
ATOM 2888 C C . PRO A 1 372 ? -10.168 13.296 2.351 1.00 59.56 372 PRO A C 1
ATOM 2890 O O . PRO A 1 372 ? -9.791 12.134 2.482 1.00 59.56 372 PRO A O 1
ATOM 2893 N N . ILE A 1 373 ? -10.068 13.928 1.182 1.00 72.88 373 ILE A N 1
ATOM 2894 C CA . ILE A 1 373 ? -9.529 13.277 -0.019 1.00 72.88 373 ILE A CA 1
ATOM 2895 C C . ILE A 1 373 ? -7.998 13.375 -0.016 1.00 72.88 373 ILE A C 1
ATOM 2897 O O . ILE A 1 373 ? -7.443 14.466 0.027 1.00 72.88 373 ILE A O 1
ATOM 2901 N N . ASP A 1 374 ? -7.317 12.235 -0.101 1.00 67.25 374 ASP A N 1
ATOM 2902 C CA . ASP A 1 374 ? -5.858 12.109 -0.175 1.00 67.25 374 ASP A CA 1
ATOM 2903 C C . ASP A 1 374 ? -5.328 12.215 -1.591 1.00 67.25 374 ASP A C 1
ATOM 2905 O O . ASP A 1 374 ? -4.280 12.809 -1.840 1.00 67.25 374 ASP A O 1
ATOM 2909 N N . LYS A 1 375 ? -6.025 11.558 -2.517 1.00 79.19 375 LYS A N 1
ATOM 2910 C CA . LYS A 1 375 ? -5.573 11.368 -3.889 1.00 79.19 375 LYS A CA 1
ATOM 2911 C C . LYS A 1 375 ? -6.758 11.103 -4.803 1.00 79.19 375 LYS A C 1
ATOM 2913 O O . LYS A 1 375 ? -7.683 10.404 -4.412 1.00 79.19 375 LYS A O 1
ATOM 2918 N N . ILE A 1 376 ? -6.715 11.585 -6.034 1.00 91.06 376 ILE A N 1
ATOM 2919 C CA . ILE A 1 376 ? -7.634 11.199 -7.102 1.00 91.06 376 ILE A CA 1
ATOM 2920 C C . ILE A 1 376 ? -6.804 10.633 -8.250 1.00 91.06 376 ILE A C 1
ATOM 2922 O O . ILE A 1 376 ? -5.901 11.306 -8.731 1.00 91.06 376 ILE A O 1
ATOM 2926 N N . ALA A 1 377 ? -7.088 9.413 -8.692 1.00 92.69 377 ALA A N 1
ATOM 2927 C CA . ALA A 1 377 ? -6.481 8.818 -9.878 1.00 92.69 377 ALA A CA 1
ATOM 2928 C C . ALA A 1 377 ? -7.518 8.749 -11.000 1.00 92.69 377 ALA A C 1
ATOM 2930 O O . ALA A 1 377 ? -8.630 8.279 -10.781 1.00 92.69 377 ALA A O 1
ATOM 2931 N N . ILE A 1 378 ? -7.156 9.208 -12.196 1.00 96.75 378 ILE A N 1
ATOM 2932 C CA . ILE A 1 378 ? -8.008 9.167 -13.387 1.00 96.75 378 ILE A CA 1
ATOM 2933 C C . ILE A 1 378 ? -7.349 8.261 -14.419 1.00 96.75 378 ILE A C 1
ATOM 2935 O O . ILE A 1 378 ? -6.207 8.500 -14.809 1.00 96.75 378 ILE A O 1
ATOM 2939 N N . TYR A 1 379 ? -8.082 7.258 -14.889 1.00 95.19 379 TYR A N 1
ATOM 2940 C CA . TYR A 1 379 ? -7.697 6.348 -15.961 1.00 95.19 379 TYR A CA 1
ATOM 2941 C C . TYR A 1 379 ? -8.434 6.745 -17.238 1.00 95.19 379 TYR A C 1
ATOM 2943 O O . TYR A 1 379 ? -9.650 6.959 -17.247 1.00 95.19 379 TYR A O 1
ATOM 2951 N N . ASN A 1 380 ? -7.674 6.878 -18.317 1.00 94.88 380 ASN A N 1
ATOM 2952 C CA . ASN A 1 380 ? -8.135 7.395 -19.593 1.00 94.88 380 ASN A CA 1
ATOM 2953 C C . ASN A 1 380 ? -8.382 6.267 -20.600 1.00 94.88 380 ASN A C 1
ATOM 2955 O O . ASN A 1 380 ? -7.861 5.157 -20.478 1.00 94.88 380 ASN A O 1
ATOM 2959 N N . ARG A 1 381 ? -9.121 6.596 -21.658 1.00 92.31 381 ARG A N 1
ATOM 2960 C CA . ARG A 1 381 ? -9.188 5.795 -22.877 1.00 92.31 381 ARG A CA 1
ATOM 2961 C C . ARG A 1 381 ? -7.811 5.732 -23.535 1.00 92.31 381 ARG A C 1
ATOM 2963 O O . ARG A 1 381 ? -7.152 6.758 -23.679 1.00 92.31 381 ARG A O 1
ATOM 2970 N N . THR A 1 382 ? -7.391 4.555 -23.994 1.00 85.50 382 THR A N 1
ATOM 2971 C CA . THR A 1 382 ? -6.047 4.351 -24.577 1.00 85.50 382 THR A CA 1
ATOM 2972 C C . THR A 1 382 ? -6.059 3.939 -26.051 1.00 85.50 382 THR A C 1
ATOM 2974 O O . THR A 1 382 ? -5.004 3.771 -26.657 1.00 85.50 382 THR A O 1
ATOM 2977 N N . GLU A 1 383 ? -7.240 3.790 -26.655 1.00 84.56 383 GLU A N 1
ATOM 2978 C CA . GLU A 1 383 ? -7.398 3.341 -28.043 1.00 84.56 383 GLU A CA 1
ATOM 2979 C C . GLU A 1 383 ? -7.020 4.433 -29.057 1.00 84.56 383 GLU A C 1
ATOM 2981 O O . GLU A 1 383 ? -7.790 5.363 -29.309 1.00 84.56 383 GLU A O 1
ATOM 2986 N N . GLY A 1 384 ? -5.843 4.295 -29.674 1.00 83.94 384 GLY A N 1
ATOM 2987 C CA . GLY A 1 384 ? -5.353 5.225 -30.694 1.00 83.94 384 GLY A CA 1
ATOM 2988 C C . GLY A 1 384 ? -5.319 6.670 -30.187 1.00 83.94 384 GLY A C 1
ATOM 2989 O O . GLY A 1 384 ? -4.909 6.936 -29.060 1.00 83.94 384 GLY A O 1
ATOM 2990 N N . ASP A 1 385 ? -5.803 7.609 -31.002 1.00 87.19 385 ASP A N 1
ATOM 2991 C CA . ASP A 1 385 ? -5.860 9.031 -30.639 1.00 87.19 385 ASP A CA 1
ATOM 2992 C C . ASP A 1 385 ? -7.063 9.399 -29.756 1.00 87.19 385 ASP A C 1
ATOM 2994 O O . ASP A 1 385 ? -7.199 10.554 -29.345 1.00 87.19 385 ASP A O 1
ATOM 2998 N N . LEU A 1 386 ? -7.943 8.444 -29.431 1.00 89.31 386 LEU A N 1
ATOM 2999 C CA . LEU A 1 386 ? -9.164 8.724 -28.669 1.00 89.31 386 LEU A CA 1
ATOM 3000 C C . LEU A 1 386 ? -8.868 9.134 -27.226 1.00 89.31 386 LEU A C 1
ATOM 3002 O O . LEU A 1 386 ? -9.661 9.865 -26.640 1.00 89.31 386 LEU A O 1
ATOM 3006 N N . GLY A 1 387 ? -7.711 8.752 -26.679 1.00 87.38 387 GLY A N 1
ATOM 3007 C CA . GLY A 1 387 ? -7.255 9.247 -25.380 1.00 87.38 387 GLY A CA 1
ATOM 3008 C C . GLY A 1 387 ? -7.058 10.764 -25.347 1.00 87.38 387 GLY A C 1
ATOM 3009 O O . GLY A 1 387 ? -7.286 11.384 -24.310 1.00 87.38 387 GLY A O 1
ATOM 3010 N N . ASN A 1 388 ? -6.730 11.396 -26.483 1.00 93.06 388 ASN A N 1
ATOM 3011 C CA . ASN A 1 388 ? -6.538 12.851 -26.569 1.00 93.06 388 ASN A CA 1
ATOM 3012 C C . ASN A 1 388 ? -7.832 13.648 -26.364 1.00 93.06 388 ASN A C 1
ATOM 3014 O O . ASN A 1 388 ? -7.774 14.864 -26.191 1.00 93.06 388 ASN A O 1
ATOM 3018 N N . ARG A 1 389 ? -8.994 12.984 -26.351 1.00 94.19 389 ARG A N 1
ATOM 3019 C CA . ARG A 1 389 ? -10.281 13.608 -26.022 1.00 94.19 389 ARG A CA 1
ATOM 3020 C C . ARG A 1 389 ? -10.287 14.222 -24.623 1.00 94.19 389 ARG A C 1
ATOM 3022 O O . ARG A 1 389 ? -10.936 15.240 -24.429 1.00 94.19 389 ARG A O 1
ATOM 3029 N N . LEU A 1 390 ? -9.529 13.648 -23.686 1.00 94.38 390 LEU A N 1
ATOM 3030 C CA . LEU A 1 390 ? -9.391 14.168 -22.327 1.00 94.38 390 LEU A CA 1
ATOM 3031 C C . LEU A 1 390 ? -8.331 15.280 -22.219 1.00 94.38 390 LEU A C 1
ATOM 3033 O O . LEU A 1 390 ? -8.007 15.698 -21.121 1.00 94.38 390 LEU A O 1
ATOM 3037 N N . ASN A 1 391 ? -7.750 15.776 -23.314 1.00 93.31 391 ASN A N 1
ATOM 3038 C CA . ASN A 1 391 ? -6.759 16.849 -23.231 1.00 93.31 391 ASN A CA 1
ATOM 3039 C C . ASN A 1 391 ? -7.374 18.167 -22.722 1.00 93.31 391 ASN A C 1
ATOM 3041 O O . ASN A 1 391 ? -8.506 18.505 -23.061 1.00 93.31 391 ASN A O 1
ATOM 3045 N N . ASN A 1 392 ? -6.593 18.954 -21.979 1.00 92.19 392 ASN A N 1
ATOM 3046 C CA . ASN A 1 392 ? -6.990 20.239 -21.389 1.00 92.19 392 ASN A CA 1
ATOM 3047 C C . ASN A 1 392 ? -8.153 20.161 -20.385 1.00 92.19 392 ASN A C 1
ATOM 3049 O O . ASN A 1 392 ? -8.791 21.180 -20.110 1.00 92.19 392 ASN A O 1
ATOM 3053 N N . PHE A 1 393 ? -8.425 18.985 -19.824 1.00 96.75 393 PHE A N 1
ATOM 3054 C CA . PHE A 1 393 ? -9.477 18.830 -18.829 1.00 96.75 393 PHE A CA 1
ATOM 3055 C C . PHE A 1 393 ? -9.148 19.557 -17.518 1.00 96.75 393 PHE A C 1
ATOM 3057 O O . PHE A 1 393 ? -7.987 19.776 -17.153 1.00 96.75 393 PHE A O 1
ATOM 3064 N N . THR A 1 394 ? -10.200 19.883 -16.784 1.00 95.19 394 THR A N 1
ATOM 3065 C CA . THR A 1 394 ? -10.174 20.471 -15.452 1.00 95.19 394 THR A CA 1
ATOM 3066 C C . THR A 1 394 ? -10.699 19.455 -14.449 1.00 95.19 394 THR A C 1
ATOM 3068 O O . THR A 1 394 ? -11.740 18.840 -14.670 1.00 95.19 394 THR A O 1
ATOM 3071 N N . ILE A 1 395 ? -9.996 19.302 -13.331 1.00 93.94 395 ILE A N 1
ATOM 3072 C CA . ILE A 1 395 ? -10.465 18.569 -12.155 1.00 93.94 395 ILE A CA 1
ATOM 3073 C C . ILE A 1 395 ? -10.789 19.568 -11.045 1.00 93.94 395 ILE A C 1
ATOM 3075 O O . ILE A 1 395 ? -10.023 20.497 -10.801 1.00 93.94 395 ILE A O 1
ATOM 3079 N N . LYS A 1 396 ? -11.918 19.372 -10.366 1.00 93.19 396 LYS A N 1
ATOM 3080 C CA . LYS A 1 396 ? -12.358 20.147 -9.206 1.00 93.19 396 LYS A CA 1
ATOM 3081 C C . LYS A 1 396 ? -12.799 19.219 -8.089 1.00 93.19 396 LYS A C 1
ATOM 3083 O O . LYS A 1 396 ? -13.391 18.172 -8.343 1.00 93.19 396 LYS A O 1
ATOM 3088 N N . VAL A 1 397 ? -12.589 19.653 -6.855 1.00 88.62 397 VAL A N 1
ATOM 3089 C CA . VAL A 1 397 ? -13.269 19.098 -5.686 1.00 88.62 397 VAL A CA 1
ATOM 3090 C C . VAL A 1 397 ? -14.086 20.188 -5.038 1.00 88.62 397 VAL A C 1
ATOM 3092 O O . VAL A 1 397 ? -13.615 21.320 -4.912 1.00 88.62 397 VAL A O 1
ATOM 3095 N N . LEU A 1 398 ? -15.311 19.846 -4.655 1.00 85.88 398 LEU A N 1
ATOM 3096 C CA . LEU A 1 398 ? -16.238 20.753 -4.004 1.00 85.88 398 LEU A CA 1
ATOM 3097 C C . LEU A 1 398 ? -16.678 20.204 -2.645 1.00 85.88 398 LEU A C 1
ATOM 3099 O O . LEU A 1 398 ? -16.849 18.992 -2.485 1.00 85.88 398 LEU A O 1
ATOM 3103 N N . ASP A 1 399 ? -16.870 21.100 -1.681 1.00 73.94 399 ASP A N 1
ATOM 3104 C CA . ASP A 1 399 ? -17.420 20.776 -0.362 1.00 73.94 399 ASP A CA 1
ATOM 3105 C C . ASP A 1 399 ? -18.933 20.479 -0.421 1.00 73.94 399 ASP A C 1
ATOM 3107 O O . ASP A 1 399 ? -19.563 20.516 -1.481 1.00 73.94 399 ASP A O 1
ATOM 3111 N N . GLU A 1 400 ? -19.549 20.197 0.730 1.00 72.81 400 GLU A N 1
ATOM 3112 C CA . GLU A 1 400 ? -20.993 19.944 0.833 1.00 72.81 400 GLU A CA 1
ATOM 3113 C C . GLU A 1 400 ? -21.860 21.118 0.338 1.00 72.81 400 GLU A C 1
ATOM 3115 O O . GLU A 1 400 ? -22.923 20.899 -0.244 1.00 72.81 400 GLU A O 1
ATOM 3120 N N . SER A 1 401 ? -21.376 22.353 0.501 1.00 74.62 401 SER A N 1
ATOM 3121 C CA . SER A 1 401 ? -22.028 23.583 0.031 1.00 74.62 401 SER A CA 1
ATOM 3122 C C . SER A 1 401 ? -21.748 23.887 -1.448 1.00 74.62 401 SER A C 1
ATOM 3124 O O . SER A 1 401 ? -22.197 24.911 -1.961 1.00 74.62 401 SER A O 1
ATOM 3126 N N . ARG A 1 402 ? -21.046 22.987 -2.151 1.00 84.38 402 ARG A N 1
ATOM 3127 C CA . ARG A 1 402 ? -20.581 23.131 -3.538 1.00 84.38 402 ARG A CA 1
ATOM 3128 C C . ARG A 1 402 ? -19.601 24.291 -3.749 1.00 84.38 402 ARG A C 1
ATOM 3130 O O . ARG A 1 402 ? -19.473 24.776 -4.874 1.00 84.38 402 ARG A O 1
ATOM 3137 N N . ASN A 1 403 ? -18.875 24.720 -2.718 1.00 77.88 403 ASN A N 1
ATOM 3138 C CA . ASN A 1 403 ? -17.729 25.607 -2.905 1.00 77.88 403 ASN A CA 1
ATOM 3139 C C . ASN A 1 403 ? -16.544 24.792 -3.414 1.00 77.88 403 ASN A C 1
ATOM 3141 O O . ASN A 1 403 ? -16.302 23.685 -2.943 1.00 77.88 403 ASN A O 1
ATOM 3145 N N . VAL A 1 404 ? -15.785 25.339 -4.360 1.00 80.38 404 VAL A N 1
ATOM 3146 C CA . VAL A 1 404 ? -14.577 24.683 -4.875 1.00 80.38 404 VAL A CA 1
ATOM 3147 C C . VAL A 1 404 ? -13.479 24.739 -3.811 1.00 80.38 404 VAL A C 1
ATOM 3149 O O . VAL A 1 404 ? -13.050 25.823 -3.423 1.00 80.38 404 VAL A O 1
ATOM 3152 N N . VAL A 1 405 ? -13.012 23.572 -3.368 1.00 66.62 405 VAL A N 1
ATOM 3153 C CA . VAL A 1 405 ? -11.942 23.409 -2.366 1.00 66.62 405 VAL A CA 1
ATOM 3154 C C . VAL A 1 405 ? -10.612 22.972 -2.984 1.00 66.62 405 VAL A C 1
ATOM 3156 O O . VAL A 1 405 ? -9.554 23.194 -2.403 1.00 66.62 405 VAL A O 1
ATOM 3159 N N . PHE A 1 406 ? -10.650 22.416 -4.197 1.00 76.44 406 PHE A N 1
ATOM 3160 C CA . PHE A 1 406 ? -9.479 22.116 -5.023 1.00 76.44 406 PHE A CA 1
ATOM 3161 C C . PHE A 1 406 ? -9.841 22.294 -6.499 1.00 76.44 406 PHE A C 1
ATOM 3163 O O . PHE A 1 406 ? -10.954 21.959 -6.905 1.00 76.44 406 PHE A O 1
ATOM 3170 N N . SER A 1 407 ? -8.916 22.807 -7.311 1.00 83.06 407 SER A N 1
ATOM 3171 C CA . SER A 1 407 ? -9.082 22.907 -8.763 1.00 83.06 407 SER A CA 1
ATOM 3172 C C . SER A 1 407 ? -7.731 22.848 -9.460 1.00 83.06 407 SER A C 1
ATOM 3174 O O . SER A 1 407 ? -6.793 23.528 -9.046 1.00 83.06 407 SER A O 1
ATOM 3176 N N . GLN A 1 408 ? -7.650 22.089 -10.547 1.00 78.88 408 GLN A N 1
ATOM 3177 C CA . GLN A 1 408 ? -6.498 22.070 -11.437 1.00 78.88 408 GLN A CA 1
ATOM 3178 C C . GLN A 1 408 ? -6.980 22.017 -12.886 1.00 78.88 408 GLN A C 1
ATOM 3180 O O . GLN A 1 408 ? -7.718 21.111 -13.269 1.00 78.88 408 GLN A O 1
ATOM 3185 N N . GLU A 1 409 ? -6.567 22.995 -13.686 1.00 89.81 409 GLU A N 1
ATOM 3186 C CA . GLU A 1 409 ? -7.057 23.222 -15.049 1.00 89.81 409 GLU A CA 1
ATOM 3187 C C . GLU A 1 409 ? -5.996 22.891 -16.101 1.00 89.81 409 GLU A C 1
ATOM 3189 O O . GLU A 1 409 ? -4.801 22.870 -15.804 1.00 89.81 409 GLU A O 1
ATOM 3194 N N . LYS A 1 410 ? -6.432 22.719 -17.357 1.00 89.50 410 LYS A N 1
ATOM 3195 C CA . LYS A 1 410 ? -5.556 22.518 -18.528 1.00 89.50 410 LYS A CA 1
ATOM 3196 C C . LYS A 1 410 ? -4.612 21.320 -18.373 1.00 89.50 410 LYS A C 1
ATOM 3198 O O . LYS A 1 410 ? -3.458 21.369 -18.796 1.00 89.50 410 LYS A O 1
ATOM 3203 N N . ASN A 1 411 ? -5.101 20.246 -17.760 1.00 83.69 411 ASN A N 1
ATOM 3204 C CA . ASN A 1 411 ? -4.298 19.051 -17.549 1.00 83.69 411 ASN A CA 1
ATOM 3205 C C . ASN A 1 411 ? -4.024 18.342 -18.887 1.00 83.69 411 ASN A C 1
ATOM 3207 O O . ASN A 1 411 ? -4.920 18.269 -19.737 1.00 83.69 411 ASN A O 1
ATOM 3211 N N . PRO A 1 412 ? -2.802 17.820 -19.094 1.00 86.81 412 PRO A N 1
ATOM 3212 C CA . PRO A 1 412 ? -2.469 17.085 -20.307 1.00 86.81 412 PRO A CA 1
ATOM 3213 C C . PRO A 1 412 ? -3.213 15.747 -20.360 1.00 86.81 412 PRO A C 1
ATOM 3215 O O . PRO A 1 412 ? -3.614 15.203 -19.330 1.00 86.81 412 PRO A O 1
ATOM 3218 N N . THR A 1 413 ? -3.342 15.184 -21.563 1.00 88.25 413 THR A N 1
ATOM 3219 C CA . THR A 1 413 ? -3.880 13.832 -21.775 1.00 88.25 413 THR A CA 1
ATOM 3220 C C . THR A 1 413 ? -3.193 12.790 -20.874 1.00 88.25 413 THR A C 1
ATOM 3222 O O . THR A 1 413 ? -1.989 12.565 -21.042 1.00 88.25 413 THR A O 1
ATOM 3225 N N . PRO A 1 414 ? -3.925 12.085 -19.989 1.00 86.56 414 PRO A N 1
ATOM 3226 C CA . PRO A 1 414 ? -3.358 10.994 -19.196 1.00 86.56 414 PRO A CA 1
ATOM 3227 C C . PRO A 1 414 ? -2.984 9.788 -20.072 1.00 86.56 414 PRO A C 1
ATOM 3229 O O . PRO A 1 414 ? -3.742 9.422 -20.976 1.00 86.56 414 PRO A O 1
ATOM 3232 N N . LYS A 1 415 ? -1.826 9.163 -19.807 1.00 85.56 415 LYS A N 1
ATOM 3233 C CA . LYS A 1 415 ? -1.273 8.034 -20.584 1.00 85.56 415 LYS A CA 1
ATOM 3234 C C . LYS A 1 415 ? -0.671 6.950 -19.666 1.00 85.56 415 LYS A C 1
ATOM 3236 O O . LYS A 1 415 ? 0.499 7.064 -19.318 1.00 85.56 415 LYS A O 1
ATOM 3241 N N . PRO A 1 416 ? -1.402 5.882 -19.292 1.00 85.56 416 PRO A N 1
ATOM 3242 C CA . PRO A 1 416 ? -2.850 5.691 -19.423 1.00 85.56 416 PRO A CA 1
ATOM 3243 C C . PRO A 1 416 ? -3.647 6.409 -18.322 1.00 85.56 416 PRO A C 1
ATOM 3245 O O . PRO A 1 416 ? -4.861 6.534 -18.431 1.00 85.56 416 PRO A O 1
ATOM 3248 N N . SER A 1 417 ? -2.985 6.875 -17.265 1.00 90.25 417 SER A N 1
ATOM 3249 C CA . SER A 1 417 ? -3.618 7.482 -16.096 1.00 90.25 417 SER A CA 1
ATOM 3250 C C . SER A 1 417 ? -2.820 8.675 -15.576 1.00 90.25 417 SER A C 1
ATOM 3252 O O . SER A 1 417 ? -1.693 8.923 -16.002 1.00 90.25 417 SER A O 1
ATOM 3254 N N . VAL A 1 418 ? -3.428 9.436 -14.671 1.00 86.06 418 VAL A N 1
ATOM 3255 C CA . VAL A 1 418 ? -2.802 10.541 -13.935 1.00 86.06 418 VAL A CA 1
ATOM 3256 C C . VAL A 1 418 ? -3.312 10.530 -12.499 1.00 86.06 418 VAL A C 1
ATOM 3258 O O . VAL A 1 418 ? -4.461 10.163 -12.254 1.00 86.06 418 VAL A O 1
ATOM 3261 N N . GLU A 1 419 ? -2.467 10.929 -11.554 1.00 79.81 419 GLU A N 1
ATOM 3262 C CA . GLU A 1 419 ? -2.831 11.056 -10.146 1.00 79.81 419 GLU A CA 1
ATOM 3263 C C . GLU A 1 419 ? -2.722 12.512 -9.683 1.00 79.81 419 GLU A C 1
ATOM 3265 O O . GLU A 1 419 ? -1.788 13.230 -10.035 1.00 79.81 419 GLU A O 1
ATOM 3270 N N . PHE A 1 420 ? -3.673 12.926 -8.854 1.00 76.62 420 PHE A N 1
ATOM 3271 C CA . PHE A 1 420 ? -3.728 14.217 -8.183 1.00 76.62 420 PHE A CA 1
ATOM 3272 C C . PHE A 1 420 ? -3.676 13.961 -6.683 1.00 76.62 420 PHE A C 1
ATOM 3274 O O . PHE A 1 420 ? -4.552 13.279 -6.167 1.00 76.62 420 PHE A O 1
ATOM 3281 N N . ALA A 1 421 ? -2.684 14.483 -5.967 1.00 68.25 421 ALA A N 1
ATOM 3282 C CA . ALA A 1 421 ? -2.654 14.408 -4.505 1.00 68.25 421 ALA A CA 1
ATOM 3283 C C . ALA A 1 421 ? -3.452 15.578 -3.900 1.00 68.25 421 ALA A C 1
ATOM 3285 O O . ALA A 1 421 ? -3.218 16.731 -4.259 1.00 68.25 421 ALA A O 1
ATOM 3286 N N . LEU A 1 422 ? -4.396 15.274 -3.007 1.00 67.19 422 LEU A N 1
ATOM 3287 C CA . LEU A 1 422 ? -5.326 16.214 -2.367 1.00 67.19 422 LEU A CA 1
ATOM 3288 C C . LEU A 1 422 ? -5.189 16.292 -0.842 1.00 67.19 422 LEU A C 1
ATOM 3290 O O . LEU A 1 422 ? -5.808 17.173 -0.252 1.00 67.19 422 LEU A O 1
ATOM 3294 N N . GLU A 1 423 ? -4.391 15.400 -0.242 1.00 51.66 423 GLU A N 1
ATOM 3295 C CA . GLU A 1 423 ? -4.256 15.169 1.202 1.00 51.66 423 GLU A CA 1
ATOM 3296 C C . GLU A 1 423 ? -4.664 16.371 2.078 1.00 51.66 423 GLU A C 1
ATOM 3298 O O . GLU A 1 423 ? -3.928 17.360 2.153 1.00 51.66 423 GLU A O 1
ATOM 3303 N N . GLY A 1 424 ? -5.830 16.264 2.737 1.00 50.00 424 GLY A N 1
ATOM 3304 C CA . GLY A 1 424 ? -6.559 17.341 3.435 1.00 50.00 424 GLY A CA 1
ATOM 3305 C C . GLY A 1 424 ? -5.720 18.318 4.280 1.00 50.00 424 GLY A C 1
ATOM 3306 O O . GLY A 1 424 ? -4.585 18.039 4.664 1.00 50.00 424 GLY A O 1
ATOM 3307 N N . GLY A 1 425 ? -6.252 19.507 4.586 1.00 52.72 425 GLY A N 1
ATOM 3308 C CA . GLY A 1 425 ? -5.478 20.621 5.163 1.00 52.72 425 GLY A CA 1
ATOM 3309 C C . GLY A 1 425 ? -4.876 21.567 4.121 1.00 52.72 425 GLY A C 1
ATOM 3310 O O . GLY A 1 425 ? -4.107 22.467 4.481 1.00 52.72 425 GLY A O 1
ATOM 3311 N N . GLY A 1 426 ? -5.142 21.329 2.831 1.00 59.78 426 GLY A N 1
ATOM 3312 C CA . GLY A 1 426 ? -4.486 22.011 1.720 1.00 59.78 426 GLY A CA 1
ATOM 3313 C C . GLY A 1 426 ? -2.952 21.893 1.776 1.00 59.78 426 GLY A C 1
ATOM 3314 O O . GLY A 1 426 ? -2.396 21.007 2.432 1.00 59.78 426 GLY A O 1
ATOM 3315 N N . PRO A 1 427 ? -2.227 22.826 1.140 1.00 65.00 427 PRO A N 1
ATOM 3316 C CA . PRO A 1 427 ? -0.771 22.920 1.229 1.00 65.00 427 PRO A CA 1
ATOM 3317 C C . PRO A 1 427 ? -0.185 22.843 2.648 1.00 65.00 427 PRO A C 1
ATOM 3319 O O . PRO A 1 427 ? 0.901 22.299 2.843 1.00 65.00 427 PRO A O 1
ATOM 3322 N N . ALA A 1 428 ? -0.895 23.378 3.646 1.00 77.31 428 ALA A N 1
ATOM 3323 C CA . ALA A 1 428 ? -0.445 23.374 5.034 1.00 77.31 428 ALA A CA 1
ATOM 3324 C C . ALA A 1 428 ? -0.544 21.983 5.674 1.00 77.31 428 ALA A C 1
ATOM 3326 O O . ALA A 1 428 ? 0.378 21.584 6.379 1.00 77.31 428 ALA A O 1
ATOM 3327 N N . GLY A 1 429 ? -1.613 21.230 5.402 1.00 75.00 429 GLY A N 1
ATOM 3328 C CA . GLY A 1 429 ? -1.788 19.861 5.899 1.00 75.00 429 GLY A CA 1
ATOM 3329 C C . GLY A 1 429 ? -0.737 18.891 5.374 1.00 75.00 429 GLY A C 1
ATOM 3330 O O . GLY A 1 429 ? -0.152 18.138 6.153 1.00 75.00 429 GLY A O 1
ATOM 3331 N N . LEU A 1 430 ? -0.423 18.985 4.078 1.00 73.31 430 LEU A N 1
ATOM 3332 C CA . LEU A 1 430 ? 0.642 18.209 3.429 1.00 73.31 430 LEU A CA 1
ATOM 3333 C C . LEU A 1 430 ? 1.980 18.353 4.161 1.00 73.31 430 LEU A C 1
ATOM 3335 O O . LEU A 1 430 ? 2.638 17.371 4.511 1.00 73.31 430 LEU A O 1
ATOM 3339 N N . VAL A 1 431 ? 2.379 19.599 4.408 1.00 86.19 431 VAL A N 1
ATOM 3340 C CA . VAL A 1 431 ? 3.644 19.911 5.075 1.00 86.19 431 VAL A CA 1
ATOM 3341 C C . VAL A 1 431 ? 3.576 19.574 6.566 1.00 86.19 431 VAL A C 1
ATOM 3343 O O . VAL A 1 431 ? 4.548 19.057 7.112 1.00 86.19 431 VAL A O 1
ATOM 3346 N N . ARG A 1 432 ? 2.430 19.792 7.219 1.00 92.56 432 ARG A N 1
ATOM 3347 C CA . ARG A 1 432 ? 2.209 19.452 8.628 1.00 92.56 432 ARG A CA 1
ATOM 3348 C C . ARG A 1 432 ? 2.392 17.961 8.887 1.00 92.56 432 ARG A C 1
ATOM 3350 O O . ARG A 1 432 ? 3.155 17.610 9.779 1.00 92.56 432 ARG A O 1
ATOM 3357 N N . ARG A 1 433 ? 1.769 17.072 8.107 1.00 86.62 433 ARG A N 1
ATOM 3358 C CA . ARG A 1 433 ? 1.937 15.614 8.273 1.00 86.62 433 ARG A CA 1
ATOM 3359 C C . ARG A 1 433 ? 3.375 15.160 8.022 1.00 86.62 433 ARG A C 1
ATOM 3361 O O . ARG A 1 433 ? 3.890 14.330 8.772 1.00 86.62 433 ARG A O 1
ATOM 3368 N N . ALA A 1 434 ? 4.045 15.739 7.021 1.00 88.62 434 ALA A N 1
ATOM 3369 C CA . ALA A 1 434 ? 5.476 15.518 6.811 1.00 88.62 434 ALA A CA 1
ATOM 3370 C C . ALA A 1 434 ? 6.286 15.952 8.047 1.00 88.62 434 ALA A C 1
ATOM 3372 O O . ALA A 1 434 ? 7.137 15.201 8.523 1.00 88.62 434 ALA A O 1
ATOM 3373 N N . ALA A 1 435 ? 5.971 17.120 8.619 1.00 97.25 435 ALA A N 1
ATOM 3374 C CA . ALA A 1 435 ? 6.615 17.641 9.822 1.00 97.25 435 ALA A CA 1
ATOM 3375 C C . ALA A 1 435 ? 6.382 16.740 11.041 1.00 97.25 435 ALA A C 1
ATOM 3377 O O . ALA A 1 435 ? 7.337 16.460 11.763 1.00 97.25 435 ALA A O 1
ATOM 3378 N N . MET A 1 436 ? 5.164 16.214 11.233 1.00 97.00 436 MET A N 1
ATOM 3379 C CA . MET A 1 436 ? 4.862 15.273 12.320 1.00 97.00 436 MET A CA 1
ATOM 3380 C C . MET A 1 436 ? 5.831 14.094 12.316 1.00 97.00 436 MET A C 1
ATOM 3382 O O . MET A 1 436 ? 6.398 13.765 13.350 1.00 97.00 436 MET A O 1
ATOM 3386 N N . ASN A 1 437 ? 6.063 13.493 11.149 1.00 93.12 437 ASN A N 1
ATOM 3387 C CA . ASN A 1 437 ? 7.013 12.399 10.993 1.00 93.12 437 ASN A CA 1
ATOM 3388 C C . ASN A 1 437 ? 8.475 12.864 11.156 1.00 93.12 437 ASN A C 1
ATOM 3390 O O . ASN A 1 437 ? 9.260 12.250 11.875 1.00 93.12 437 ASN A O 1
ATOM 3394 N N . ALA A 1 438 ? 8.853 13.963 10.506 1.00 95.94 438 ALA A N 1
ATOM 3395 C CA . ALA A 1 438 ? 10.220 14.475 10.520 1.00 95.94 438 ALA A CA 1
ATOM 3396 C C . ALA A 1 438 ? 10.735 14.760 11.942 1.00 95.94 438 ALA A C 1
ATOM 3398 O O . ALA A 1 438 ? 11.861 14.386 12.283 1.00 95.94 438 ALA A O 1
ATOM 3399 N N . LEU A 1 439 ? 9.899 15.360 12.793 1.00 97.81 439 LEU A N 1
ATOM 3400 C CA . LEU A 1 439 ? 10.263 15.736 14.162 1.00 97.81 439 LEU A CA 1
ATOM 3401 C C . LEU A 1 439 ? 10.611 14.526 15.039 1.00 97.81 439 LEU A C 1
ATOM 3403 O O . LEU A 1 439 ? 11.486 14.633 15.896 1.00 97.81 439 LEU A O 1
ATOM 3407 N N . THR A 1 440 ? 10.032 13.346 14.781 1.00 96.25 440 THR A N 1
ATOM 3408 C CA . THR A 1 440 ? 10.330 12.131 15.565 1.00 96.25 440 THR A CA 1
ATOM 3409 C C . THR A 1 440 ? 11.732 11.577 15.314 1.00 96.25 440 THR A C 1
ATOM 3411 O O . THR A 1 440 ? 12.142 10.630 15.979 1.00 96.25 440 THR A O 1
ATOM 3414 N N . SER A 1 441 ? 12.469 12.122 14.341 1.00 93.56 441 SER A N 1
ATOM 3415 C CA . SER A 1 441 ? 13.835 11.698 14.010 1.00 93.56 441 SER A CA 1
ATOM 3416 C C . SER A 1 441 ? 14.933 12.456 14.773 1.00 93.56 441 SER A C 1
ATOM 3418 O O . SER A 1 441 ? 16.118 12.151 14.606 1.00 93.56 441 SER A O 1
ATOM 3420 N N . VAL A 1 442 ? 14.573 13.433 15.618 1.00 95.06 442 VAL A N 1
ATOM 3421 C CA . VAL A 1 442 ? 15.535 14.263 16.364 1.00 95.06 442 VAL A CA 1
ATOM 3422 C C . VAL A 1 442 ? 15.763 13.723 17.769 1.00 95.06 442 VAL A C 1
ATOM 3424 O O . VAL A 1 442 ? 14.879 13.761 18.621 1.00 95.06 442 VAL A O 1
ATOM 3427 N N . ARG A 1 443 ? 16.994 13.275 18.029 1.00 92.31 443 ARG A N 1
ATOM 3428 C CA . ARG A 1 443 ? 17.408 12.827 19.364 1.00 92.31 443 ARG A CA 1
ATOM 3429 C C . ARG A 1 443 ? 17.423 13.983 20.362 1.00 92.31 443 ARG A C 1
ATOM 3431 O O . ARG A 1 443 ? 17.917 15.063 20.046 1.00 92.31 443 ARG A O 1
ATOM 3438 N N . GLY A 1 444 ? 16.953 13.724 21.576 1.00 93.12 444 GLY A N 1
ATOM 3439 C CA . GLY A 1 444 ? 16.864 14.699 22.664 1.00 93.12 444 GLY A CA 1
ATOM 3440 C C . GLY A 1 444 ? 15.610 15.579 22.632 1.00 93.12 444 GLY A C 1
ATOM 3441 O O . GLY A 1 444 ? 15.439 16.390 23.537 1.00 93.12 444 GLY A O 1
ATOM 3442 N N . GLN A 1 445 ? 14.745 15.435 21.621 1.00 96.19 445 GLN A N 1
ATOM 3443 C CA . GLN A 1 445 ? 13.479 16.172 21.491 1.00 96.19 445 GLN A CA 1
ATOM 3444 C C . GLN A 1 445 ? 12.250 15.262 21.603 1.00 96.19 445 GLN A C 1
ATOM 3446 O O . GLN A 1 445 ? 11.130 15.701 21.352 1.00 96.19 445 GLN A O 1
ATOM 3451 N N . GLU A 1 446 ? 12.431 13.993 21.970 1.00 95.88 446 GLU A N 1
ATOM 3452 C CA . GLU A 1 446 ? 11.395 12.962 21.943 1.00 95.88 446 GLU A CA 1
ATOM 3453 C C . GLU A 1 446 ? 10.176 13.342 22.791 1.00 95.88 446 GLU A C 1
ATOM 3455 O O . GLU A 1 446 ? 9.054 13.322 22.293 1.00 95.88 446 GLU A O 1
ATOM 3460 N N . THR A 1 447 ? 10.393 13.740 24.047 1.00 96.31 447 THR A N 1
ATOM 3461 C CA . THR A 1 447 ? 9.317 14.123 24.973 1.00 96.31 447 THR A CA 1
ATOM 3462 C C . THR A 1 447 ? 8.577 15.375 24.504 1.00 96.31 447 THR A C 1
ATOM 3464 O O . THR A 1 447 ? 7.351 15.366 24.431 1.00 96.31 447 THR A O 1
ATOM 3467 N N . GLN A 1 448 ? 9.304 16.424 24.101 1.00 96.25 448 GLN A N 1
ATOM 3468 C CA . GLN A 1 448 ? 8.688 17.650 23.584 1.00 96.25 448 GLN A CA 1
ATOM 3469 C C . GLN A 1 448 ? 7.887 17.377 22.303 1.00 96.25 448 GLN A C 1
ATOM 3471 O O . GLN A 1 448 ? 6.765 17.855 22.153 1.00 96.25 448 GLN A O 1
ATOM 3476 N N . THR A 1 449 ? 8.445 16.585 21.386 1.00 97.25 449 THR A N 1
ATOM 3477 C CA . THR A 1 449 ? 7.762 16.183 20.151 1.00 97.25 449 THR A CA 1
ATOM 3478 C C . THR A 1 449 ? 6.500 15.396 20.478 1.00 97.25 449 THR A C 1
ATOM 3480 O O . THR A 1 449 ? 5.448 15.663 19.903 1.00 97.25 449 THR A O 1
ATOM 3483 N N . PHE A 1 450 ? 6.570 14.466 21.434 1.00 97.69 450 PHE A N 1
ATOM 3484 C CA . PHE A 1 450 ? 5.415 13.689 21.865 1.00 97.69 450 PHE A CA 1
ATOM 3485 C C . PHE A 1 450 ? 4.284 14.599 22.357 1.00 97.69 450 PHE A C 1
ATOM 3487 O O . PHE A 1 450 ? 3.153 14.482 21.890 1.00 97.69 450 PHE A O 1
ATOM 3494 N N . GLU A 1 451 ? 4.580 15.556 23.237 1.00 96.25 451 GLU A N 1
ATOM 3495 C CA . GLU A 1 451 ? 3.594 16.522 23.739 1.00 96.25 451 GLU A CA 1
ATOM 3496 C C . GLU A 1 451 ? 2.979 17.366 22.617 1.00 96.25 451 GLU A C 1
ATOM 3498 O O . GLU A 1 451 ? 1.761 17.534 22.567 1.00 96.25 451 GLU A O 1
ATOM 3503 N N . ARG A 1 452 ? 3.802 17.859 21.682 1.00 96.38 452 ARG A N 1
ATOM 3504 C CA . ARG A 1 452 ? 3.338 18.651 20.532 1.00 96.38 452 ARG A CA 1
ATOM 3505 C C . ARG A 1 452 ? 2.406 17.870 19.616 1.00 96.38 452 ARG A C 1
ATOM 3507 O O . ARG A 1 452 ? 1.413 18.415 19.155 1.00 96.38 452 ARG A O 1
ATOM 3514 N N . LEU A 1 453 ? 2.723 16.609 19.343 1.00 97.44 453 LEU A N 1
ATOM 3515 C CA . LEU A 1 453 ? 1.909 15.767 18.467 1.00 97.44 453 LEU A CA 1
ATOM 3516 C C . LEU A 1 453 ? 0.654 15.233 19.166 1.00 97.44 453 LEU A C 1
ATOM 3518 O O . LEU A 1 453 ? -0.322 14.896 18.499 1.00 97.44 453 LEU A O 1
ATOM 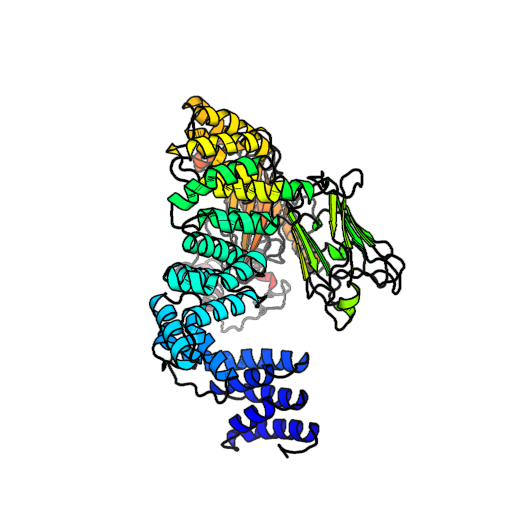3522 N N . SER A 1 454 ? 0.650 15.196 20.499 1.00 97.19 454 SER A N 1
ATOM 3523 C CA . SER A 1 454 ? -0.486 14.718 21.290 1.00 97.19 454 SER A CA 1
ATOM 3524 C C . SER A 1 454 ? -1.749 15.558 21.084 1.00 97.19 454 SER A C 1
ATOM 3526 O O . SER A 1 454 ? -2.843 14.995 21.029 1.00 97.19 454 SER A O 1
ATOM 3528 N N . SER A 1 455 ? -1.618 16.880 20.905 1.00 94.88 455 SER A N 1
ATOM 3529 C CA . SER A 1 455 ? -2.771 17.768 20.690 1.00 94.88 455 SER A CA 1
ATOM 3530 C C . SER A 1 455 ? -3.525 17.451 19.397 1.00 94.88 455 SER A C 1
ATOM 3532 O O . SER A 1 455 ? -4.747 17.478 19.376 1.00 94.88 455 SER A O 1
ATOM 3534 N N . PHE A 1 456 ? -2.826 17.048 18.336 1.00 94.19 456 PHE A N 1
ATOM 3535 C CA . PHE A 1 456 ? -3.448 16.666 17.062 1.00 94.19 456 PHE A CA 1
ATOM 3536 C C . PHE A 1 456 ? -4.320 15.410 17.189 1.00 94.19 456 PHE A C 1
ATOM 3538 O O . PHE A 1 456 ? -5.341 15.275 16.514 1.00 94.19 456 PHE A O 1
ATOM 3545 N N . VAL A 1 457 ? -3.968 14.505 18.107 1.00 93.94 457 VAL A N 1
ATOM 3546 C CA . VAL A 1 457 ? -4.797 13.335 18.419 1.00 93.94 457 VAL A CA 1
ATOM 3547 C C . VAL A 1 457 ? -6.032 13.738 19.222 1.00 93.94 457 VAL A C 1
ATOM 3549 O O . VAL A 1 457 ? -7.134 13.295 18.902 1.00 93.94 457 VAL A O 1
ATOM 3552 N N . THR A 1 458 ? -5.870 14.576 20.249 1.00 93.75 458 THR A N 1
ATOM 3553 C CA . THR A 1 458 ? -6.978 14.968 21.136 1.00 93.75 458 THR A CA 1
ATOM 3554 C C . THR A 1 458 ? -7.956 15.946 20.482 1.00 93.75 458 THR A C 1
ATOM 3556 O O . THR A 1 458 ? -9.156 15.858 20.736 1.00 93.75 458 THR A O 1
ATOM 3559 N N . GLU A 1 459 ? -7.477 16.833 19.611 1.00 87.88 459 GLU A N 1
ATOM 3560 C CA . GLU A 1 459 ? -8.291 17.777 18.832 1.00 87.88 459 GLU A CA 1
ATOM 3561 C C . GLU A 1 459 ? -8.943 17.117 17.606 1.00 87.88 459 GLU A C 1
ATOM 3563 O O . GLU A 1 459 ? -9.959 17.599 17.108 1.00 87.88 459 GLU A O 1
ATOM 3568 N N . GLY A 1 460 ? -8.389 15.996 17.129 1.00 80.62 460 GLY A N 1
ATOM 3569 C CA . GLY A 1 460 ? -8.903 15.240 15.984 1.00 80.62 460 GLY A CA 1
ATOM 3570 C C . GLY A 1 460 ? -8.371 15.688 14.616 1.00 80.62 460 GLY A C 1
ATOM 3571 O O . GLY A 1 460 ? -8.718 15.072 13.608 1.00 80.62 460 GLY A O 1
ATOM 3572 N N . THR A 1 461 ? -7.517 16.711 14.559 1.00 81.62 461 THR A N 1
ATOM 3573 C CA . THR A 1 461 ? -6.889 17.210 13.324 1.00 81.62 461 THR A CA 1
ATOM 3574 C C . THR A 1 461 ? -5.690 16.339 12.946 1.00 81.62 461 THR A C 1
ATOM 3576 O O . THR A 1 461 ? -4.729 16.270 13.702 1.00 81.62 461 THR A O 1
ATOM 3579 N N . ASP A 1 462 ? -5.706 15.682 11.778 1.00 79.75 462 ASP A N 1
ATOM 3580 C CA . ASP A 1 462 ? -4.648 14.741 11.345 1.00 79.75 462 ASP A CA 1
ATOM 3581 C C . ASP A 1 462 ? -4.319 13.641 12.380 1.00 79.75 462 ASP A C 1
ATOM 3583 O O . ASP A 1 462 ? -3.200 13.123 12.428 1.00 79.75 462 ASP A O 1
ATOM 3587 N N . ALA A 1 463 ? -5.297 13.246 13.204 1.00 86.06 463 ALA A N 1
ATOM 3588 C CA . ALA A 1 463 ? -5.084 12.347 14.339 1.00 86.06 463 ALA A CA 1
ATOM 3589 C C . ALA A 1 463 ? -4.391 11.026 13.954 1.00 86.06 463 ALA A C 1
ATOM 3591 O O . ALA A 1 463 ? -3.500 10.566 14.664 1.00 86.06 463 ALA A O 1
ATOM 3592 N N . LEU A 1 464 ? -4.736 10.433 12.804 1.00 81.25 464 LEU A N 1
ATOM 3593 C CA . LEU A 1 464 ? -4.086 9.210 12.317 1.00 81.25 464 LEU A CA 1
ATOM 3594 C C . LEU A 1 464 ? -2.603 9.426 11.982 1.00 81.25 464 LEU A C 1
ATOM 3596 O O . LEU A 1 464 ? -1.769 8.584 12.316 1.00 81.25 464 LEU A O 1
ATOM 3600 N N . ALA A 1 465 ? -2.255 10.549 11.348 1.00 84.50 465 ALA A N 1
ATOM 3601 C CA . ALA A 1 465 ? -0.865 10.878 11.039 1.00 84.50 465 ALA A CA 1
ATOM 3602 C C . ALA A 1 465 ? -0.065 11.153 12.321 1.00 84.50 465 ALA A C 1
ATOM 3604 O O . ALA A 1 465 ? 1.049 10.645 12.469 1.00 84.50 465 ALA A O 1
ATOM 3605 N N . ALA A 1 466 ? -0.666 11.870 13.275 1.00 94.81 466 ALA A N 1
ATOM 3606 C CA . ALA A 1 466 ? -0.076 12.121 14.583 1.00 94.81 466 ALA A CA 1
ATOM 3607 C C . ALA A 1 466 ? 0.168 10.816 15.358 1.00 94.81 466 ALA A C 1
ATOM 3609 O O . ALA A 1 466 ? 1.273 10.607 15.847 1.00 94.81 466 ALA A O 1
ATOM 3610 N N . ILE A 1 467 ? -0.795 9.885 15.394 1.00 93.12 467 ILE A N 1
ATOM 3611 C CA . ILE A 1 467 ? -0.631 8.562 16.026 1.00 93.12 467 ILE A CA 1
ATOM 3612 C C . ILE A 1 467 ? 0.518 7.775 15.384 1.00 93.12 467 ILE A C 1
ATOM 3614 O O . ILE A 1 467 ? 1.371 7.233 16.093 1.00 93.12 467 ILE A O 1
ATOM 3618 N N . ARG A 1 468 ? 0.590 7.729 14.045 1.00 88.62 468 ARG A N 1
ATOM 3619 C CA . ARG A 1 468 ? 1.692 7.050 13.336 1.00 88.62 468 ARG A CA 1
ATOM 3620 C C . ARG A 1 468 ? 3.052 7.663 13.662 1.00 88.62 468 ARG A C 1
ATOM 3622 O O . ARG A 1 468 ? 4.027 6.923 13.769 1.00 88.62 468 ARG A O 1
ATOM 3629 N N . ALA A 1 469 ? 3.129 8.985 13.811 1.00 93.62 469 ALA A N 1
ATOM 3630 C CA . ALA A 1 469 ? 4.349 9.666 14.225 1.00 93.62 469 ALA A CA 1
ATOM 3631 C C . ALA A 1 469 ? 4.690 9.356 15.694 1.00 93.62 469 ALA A C 1
ATOM 3633 O O . ALA A 1 469 ? 5.785 8.878 15.977 1.00 93.62 469 ALA A O 1
ATOM 3634 N N . LEU A 1 470 ? 3.743 9.512 16.624 1.00 96.81 470 LEU A N 1
ATOM 3635 C CA . LEU A 1 470 ? 3.926 9.240 18.057 1.00 96.81 470 LEU A CA 1
ATOM 3636 C C . LEU A 1 470 ? 4.457 7.825 18.328 1.00 96.81 470 LEU A C 1
ATOM 3638 O O . LEU A 1 470 ? 5.355 7.651 19.149 1.00 96.81 470 LEU A O 1
ATOM 3642 N N . ARG A 1 471 ? 3.979 6.817 17.587 1.00 94.44 471 ARG A N 1
ATOM 3643 C CA . ARG A 1 471 ? 4.467 5.428 17.687 1.00 94.44 471 ARG A CA 1
ATOM 3644 C C . ARG A 1 471 ? 5.950 5.247 17.338 1.00 94.44 471 ARG A C 1
ATOM 3646 O O . ARG A 1 471 ? 6.544 4.264 17.769 1.00 94.44 471 ARG A O 1
ATOM 3653 N N . ARG A 1 472 ? 6.555 6.164 16.575 1.00 93.38 472 ARG A N 1
ATOM 3654 C CA . ARG A 1 472 ? 7.994 6.140 16.240 1.00 93.38 472 ARG A CA 1
ATOM 3655 C C . ARG A 1 472 ? 8.868 6.633 17.390 1.00 93.38 472 ARG A C 1
ATOM 3657 O O . ARG A 1 472 ? 10.064 6.354 17.407 1.00 93.38 472 ARG A O 1
ATOM 3664 N N . ILE A 1 473 ? 8.288 7.368 18.337 1.00 94.44 473 ILE A N 1
ATOM 3665 C CA . ILE A 1 473 ? 9.003 7.885 19.498 1.00 94.44 473 ILE A CA 1
ATOM 3666 C C . ILE A 1 473 ? 9.211 6.734 20.496 1.00 94.44 473 ILE A C 1
ATOM 3668 O O . ILE A 1 473 ? 8.247 6.034 20.815 1.00 94.44 473 ILE A O 1
ATOM 3672 N N . PRO A 1 474 ? 10.429 6.524 21.032 1.00 91.81 474 PRO A N 1
ATOM 3673 C CA . PRO A 1 474 ? 10.680 5.482 22.021 1.00 91.81 474 PRO A CA 1
ATOM 3674 C C . PRO A 1 474 ? 9.766 5.608 23.242 1.00 91.81 474 PRO A C 1
ATOM 3676 O O . PRO A 1 474 ? 9.624 6.688 23.813 1.00 91.81 474 PRO A O 1
ATOM 3679 N N . ARG A 1 475 ? 9.194 4.485 23.686 1.00 91.06 475 ARG A N 1
ATOM 3680 C CA . ARG A 1 475 ? 8.194 4.458 24.766 1.00 91.06 475 ARG A CA 1
ATOM 3681 C C . ARG A 1 475 ? 8.667 5.072 26.083 1.00 91.06 475 ARG A C 1
ATOM 3683 O O . ARG A 1 475 ? 7.848 5.621 26.807 1.00 91.06 475 ARG A O 1
ATOM 3690 N N . GLN A 1 476 ? 9.965 5.015 26.394 1.00 92.50 476 GLN A N 1
ATOM 3691 C CA . GLN A 1 476 ? 10.503 5.656 27.600 1.00 92.50 476 GLN A CA 1
ATOM 3692 C C . GLN A 1 476 ? 10.373 7.189 27.606 1.00 92.50 476 GLN A C 1
ATOM 3694 O O . GLN A 1 476 ? 10.485 7.793 28.666 1.00 92.50 476 GLN A O 1
ATOM 3699 N N . ALA A 1 477 ? 10.162 7.812 26.444 1.00 94.56 477 ALA A N 1
ATOM 3700 C CA . ALA A 1 477 ? 10.004 9.256 26.312 1.00 94.56 477 ALA A CA 1
ATOM 3701 C C . ALA A 1 477 ? 8.534 9.711 26.345 1.00 94.56 477 ALA A C 1
ATOM 3703 O O . ALA A 1 477 ? 8.277 10.908 26.218 1.00 94.56 477 ALA A O 1
ATOM 3704 N N . TRP A 1 478 ? 7.579 8.782 26.487 1.00 96.25 478 TRP A N 1
ATOM 3705 C CA . TRP A 1 478 ? 6.146 9.076 26.512 1.00 96.25 478 TRP A CA 1
ATOM 3706 C C . TRP A 1 478 ? 5.739 9.547 27.916 1.00 96.25 478 TRP A C 1
ATOM 3708 O O . TRP A 1 478 ? 5.847 8.760 28.862 1.00 96.25 478 TRP A O 1
ATOM 3718 N N . PRO A 1 479 ? 5.252 10.789 28.086 1.00 95.62 479 PRO A N 1
ATOM 3719 C CA . PRO A 1 479 ? 4.820 11.281 29.390 1.00 95.62 479 PRO A CA 1
ATOM 3720 C C . PRO A 1 479 ? 3.592 10.516 29.895 1.00 95.62 479 PRO A C 1
ATOM 3722 O O . PRO A 1 479 ? 2.597 10.365 29.179 1.00 95.62 479 PRO A O 1
ATOM 3725 N N . ALA A 1 480 ? 3.641 10.033 31.137 1.00 93.25 480 ALA A N 1
ATOM 3726 C CA . ALA A 1 480 ? 2.568 9.226 31.723 1.00 93.25 480 ALA A CA 1
ATOM 3727 C C . ALA A 1 480 ? 1.258 10.022 31.877 1.00 93.25 480 ALA A C 1
ATOM 3729 O O . ALA A 1 480 ? 0.166 9.474 31.738 1.00 93.25 480 ALA A O 1
ATOM 3730 N N . GLU A 1 481 ? 1.359 11.328 32.104 1.00 93.69 481 GLU A N 1
ATOM 3731 C CA . GLU A 1 481 ? 0.250 12.273 32.199 1.00 93.69 481 GLU A CA 1
ATOM 3732 C C . GLU A 1 481 ? -0.531 12.425 30.884 1.00 93.69 481 GLU A C 1
ATOM 3734 O O . GLU A 1 481 ? -1.739 12.659 30.917 1.00 93.69 481 GLU A O 1
ATOM 3739 N N . GLN A 1 482 ? 0.121 12.221 29.733 1.00 95.81 482 GLN A N 1
ATOM 3740 C CA . GLN A 1 482 ? -0.526 12.265 28.417 1.00 95.81 482 GLN A CA 1
ATOM 3741 C C . GLN A 1 482 ? -1.257 10.956 28.089 1.00 95.81 482 GLN A C 1
ATOM 3743 O O . GLN A 1 482 ? -2.117 10.928 27.207 1.00 95.81 482 GLN A O 1
ATOM 3748 N N . ALA A 1 483 ? -0.956 9.863 28.801 1.00 95.25 483 ALA A N 1
ATOM 3749 C CA . ALA A 1 483 ? -1.446 8.536 28.448 1.00 95.25 483 ALA A CA 1
ATOM 3750 C C . ALA A 1 483 ? -2.975 8.438 28.476 1.00 95.25 483 ALA A C 1
ATOM 3752 O O . ALA A 1 483 ? -3.572 7.865 27.565 1.00 95.25 483 ALA A O 1
ATOM 3753 N N . ARG A 1 484 ? -3.622 9.012 29.500 1.00 95.31 484 ARG A N 1
ATOM 3754 C CA . ARG A 1 484 ? -5.078 8.912 29.648 1.00 95.31 484 ARG A CA 1
ATOM 3755 C C . ARG A 1 484 ? -5.846 9.745 28.607 1.00 95.31 484 ARG A C 1
ATOM 3757 O O . ARG A 1 484 ? -6.673 9.147 27.921 1.00 95.31 484 ARG A O 1
ATOM 3764 N N . PRO A 1 485 ? -5.572 11.054 28.420 1.00 96.44 485 PRO A N 1
ATOM 3765 C CA . PRO A 1 485 ? -6.248 11.848 27.390 1.00 96.44 485 PRO A CA 1
ATOM 3766 C C . PRO A 1 485 ? -6.085 11.273 25.979 1.00 96.44 485 PRO A C 1
ATOM 3768 O O . PRO A 1 485 ? -7.049 11.215 25.216 1.00 96.44 485 PRO A O 1
ATOM 3771 N N . LEU A 1 486 ? -4.880 10.802 25.642 1.00 97.50 486 LEU A N 1
ATOM 3772 C CA . LEU A 1 486 ? -4.607 10.201 24.338 1.00 97.50 486 LEU A CA 1
ATOM 3773 C C . LEU A 1 486 ? -5.334 8.879 24.138 1.00 97.50 486 LEU A C 1
ATOM 3775 O O . LEU A 1 486 ? -5.823 8.622 23.038 1.00 97.50 486 LEU A O 1
ATOM 3779 N N . LEU A 1 487 ? -5.409 8.047 25.178 1.00 97.19 487 LEU A N 1
ATOM 3780 C CA . LEU A 1 487 ? -6.151 6.796 25.123 1.00 97.19 487 LEU A CA 1
ATOM 3781 C C . LEU A 1 487 ? -7.633 7.078 24.866 1.00 97.19 487 LEU A C 1
ATOM 3783 O O . LEU A 1 487 ? -8.203 6.517 23.934 1.00 97.19 487 LEU A O 1
ATOM 3787 N N . ASP A 1 488 ? -8.236 7.989 25.633 1.00 95.56 488 ASP A N 1
ATOM 3788 C CA . ASP A 1 488 ? -9.652 8.333 25.489 1.00 95.56 488 ASP A CA 1
ATOM 3789 C C . ASP A 1 488 ? -9.953 8.875 24.071 1.00 95.56 488 ASP A C 1
ATOM 3791 O O . ASP A 1 488 ? -10.922 8.446 23.432 1.00 95.56 488 ASP A O 1
ATOM 3795 N N . ALA A 1 489 ? -9.087 9.747 23.533 1.00 96.00 489 ALA A N 1
ATOM 3796 C CA . ALA A 1 489 ? -9.195 10.277 22.169 1.00 96.00 489 ALA A CA 1
ATOM 3797 C C . ALA A 1 489 ? -9.011 9.194 21.088 1.00 96.00 489 ALA A C 1
ATOM 3799 O O . ALA A 1 489 ? -9.801 9.109 20.145 1.00 96.00 489 ALA A O 1
ATOM 3800 N N . SER A 1 490 ? -8.017 8.316 21.249 1.00 95.06 490 SER A N 1
ATOM 3801 C CA . SER A 1 490 ? -7.743 7.207 20.323 1.00 95.06 490 SER A CA 1
ATOM 3802 C C . SER A 1 490 ? -8.901 6.209 20.292 1.00 95.06 490 SER A C 1
ATOM 3804 O O . SER A 1 490 ? -9.332 5.769 19.228 1.00 95.06 490 SER A O 1
ATOM 3806 N N . MET A 1 491 ? -9.493 5.905 21.446 1.00 93.75 491 MET A N 1
ATOM 3807 C CA . MET A 1 491 ? -10.667 5.037 21.529 1.00 93.75 491 MET A CA 1
ATOM 3808 C C . MET A 1 491 ? -11.907 5.690 20.915 1.00 93.75 491 MET A C 1
ATOM 3810 O O . MET A 1 491 ? -12.688 5.015 20.243 1.00 93.75 491 MET A O 1
ATOM 3814 N N . ALA A 1 492 ? -12.093 7.003 21.084 1.00 91.12 492 ALA A N 1
ATOM 3815 C CA . ALA A 1 492 ? -13.144 7.740 20.384 1.00 91.12 492 ALA A CA 1
ATOM 3816 C C . ALA A 1 492 ? -12.959 7.691 18.858 1.00 91.12 492 ALA A C 1
ATOM 3818 O O . ALA A 1 492 ? -13.945 7.531 18.135 1.00 91.12 492 ALA A O 1
ATOM 3819 N N . LEU A 1 493 ? -11.716 7.752 18.373 1.00 84.12 493 LEU A N 1
ATOM 3820 C CA . LEU A 1 493 ? -11.393 7.587 16.958 1.00 84.12 493 LEU A CA 1
ATOM 3821 C C . LEU A 1 493 ? -11.751 6.178 16.458 1.00 84.12 493 LEU A C 1
ATOM 3823 O O . LEU A 1 493 ? -12.471 6.059 15.472 1.00 84.12 493 LEU A O 1
ATOM 3827 N N . VAL A 1 494 ? -11.363 5.114 17.172 1.00 85.00 494 VAL A N 1
ATOM 3828 C CA . VAL A 1 494 ? -11.734 3.729 16.806 1.00 85.00 494 VAL A CA 1
ATOM 3829 C C . VAL A 1 494 ? -13.251 3.533 16.775 1.00 85.00 494 VAL A C 1
ATOM 3831 O O . VAL A 1 494 ? -13.765 2.868 15.875 1.00 85.00 494 VAL A O 1
ATOM 3834 N N . ARG A 1 495 ? -13.994 4.129 17.718 1.00 87.69 495 ARG A N 1
ATOM 3835 C CA . ARG A 1 495 ? -15.466 4.051 17.737 1.00 87.69 495 ARG A CA 1
ATOM 3836 C C . ARG A 1 495 ? -16.104 4.667 16.489 1.00 87.69 495 ARG A C 1
ATOM 3838 O O . ARG A 1 495 ? -17.125 4.148 16.046 1.00 87.69 495 ARG A O 1
ATOM 3845 N N . LYS A 1 496 ? -15.503 5.721 15.921 1.00 81.38 496 LYS A N 1
ATOM 3846 C CA . LYS A 1 496 ? -15.951 6.353 14.667 1.00 81.38 496 LYS A CA 1
ATOM 3847 C C . LYS A 1 496 ? -15.655 5.502 13.431 1.00 81.38 496 LYS A C 1
ATOM 3849 O O . LYS A 1 496 ? -16.364 5.629 12.440 1.00 81.38 496 LYS A O 1
ATOM 3854 N N . ILE A 1 497 ? -14.646 4.628 13.482 1.00 73.81 497 ILE A N 1
ATOM 3855 C CA . ILE A 1 497 ? -14.326 3.728 12.369 1.00 73.81 497 ILE A CA 1
ATOM 3856 C C . ILE A 1 497 ? -15.419 2.647 12.277 1.00 73.81 497 ILE A C 1
ATOM 3858 O O . ILE A 1 497 ? -15.655 1.939 13.272 1.00 73.81 497 ILE A O 1
ATOM 3862 N N . PRO A 1 498 ? -16.067 2.475 11.104 1.00 75.56 498 PRO A N 1
ATOM 3863 C CA . PRO A 1 498 ? -17.020 1.398 10.877 1.00 75.56 498 PRO A CA 1
ATOM 3864 C C . PRO A 1 498 ? -16.416 0.049 11.246 1.00 75.56 498 PRO A C 1
ATOM 3866 O O . PRO A 1 498 ? -15.262 -0.235 10.937 1.00 75.56 498 PRO A O 1
ATOM 3869 N N . THR A 1 499 ? -17.196 -0.817 11.883 1.00 76.50 499 THR A N 1
ATOM 3870 C CA . THR A 1 499 ? -16.686 -2.082 12.421 1.00 76.50 499 THR A CA 1
ATOM 3871 C C . THR A 1 499 ? -15.982 -2.953 11.374 1.00 76.50 499 THR A C 1
ATOM 3873 O O . THR A 1 499 ? -14.930 -3.514 11.659 1.00 76.50 499 THR A O 1
ATOM 3876 N N . ALA A 1 500 ? -16.502 -2.992 10.143 1.00 68.50 500 ALA A N 1
ATOM 3877 C CA . ALA A 1 500 ? -15.903 -3.704 9.009 1.00 68.50 500 ALA A CA 1
ATOM 3878 C C . ALA A 1 500 ? -14.496 -3.204 8.617 1.00 68.50 500 ALA A C 1
ATOM 3880 O O . ALA A 1 500 ? -13.760 -3.885 7.918 1.00 68.50 500 ALA A O 1
ATOM 3881 N N . GLU A 1 501 ? -14.119 -2.007 9.059 1.00 69.00 501 GLU A N 1
ATOM 3882 C CA . GLU A 1 501 ? -12.882 -1.322 8.694 1.00 69.00 501 GLU A CA 1
ATOM 3883 C C . GLU A 1 501 ? -11.875 -1.254 9.857 1.00 69.00 501 GLU A C 1
ATOM 3885 O O . GLU A 1 501 ? -10.752 -0.762 9.690 1.00 69.00 501 GLU A O 1
ATOM 3890 N N . ARG A 1 502 ? -12.241 -1.777 11.038 1.00 78.44 502 ARG A N 1
ATOM 3891 C CA . ARG A 1 502 ? -11.398 -1.772 12.249 1.00 78.44 502 ARG A CA 1
ATOM 3892 C C . ARG A 1 502 ? -10.201 -2.730 12.191 1.00 78.44 502 ARG A C 1
ATOM 3894 O O . ARG A 1 502 ? -9.327 -2.665 13.046 1.00 78.44 502 ARG A O 1
ATOM 3901 N N . THR A 1 503 ? -10.135 -3.578 11.171 1.00 76.62 503 THR A N 1
ATOM 3902 C CA . THR A 1 503 ? -9.011 -4.477 10.845 1.00 76.62 503 THR A CA 1
ATOM 3903 C C . THR A 1 503 ? -8.075 -3.894 9.781 1.00 76.62 503 THR A C 1
ATOM 3905 O O . THR A 1 503 ? -7.123 -4.548 9.346 1.00 76.62 503 THR A O 1
ATOM 3908 N N . SER A 1 504 ? -8.350 -2.675 9.307 1.00 72.56 504 SER A N 1
ATOM 3909 C CA . SER A 1 504 ? -7.467 -1.972 8.379 1.00 72.56 504 SER A CA 1
ATOM 3910 C C . SER A 1 504 ? -6.156 -1.554 9.057 1.00 72.56 504 SER A C 1
ATOM 3912 O O . SER A 1 504 ? -6.157 -1.331 10.269 1.00 72.56 504 SER A O 1
ATOM 3914 N N . PRO A 1 505 ? -5.059 -1.355 8.298 1.00 69.00 505 PRO A N 1
ATOM 3915 C CA . PRO A 1 505 ? -3.789 -0.897 8.864 1.00 69.00 505 PRO A CA 1
ATOM 3916 C C . PRO A 1 505 ? -3.933 0.354 9.743 1.00 69.00 505 PRO A C 1
ATOM 3918 O O . PRO A 1 505 ? -3.443 0.372 10.864 1.00 69.00 505 PRO A O 1
ATOM 3921 N N . ALA A 1 506 ? -4.701 1.354 9.294 1.00 72.69 506 ALA A N 1
ATOM 3922 C CA . ALA A 1 506 ? -4.924 2.580 10.059 1.00 72.69 506 ALA A CA 1
ATOM 3923 C C . ALA A 1 506 ? -5.643 2.331 11.395 1.00 72.69 506 ALA A C 1
ATOM 3925 O O . ALA A 1 506 ? -5.252 2.893 12.409 1.00 72.69 506 ALA A O 1
ATOM 3926 N N . ALA A 1 507 ? -6.672 1.481 11.425 1.00 77.31 507 ALA A N 1
ATOM 3927 C CA . ALA A 1 507 ? -7.381 1.173 12.666 1.00 77.31 507 ALA A CA 1
ATOM 3928 C C . ALA A 1 507 ? -6.528 0.335 13.631 1.00 77.31 507 ALA A C 1
ATOM 3930 O O . ALA A 1 507 ? -6.546 0.579 14.838 1.00 77.31 507 ALA A O 1
ATOM 3931 N N . LEU A 1 508 ? -5.750 -0.612 13.097 1.00 79.25 508 LEU A N 1
ATOM 3932 C CA . LEU A 1 508 ? -4.800 -1.405 13.875 1.00 79.25 508 LEU A CA 1
ATOM 3933 C C . LEU A 1 508 ? -3.707 -0.524 14.490 1.00 79.25 508 LEU A C 1
ATOM 3935 O O . LEU A 1 508 ? -3.392 -0.704 15.662 1.00 79.25 508 LEU A O 1
ATOM 3939 N N . ASP A 1 509 ? -3.209 0.478 13.757 1.00 81.50 509 ASP A N 1
ATOM 3940 C CA . ASP A 1 509 ? -2.252 1.456 14.285 1.00 81.50 509 ASP A CA 1
ATOM 3941 C C . ASP A 1 509 ? -2.810 2.191 15.517 1.00 81.50 509 ASP A C 1
ATOM 3943 O O . ASP A 1 509 ? -2.093 2.370 16.504 1.00 81.50 509 ASP A O 1
ATOM 3947 N N . VAL A 1 510 ? -4.088 2.597 15.486 1.00 88.69 510 VAL A N 1
ATOM 3948 C CA . VAL A 1 510 ? -4.750 3.268 16.622 1.00 88.69 510 VAL A CA 1
ATOM 3949 C C . VAL A 1 510 ? -4.963 2.311 17.794 1.00 88.69 510 VAL A C 1
ATOM 3951 O O . VAL A 1 510 ? -4.732 2.692 18.943 1.00 88.69 510 VAL A O 1
ATOM 3954 N N . LEU A 1 511 ? -5.390 1.073 17.531 1.00 89.88 511 LEU A N 1
ATOM 3955 C CA . LEU A 1 511 ? -5.592 0.055 18.567 1.00 89.88 511 LEU A CA 1
ATOM 3956 C C . LEU A 1 511 ? -4.274 -0.302 19.269 1.00 89.88 511 LEU A C 1
ATOM 3958 O O . LEU A 1 511 ? -4.219 -0.306 20.495 1.00 89.88 511 LEU A O 1
ATOM 3962 N N . GLU A 1 512 ? -3.196 -0.528 18.517 1.00 88.94 512 GLU A N 1
ATOM 3963 C CA . GLU A 1 512 ? -1.871 -0.840 19.067 1.00 88.94 512 GLU A CA 1
ATOM 3964 C C . GLU A 1 512 ? -1.283 0.340 19.856 1.00 88.94 512 GLU A C 1
ATOM 3966 O O . GLU A 1 512 ? -0.688 0.160 20.927 1.00 88.94 512 GLU A O 1
ATOM 3971 N N . PHE A 1 513 ? -1.485 1.566 19.362 1.00 95.62 513 PHE A N 1
ATOM 3972 C CA . PHE A 1 513 ? -1.133 2.773 20.103 1.00 95.62 513 PHE A CA 1
ATOM 3973 C C . PHE A 1 513 ? -1.896 2.852 21.429 1.00 95.62 513 PHE A C 1
ATOM 3975 O O . PHE A 1 513 ? -1.290 3.062 22.478 1.00 95.62 513 PHE A O 1
ATOM 3982 N N . SER A 1 514 ? -3.205 2.600 21.399 1.00 96.56 514 SER A N 1
ATOM 3983 C CA . SER A 1 514 ? -4.067 2.604 22.584 1.00 96.56 514 SER A CA 1
ATOM 3984 C C . SER A 1 514 ? -3.651 1.542 23.610 1.00 96.56 514 SER A C 1
ATOM 3986 O O . SER A 1 514 ? -3.540 1.844 24.797 1.00 96.56 514 SER A O 1
ATOM 3988 N N . GLU A 1 515 ? -3.331 0.322 23.170 1.00 93.38 515 GLU A N 1
ATOM 3989 C CA . GLU A 1 515 ? -2.787 -0.737 24.035 1.00 93.38 515 GLU A CA 1
ATOM 3990 C C . GLU A 1 515 ? -1.462 -0.312 24.687 1.00 93.38 515 GLU A C 1
ATOM 3992 O O . GLU A 1 515 ? -1.239 -0.505 25.888 1.00 93.38 515 GLU A O 1
ATOM 3997 N N . SER A 1 516 ? -0.587 0.338 23.915 1.00 94.75 516 SER A N 1
ATOM 3998 C CA . SER A 1 516 ? 0.684 0.860 24.421 1.00 94.75 516 SER A CA 1
ATOM 3999 C C . SER A 1 516 ? 0.471 1.953 25.473 1.00 94.75 516 SER A C 1
ATOM 4001 O O . SER A 1 516 ? 1.122 1.915 26.520 1.00 94.75 516 SER A O 1
ATOM 4003 N N . LEU A 1 517 ? -0.470 2.877 25.257 1.00 96.88 517 LEU A N 1
ATOM 4004 C CA . LEU A 1 517 ? -0.837 3.909 26.234 1.00 96.88 517 LEU A CA 1
ATOM 4005 C C . LEU A 1 517 ? -1.438 3.306 27.506 1.00 96.88 517 LEU A C 1
ATOM 4007 O O . LEU A 1 517 ? -1.079 3.720 28.607 1.00 96.88 517 LEU A O 1
ATOM 4011 N N . ALA A 1 518 ? -2.288 2.283 27.381 1.00 95.56 518 ALA A N 1
ATOM 4012 C CA . ALA A 1 518 ? -2.907 1.615 28.523 1.00 95.56 518 ALA A CA 1
ATOM 4013 C C . ALA A 1 518 ? -1.868 1.042 29.500 1.00 95.56 518 ALA A C 1
ATOM 4015 O O . ALA A 1 518 ? -2.099 1.011 30.705 1.00 95.56 518 ALA A O 1
ATOM 4016 N N . THR A 1 519 ? -0.696 0.622 29.013 1.00 93.69 519 THR A N 1
ATOM 4017 C CA . THR A 1 519 ? 0.382 0.107 29.878 1.00 93.69 519 THR A CA 1
ATOM 4018 C C . THR A 1 519 ? 1.109 1.186 30.695 1.00 93.69 519 THR A C 1
ATOM 4020 O O . THR A 1 519 ? 1.829 0.830 31.623 1.00 93.69 519 THR A O 1
ATOM 4023 N N . LEU A 1 520 ? 0.932 2.473 30.373 1.00 94.50 520 LEU A N 1
ATOM 4024 C CA . LEU A 1 520 ? 1.453 3.600 31.161 1.00 94.50 520 LEU A CA 1
ATOM 4025 C C . LEU A 1 520 ? 0.497 4.012 32.294 1.00 94.50 520 LEU A C 1
ATOM 4027 O O . LEU A 1 520 ? 0.864 4.812 33.152 1.00 94.50 520 LEU A O 1
ATOM 4031 N N . LEU A 1 521 ? -0.729 3.477 32.305 1.00 95.06 521 LEU A N 1
ATOM 4032 C CA . LEU A 1 521 ? -1.732 3.776 33.323 1.00 95.06 521 LEU A CA 1
ATOM 4033 C C . LEU A 1 521 ? -1.535 2.928 34.595 1.00 95.06 521 LEU A C 1
ATOM 4035 O O . LEU A 1 521 ? -1.003 1.817 34.530 1.00 95.06 521 LEU A O 1
ATOM 4039 N N . PRO A 1 522 ? -2.041 3.391 35.756 1.00 95.44 522 PRO A N 1
ATOM 4040 C CA . PRO A 1 522 ? -2.162 2.565 36.957 1.00 95.44 522 PRO A CA 1
ATOM 4041 C C . PRO A 1 522 ? -2.920 1.255 36.692 1.00 95.44 522 PRO A C 1
ATOM 4043 O O . PRO A 1 522 ? -3.841 1.227 35.876 1.00 95.44 522 PRO A O 1
ATOM 4046 N N . ALA A 1 523 ? -2.581 0.188 37.424 1.00 91.12 523 ALA A N 1
ATOM 4047 C CA . ALA A 1 523 ? -3.027 -1.185 37.147 1.00 91.12 523 ALA A CA 1
ATOM 4048 C C . ALA A 1 523 ? -4.547 -1.346 36.932 1.00 91.12 523 ALA A C 1
ATOM 4050 O O . ALA A 1 523 ? -4.963 -1.993 35.970 1.00 91.12 523 ALA A O 1
ATOM 4051 N N . GLU A 1 524 ? -5.376 -0.724 37.776 1.00 92.62 524 GLU A N 1
ATOM 4052 C CA . GLU A 1 524 ? -6.840 -0.798 37.652 1.00 92.62 524 GLU A CA 1
ATOM 4053 C C . GLU A 1 524 ? -7.360 -0.105 36.386 1.00 92.62 524 GLU A C 1
ATOM 4055 O O . GLU A 1 524 ? -8.183 -0.662 35.659 1.00 92.62 524 GLU A O 1
ATOM 4060 N N . LEU A 1 525 ? -6.833 1.081 36.066 1.00 92.94 525 LEU A N 1
ATOM 4061 C CA . LEU A 1 525 ? -7.211 1.814 34.855 1.00 92.94 525 LEU A CA 1
ATOM 4062 C C . LEU A 1 525 ? -6.714 1.100 33.594 1.00 92.94 525 LEU A C 1
ATOM 4064 O O . LEU A 1 525 ? -7.444 1.016 32.611 1.00 92.94 525 LEU A O 1
ATOM 4068 N N . ALA A 1 526 ? -5.509 0.527 33.637 1.00 90.88 526 ALA A N 1
ATOM 4069 C CA . ALA A 1 526 ? -4.967 -0.285 32.554 1.00 90.88 526 ALA A CA 1
ATOM 4070 C C . ALA A 1 526 ? -5.842 -1.521 32.282 1.00 90.88 526 ALA A C 1
ATOM 4072 O O . ALA A 1 526 ? -6.095 -1.868 31.129 1.00 90.88 526 ALA A O 1
ATOM 4073 N N . LYS A 1 527 ? -6.340 -2.184 33.336 1.00 90.12 527 LYS A N 1
ATOM 4074 C CA . LYS A 1 527 ? -7.246 -3.335 33.212 1.00 90.12 527 LYS A CA 1
ATOM 4075 C C . LYS A 1 527 ? -8.567 -2.949 32.543 1.00 90.12 527 LYS A C 1
ATOM 4077 O O . LYS A 1 527 ? -9.018 -3.669 31.654 1.00 90.12 527 LYS A O 1
ATOM 4082 N N . GLN A 1 528 ? -9.159 -1.822 32.941 1.00 92.06 528 GLN A N 1
ATOM 4083 C CA . GLN A 1 528 ? -10.389 -1.299 32.334 1.00 92.06 528 GLN A CA 1
ATOM 4084 C C . GLN A 1 528 ? -10.178 -0.940 30.858 1.00 92.06 528 GLN A C 1
ATOM 4086 O O . GLN A 1 528 ? -10.930 -1.404 30.004 1.00 92.06 528 GLN A O 1
ATOM 4091 N N . ALA A 1 529 ? -9.104 -0.207 30.551 1.00 92.56 529 ALA A N 1
ATOM 4092 C CA . ALA A 1 529 ? -8.738 0.171 29.189 1.00 92.56 529 ALA A CA 1
ATOM 4093 C C . ALA A 1 529 ? -8.586 -1.044 28.262 1.00 92.56 529 ALA A C 1
ATOM 4095 O O . ALA A 1 529 ? -9.172 -1.078 27.186 1.00 92.56 529 ALA A O 1
ATOM 4096 N N . ARG A 1 530 ? -7.858 -2.083 28.693 1.00 90.44 530 ARG A N 1
ATOM 4097 C CA . ARG A 1 530 ? -7.675 -3.320 27.909 1.00 90.44 530 ARG A CA 1
ATOM 4098 C C . ARG A 1 530 ? -8.959 -4.119 27.724 1.00 90.44 530 ARG A C 1
ATOM 4100 O O . ARG A 1 530 ? -9.104 -4.835 26.739 1.00 90.44 530 ARG A O 1
ATOM 4107 N N . ALA A 1 531 ? -9.874 -4.082 28.691 1.00 88.88 531 ALA A N 1
ATOM 4108 C CA . ALA A 1 531 ? -11.183 -4.703 28.513 1.00 88.88 531 ALA A CA 1
ATOM 4109 C C . ALA A 1 531 ? -11.956 -3.981 27.403 1.00 88.88 531 ALA A C 1
ATOM 4111 O O . ALA A 1 531 ? -12.452 -4.619 26.483 1.00 88.88 531 ALA A O 1
ATOM 4112 N N . GLU A 1 532 ? -11.967 -2.654 27.428 1.00 90.88 532 GLU A N 1
ATOM 4113 C CA . GLU A 1 532 ? -12.675 -1.861 26.433 1.00 90.88 532 GLU A CA 1
ATOM 4114 C C . GLU A 1 532 ? -12.007 -1.886 25.041 1.00 90.88 532 GLU A C 1
ATOM 4116 O O . GLU A 1 532 ? -12.696 -1.925 24.026 1.00 90.88 532 GLU A O 1
ATOM 4121 N N . LEU A 1 533 ? -10.676 -1.953 24.951 1.00 89.56 533 LEU A N 1
ATOM 4122 C CA . LEU A 1 533 ? -9.977 -2.140 23.673 1.00 89.56 533 LEU A CA 1
ATOM 4123 C C . LEU A 1 533 ? -10.279 -3.498 23.036 1.00 89.56 533 LEU A C 1
ATOM 4125 O O . LEU A 1 533 ? -10.506 -3.564 21.827 1.00 89.56 533 LEU A O 1
ATOM 4129 N N . ARG A 1 534 ? -10.364 -4.565 23.841 1.00 85.12 534 ARG A N 1
ATOM 4130 C CA . ARG A 1 534 ? -10.824 -5.882 23.370 1.00 85.12 534 ARG A CA 1
ATOM 4131 C C . ARG A 1 534 ? -12.257 -5.836 22.845 1.00 85.12 534 ARG A C 1
ATOM 4133 O O . ARG A 1 534 ? -12.548 -6.483 21.846 1.00 85.12 534 ARG A O 1
ATOM 4140 N N . GLU A 1 535 ? -13.115 -5.042 23.477 1.00 85.88 535 GLU A N 1
ATOM 4141 C CA . GLU A 1 535 ? -14.498 -4.811 23.045 1.00 85.88 535 GLU A CA 1
ATOM 4142 C C . GLU A 1 535 ? -14.603 -4.004 21.740 1.00 85.88 535 GLU A C 1
ATOM 4144 O O . GLU A 1 535 ? -15.504 -4.234 20.933 1.00 85.88 535 GLU A O 1
ATOM 4149 N N . LEU A 1 536 ? -13.685 -3.060 21.512 1.00 87.00 536 LEU A N 1
ATOM 4150 C CA . LEU A 1 536 ? -13.631 -2.266 20.280 1.00 87.00 536 LEU A CA 1
ATOM 4151 C C . LEU A 1 536 ? -12.991 -3.014 19.106 1.00 87.00 536 LEU A C 1
ATOM 4153 O O . LEU A 1 536 ? -13.353 -2.750 17.951 1.00 87.00 536 LEU A O 1
ATOM 4157 N N . GLY A 1 537 ? -12.041 -3.903 19.403 1.00 84.56 537 GLY A N 1
ATOM 4158 C CA . GLY A 1 537 ? -11.337 -4.729 18.434 1.00 84.56 537 GLY A CA 1
ATOM 4159 C C . GLY A 1 537 ? -12.257 -5.706 17.702 1.00 84.56 537 GLY A C 1
ATOM 4160 O O . GLY A 1 537 ? -13.324 -6.089 18.175 1.00 84.56 537 GLY A O 1
ATOM 4161 N N . VAL A 1 538 ? -11.826 -6.126 16.514 1.00 87.44 538 VAL A N 1
ATOM 4162 C CA . VAL A 1 538 ? -12.523 -7.138 15.712 1.00 87.44 538 VAL A CA 1
ATOM 4163 C C . VAL A 1 538 ? -11.653 -8.379 15.658 1.00 87.44 538 VAL A C 1
ATOM 4165 O O . VAL A 1 538 ? -10.491 -8.320 15.255 1.00 87.44 538 VAL A O 1
ATOM 4168 N N . ARG A 1 539 ? -12.209 -9.521 16.066 1.00 87.19 539 ARG A N 1
ATOM 4169 C CA . ARG A 1 539 ? -11.480 -10.788 16.026 1.00 87.19 539 ARG A CA 1
ATOM 4170 C C . ARG A 1 539 ? -11.343 -11.258 14.581 1.00 87.19 539 ARG A C 1
ATOM 4172 O O . ARG A 1 539 ? -12.351 -11.476 13.917 1.00 87.19 539 ARG A O 1
ATOM 4179 N N . VAL A 1 540 ? -10.110 -11.456 14.118 1.00 87.88 540 VAL A N 1
ATOM 4180 C CA . VAL A 1 540 ? -9.827 -12.016 12.788 1.00 87.88 540 VAL A CA 1
ATOM 4181 C C . VAL A 1 540 ? -9.658 -13.530 12.896 1.00 87.88 540 VAL A C 1
ATOM 4183 O O . VAL A 1 540 ? -8.861 -14.017 13.696 1.00 87.88 540 VAL A O 1
ATOM 4186 N N . ILE A 1 541 ? -10.399 -14.282 12.088 1.00 93.31 541 ILE A N 1
ATOM 4187 C CA . ILE A 1 541 ? -10.340 -15.743 12.019 1.00 93.31 541 ILE A CA 1
ATOM 4188 C C . ILE A 1 541 ? -9.962 -16.132 10.594 1.00 93.31 541 ILE A C 1
ATOM 4190 O O . ILE A 1 541 ? -10.720 -15.896 9.656 1.00 93.31 541 ILE A O 1
ATOM 4194 N N . ARG A 1 542 ? -8.790 -16.745 10.421 1.00 92.94 542 ARG A N 1
ATOM 4195 C CA . ARG A 1 542 ? -8.413 -17.342 9.137 1.00 92.94 542 ARG A CA 1
ATOM 4196 C C . ARG A 1 542 ? -9.158 -18.661 8.951 1.00 92.94 542 ARG A C 1
ATOM 4198 O O . ARG A 1 542 ? -9.192 -19.464 9.880 1.00 92.94 542 ARG A O 1
ATOM 4205 N N . VAL A 1 543 ? -9.734 -18.862 7.775 1.00 96.25 543 VAL A N 1
ATOM 4206 C CA . VAL A 1 543 ? -10.364 -20.112 7.346 1.00 96.25 543 VAL A CA 1
ATOM 4207 C C . VAL A 1 543 ? -9.737 -20.479 6.010 1.00 96.25 543 VAL A C 1
ATOM 4209 O O . VAL A 1 543 ? -9.805 -19.704 5.063 1.00 96.25 543 VAL A O 1
ATOM 4212 N N . GLY A 1 544 ? -9.083 -21.624 5.947 1.00 93.94 544 GLY A N 1
ATOM 4213 C CA . GLY A 1 544 ? -8.472 -22.169 4.745 1.00 93.94 544 GLY A CA 1
ATOM 4214 C C . GLY A 1 544 ? -9.290 -23.312 4.155 1.00 93.94 544 GLY A C 1
ATOM 4215 O O . GLY A 1 544 ? -10.236 -23.819 4.764 1.00 93.94 544 GLY A O 1
ATOM 4216 N N . THR A 1 545 ? -8.882 -23.766 2.978 1.00 93.19 545 THR A N 1
ATOM 4217 C CA . THR A 1 545 ? -9.291 -25.055 2.412 1.00 93.19 545 THR A CA 1
ATOM 4218 C C . THR A 1 545 ? -8.141 -26.057 2.501 1.00 93.19 545 THR A C 1
ATOM 4220 O O . THR A 1 545 ? -6.965 -25.685 2.478 1.00 93.19 545 THR A O 1
ATOM 4223 N N . LEU A 1 546 ? -8.471 -27.339 2.644 1.00 86.88 546 LEU A N 1
ATOM 4224 C CA . LEU A 1 546 ? -7.497 -28.427 2.620 1.00 86.88 546 LEU A CA 1
ATOM 4225 C C . LEU A 1 546 ? -7.346 -28.951 1.186 1.00 86.88 546 LEU A C 1
ATOM 4227 O O . LEU A 1 546 ? -8.335 -29.368 0.583 1.00 86.88 546 LEU A O 1
ATOM 4231 N N . LEU A 1 547 ? -6.109 -28.949 0.677 1.00 75.81 547 LEU A N 1
ATOM 4232 C CA . LEU A 1 547 ? -5.759 -29.374 -0.684 1.00 75.81 547 LEU A CA 1
ATOM 4233 C C . LEU A 1 547 ? -6.342 -30.758 -1.010 1.00 75.81 547 LEU A C 1
ATOM 4235 O O . LEU A 1 547 ? -6.095 -31.709 -0.271 1.00 75.81 547 LEU A O 1
ATOM 4239 N N . GLU A 1 548 ? -7.123 -30.843 -2.091 1.00 75.44 548 GLU A N 1
ATOM 4240 C CA . GLU A 1 548 ? -7.768 -32.056 -2.626 1.00 75.44 548 GLU A CA 1
ATOM 4241 C C . GLU A 1 548 ? -8.743 -32.765 -1.666 1.00 75.44 548 GLU A C 1
ATOM 4243 O O . GLU A 1 548 ? -9.220 -33.864 -1.946 1.00 75.44 548 GLU A O 1
ATOM 4248 N N . ARG A 1 549 ? -9.105 -32.138 -0.539 1.00 77.56 549 ARG A N 1
ATOM 4249 C CA . ARG A 1 549 ? -9.993 -32.740 0.472 1.00 77.56 549 ARG A CA 1
ATOM 4250 C C . ARG A 1 549 ? -11.412 -32.183 0.467 1.00 77.56 549 ARG A C 1
ATOM 4252 O O . ARG A 1 549 ? -12.246 -32.695 1.218 1.00 77.56 549 ARG A O 1
ATOM 4259 N N . MET A 1 550 ? -11.699 -31.145 -0.329 1.00 84.56 550 MET A N 1
ATOM 4260 C CA . MET A 1 550 ? -13.028 -30.512 -0.402 1.00 84.56 550 MET A CA 1
ATOM 4261 C C . MET A 1 550 ? -13.586 -30.223 1.006 1.00 84.56 550 MET A C 1
ATOM 4263 O O . MET A 1 550 ? -14.689 -30.628 1.370 1.00 84.56 550 MET A O 1
ATOM 4267 N N . SER A 1 551 ? -12.743 -29.638 1.856 1.00 89.88 551 SER A N 1
ATOM 4268 C CA . SER A 1 551 ? -13.007 -29.412 3.277 1.00 89.88 551 SER A CA 1
ATOM 4269 C C . SER A 1 551 ? -12.360 -28.105 3.714 1.00 89.88 551 SER A C 1
ATOM 4271 O O . SER A 1 551 ? -11.311 -27.718 3.193 1.00 89.88 551 SER A O 1
ATOM 4273 N N . TYR A 1 552 ? -12.970 -27.442 4.691 1.00 94.75 552 TYR A N 1
ATOM 4274 C CA . TYR A 1 552 ? -12.323 -26.342 5.396 1.00 94.75 552 TYR A CA 1
ATOM 4275 C C . TYR A 1 552 ? -11.225 -26.882 6.321 1.00 94.75 552 TYR A C 1
ATOM 4277 O O . TYR A 1 552 ? -11.316 -28.007 6.810 1.00 94.75 552 TYR A O 1
ATOM 4285 N N . ASP A 1 553 ? -10.198 -26.079 6.582 1.00 92.12 553 ASP A N 1
ATOM 4286 C CA . ASP A 1 553 ? -9.122 -26.403 7.534 1.00 92.12 553 ASP A CA 1
ATOM 4287 C C . ASP A 1 553 ? -9.569 -26.338 9.007 1.00 92.12 553 ASP A C 1
ATOM 4289 O O . ASP A 1 553 ? -8.874 -26.807 9.910 1.00 92.12 553 ASP A O 1
ATOM 4293 N N . LYS A 1 554 ? -10.742 -25.750 9.250 1.00 92.62 554 LYS A N 1
ATOM 4294 C CA . LYS A 1 554 ? -11.418 -25.682 10.540 1.00 92.62 554 LYS A CA 1
ATOM 4295 C C . LYS A 1 554 ? -12.769 -26.352 10.400 1.00 92.62 554 LYS A C 1
ATOM 4297 O O . LYS A 1 554 ? -13.536 -26.003 9.516 1.00 92.62 554 LYS A O 1
ATOM 4302 N N . GLU A 1 555 ? -13.062 -27.280 11.303 1.00 88.75 555 GLU A N 1
ATOM 4303 C CA . GLU A 1 555 ? -14.388 -27.904 11.423 1.00 88.75 555 GLU A CA 1
ATOM 4304 C C . GLU A 1 555 ? -15.256 -27.188 12.463 1.00 88.75 555 GLU A C 1
ATOM 4306 O O . GLU A 1 555 ? -16.485 -27.216 12.401 1.00 88.75 555 GLU A O 1
ATOM 4311 N N . THR A 1 556 ? -14.615 -26.516 13.423 1.00 91.88 556 THR A N 1
ATOM 4312 C CA . THR A 1 556 ? -15.263 -25.767 14.501 1.00 91.88 556 THR A CA 1
ATOM 4313 C C . THR A 1 556 ? -14.644 -24.381 14.615 1.00 91.88 556 THR A C 1
ATOM 4315 O O . THR A 1 556 ? -13.426 -24.222 14.697 1.00 91.88 556 THR A O 1
ATOM 4318 N N . ILE A 1 557 ? -15.502 -23.368 14.632 1.00 95.44 557 ILE A N 1
ATOM 4319 C CA . ILE A 1 557 ? -15.163 -21.970 14.877 1.00 95.44 557 ILE A CA 1
ATOM 4320 C C . ILE A 1 557 ? -16.023 -21.514 16.048 1.00 95.44 557 ILE A C 1
ATOM 4322 O O . ILE A 1 557 ? -17.205 -21.831 16.085 1.00 95.44 557 ILE A O 1
ATOM 4326 N N . VAL A 1 558 ? -15.463 -20.766 16.996 1.00 95.06 558 VAL A N 1
ATOM 4327 C CA . VAL A 1 558 ? -16.224 -20.250 18.146 1.00 95.06 558 VAL A CA 1
ATOM 4328 C C . VAL A 1 558 ? -16.088 -18.743 18.224 1.00 95.06 558 VAL A C 1
ATOM 4330 O O . VAL A 1 558 ? -14.976 -18.242 18.075 1.00 95.06 558 VAL A O 1
ATOM 4333 N N . VAL A 1 559 ? -17.190 -18.023 18.418 1.00 95.31 559 VAL A N 1
ATOM 4334 C CA . VAL A 1 559 ? -17.264 -16.555 18.480 1.00 95.31 559 VAL A CA 1
ATOM 4335 C C . VAL A 1 559 ? -18.208 -16.113 19.599 1.00 95.31 559 VAL A C 1
ATOM 4337 O O . VAL A 1 559 ? -19.129 -16.841 19.957 1.00 95.31 559 VAL A O 1
ATOM 4340 N N . ALA A 1 560 ? -17.996 -14.914 20.140 1.00 94.00 560 ALA A N 1
ATOM 4341 C CA . ALA A 1 560 ? -18.888 -14.334 21.141 1.00 94.00 560 ALA A CA 1
ATOM 4342 C C . ALA A 1 560 ? -20.167 -13.775 20.492 1.00 94.00 560 ALA A C 1
ATOM 4344 O O . ALA A 1 560 ? -20.105 -13.145 19.433 1.00 94.00 560 ALA A O 1
ATOM 4345 N N . ALA A 1 561 ? -21.314 -13.977 21.139 1.00 94.94 561 ALA A N 1
ATOM 4346 C CA . ALA A 1 561 ? -22.614 -13.490 20.689 1.00 94.94 561 ALA A CA 1
ATOM 4347 C C . ALA A 1 561 ? -22.631 -11.960 20.524 1.00 94.94 561 ALA A C 1
ATOM 4349 O O . ALA A 1 561 ? -22.114 -11.221 21.362 1.00 94.94 561 ALA A O 1
ATOM 4350 N N . GLY A 1 562 ? -23.206 -11.481 19.417 1.00 92.19 562 GLY A N 1
ATOM 4351 C CA . GLY A 1 562 ? -23.333 -10.050 19.111 1.00 92.19 562 GLY A CA 1
ATOM 4352 C C . GLY A 1 562 ? -22.023 -9.320 18.784 1.00 92.19 562 GLY A C 1
ATOM 4353 O O . GLY A 1 562 ? -22.054 -8.125 18.486 1.00 92.19 562 GLY A O 1
ATOM 4354 N N . LYS A 1 563 ? -20.865 -9.995 18.837 1.00 91.38 563 LYS A N 1
ATOM 4355 C CA . LYS A 1 563 ? -19.563 -9.367 18.583 1.00 91.38 563 LYS A CA 1
ATOM 4356 C C . LYS A 1 563 ? -19.191 -9.384 17.101 1.00 91.38 563 LYS A C 1
ATOM 4358 O O . LYS A 1 563 ? -19.511 -10.340 16.388 1.00 91.38 563 LYS A O 1
ATOM 4363 N N . PRO A 1 564 ? -18.477 -8.355 16.623 1.00 90.56 564 PRO A N 1
ATOM 4364 C CA . PRO A 1 564 ? -17.936 -8.361 15.278 1.00 90.56 564 PRO A CA 1
ATOM 4365 C C . PRO A 1 564 ? -16.743 -9.303 15.129 1.00 90.56 564 PRO A C 1
ATOM 4367 O O . PRO A 1 564 ? -15.880 -9.417 16.001 1.00 90.56 564 PRO A O 1
ATOM 4370 N N . VAL A 1 565 ? -16.685 -9.947 13.972 1.00 92.81 565 VAL A N 1
ATOM 4371 C CA . VAL A 1 565 ? -15.671 -10.914 13.565 1.00 92.81 565 VAL A CA 1
ATOM 4372 C C . VAL A 1 565 ? -15.335 -10.660 12.099 1.00 92.81 565 VAL A C 1
ATOM 4374 O O . VAL A 1 565 ? -16.210 -10.364 11.290 1.00 92.81 565 VAL A O 1
ATOM 4377 N N . GLU A 1 566 ? -14.065 -10.782 11.737 1.00 91.81 566 GLU A N 1
ATOM 4378 C CA . GLU A 1 566 ? -13.628 -10.790 10.344 1.00 91.81 566 GLU A CA 1
ATOM 4379 C C . GLU A 1 566 ? -13.113 -12.182 9.990 1.00 91.81 566 GLU A C 1
ATOM 4381 O O . GLU A 1 566 ? -12.244 -12.723 10.672 1.00 91.81 566 GLU A O 1
ATOM 4386 N N . PHE A 1 567 ? -13.627 -12.766 8.913 1.00 94.19 567 PHE A N 1
ATOM 4387 C CA . PHE A 1 567 ? -13.093 -14.002 8.358 1.00 94.19 567 PHE A CA 1
ATOM 4388 C C . PHE A 1 567 ? -12.133 -13.683 7.219 1.00 94.19 567 PHE A C 1
ATOM 4390 O O . PHE A 1 567 ? -12.507 -12.986 6.280 1.00 94.19 567 PHE A O 1
ATOM 4397 N N . LEU A 1 568 ? -10.913 -14.212 7.278 1.00 90.44 568 LEU A N 1
ATOM 4398 C CA . LEU A 1 568 ? -10.008 -14.266 6.131 1.00 90.44 568 LEU A CA 1
ATOM 4399 C C . LEU A 1 568 ? -10.133 -15.657 5.516 1.00 90.44 568 LEU A C 1
ATOM 4401 O O . LEU A 1 568 ? -9.540 -16.606 6.028 1.00 90.44 568 LEU A O 1
ATOM 4405 N N . PHE A 1 569 ? -10.943 -15.773 4.466 1.00 97.06 569 PHE A N 1
ATOM 4406 C CA . PHE A 1 569 ? -11.118 -17.019 3.733 1.00 97.06 569 PHE A CA 1
ATOM 4407 C C . PHE A 1 569 ? -10.035 -17.140 2.656 1.00 97.06 569 PHE A C 1
ATOM 4409 O O . PHE A 1 569 ? -9.890 -16.240 1.829 1.00 97.06 569 PHE A O 1
ATOM 4416 N N . GLU A 1 570 ? -9.265 -18.225 2.685 1.00 90.62 570 GLU A N 1
ATOM 4417 C CA . GLU A 1 570 ? -8.170 -18.518 1.758 1.00 90.62 570 GLU A CA 1
ATOM 4418 C C . GLU A 1 570 ? -8.433 -19.850 1.058 1.00 90.62 570 GLU A C 1
ATOM 4420 O O . GLU A 1 570 ? -8.670 -20.868 1.711 1.00 90.62 570 GLU A O 1
ATOM 4425 N N . ASN A 1 571 ? -8.371 -19.856 -0.273 1.00 91.19 571 ASN A N 1
ATOM 4426 C CA . ASN A 1 571 ? -8.504 -21.084 -1.037 1.00 91.19 571 ASN A CA 1
ATOM 4427 C C . ASN A 1 571 ? -7.127 -21.639 -1.424 1.00 91.19 571 ASN A C 1
ATOM 4429 O O . ASN A 1 571 ? -6.530 -21.226 -2.417 1.00 91.19 571 ASN A O 1
ATOM 4433 N N . SER A 1 572 ? -6.642 -22.599 -0.642 1.00 84.94 572 SER A N 1
ATOM 4434 C CA . SER A 1 572 ? -5.396 -23.333 -0.894 1.00 84.94 572 SER A CA 1
ATOM 4435 C C . SER A 1 572 ? -5.607 -24.612 -1.719 1.00 84.94 572 SER A C 1
ATOM 4437 O O . SER A 1 572 ? -4.643 -25.326 -1.988 1.00 84.94 572 SER A O 1
ATOM 4439 N N . ASP A 1 573 ? -6.849 -24.916 -2.098 1.00 78.00 573 ASP A N 1
ATOM 4440 C CA . ASP A 1 573 ? -7.233 -26.086 -2.890 1.00 78.00 573 ASP A CA 1
ATOM 4441 C C . ASP A 1 573 ? -7.105 -25.795 -4.401 1.00 78.00 573 ASP A C 1
ATOM 4443 O O . ASP A 1 573 ? -6.992 -24.643 -4.827 1.00 78.00 573 ASP A O 1
ATOM 4447 N N . LEU A 1 574 ? -7.125 -26.843 -5.229 1.00 74.38 574 LEU A N 1
ATOM 4448 C CA . LEU A 1 574 ? -7.104 -26.737 -6.695 1.00 74.38 574 LEU A CA 1
ATOM 4449 C C . LEU A 1 574 ? -8.495 -26.484 -7.296 1.00 74.38 574 LEU A C 1
ATOM 4451 O O . LEU A 1 574 ? -8.609 -26.198 -8.487 1.00 74.38 574 LEU A O 1
ATOM 4455 N N . MET A 1 575 ? -9.548 -26.575 -6.483 1.00 79.25 575 MET A N 1
ATOM 4456 C CA . MET A 1 575 ? -10.935 -26.349 -6.887 1.00 79.25 575 MET A CA 1
ATOM 4457 C C . MET A 1 575 ? -11.467 -25.013 -6.352 1.00 79.25 575 MET A C 1
ATOM 4459 O O . MET A 1 575 ? -11.049 -24.580 -5.277 1.00 79.25 575 MET A O 1
ATOM 4463 N N . PRO A 1 576 ? -12.411 -24.356 -7.051 1.00 82.75 576 PRO A N 1
ATOM 4464 C CA . PRO A 1 576 ? -13.077 -23.169 -6.534 1.00 82.75 576 PRO A CA 1
ATOM 4465 C C . PRO A 1 576 ? -13.967 -23.479 -5.327 1.00 82.75 576 PRO A C 1
ATOM 4467 O O . PRO A 1 576 ? -14.698 -24.469 -5.327 1.00 82.75 576 PRO A O 1
ATOM 4470 N N . HIS A 1 577 ? -13.965 -22.590 -4.334 1.00 94.12 577 HIS A N 1
ATOM 4471 C CA . HIS A 1 577 ? -14.781 -22.731 -3.124 1.00 94.12 577 HIS A CA 1
ATOM 4472 C C . HIS A 1 577 ? -15.371 -21.393 -2.684 1.00 94.12 577 HIS A C 1
ATOM 4474 O O . HIS A 1 577 ? -14.788 -20.334 -2.915 1.00 94.12 577 HIS A O 1
ATOM 4480 N N . ASN A 1 578 ? -16.530 -21.431 -2.032 1.00 97.00 578 ASN A N 1
ATOM 4481 C CA . ASN A 1 578 ? -17.098 -20.285 -1.324 1.00 97.00 578 ASN A CA 1
ATOM 4482 C C . ASN A 1 578 ? -17.334 -20.648 0.150 1.00 97.00 578 ASN A C 1
ATOM 4484 O O . ASN A 1 578 ? -17.341 -21.824 0.498 1.00 97.00 578 ASN A O 1
ATOM 4488 N N . PHE A 1 579 ? -17.492 -19.639 1.003 1.00 98.25 579 PHE A N 1
ATOM 4489 C CA . PHE A 1 579 ? -17.726 -19.760 2.438 1.00 98.25 579 PHE A CA 1
ATOM 4490 C C . PHE A 1 579 ? -19.028 -19.047 2.798 1.00 98.25 579 PHE A C 1
ATOM 4492 O O . PHE A 1 579 ? -19.139 -17.828 2.642 1.00 98.25 579 PHE A O 1
ATOM 4499 N N . VAL A 1 580 ? -20.024 -19.809 3.256 1.00 98.50 580 VAL A N 1
ATOM 4500 C CA . VAL A 1 580 ? -21.374 -19.306 3.541 1.00 98.50 580 VAL A CA 1
ATOM 4501 C C . VAL A 1 580 ? -21.788 -19.693 4.955 1.00 98.50 580 VAL A C 1
ATOM 4503 O O . VAL A 1 580 ? -21.765 -20.872 5.283 1.00 98.50 580 VAL A O 1
ATOM 4506 N N . ILE A 1 581 ? -22.187 -18.726 5.786 1.00 98.62 581 ILE A N 1
ATOM 4507 C CA . ILE A 1 581 ? -22.723 -18.959 7.140 1.00 98.62 581 ILE A CA 1
ATOM 4508 C C . ILE A 1 581 ? -24.246 -18.918 7.077 1.00 98.62 581 ILE A C 1
ATOM 4510 O O . ILE A 1 581 ? -24.818 -18.011 6.469 1.00 98.62 581 ILE A O 1
ATOM 4514 N N . LEU A 1 582 ? -24.907 -19.866 7.732 1.00 98.31 582 LEU A N 1
ATOM 4515 C CA . LEU A 1 582 ? -26.354 -20.048 7.687 1.00 98.31 582 LEU A CA 1
ATOM 4516 C C . LEU A 1 582 ? -26.993 -19.953 9.076 1.00 98.31 582 LEU A C 1
ATOM 4518 O O . LEU A 1 582 ? -26.337 -20.116 10.104 1.00 98.31 582 LEU A O 1
ATOM 4522 N N . GLN A 1 583 ? -28.305 -19.726 9.106 1.00 97.88 583 GLN A N 1
ATOM 4523 C CA . GLN A 1 583 ? -29.124 -19.895 10.308 1.00 97.88 583 GLN A CA 1
ATOM 4524 C C . GLN A 1 583 ? -29.156 -21.375 10.755 1.00 97.88 583 GLN A C 1
ATOM 4526 O O . GLN A 1 583 ? -28.998 -22.265 9.918 1.00 97.88 583 GLN A O 1
ATOM 4531 N N . PRO A 1 584 ? -29.403 -21.679 12.045 1.00 96.56 584 PRO A N 1
ATOM 4532 C CA . PRO A 1 584 ? -29.504 -23.060 12.519 1.00 96.56 584 PRO A CA 1
ATOM 4533 C C . PRO A 1 584 ? -30.644 -23.815 11.823 1.00 96.56 584 PRO A C 1
ATOM 4535 O O . PRO A 1 584 ? -31.706 -23.227 11.585 1.00 96.56 584 PRO A O 1
ATOM 4538 N N . SER A 1 585 ? -30.452 -25.110 11.556 1.00 95.12 585 SER A N 1
ATOM 4539 C CA . SER A 1 585 ? -31.376 -25.987 10.813 1.00 95.12 585 SER A CA 1
ATOM 4540 C C . SER A 1 585 ? -31.558 -25.622 9.334 1.00 95.12 585 SER A C 1
ATOM 4542 O O . SER A 1 585 ? -32.620 -25.878 8.775 1.00 95.12 585 SER A O 1
ATOM 4544 N N . ALA A 1 586 ? -30.583 -24.961 8.706 1.00 96.75 586 ALA A N 1
ATOM 4545 C CA . ALA A 1 586 ? -30.668 -24.545 7.302 1.00 96.75 586 ALA A CA 1
ATOM 4546 C C . ALA A 1 586 ? -29.669 -25.255 6.378 1.00 96.75 586 ALA A C 1
ATOM 4548 O O . ALA A 1 586 ? -29.733 -25.044 5.169 1.00 96.75 586 ALA A O 1
ATOM 4549 N N . LEU A 1 587 ? -28.737 -26.063 6.901 1.00 94.31 587 LEU A N 1
ATOM 4550 C CA . LEU A 1 587 ? -27.623 -26.585 6.101 1.00 94.31 587 LEU A CA 1
ATOM 4551 C C . LEU A 1 587 ? -28.105 -27.449 4.933 1.00 94.31 587 LEU A C 1
ATOM 4553 O O . LEU A 1 587 ? -27.708 -27.210 3.795 1.00 94.31 587 LEU A O 1
ATOM 4557 N N . GLU A 1 588 ? -28.970 -28.428 5.201 1.00 91.62 588 GLU A N 1
ATOM 4558 C CA . GLU A 1 588 ? -29.472 -29.333 4.161 1.00 91.62 588 GLU A CA 1
ATOM 4559 C C . GLU A 1 588 ? -30.408 -28.615 3.178 1.00 91.62 588 GLU A C 1
ATOM 4561 O O . GLU A 1 588 ? -30.270 -28.775 1.969 1.00 91.62 588 GLU A O 1
ATOM 4566 N N . GLU A 1 589 ? -31.305 -27.762 3.683 1.00 93.25 589 GLU A N 1
ATOM 4567 C CA . GLU A 1 589 ? -32.225 -26.955 2.870 1.00 93.25 589 GLU A CA 1
ATOM 4568 C C . GLU A 1 589 ? -31.466 -26.085 1.854 1.00 93.25 589 GLU A C 1
ATOM 4570 O O . GLU A 1 589 ? -31.742 -26.122 0.653 1.00 93.25 589 GLU A O 1
ATOM 4575 N N . VAL A 1 590 ? -30.478 -25.320 2.329 1.00 94.38 590 VAL A N 1
ATOM 4576 C CA . VAL A 1 590 ? -29.681 -24.417 1.489 1.00 94.38 590 VAL A CA 1
ATOM 4577 C C . VAL A 1 590 ? -28.747 -25.202 0.571 1.00 94.38 590 VAL A C 1
ATOM 4579 O O . VAL A 1 590 ? -28.564 -24.810 -0.581 1.00 94.38 590 VAL A O 1
ATOM 4582 N N . GLY A 1 591 ? -28.191 -26.320 1.042 1.00 89.31 591 GLY A N 1
ATOM 4583 C CA . GLY A 1 591 ? -27.371 -27.217 0.233 1.00 89.31 591 GLY A CA 1
ATOM 4584 C C . GLY A 1 591 ? -28.133 -27.785 -0.966 1.00 89.31 591 GLY A C 1
ATOM 4585 O O . GLY A 1 591 ? -27.686 -27.650 -2.104 1.00 89.31 591 GLY A O 1
ATOM 4586 N N . LEU A 1 592 ? -29.328 -28.336 -0.739 1.00 86.56 592 LEU A N 1
ATOM 4587 C CA . LEU A 1 592 ? -30.204 -28.828 -1.809 1.00 86.56 592 LEU A CA 1
ATOM 4588 C C . LEU A 1 592 ? -30.608 -27.710 -2.782 1.00 86.56 592 LEU A C 1
ATOM 4590 O O . LEU A 1 592 ? -30.638 -27.925 -3.995 1.00 86.56 592 LEU A O 1
ATOM 4594 N N . LEU A 1 593 ? -30.878 -26.501 -2.274 1.00 88.25 593 LEU A N 1
ATOM 4595 C CA . LEU A 1 593 ? -31.193 -25.344 -3.113 1.00 88.25 593 LEU A CA 1
ATOM 4596 C C . LEU A 1 593 ? -30.003 -24.912 -3.987 1.00 88.25 593 LEU A C 1
ATOM 4598 O O . LEU A 1 593 ? -30.197 -24.560 -5.155 1.00 88.25 593 LEU A O 1
ATOM 4602 N N . ALA A 1 594 ? -28.780 -24.954 -3.455 1.00 87.38 594 ALA A N 1
ATOM 4603 C CA . ALA A 1 594 ? -27.566 -24.665 -4.216 1.00 87.38 594 ALA A CA 1
ATOM 4604 C C . ALA A 1 594 ? -27.419 -25.612 -5.416 1.00 87.38 594 ALA A C 1
ATOM 4606 O O . ALA A 1 594 ? -27.101 -25.176 -6.518 1.00 87.38 594 ALA A O 1
ATOM 4607 N N . GLU A 1 595 ? -27.746 -26.894 -5.245 1.00 83.31 595 GLU A N 1
ATOM 4608 C CA . GLU A 1 595 ? -27.725 -27.866 -6.345 1.00 83.31 595 GLU A CA 1
ATOM 4609 C C . GLU A 1 595 ? -28.826 -27.646 -7.362 1.00 83.31 595 GLU A C 1
ATOM 4611 O O . GLU A 1 595 ? -28.565 -27.646 -8.564 1.00 83.31 595 GLU A O 1
ATOM 4616 N N . ALA A 1 596 ? -30.053 -27.432 -6.886 1.00 81.31 596 ALA A N 1
ATOM 4617 C CA . ALA A 1 596 ? -31.197 -27.196 -7.755 1.00 81.31 596 ALA A CA 1
ATOM 4618 C C . ALA A 1 596 ? -30.993 -25.953 -8.637 1.00 81.31 596 ALA A C 1
ATOM 4620 O O . ALA A 1 596 ? -31.479 -25.902 -9.765 1.00 81.31 596 ALA A O 1
ATOM 4621 N N . THR A 1 597 ? -30.248 -24.962 -8.138 1.00 81.19 597 THR A N 1
ATOM 4622 C CA . THR A 1 597 ? -29.953 -23.714 -8.852 1.00 81.19 597 THR A CA 1
ATOM 4623 C C . THR A 1 597 ? -28.603 -23.720 -9.571 1.00 81.19 597 THR A C 1
ATOM 4625 O O . THR A 1 597 ? -28.336 -22.801 -10.339 1.00 81.19 597 THR A O 1
ATOM 4628 N N . ALA A 1 598 ? -27.768 -24.752 -9.419 1.00 74.56 598 ALA A N 1
ATOM 4629 C CA . ALA A 1 598 ? -26.413 -24.802 -9.978 1.00 74.56 598 ALA A CA 1
ATOM 4630 C C . ALA A 1 598 ? -26.353 -24.598 -11.503 1.00 74.56 598 ALA A C 1
ATOM 4632 O O . ALA A 1 598 ? -25.399 -24.013 -12.005 1.00 74.56 598 ALA A O 1
ATOM 4633 N N . GLN A 1 599 ? -27.378 -25.067 -12.223 1.00 76.00 599 GLN A N 1
ATOM 4634 C CA . GLN A 1 599 ? -27.472 -25.002 -13.687 1.00 76.00 599 GLN A CA 1
ATOM 4635 C C . GLN A 1 599 ? -28.137 -23.713 -14.208 1.00 76.00 599 GLN A C 1
ATOM 4637 O O . GLN A 1 599 ? -28.241 -23.526 -15.419 1.00 76.00 599 GLN A O 1
ATOM 4642 N N . ASP A 1 600 ? -28.607 -22.822 -13.326 1.00 80.31 600 ASP A N 1
ATOM 4643 C CA . ASP A 1 600 ? -29.103 -21.501 -13.732 1.00 80.31 600 ASP A CA 1
ATOM 4644 C C . ASP A 1 600 ? -27.933 -20.674 -14.306 1.00 80.31 600 ASP A C 1
ATOM 4646 O O . ASP A 1 600 ? -26.928 -20.501 -13.609 1.00 80.31 600 ASP A O 1
ATOM 4650 N N . PRO A 1 601 ? -28.047 -20.106 -15.524 1.00 75.38 601 PRO A N 1
ATOM 4651 C CA . PRO A 1 601 ? -27.026 -19.229 -16.101 1.00 75.38 601 PRO A CA 1
ATOM 4652 C C . PRO A 1 601 ? -26.573 -18.088 -15.175 1.00 75.38 601 PRO A C 1
ATOM 4654 O O . PRO A 1 601 ? -25.422 -17.663 -15.236 1.00 75.38 601 PRO A O 1
ATOM 4657 N N . LYS A 1 602 ? -27.449 -17.616 -14.277 1.00 83.19 602 LYS A N 1
ATOM 4658 C CA . LYS A 1 602 ? -27.144 -16.551 -13.306 1.00 83.19 602 LYS A CA 1
ATOM 4659 C C . LYS A 1 602 ? -26.407 -17.033 -12.052 1.00 83.19 602 LYS A C 1
ATOM 4661 O O . LYS A 1 602 ? -26.046 -16.218 -11.204 1.00 83.19 602 LYS A O 1
ATOM 4666 N N . SER A 1 603 ? -26.182 -18.336 -11.879 1.00 76.81 603 SER A N 1
ATOM 4667 C CA . SER A 1 603 ? -25.494 -18.860 -10.691 1.00 76.81 603 SER A CA 1
ATOM 4668 C C . SER A 1 603 ? -24.036 -18.426 -10.611 1.00 76.81 603 SER A C 1
ATOM 4670 O O . SER A 1 603 ? -23.561 -18.139 -9.514 1.00 76.81 603 SER A O 1
ATOM 4672 N N . ALA A 1 604 ? -23.354 -18.268 -11.749 1.00 74.50 604 ALA A N 1
ATOM 4673 C CA . ALA A 1 604 ? -22.002 -17.714 -11.781 1.00 74.50 604 ALA A CA 1
ATOM 4674 C C . ALA A 1 604 ? -21.964 -16.252 -11.292 1.00 74.50 604 ALA A C 1
ATOM 4676 O O . ALA A 1 604 ? -21.112 -15.905 -10.475 1.00 74.50 604 ALA A O 1
ATOM 4677 N N . GLU A 1 605 ? -22.924 -15.416 -11.710 1.00 86.62 605 GLU A N 1
ATOM 4678 C CA . GLU A 1 605 ? -23.052 -14.022 -11.246 1.00 86.62 605 GLU A CA 1
ATOM 4679 C C . GLU A 1 605 ? -23.257 -13.959 -9.727 1.00 86.62 605 GLU A C 1
ATOM 4681 O O . GLU A 1 605 ? -22.615 -13.168 -9.035 1.00 86.62 605 GLU A O 1
ATOM 4686 N N . ARG A 1 606 ? -24.081 -14.867 -9.188 1.00 89.06 606 ARG A N 1
ATOM 4687 C CA . ARG A 1 606 ? -24.327 -15.020 -7.745 1.00 89.06 606 ARG A CA 1
ATOM 4688 C C . ARG A 1 606 ? -23.205 -15.729 -6.987 1.00 89.06 606 ARG A C 1
ATOM 4690 O O . ARG A 1 606 ? -23.385 -16.038 -5.813 1.00 89.06 606 ARG A O 1
ATOM 4697 N N . GLN A 1 607 ? -22.068 -16.021 -7.620 1.00 93.69 607 GLN A N 1
ATOM 4698 C CA . GLN A 1 607 ? -20.940 -16.702 -6.972 1.00 93.69 607 GLN A CA 1
ATOM 4699 C C . GLN A 1 607 ? -21.312 -18.093 -6.418 1.00 93.69 607 GLN A C 1
ATOM 4701 O O . GLN A 1 607 ? -20.746 -18.555 -5.425 1.00 93.69 607 GLN A O 1
ATOM 4706 N N . TYR A 1 608 ? -22.283 -18.750 -7.063 1.00 89.38 608 TYR A N 1
ATOM 4707 C CA . TYR A 1 608 ? -22.890 -20.023 -6.660 1.00 89.38 608 TYR A CA 1
ATOM 4708 C C . TYR A 1 608 ? -23.529 -20.006 -5.265 1.00 89.38 608 TYR A C 1
ATOM 4710 O O . TYR A 1 608 ? -23.733 -21.051 -4.658 1.00 89.38 608 TYR A O 1
ATOM 4718 N N . VAL A 1 609 ? -23.890 -18.822 -4.769 1.00 96.44 609 VAL A N 1
ATOM 4719 C CA . VAL A 1 609 ? -24.674 -18.661 -3.545 1.00 96.44 609 VAL A CA 1
ATOM 4720 C C . VAL A 1 609 ? -26.164 -18.696 -3.920 1.00 96.44 609 VAL A C 1
ATOM 4722 O O . VAL A 1 609 ? -26.612 -17.862 -4.719 1.00 96.44 609 VAL A O 1
ATOM 4725 N N . PRO A 1 610 ? -26.962 -19.647 -3.399 1.00 93.25 610 PRO A N 1
ATOM 4726 C CA . PRO A 1 610 ? -28.379 -19.732 -3.732 1.00 93.25 610 PRO A CA 1
ATOM 4727 C C . PRO A 1 610 ? -29.175 -18.569 -3.115 1.00 93.25 610 PRO A C 1
ATOM 4729 O O . PRO A 1 610 ? -28.834 -18.089 -2.033 1.00 93.25 610 PRO A O 1
ATOM 4732 N N . PRO A 1 611 ? -30.275 -18.125 -3.748 1.00 92.88 611 PRO A N 1
ATOM 4733 C CA . PRO A 1 611 ? -31.119 -17.069 -3.201 1.00 92.88 611 PRO A CA 1
ATOM 4734 C C . PRO A 1 611 ? -31.933 -17.590 -2.003 1.00 92.88 611 PRO A C 1
ATOM 4736 O O . PRO A 1 611 ? -33.039 -18.098 -2.167 1.00 92.88 611 PRO A O 1
ATOM 4739 N N . SER A 1 612 ? -31.389 -17.465 -0.789 1.00 95.31 612 SER A N 1
ATOM 4740 C CA . SER A 1 612 ? -32.051 -17.862 0.461 1.00 95.31 612 SER A CA 1
ATOM 4741 C C . SER A 1 612 ? -31.938 -16.779 1.533 1.00 95.31 612 SER A C 1
ATOM 4743 O O . SER A 1 612 ? -30.874 -16.205 1.753 1.00 95.31 612 SER A O 1
ATOM 4745 N N . ASN A 1 613 ? -33.034 -16.540 2.257 1.00 96.50 613 ASN A N 1
ATOM 4746 C CA . ASN A 1 613 ? -33.076 -15.648 3.423 1.00 96.50 613 ASN A CA 1
ATOM 4747 C C . ASN A 1 613 ? -32.478 -16.281 4.697 1.00 96.50 613 ASN A C 1
ATOM 4749 O O . ASN A 1 613 ? -32.421 -15.631 5.740 1.00 96.50 613 ASN A O 1
ATOM 4753 N N . ARG A 1 614 ? -32.047 -17.547 4.624 1.00 97.56 614 ARG A N 1
ATOM 4754 C CA . ARG A 1 614 ? -31.399 -18.285 5.718 1.00 97.56 614 ARG A CA 1
ATOM 4755 C C . ARG A 1 614 ? -29.877 -18.097 5.725 1.00 97.56 614 ARG A C 1
ATOM 4757 O O . ARG A 1 614 ? -29.218 -18.579 6.644 1.00 97.56 614 ARG A O 1
ATOM 4764 N N . ILE A 1 615 ? -29.324 -17.404 4.727 1.00 98.00 615 ILE A N 1
ATOM 4765 C CA . ILE A 1 615 ? -27.900 -17.075 4.610 1.00 98.00 615 ILE A CA 1
ATOM 4766 C C . ILE A 1 615 ? -27.599 -15.809 5.419 1.00 98.00 615 ILE A C 1
ATOM 4768 O O . ILE A 1 615 ? -28.242 -14.779 5.237 1.00 98.00 615 ILE A O 1
ATOM 4772 N N . LEU A 1 616 ? -26.615 -15.891 6.313 1.00 97.56 616 LEU A N 1
ATOM 4773 C CA . LEU A 1 616 ? -26.177 -14.801 7.191 1.00 97.56 616 LEU A CA 1
ATOM 4774 C C . LEU A 1 616 ? -24.919 -14.087 6.675 1.00 97.56 616 LEU A C 1
ATOM 4776 O O . LEU A 1 616 ? -24.725 -12.906 6.947 1.00 97.56 616 LEU A O 1
ATOM 4780 N N . LEU A 1 617 ? -24.058 -14.808 5.957 1.00 97.75 617 LEU A N 1
ATOM 4781 C CA . LEU A 1 617 ? -22.831 -14.300 5.343 1.00 97.75 617 LEU A CA 1
ATOM 4782 C C . LEU A 1 617 ? -22.503 -15.162 4.128 1.00 97.75 617 LEU A C 1
ATOM 4784 O O . LEU A 1 617 ? -22.687 -16.376 4.193 1.00 97.75 617 LEU A O 1
ATOM 4788 N N . ALA A 1 618 ? -21.963 -14.568 3.067 1.00 97.00 618 ALA A N 1
ATOM 4789 C CA . ALA A 1 618 ? -21.430 -15.315 1.935 1.00 97.00 618 ALA A CA 1
ATOM 4790 C C . ALA A 1 618 ? -20.173 -14.653 1.363 1.00 97.00 618 ALA A C 1
ATOM 4792 O O . ALA A 1 618 ? -20.087 -13.426 1.277 1.00 97.00 618 ALA A O 1
ATOM 4793 N N . SER A 1 619 ? -19.211 -15.476 0.956 1.00 95.94 619 SER A N 1
ATOM 4794 C CA . SER A 1 619 ? -18.058 -15.055 0.164 1.00 95.94 619 SER A CA 1
ATOM 4795 C C . SER A 1 619 ? -18.369 -15.042 -1.334 1.00 95.94 619 SER A C 1
ATOM 4797 O O . SER A 1 619 ? -19.349 -15.632 -1.791 1.00 95.94 619 SER A O 1
ATOM 4799 N N . ARG A 1 620 ? -17.481 -14.424 -2.122 1.00 96.06 620 ARG A N 1
ATOM 4800 C CA . ARG A 1 620 ? -17.384 -14.703 -3.561 1.00 96.06 620 ARG A CA 1
ATOM 4801 C C . ARG A 1 620 ? -16.849 -16.122 -3.777 1.00 96.06 620 ARG A C 1
ATOM 4803 O O . ARG A 1 620 ? -16.316 -16.729 -2.843 1.00 96.06 620 ARG A O 1
ATOM 4810 N N . LEU A 1 621 ? -16.939 -16.632 -5.001 1.00 93.19 621 LEU A N 1
ATOM 4811 C CA . LEU A 1 621 ? -16.281 -17.881 -5.355 1.00 93.19 621 LEU A CA 1
ATOM 4812 C C . LEU A 1 621 ? -14.778 -17.606 -5.479 1.00 93.19 621 LEU A C 1
ATOM 4814 O O . LEU A 1 621 ? -14.350 -16.862 -6.363 1.00 93.19 621 LEU A O 1
ATOM 4818 N N . LEU A 1 622 ? -13.983 -18.165 -4.570 1.00 88.44 622 LEU A N 1
ATOM 4819 C CA . LEU A 1 622 ? -12.532 -18.022 -4.596 1.00 88.44 622 LEU A CA 1
ATOM 4820 C C . LEU A 1 622 ? -11.931 -19.049 -5.545 1.00 88.44 622 LEU A C 1
ATOM 4822 O O . LEU A 1 622 ? -12.149 -20.250 -5.381 1.00 88.44 622 LEU A O 1
ATOM 4826 N N . GLN A 1 623 ? -11.147 -18.575 -6.511 1.00 88.94 623 GLN A N 1
ATOM 4827 C CA . GLN A 1 623 ? -10.308 -19.432 -7.347 1.00 88.94 623 GLN A CA 1
ATOM 4828 C C . GLN A 1 623 ? -9.121 -19.984 -6.535 1.00 88.94 623 GLN A C 1
ATOM 4830 O O . GLN A 1 623 ? -8.853 -19.494 -5.435 1.00 88.94 623 GLN A O 1
ATOM 4835 N N . PRO A 1 624 ? -8.399 -21.004 -7.027 1.00 77.69 624 PRO A N 1
ATOM 4836 C CA . PRO A 1 624 ? -7.171 -21.458 -6.382 1.00 77.69 624 PRO A CA 1
ATOM 4837 C C . PRO A 1 624 ? -6.206 -20.296 -6.117 1.00 77.69 624 PRO A C 1
ATOM 4839 O O . PRO A 1 624 ? -5.941 -19.495 -7.012 1.00 77.69 624 PRO A O 1
ATOM 4842 N N . ARG A 1 625 ? -5.658 -20.236 -4.898 1.00 73.88 625 ARG A N 1
ATOM 4843 C CA . ARG A 1 625 ? -4.754 -19.185 -4.387 1.00 73.88 625 ARG A CA 1
ATOM 4844 C C . ARG A 1 625 ? -5.393 -17.811 -4.161 1.00 73.88 625 ARG A C 1
ATOM 4846 O O . ARG A 1 625 ? -4.687 -16.885 -3.762 1.00 73.88 625 ARG A O 1
ATOM 4853 N N . ASP A 1 626 ? -6.702 -17.671 -4.353 1.00 75.69 626 ASP A N 1
ATOM 4854 C CA . ASP A 1 626 ? -7.410 -16.453 -3.970 1.00 75.69 626 ASP A CA 1
ATOM 4855 C C . ASP A 1 626 ? -7.675 -16.398 -2.462 1.00 75.69 626 ASP A C 1
ATOM 4857 O O . ASP A 1 626 ? -7.804 -17.410 -1.769 1.00 75.69 626 ASP A O 1
ATOM 4861 N N . SER A 1 627 ? -7.853 -15.174 -1.968 1.00 80.44 627 SER A N 1
ATOM 4862 C CA . SER A 1 627 ? -8.370 -14.908 -0.629 1.00 80.44 627 SER A CA 1
ATOM 4863 C C . SER A 1 627 ? -9.438 -13.812 -0.633 1.00 80.44 627 SER A C 1
ATOM 4865 O O . SER A 1 627 ? -9.571 -13.027 -1.583 1.00 80.44 627 SER A O 1
ATOM 4867 N N . GLN A 1 628 ? -10.236 -13.763 0.433 1.00 88.75 628 GLN A N 1
ATOM 4868 C CA . GLN A 1 628 ? -11.192 -12.691 0.694 1.00 88.75 628 GLN A CA 1
ATOM 4869 C C . GLN A 1 628 ? -11.366 -12.457 2.197 1.00 88.75 628 GLN A C 1
ATOM 4871 O O . GLN A 1 628 ? -11.495 -13.397 2.978 1.00 88.75 628 GLN A O 1
ATOM 4876 N N . LYS A 1 629 ? -11.443 -11.179 2.586 1.00 83.62 629 LYS A N 1
ATOM 4877 C CA . LYS A 1 629 ? -11.897 -10.755 3.914 1.00 83.62 629 LYS A CA 1
ATOM 4878 C C . LYS A 1 629 ? -13.414 -10.570 3.940 1.00 83.62 629 LYS A C 1
ATOM 4880 O O . LYS A 1 629 ? -13.975 -9.973 3.021 1.00 83.62 629 LYS A O 1
ATOM 4885 N N . LEU A 1 630 ? -14.063 -11.055 4.994 1.00 87.81 630 LEU A N 1
ATOM 4886 C CA . LEU A 1 630 ? -15.511 -11.004 5.190 1.00 87.81 630 LEU A CA 1
ATOM 4887 C C . LEU A 1 630 ? -15.818 -10.470 6.586 1.00 87.81 630 LEU A C 1
ATOM 4889 O O . LEU A 1 630 ? -15.509 -11.121 7.583 1.00 87.81 630 LEU A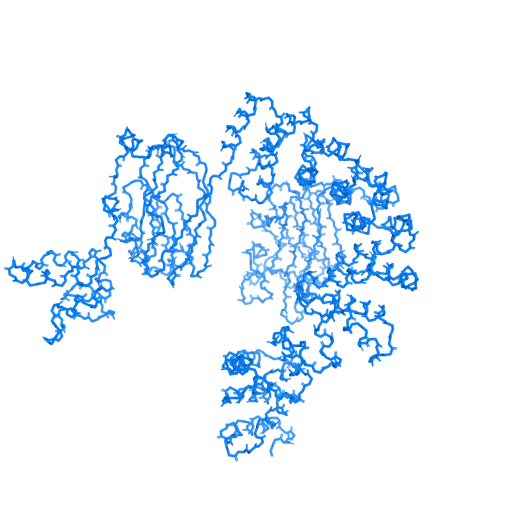 O 1
ATOM 4893 N N . SER A 1 631 ? -16.450 -9.305 6.668 1.00 86.94 631 SER A N 1
ATOM 4894 C CA . SER A 1 631 ? -16.913 -8.753 7.941 1.00 86.94 631 SER A CA 1
ATOM 4895 C C . SER A 1 631 ? -18.256 -9.370 8.328 1.00 86.94 631 SER A C 1
ATOM 4897 O O . SER A 1 631 ? -19.192 -9.397 7.531 1.00 86.94 631 SER A O 1
ATOM 4899 N N . PHE A 1 632 ? -18.362 -9.843 9.564 1.00 93.06 632 PHE A N 1
ATOM 4900 C CA . PHE A 1 632 ? -19.534 -10.525 10.093 1.00 93.06 632 PHE A CA 1
ATOM 4901 C C . PHE A 1 632 ? -19.816 -10.062 11.519 1.00 93.06 632 PHE A C 1
ATOM 4903 O O . PHE A 1 632 ? -18.909 -9.979 12.338 1.00 93.06 632 PHE A O 1
ATOM 4910 N N . THR A 1 633 ? -21.072 -9.776 11.849 1.00 93.06 633 THR A N 1
ATOM 4911 C CA . THR A 1 633 ? -21.470 -9.603 13.254 1.00 93.06 633 THR A CA 1
ATOM 4912 C C . THR A 1 633 ? -22.119 -10.894 13.706 1.00 93.06 633 THR A C 1
ATOM 4914 O O . THR A 1 633 ? -23.121 -11.310 13.123 1.00 93.06 633 THR A O 1
ATOM 4917 N N . ALA A 1 634 ? -21.532 -11.541 14.713 1.00 95.25 634 ALA A N 1
ATOM 4918 C CA . ALA A 1 634 ? -22.073 -12.776 15.249 1.00 95.25 634 ALA A CA 1
ATOM 4919 C C . ALA A 1 634 ? -23.521 -12.554 15.720 1.00 95.25 634 ALA A C 1
ATOM 4921 O O . ALA A 1 634 ? -23.815 -11.516 16.320 1.00 95.25 634 ALA A O 1
ATOM 4922 N N . PRO A 1 635 ? -24.435 -13.507 15.479 1.00 96.50 635 PRO A N 1
ATOM 4923 C CA . PRO A 1 635 ? -25.797 -13.428 15.987 1.00 96.50 635 PRO A CA 1
ATOM 4924 C C . PRO A 1 635 ? -25.835 -13.168 17.498 1.00 96.50 635 PRO A C 1
ATOM 4926 O O . PRO A 1 635 ? -24.993 -13.658 18.246 1.00 96.50 635 PRO A O 1
ATOM 4929 N N . ASN A 1 636 ? -26.837 -12.420 17.964 1.00 95.12 636 ASN A N 1
ATOM 4930 C CA . ASN A 1 636 ? -27.025 -12.180 19.401 1.00 95.12 636 ASN A CA 1
ATOM 4931 C C . ASN A 1 636 ? -27.482 -13.434 20.153 1.00 95.12 636 ASN A C 1
ATOM 4933 O O . ASN A 1 636 ? -27.324 -13.507 21.364 1.00 95.12 636 ASN A O 1
ATOM 4937 N N . GLN A 1 637 ? -28.088 -14.396 19.453 1.00 95.50 637 GLN A N 1
ATOM 4938 C CA . GLN A 1 637 ? -28.572 -15.631 20.052 1.00 95.50 637 GLN A CA 1
ATOM 4939 C C . GLN A 1 637 ? -27.450 -16.681 20.063 1.00 95.50 637 GLN A C 1
ATOM 4941 O O . GLN A 1 637 ? -27.036 -17.107 18.975 1.00 95.50 637 GLN A O 1
ATOM 4946 N N . PRO A 1 638 ? -27.002 -17.141 21.249 1.00 96.00 638 PRO A N 1
ATOM 4947 C CA . PRO A 1 638 ? -26.085 -18.266 21.356 1.00 96.00 638 PRO A CA 1
ATOM 4948 C C . PRO A 1 638 ? -26.656 -19.512 20.679 1.00 96.00 638 PRO A C 1
ATOM 4950 O O . PRO A 1 638 ? -27.860 -19.776 20.729 1.00 96.00 638 PRO A O 1
ATOM 4953 N N . GLY A 1 639 ? -25.800 -20.279 20.015 1.00 96.12 639 GLY A N 1
ATOM 4954 C CA . GLY A 1 639 ? -26.232 -21.430 19.232 1.00 96.12 639 GLY A CA 1
ATOM 4955 C C . GLY A 1 639 ? -25.152 -21.969 18.308 1.00 96.12 639 GLY A C 1
ATOM 4956 O O . GLY A 1 639 ? -24.056 -21.423 18.212 1.00 96.12 639 GLY A O 1
ATOM 4957 N N . VAL A 1 640 ? -25.486 -23.053 17.612 1.00 96.75 640 VAL A N 1
ATOM 4958 C CA . VAL A 1 640 ? -24.624 -23.661 16.595 1.00 96.75 640 VAL A CA 1
ATOM 4959 C C . VAL A 1 640 ? -25.166 -23.293 15.219 1.00 96.75 640 VAL A C 1
ATOM 4961 O O . VAL A 1 640 ? -26.278 -23.682 14.864 1.00 96.75 640 VAL A O 1
ATOM 4964 N N . TYR A 1 641 ? -24.378 -22.536 14.465 1.00 98.00 641 TYR A N 1
ATOM 4965 C CA . TYR A 1 641 ? -24.694 -22.039 13.131 1.00 98.00 641 TYR A CA 1
ATOM 4966 C C . TYR A 1 641 ? -23.827 -22.791 12.113 1.00 98.00 641 TYR A C 1
ATOM 4968 O O . TYR A 1 641 ? -22.604 -22.814 12.266 1.00 98.00 641 TYR A O 1
ATOM 4976 N N . PRO A 1 642 ? -24.401 -23.442 11.092 1.00 97.56 642 PRO A N 1
ATOM 4977 C CA . PRO A 1 642 ? -23.596 -24.104 10.078 1.00 97.56 642 PRO A CA 1
ATOM 4978 C C . PRO A 1 642 ? -22.887 -23.088 9.183 1.00 97.56 642 PRO A C 1
ATOM 4980 O O . PRO A 1 642 ? -23.462 -22.062 8.820 1.00 97.56 642 PRO A O 1
ATOM 4983 N N . TYR A 1 643 ? -21.667 -23.412 8.762 1.00 97.88 643 TYR A N 1
ATOM 4984 C CA . TYR A 1 643 ? -21.081 -22.832 7.557 1.00 97.88 643 TYR A CA 1
ATOM 4985 C C . TYR A 1 643 ? -20.790 -23.917 6.530 1.00 97.88 643 TYR A C 1
ATOM 4987 O O . TYR A 1 643 ? -20.515 -25.061 6.889 1.00 97.88 643 TYR A O 1
ATOM 4995 N N . VAL A 1 644 ? -20.890 -23.576 5.249 1.00 97.31 644 VAL A N 1
ATOM 4996 C CA . VAL A 1 644 ? -20.919 -24.551 4.158 1.00 97.31 644 VAL A CA 1
ATOM 4997 C C . VAL A 1 644 ? -20.393 -23.953 2.857 1.00 97.31 644 VAL A C 1
ATOM 4999 O O . VAL A 1 644 ? -20.508 -22.750 2.627 1.00 97.31 644 VAL A O 1
ATOM 5002 N N . CYS A 1 645 ? -19.779 -24.787 2.015 1.00 96.69 645 CYS A N 1
ATOM 5003 C CA . CYS A 1 645 ? -19.495 -24.446 0.621 1.00 96.69 645 CYS A CA 1
ATOM 5004 C C . CYS A 1 645 ? -20.711 -24.812 -0.232 1.00 96.69 645 CYS A C 1
ATOM 5006 O O . CYS A 1 645 ? -21.137 -25.963 -0.263 1.00 96.69 645 CYS A O 1
ATOM 5008 N N . THR A 1 646 ? -21.275 -23.820 -0.910 1.00 95.38 646 THR A N 1
ATOM 5009 C CA . THR A 1 646 ? -22.461 -23.953 -1.771 1.00 95.38 646 THR A CA 1
ATOM 5010 C C . THR A 1 646 ? -22.102 -24.150 -3.242 1.00 95.38 646 THR A C 1
ATOM 5012 O O . THR A 1 646 ? -22.995 -24.268 -4.077 1.00 95.38 646 THR A O 1
ATOM 5015 N N . TYR A 1 647 ? -20.808 -24.242 -3.574 1.00 90.19 647 TYR A N 1
ATOM 5016 C CA . TYR A 1 647 ? -20.403 -24.652 -4.915 1.00 90.19 647 TYR A CA 1
ATOM 5017 C C . TYR A 1 647 ? -20.988 -26.045 -5.237 1.00 90.19 647 TYR A C 1
ATOM 5019 O O . TYR A 1 647 ? -21.059 -26.895 -4.337 1.00 90.19 647 TYR A O 1
ATOM 5027 N N . PRO A 1 648 ? -21.464 -26.290 -6.473 1.00 81.56 648 PRO A N 1
ATOM 5028 C CA . PRO A 1 648 ? -22.261 -27.473 -6.784 1.00 81.56 648 PRO A CA 1
ATOM 5029 C C . PRO A 1 648 ? -21.595 -28.783 -6.339 1.00 81.56 648 PRO A C 1
ATOM 5031 O O . PRO A 1 648 ? -20.444 -29.053 -6.666 1.00 81.56 648 PRO A O 1
ATOM 5034 N N . GLY A 1 649 ? -22.323 -29.594 -5.565 1.00 78.62 649 GLY A N 1
ATOM 5035 C CA . GLY A 1 649 ? -21.846 -30.874 -5.029 1.00 78.62 649 GLY A CA 1
ATOM 5036 C C . GLY A 1 649 ? -20.960 -30.800 -3.774 1.00 78.62 649 GLY A C 1
ATOM 5037 O O . GLY A 1 649 ? -20.748 -31.836 -3.143 1.00 78.62 649 GLY A O 1
ATOM 5038 N N . HIS A 1 650 ? -20.477 -29.622 -3.357 1.00 86.19 650 HIS A N 1
ATOM 5039 C CA . HIS A 1 650 ? -19.525 -29.509 -2.238 1.00 86.19 650 HIS A CA 1
ATOM 5040 C C . HIS A 1 650 ? -20.197 -29.565 -0.857 1.00 86.19 650 HIS A C 1
ATOM 5042 O O . HIS A 1 650 ? -19.636 -30.123 0.089 1.00 86.19 650 HIS A O 1
ATOM 5048 N N . TRP A 1 651 ? -21.418 -29.041 -0.730 1.00 88.69 651 TRP A N 1
ATOM 5049 C CA . TRP A 1 651 ? -22.107 -28.850 0.555 1.00 88.69 651 TRP A CA 1
ATOM 5050 C C . TRP A 1 651 ? -22.326 -30.136 1.369 1.00 88.69 651 TRP A C 1
ATOM 5052 O O . TRP A 1 651 ? -22.489 -30.062 2.583 1.00 88.69 651 TRP A O 1
ATOM 5062 N N . ARG A 1 652 ? -22.305 -31.317 0.731 1.00 83.06 652 ARG A N 1
ATOM 5063 C CA . ARG A 1 652 ? -22.440 -32.624 1.405 1.00 83.06 652 ARG A CA 1
ATOM 5064 C C . ARG A 1 652 ? -21.213 -33.043 2.205 1.00 83.06 652 ARG A C 1
ATOM 5066 O O . ARG A 1 652 ? -21.305 -33.972 3.000 1.00 83.06 652 ARG A O 1
ATOM 5073 N N . ARG A 1 653 ? -20.059 -32.420 1.966 1.00 83.75 653 ARG A N 1
ATOM 5074 C CA . ARG A 1 653 ? -18.787 -32.769 2.625 1.00 83.75 653 ARG A CA 1
ATOM 5075 C C . ARG A 1 653 ? -18.062 -31.556 3.194 1.00 83.75 653 ARG A C 1
ATOM 5077 O O . ARG A 1 653 ? -17.364 -31.686 4.200 1.00 83.75 653 ARG A O 1
ATOM 5084 N N . MET A 1 654 ? -18.251 -30.397 2.572 1.00 90.62 654 MET A N 1
ATOM 5085 C CA . MET A 1 654 ? -17.551 -29.165 2.893 1.00 90.62 654 MET A CA 1
ATOM 5086 C C . MET A 1 654 ? -18.410 -28.244 3.756 1.00 90.62 654 MET A C 1
ATOM 5088 O O . MET A 1 654 ? -18.995 -27.267 3.282 1.00 90.62 654 MET A O 1
ATOM 5092 N N . TYR A 1 655 ? -18.480 -28.563 5.042 1.00 94.50 655 TYR A N 1
ATOM 5093 C CA . TYR A 1 655 ? -19.191 -27.777 6.042 1.00 94.50 655 TYR A CA 1
ATOM 5094 C C . TYR A 1 655 ? -18.486 -27.840 7.395 1.00 94.50 655 TYR A C 1
ATOM 5096 O O . TYR A 1 655 ? -17.654 -28.711 7.642 1.00 94.50 655 TYR A O 1
ATOM 5104 N N . GLY A 1 656 ? -18.855 -26.931 8.287 1.00 94.62 656 GLY A N 1
ATOM 5105 C CA . GLY A 1 656 ? -18.424 -26.939 9.674 1.00 94.62 656 GLY A CA 1
ATOM 5106 C C . GLY A 1 656 ? -19.362 -26.132 10.562 1.00 94.62 656 GLY A C 1
ATOM 5107 O O . GLY A 1 656 ? -20.440 -25.700 10.147 1.00 94.62 656 GLY A O 1
ATOM 5108 N N . ALA A 1 657 ? -18.975 -25.979 11.823 1.00 95.19 657 ALA A N 1
ATOM 5109 C CA . ALA A 1 657 ? -19.822 -25.430 12.868 1.00 95.19 657 ALA A CA 1
ATOM 5110 C C . ALA A 1 657 ? -19.270 -24.133 13.445 1.00 95.19 657 ALA A C 1
ATOM 5112 O O . ALA A 1 657 ? -18.164 -24.102 13.985 1.00 95.19 657 ALA A O 1
ATOM 5113 N N . LEU A 1 658 ? -20.065 -23.073 13.372 1.00 97.25 658 LEU A N 1
ATOM 5114 C CA . LEU A 1 658 ? -19.840 -21.833 14.094 1.00 97.25 658 LEU A CA 1
ATOM 5115 C C . LEU A 1 658 ? -20.622 -21.871 15.412 1.00 97.25 658 LEU A C 1
ATOM 5117 O O . LEU A 1 658 ? -21.845 -21.756 15.428 1.00 97.25 658 LEU A O 1
ATOM 5121 N N . TYR A 1 659 ? -19.915 -22.018 16.524 1.00 96.56 659 TYR A N 1
ATOM 5122 C CA . TYR A 1 659 ? -20.467 -21.860 17.861 1.00 96.56 659 TYR A CA 1
ATOM 5123 C C . TYR A 1 659 ? -20.493 -20.382 18.225 1.00 96.56 659 TYR A C 1
ATOM 5125 O O . TYR A 1 659 ? -19.459 -19.720 18.288 1.00 96.56 659 TYR A O 1
ATOM 5133 N N . VAL A 1 660 ? -21.687 -19.874 18.483 1.00 96.81 660 VAL A N 1
ATOM 5134 C CA . VAL A 1 660 ? -21.905 -18.545 19.041 1.00 96.81 660 VAL A CA 1
ATOM 5135 C C . VAL A 1 660 ? -22.161 -18.732 20.532 1.00 96.81 660 VAL A C 1
ATOM 5137 O O . VAL A 1 660 ? -23.143 -19.373 20.904 1.00 96.81 660 VAL A O 1
ATOM 5140 N N . VAL A 1 661 ? -21.259 -18.226 21.372 1.00 95.75 661 VAL A N 1
ATOM 5141 C CA . VAL A 1 661 ? -21.270 -18.417 22.834 1.00 95.75 661 VAL A CA 1
ATOM 5142 C C . VAL A 1 661 ? -21.460 -17.089 23.562 1.00 95.75 661 VAL A C 1
ATOM 5144 O O . VAL A 1 661 ? -21.106 -16.039 23.032 1.00 95.75 661 VAL A O 1
ATOM 5147 N N . GLU A 1 662 ? -22.011 -17.116 24.776 1.00 92.56 662 GLU A N 1
ATOM 5148 C CA . GLU A 1 662 ? -22.150 -15.899 25.595 1.00 92.56 662 GLU A CA 1
ATOM 5149 C C . GLU A 1 662 ? -20.801 -15.427 26.144 1.00 92.56 662 GLU A C 1
ATOM 5151 O O . GLU A 1 662 ? -20.520 -14.232 26.154 1.00 92.56 662 GLU A O 1
ATOM 5156 N N . ASP A 1 663 ? -19.955 -16.375 26.551 1.00 89.19 663 ASP A N 1
ATOM 5157 C CA . ASP A 1 663 ? -18.654 -16.120 27.163 1.00 89.19 663 ASP A CA 1
ATOM 5158 C C . ASP A 1 663 ? -17.563 -16.878 26.399 1.00 89.19 663 ASP A C 1
ATOM 5160 O O . ASP A 1 663 ? -17.346 -18.080 26.573 1.00 89.19 663 ASP A O 1
ATOM 5164 N N . LEU A 1 664 ? -16.895 -16.152 25.502 1.00 90.44 664 LEU A N 1
ATOM 5165 C CA . LEU A 1 664 ? -15.799 -16.694 24.707 1.00 90.44 664 LEU A CA 1
ATOM 5166 C C . LEU A 1 664 ? -14.545 -16.943 25.552 1.00 90.44 664 LEU A C 1
ATOM 5168 O O . LEU A 1 664 ? -13.830 -17.899 25.266 1.00 90.44 664 LEU A O 1
ATOM 5172 N N . ASP A 1 665 ? -14.278 -16.129 26.575 1.00 86.12 665 ASP A N 1
ATOM 5173 C CA . ASP A 1 665 ? -13.103 -16.311 27.435 1.00 86.12 665 ASP A CA 1
ATOM 5174 C C . ASP A 1 665 ? -13.263 -17.583 28.280 1.00 86.12 665 ASP A C 1
ATOM 5176 O O . ASP A 1 665 ? -12.337 -18.392 28.359 1.00 86.12 665 ASP A O 1
ATOM 5180 N N . GLY A 1 666 ? -14.463 -17.816 28.821 1.00 88.75 666 GLY A N 1
ATOM 5181 C CA . GLY A 1 666 ? -14.827 -19.066 29.487 1.00 88.75 666 GLY A CA 1
ATOM 5182 C C . GLY A 1 666 ? -14.697 -20.282 28.569 1.00 88.75 666 GLY A C 1
ATOM 5183 O O . GLY A 1 666 ? -14.091 -21.279 28.961 1.00 88.75 666 GLY A O 1
ATOM 5184 N N . TYR A 1 667 ? -15.177 -20.184 27.321 1.00 90.50 667 TYR A N 1
ATOM 5185 C CA . TYR A 1 667 ? -14.980 -21.245 26.327 1.00 90.50 667 TYR A CA 1
ATOM 5186 C C . TYR A 1 667 ? -13.496 -21.511 26.044 1.00 90.50 667 TYR A C 1
ATOM 5188 O O . TYR A 1 667 ? -13.087 -22.661 25.973 1.00 90.50 667 TYR A O 1
ATOM 5196 N N . LEU A 1 668 ? -12.675 -20.473 25.856 1.00 87.75 668 LEU A N 1
ATOM 5197 C CA . LEU A 1 668 ? -11.253 -20.648 25.546 1.00 87.75 668 LEU A CA 1
ATOM 5198 C C . LEU A 1 668 ? -10.463 -21.238 26.725 1.00 87.75 668 LEU A C 1
ATOM 5200 O O . LEU A 1 668 ? -9.456 -21.906 26.490 1.00 87.75 668 LEU A O 1
ATOM 5204 N N . ALA A 1 669 ? -10.904 -21.000 27.963 1.00 88.88 669 ALA A N 1
ATOM 5205 C CA . ALA A 1 669 ? -10.286 -21.551 29.166 1.00 88.88 669 ALA A CA 1
ATOM 5206 C C . ALA A 1 669 ? -10.600 -23.044 29.374 1.00 88.88 669 ALA A C 1
ATOM 5208 O O . ALA A 1 669 ? -9.710 -23.796 29.769 1.00 88.88 669 ALA A O 1
ATOM 5209 N N . ASP A 1 670 ? -11.837 -23.469 29.100 1.00 91.38 670 ASP A N 1
ATOM 5210 C CA . ASP A 1 670 ? -12.275 -24.867 29.202 1.00 91.38 670 ASP A CA 1
ATOM 5211 C C . ASP A 1 670 ? -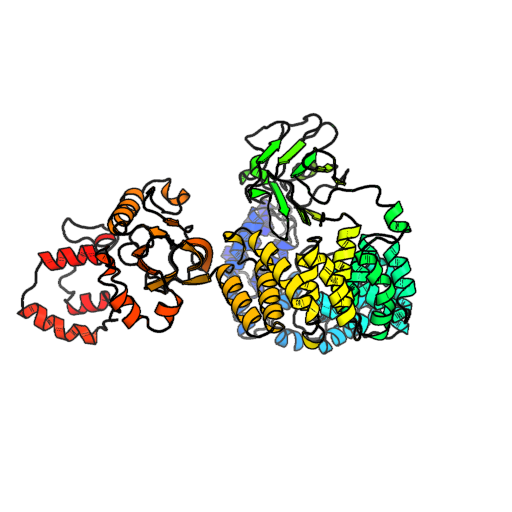13.344 -25.190 28.136 1.00 91.38 670 ASP A C 1
ATOM 5213 O O . ASP A 1 670 ? -14.544 -25.136 28.419 1.00 91.38 670 ASP A O 1
ATOM 5217 N N . PRO A 1 671 ? -12.938 -25.521 26.894 1.00 87.88 671 PRO A N 1
ATOM 5218 C CA . PRO A 1 671 ? -13.881 -25.758 25.802 1.00 87.88 671 PRO A CA 1
ATOM 5219 C C . PRO A 1 671 ? -14.863 -26.903 26.068 1.00 87.88 671 PRO A C 1
ATOM 5221 O O . PRO A 1 671 ? -16.051 -26.787 25.758 1.00 87.88 671 PRO A O 1
ATOM 5224 N N . GLU A 1 672 ? -14.379 -28.014 26.631 1.00 86.56 672 GLU A N 1
ATOM 5225 C CA . GLU A 1 672 ? -15.194 -29.207 26.877 1.00 86.56 672 GLU A CA 1
ATOM 5226 C C . GLU A 1 672 ? -16.194 -28.964 28.008 1.00 86.56 672 GLU A C 1
ATOM 5228 O O . GLU A 1 672 ? -17.392 -29.212 27.830 1.00 86.56 672 GLU A O 1
ATOM 5233 N N . GLY A 1 673 ? -15.733 -28.419 29.140 1.00 89.50 673 GLY A N 1
ATOM 5234 C CA . GLY A 1 673 ? -16.599 -28.084 30.267 1.00 89.50 673 GLY A CA 1
ATOM 5235 C C . GLY A 1 673 ? -17.607 -26.992 29.922 1.00 89.50 673 GLY A C 1
ATOM 5236 O O . GLY A 1 673 ? -18.787 -27.114 30.267 1.00 89.50 673 GLY A O 1
ATOM 5237 N N . TYR A 1 674 ? -17.192 -25.971 29.161 1.00 90.88 674 TYR A N 1
ATOM 5238 C CA . TYR A 1 674 ? -18.089 -24.911 28.704 1.00 90.88 674 TYR A CA 1
ATOM 5239 C C . TYR A 1 674 ? -19.204 -25.464 27.821 1.00 90.88 674 TYR A C 1
ATOM 5241 O O . TYR A 1 674 ? -20.375 -25.201 28.080 1.00 90.88 674 TYR A O 1
ATOM 5249 N N . LEU A 1 675 ? -18.877 -26.252 26.790 1.00 86.75 675 LEU A N 1
ATOM 5250 C CA . LEU A 1 675 ? -19.893 -26.802 25.887 1.00 86.75 675 LEU A CA 1
ATOM 5251 C C . LEU A 1 675 ? -20.821 -27.803 26.586 1.00 86.75 675 LEU A C 1
ATOM 5253 O O . LEU A 1 675 ? -22.011 -27.840 26.263 1.00 86.75 675 LEU A O 1
ATOM 5257 N N . ALA A 1 676 ? -20.313 -28.569 27.557 1.00 86.12 676 ALA A N 1
ATOM 5258 C CA . ALA A 1 676 ? -21.136 -29.444 28.388 1.00 86.12 676 ALA A CA 1
ATOM 5259 C C . ALA A 1 676 ? -22.143 -28.653 29.245 1.00 86.12 676 ALA A C 1
ATOM 5261 O O . ALA A 1 676 ? -23.277 -29.099 29.424 1.00 86.12 676 ALA A O 1
ATOM 5262 N N . ALA A 1 677 ? -21.758 -27.471 29.738 1.00 88.19 677 ALA A N 1
ATOM 5263 C CA . ALA A 1 677 ? -22.606 -26.610 30.562 1.00 88.19 677 ALA A CA 1
ATOM 5264 C C . ALA A 1 677 ? -23.553 -25.702 29.750 1.00 88.19 677 ALA A C 1
ATOM 5266 O O . ALA A 1 677 ? -24.690 -25.475 30.159 1.00 88.19 677 ALA A O 1
ATOM 5267 N N . ALA A 1 678 ? -23.109 -25.195 28.596 1.00 81.75 678 ALA A N 1
ATOM 5268 C CA . ALA A 1 678 ? -23.800 -24.167 27.813 1.00 81.75 678 ALA A CA 1
ATOM 5269 C C . ALA A 1 678 ? -25.069 -24.662 27.093 1.00 81.75 678 ALA A C 1
ATOM 5271 O O . ALA A 1 678 ? -25.809 -23.847 26.545 1.00 81.75 678 ALA A O 1
ATOM 5272 N N . ASN A 1 679 ? -25.326 -25.979 27.081 1.00 84.00 679 ASN A N 1
ATOM 5273 C CA . ASN A 1 679 ? -26.491 -26.619 26.456 1.00 84.00 679 ASN A CA 1
ATOM 5274 C C . ASN A 1 679 ? -26.830 -26.037 25.065 1.00 84.00 679 ASN A C 1
ATOM 5276 O O . ASN A 1 679 ? -27.922 -25.515 24.833 1.00 84.00 679 ASN A O 1
ATOM 5280 N N . LEU A 1 680 ? -25.873 -26.114 24.135 1.00 87.56 680 LEU A N 1
ATOM 5281 C CA . LEU A 1 680 ? -26.005 -25.621 22.760 1.00 87.56 680 LEU A CA 1
ATOM 5282 C C . LEU A 1 680 ? -26.303 -26.791 21.801 1.00 87.56 680 LEU A C 1
ATOM 5284 O O . LEU A 1 680 ? -25.368 -27.366 21.235 1.00 87.56 680 LEU A O 1
ATOM 5288 N N . PRO A 1 681 ? -27.577 -27.192 21.602 1.00 88.12 681 PRO A N 1
ATOM 5289 C CA . PRO A 1 681 ? -27.900 -28.349 20.777 1.00 88.12 681 PRO A CA 1
ATOM 5290 C C . PRO A 1 681 ? -27.537 -28.102 19.310 1.00 88.12 681 PRO A C 1
ATOM 5292 O O . PRO A 1 681 ? -27.922 -27.094 18.714 1.00 88.12 681 PRO A O 1
ATOM 5295 N N . VAL A 1 682 ? -26.848 -29.069 18.703 1.00 89.06 682 VAL A N 1
ATOM 5296 C CA . VAL A 1 682 ? -26.591 -29.099 17.259 1.00 89.06 682 VAL A CA 1
ATOM 5297 C C . VAL A 1 682 ? -27.893 -29.462 16.539 1.00 89.06 682 VAL A C 1
ATOM 5299 O O . VAL A 1 682 ? -28.383 -30.586 16.673 1.00 89.06 682 VAL A O 1
ATOM 5302 N N . ARG A 1 683 ? -28.472 -28.503 15.804 1.00 89.94 683 ARG A N 1
ATOM 5303 C CA . ARG A 1 683 ? -29.797 -28.643 15.167 1.00 89.94 683 ARG A CA 1
ATOM 5304 C C . ARG A 1 683 ? -29.771 -29.101 13.707 1.00 89.94 683 ARG A C 1
ATOM 5306 O O . ARG A 1 683 ? -30.830 -29.390 13.162 1.00 89.94 683 ARG A O 1
ATOM 5313 N N . ASP A 1 684 ? -28.598 -29.151 13.090 1.00 90.06 684 ASP A N 1
ATOM 5314 C CA . ASP A 1 684 ? -28.398 -29.676 11.739 1.00 90.06 684 ASP A CA 1
ATOM 5315 C C . ASP A 1 684 ? -27.823 -31.090 11.847 1.00 90.06 684 ASP A C 1
ATOM 5317 O O . ASP A 1 684 ? -26.770 -31.288 12.457 1.00 90.06 684 ASP A O 1
ATOM 5321 N N . ASP A 1 685 ? -28.497 -32.083 11.268 1.00 85.81 685 ASP A N 1
ATOM 5322 C CA . ASP A 1 685 ? -28.102 -33.489 11.422 1.00 85.81 685 ASP A CA 1
ATOM 5323 C C . ASP A 1 685 ? -26.708 -33.777 10.848 1.00 85.81 685 ASP A C 1
ATOM 5325 O O . ASP A 1 685 ? -25.920 -34.482 11.477 1.00 85.81 685 ASP A O 1
ATOM 5329 N N . LEU A 1 686 ? -26.349 -33.137 9.730 1.00 83.94 686 LEU A N 1
ATOM 5330 C CA . LEU A 1 686 ? -25.020 -33.251 9.113 1.00 83.94 686 LEU A CA 1
ATOM 5331 C C . LEU A 1 686 ? -23.887 -32.749 10.025 1.00 83.94 686 LEU A C 1
ATOM 5333 O O . LEU A 1 686 ? -22.760 -33.237 9.948 1.00 83.94 686 LEU A O 1
ATOM 5337 N N . LEU A 1 687 ? -24.180 -31.830 10.950 1.00 86.56 687 LEU A N 1
ATOM 5338 C CA . LEU A 1 687 ? -23.213 -31.343 11.932 1.00 86.56 687 LEU A CA 1
ATOM 5339 C C . LEU A 1 687 ? -23.002 -32.307 13.116 1.00 86.56 687 LEU A C 1
ATOM 5341 O O . LEU A 1 687 ? -22.094 -32.083 13.916 1.00 86.56 687 LEU A O 1
ATOM 5345 N N . LYS A 1 688 ? -23.807 -33.365 13.268 1.00 80.94 688 LYS A N 1
ATOM 5346 C CA . LYS A 1 688 ? -23.600 -34.375 14.324 1.00 80.94 688 LYS A CA 1
ATOM 5347 C C . LYS A 1 688 ? -22.466 -35.345 13.982 1.00 80.94 688 LYS A C 1
ATOM 5349 O O . LYS A 1 688 ? -21.864 -35.911 14.891 1.00 80.94 688 LYS A O 1
ATOM 5354 N N . ASP A 1 689 ? -22.141 -35.483 12.697 1.00 67.62 689 ASP A N 1
ATOM 5355 C CA . ASP A 1 689 ? -21.117 -36.399 12.179 1.00 67.62 689 ASP A CA 1
ATOM 5356 C C . ASP A 1 689 ? -19.786 -35.696 11.842 1.00 67.62 689 ASP A C 1
ATOM 5358 O O . ASP A 1 689 ? -19.099 -36.011 10.877 1.00 67.62 689 ASP A O 1
ATOM 5362 N N . ARG A 1 690 ? -19.405 -34.696 12.647 1.00 64.19 690 ARG A N 1
ATOM 5363 C CA . ARG A 1 690 ? -18.116 -33.978 12.533 1.00 64.19 690 ARG A CA 1
ATOM 5364 C C . ARG A 1 690 ? -16.971 -34.717 13.241 1.00 64.19 690 ARG A C 1
ATOM 5366 O O . ARG A 1 690 ? -16.059 -34.082 13.756 1.00 64.19 690 ARG A O 1
ATOM 5373 N N . ARG A 1 691 ? -17.068 -36.041 13.413 1.00 55.88 691 ARG A N 1
ATOM 5374 C CA . ARG A 1 691 ? -16.003 -36.807 14.083 1.00 55.88 691 ARG A CA 1
ATOM 5375 C C . ARG A 1 691 ? -14.739 -36.759 13.221 1.00 55.88 691 ARG A C 1
ATOM 5377 O O . ARG A 1 691 ? -14.879 -36.663 12.001 1.00 55.88 691 ARG A O 1
ATOM 5384 N N . PRO A 1 692 ? -13.532 -36.865 13.815 1.00 53.28 692 PRO A N 1
ATOM 5385 C CA . PRO A 1 692 ? -12.313 -36.909 13.027 1.00 53.28 692 PRO A CA 1
ATOM 5386 C C . PRO A 1 692 ? -12.463 -38.009 11.984 1.00 53.28 692 PRO A C 1
ATOM 5388 O O . PRO A 1 692 ? -12.665 -39.175 12.329 1.00 53.28 692 PRO A O 1
ATOM 5391 N N . ARG A 1 693 ? -12.445 -37.615 10.710 1.00 61.31 693 ARG A N 1
ATOM 5392 C CA . ARG A 1 693 ? -12.551 -38.548 9.595 1.00 61.31 693 ARG A CA 1
ATOM 5393 C C . ARG A 1 693 ? -11.304 -39.416 9.649 1.00 61.31 693 ARG A C 1
ATOM 5395 O O . ARG A 1 693 ? -10.213 -38.950 9.334 1.00 61.31 693 ARG A O 1
ATOM 5402 N N . THR A 1 694 ? -11.457 -40.645 10.133 1.00 61.91 694 THR A N 1
ATOM 5403 C CA . THR A 1 694 ? -10.387 -41.636 10.102 1.00 61.91 694 THR A CA 1
ATOM 5404 C C . THR A 1 694 ? -9.947 -41.780 8.652 1.00 61.91 694 THR A C 1
ATOM 5406 O O . THR A 1 694 ? -10.757 -42.111 7.786 1.00 61.91 694 THR A O 1
ATOM 5409 N N . GLU A 1 695 ? -8.682 -41.474 8.380 1.00 67.44 695 GLU A N 1
ATOM 5410 C CA . GLU A 1 695 ? -8.060 -41.743 7.088 1.00 67.44 695 GLU A CA 1
ATOM 5411 C C . GLU A 1 695 ? -7.808 -43.247 7.011 1.00 67.44 695 GLU A C 1
ATOM 5413 O O . GLU A 1 695 ? -6.747 -43.740 7.390 1.00 67.44 695 GLU A O 1
ATOM 5418 N N . TRP A 1 696 ? -8.852 -43.978 6.622 1.00 76.25 696 TRP A N 1
ATOM 5419 C CA . TRP A 1 696 ? -8.796 -45.420 6.458 1.00 76.25 696 TRP A CA 1
ATOM 5420 C C . TRP A 1 696 ? -7.766 -45.760 5.391 1.00 76.25 696 TRP A C 1
ATOM 5422 O O . TRP A 1 696 ? -7.890 -45.343 4.241 1.00 76.25 696 TRP A O 1
ATOM 5432 N N . LYS A 1 697 ? -6.748 -46.526 5.763 1.00 83.88 697 LYS A N 1
ATOM 5433 C CA . LYS A 1 697 ? -5.792 -47.081 4.813 1.00 83.88 697 LYS A CA 1
ATOM 5434 C C . LYS A 1 697 ? -6.361 -48.356 4.223 1.00 83.88 697 LYS A C 1
ATOM 5436 O O . LYS A 1 697 ? -7.210 -49.018 4.820 1.00 83.88 697 LYS A O 1
ATOM 5441 N N . PHE A 1 698 ? -5.833 -48.739 3.065 1.00 85.44 698 PHE A N 1
ATOM 5442 C CA . PHE A 1 698 ? -6.198 -49.997 2.422 1.00 85.44 698 PHE A CA 1
ATOM 5443 C C . PHE A 1 698 ? -6.103 -51.182 3.393 1.00 85.44 698 PHE A C 1
ATOM 5445 O O . PHE A 1 698 ? -7.055 -51.949 3.514 1.00 85.44 698 PHE A O 1
ATOM 5452 N N . ASP A 1 699 ? -5.012 -51.276 4.155 1.00 85.81 699 ASP A N 1
ATOM 5453 C CA . ASP A 1 699 ? -4.791 -52.368 5.109 1.00 85.81 699 ASP A CA 1
ATOM 5454 C C . ASP A 1 699 ? -5.783 -52.363 6.287 1.00 85.81 699 ASP A C 1
ATOM 5456 O O . ASP A 1 699 ? -6.092 -53.428 6.821 1.00 85.81 699 ASP A O 1
ATOM 5460 N N . ASP A 1 700 ? -6.341 -51.202 6.651 1.00 84.19 700 ASP A N 1
ATOM 5461 C CA . ASP A 1 700 ? -7.337 -51.091 7.726 1.00 84.19 700 ASP A CA 1
ATOM 5462 C C . ASP A 1 700 ? -8.683 -51.719 7.321 1.00 84.19 700 ASP A C 1
ATOM 5464 O O . ASP A 1 700 ? -9.463 -52.152 8.172 1.00 84.19 700 ASP A O 1
ATOM 5468 N N . LEU A 1 701 ? -8.966 -51.776 6.013 1.00 84.00 701 LEU A N 1
ATOM 5469 C CA . LEU A 1 701 ? -10.249 -52.216 5.459 1.00 84.00 701 LEU A CA 1
ATOM 5470 C C . LEU A 1 701 ? -10.162 -53.523 4.660 1.00 84.00 701 LEU A C 1
ATOM 5472 O O . LEU A 1 701 ? -11.170 -54.221 4.539 1.00 84.00 701 LEU A O 1
ATOM 5476 N N . ALA A 1 702 ? -8.983 -53.894 4.154 1.00 85.81 702 ALA A N 1
ATOM 5477 C CA . ALA A 1 702 ? -8.800 -55.051 3.277 1.00 85.81 702 ALA A CA 1
ATOM 5478 C C . ALA A 1 702 ? -9.278 -56.360 3.922 1.00 85.81 702 ALA A C 1
ATOM 5480 O O . ALA A 1 702 ? -10.023 -57.113 3.299 1.00 85.81 702 ALA A O 1
ATOM 5481 N N . ALA A 1 703 ? -8.931 -56.596 5.192 1.00 81.38 703 ALA A N 1
ATOM 5482 C CA . ALA A 1 703 ? -9.351 -57.793 5.929 1.00 81.38 703 ALA A CA 1
ATOM 5483 C C . ALA A 1 703 ? -10.872 -57.846 6.185 1.00 81.38 703 ALA A C 1
ATOM 5485 O O . ALA A 1 703 ? -11.447 -58.918 6.373 1.00 81.38 703 ALA A O 1
ATOM 5486 N N . SER A 1 704 ? -11.545 -56.691 6.166 1.00 80.75 704 SER A N 1
ATOM 5487 C CA . SER A 1 704 ? -12.994 -56.610 6.369 1.00 80.75 704 SER A CA 1
ATOM 5488 C C . SER A 1 704 ? -13.788 -57.010 5.122 1.00 80.75 704 SER A C 1
ATOM 5490 O O . SER A 1 704 ? -14.972 -57.315 5.243 1.00 80.75 704 SER A O 1
ATOM 5492 N N . LEU A 1 705 ? -13.167 -57.050 3.935 1.00 80.06 705 LEU A N 1
ATOM 5493 C CA . LEU A 1 705 ? -13.844 -57.430 2.689 1.00 80.06 705 LEU A CA 1
ATOM 5494 C C . LEU A 1 705 ? -14.328 -58.883 2.706 1.00 80.06 705 LEU A C 1
ATOM 5496 O O . LEU A 1 705 ? -15.450 -59.149 2.272 1.00 80.06 705 LEU A O 1
ATOM 5500 N N . ASP A 1 706 ? -13.525 -59.798 3.251 1.00 73.25 706 ASP A N 1
ATOM 5501 C CA . ASP A 1 706 ? -13.885 -61.216 3.361 1.00 73.25 706 ASP A CA 1
ATOM 5502 C C . ASP A 1 706 ? -15.071 -61.397 4.319 1.00 73.25 706 ASP A C 1
ATOM 5504 O O . ASP A 1 706 ? -16.065 -62.044 3.990 1.00 73.25 706 ASP A O 1
ATOM 5508 N N . SER A 1 707 ? -15.033 -60.690 5.452 1.00 71.19 707 SER A N 1
ATOM 5509 C CA . SER A 1 707 ? -16.123 -60.673 6.437 1.00 71.19 707 SER A CA 1
ATOM 5510 C C . SER A 1 707 ? -17.422 -60.101 5.851 1.00 71.19 707 SER A C 1
ATOM 5512 O O . SER A 1 707 ? -18.521 -60.546 6.179 1.00 71.19 707 SER A O 1
ATOM 5514 N N . LEU A 1 708 ? -17.318 -59.122 4.948 1.00 70.31 708 LEU A N 1
ATOM 5515 C CA . LEU A 1 708 ? -18.459 -58.487 4.285 1.00 70.31 708 LEU A CA 1
ATOM 5516 C C . LEU A 1 708 ? -19.111 -59.398 3.229 1.00 70.31 708 LEU A C 1
ATOM 5518 O O . LEU A 1 708 ? -20.309 -59.277 2.960 1.00 70.31 708 LEU A O 1
ATOM 5522 N N . MET A 1 709 ? -18.343 -60.325 2.645 1.00 67.56 709 MET A N 1
ATOM 5523 C CA . MET A 1 709 ? -18.876 -61.384 1.781 1.00 67.56 709 MET A CA 1
ATOM 5524 C C . MET A 1 709 ? -19.618 -62.459 2.584 1.00 67.56 709 MET A C 1
ATOM 5526 O O . MET A 1 709 ? -20.625 -62.974 2.100 1.00 67.56 709 MET A O 1
ATOM 5530 N N . GLU A 1 710 ? -19.173 -62.753 3.809 1.00 68.25 710 GLU A N 1
ATOM 5531 C CA . GLU A 1 710 ? -19.798 -63.745 4.696 1.00 68.25 710 GLU A CA 1
ATOM 5532 C C . GLU A 1 710 ? -21.070 -63.230 5.391 1.00 68.25 710 GLU A C 1
ATOM 5534 O O . GLU A 1 710 ? -22.069 -63.945 5.467 1.00 68.25 710 GLU A O 1
ATOM 5539 N N . LEU A 1 711 ? -21.065 -61.980 5.870 1.00 63.91 711 LEU A N 1
ATOM 5540 C CA . LEU A 1 711 ? -22.176 -61.373 6.624 1.00 63.91 711 LEU A CA 1
ATOM 5541 C C . LEU A 1 711 ? -23.351 -60.908 5.743 1.00 63.91 711 LEU A C 1
ATOM 5543 O O . LEU A 1 711 ? -24.419 -60.568 6.254 1.00 63.91 711 LEU A O 1
ATOM 5547 N N . GLY A 1 712 ? -23.170 -60.922 4.420 1.00 60.72 712 GLY A N 1
ATOM 5548 C CA . GLY A 1 712 ? -24.177 -60.541 3.436 1.00 60.72 712 GLY A CA 1
ATOM 5549 C C . GLY A 1 712 ? -24.145 -59.053 3.065 1.00 60.72 712 GLY A C 1
ATOM 5550 O O . GLY A 1 712 ? -23.993 -58.160 3.896 1.00 60.72 712 GLY A O 1
ATOM 5551 N N . ARG A 1 713 ? -24.331 -58.771 1.770 1.00 73.75 713 ARG A N 1
ATOM 5552 C CA . ARG A 1 713 ? -24.395 -57.406 1.222 1.00 73.75 713 ARG A CA 1
ATOM 5553 C C . ARG A 1 713 ? -25.823 -56.859 1.272 1.00 73.75 713 ARG A C 1
ATOM 5555 O O . ARG A 1 713 ? -26.752 -57.526 0.824 1.00 73.75 713 ARG A O 1
ATOM 5562 N N . SER A 1 714 ? -25.989 -55.609 1.710 1.00 75.44 714 SER A N 1
ATOM 5563 C CA . SER A 1 714 ? -27.264 -54.880 1.625 1.00 75.44 714 SER A CA 1
ATOM 5564 C C . SER A 1 714 ? -27.241 -53.875 0.477 1.00 75.44 714 SER A C 1
ATOM 5566 O O . SER A 1 714 ? -26.562 -52.848 0.546 1.00 75.44 714 SER A O 1
ATOM 5568 N N . TYR A 1 715 ? -28.026 -54.145 -0.569 1.00 75.38 715 TYR A N 1
ATOM 5569 C CA . TYR A 1 715 ? -28.186 -53.213 -1.688 1.00 75.38 715 TYR A CA 1
ATOM 5570 C C . TYR A 1 715 ? -28.779 -51.869 -1.236 1.00 75.38 715 TYR A C 1
ATOM 5572 O O . TYR A 1 715 ? -28.339 -50.821 -1.699 1.00 75.38 715 TYR A O 1
ATOM 5580 N N . GLY A 1 716 ? -29.735 -51.883 -0.299 1.00 69.06 716 GLY A N 1
ATOM 5581 C CA . GLY A 1 716 ? -30.360 -50.665 0.228 1.00 69.06 716 GLY A CA 1
ATOM 5582 C C . GLY A 1 716 ? -29.354 -49.743 0.921 1.00 69.06 716 GLY A C 1
ATOM 5583 O O . GLY A 1 716 ? -29.270 -48.563 0.581 1.00 69.06 716 GLY A O 1
ATOM 5584 N N . ASN A 1 717 ? -28.529 -50.298 1.815 1.00 67.75 717 ASN A N 1
ATOM 5585 C CA . ASN A 1 717 ? -27.501 -49.527 2.522 1.00 67.75 717 ASN A CA 1
ATOM 5586 C C . ASN A 1 717 ? -26.405 -49.050 1.558 1.00 67.75 717 ASN A C 1
ATOM 5588 O O . ASN A 1 717 ? -25.977 -47.902 1.635 1.00 67.75 717 ASN A O 1
ATOM 5592 N N . GLY A 1 718 ? -25.993 -49.901 0.610 1.00 75.00 718 GLY A N 1
ATOM 5593 C CA . GLY A 1 718 ? -25.020 -49.535 -0.423 1.00 75.00 718 GLY A CA 1
ATOM 5594 C C . GLY A 1 718 ? -25.512 -48.392 -1.313 1.00 75.00 718 GLY A C 1
ATOM 5595 O O . GLY A 1 718 ? -24.776 -47.437 -1.546 1.00 75.00 718 GLY A O 1
ATOM 5596 N N . LYS A 1 719 ? -26.780 -48.430 -1.745 1.00 73.88 719 LYS A N 1
ATOM 5597 C CA . LYS A 1 719 ? -27.408 -47.350 -2.522 1.00 73.88 719 LYS A CA 1
ATOM 5598 C C . LYS A 1 719 ? -27.462 -46.042 -1.731 1.00 73.88 719 LYS A C 1
ATOM 5600 O O . LYS A 1 719 ? -27.166 -44.989 -2.286 1.00 73.88 719 LYS A O 1
ATOM 5605 N N . GLN A 1 720 ? -27.806 -46.101 -0.445 1.00 68.56 720 GLN A N 1
ATOM 5606 C CA . GLN A 1 720 ? -27.815 -44.917 0.413 1.00 68.56 720 GLN A CA 1
ATOM 5607 C C . GLN A 1 720 ? -26.408 -44.321 0.559 1.00 68.56 720 GLN A C 1
ATOM 5609 O O . GLN A 1 720 ? -26.239 -43.119 0.372 1.00 68.56 720 GLN A O 1
ATOM 5614 N N . MET A 1 721 ? -25.389 -45.147 0.816 1.00 73.38 721 MET A N 1
ATOM 5615 C CA . MET A 1 721 ? -23.998 -44.686 0.909 1.00 73.38 721 MET A CA 1
ATOM 5616 C C . MET A 1 721 ? -23.470 -44.143 -0.421 1.00 73.38 721 MET A C 1
ATOM 5618 O O . MET A 1 721 ? -22.788 -43.128 -0.420 1.00 73.38 721 MET A O 1
ATOM 5622 N N . PHE A 1 722 ? -23.845 -44.729 -1.558 1.00 75.44 722 PHE A N 1
ATOM 5623 C CA . PHE A 1 722 ? -23.501 -44.218 -2.890 1.00 75.44 722 PHE A CA 1
ATOM 5624 C C . PHE A 1 722 ? -24.013 -42.785 -3.130 1.00 75.44 722 PHE A C 1
ATOM 5626 O O . PHE A 1 722 ? -23.340 -41.971 -3.767 1.00 75.44 722 PHE A O 1
ATOM 5633 N N . THR A 1 723 ? -25.188 -42.455 -2.587 1.00 67.94 723 THR A N 1
ATOM 5634 C CA . THR A 1 723 ? -25.750 -41.099 -2.629 1.00 67.94 723 THR A CA 1
ATOM 5635 C C . THR A 1 723 ? -25.104 -40.176 -1.598 1.00 67.94 723 THR A C 1
ATOM 5637 O O . THR A 1 723 ? -24.675 -39.081 -1.952 1.00 67.94 723 THR A O 1
ATOM 5640 N N . VAL A 1 724 ? -24.992 -40.609 -0.339 1.00 62.41 724 VAL A N 1
ATOM 5641 C CA . VAL A 1 724 ? -24.438 -39.792 0.758 1.00 62.41 724 VAL A CA 1
ATOM 5642 C C . VAL A 1 724 ? -22.959 -39.476 0.528 1.00 62.41 724 VAL A C 1
ATOM 5644 O O . VAL A 1 724 ? -22.534 -38.335 0.691 1.00 62.41 724 VAL A O 1
ATOM 5647 N N . ALA A 1 725 ? -22.181 -40.450 0.055 1.00 68.19 725 ALA A N 1
ATOM 5648 C CA . ALA A 1 725 ? -20.784 -40.267 -0.319 1.00 68.19 725 ALA A CA 1
ATOM 5649 C C . ALA A 1 725 ? -20.609 -39.513 -1.651 1.00 68.19 725 ALA A C 1
ATOM 5651 O O . ALA A 1 725 ? -19.478 -39.323 -2.082 1.00 68.19 725 ALA A O 1
ATOM 5652 N N . ASN A 1 726 ? -21.687 -39.059 -2.294 1.00 69.69 726 ASN A N 1
ATOM 5653 C CA . ASN A 1 726 ? -21.685 -38.293 -3.542 1.00 69.69 726 ASN A CA 1
ATOM 5654 C C . ASN A 1 726 ? -21.049 -38.994 -4.761 1.00 69.69 726 ASN A C 1
ATOM 5656 O O . ASN A 1 726 ? -20.819 -38.362 -5.789 1.00 69.69 726 ASN A O 1
ATOM 5660 N N . CYS A 1 727 ? -20.824 -40.308 -4.704 1.00 76.94 727 CYS A N 1
ATOM 5661 C CA . CYS A 1 727 ? -20.391 -41.089 -5.866 1.00 76.94 727 CYS A CA 1
ATOM 5662 C C . CYS A 1 727 ? -21.405 -40.969 -7.024 1.00 76.94 727 CYS A C 1
ATOM 5664 O O . CYS A 1 727 ? -21.022 -40.962 -8.193 1.00 76.94 727 CYS A O 1
ATOM 5666 N N . VAL A 1 728 ? -22.687 -40.786 -6.681 1.00 81.06 728 VAL A N 1
ATOM 5667 C CA . VAL A 1 728 ? -23.820 -40.557 -7.595 1.00 81.06 728 VAL A CA 1
ATOM 5668 C C . VAL A 1 728 ? -23.666 -39.339 -8.518 1.00 81.06 728 VAL A C 1
ATOM 5670 O O . VAL A 1 728 ? -24.291 -39.302 -9.579 1.00 81.06 728 VAL A O 1
ATOM 5673 N N . ALA A 1 729 ? -22.848 -38.346 -8.147 1.00 72.62 729 ALA A N 1
ATOM 5674 C CA . ALA A 1 729 ? -22.648 -37.138 -8.949 1.00 72.62 729 ALA A CA 1
ATOM 5675 C C . ALA A 1 729 ? -21.851 -37.400 -10.234 1.00 72.62 729 ALA A C 1
ATOM 5677 O O . ALA A 1 729 ? -22.065 -36.713 -11.230 1.00 72.62 729 ALA A O 1
ATOM 5678 N N . CYS A 1 730 ? -20.968 -38.403 -10.222 1.00 74.75 730 CYS A N 1
ATOM 5679 C CA . CYS A 1 730 ? -20.133 -38.751 -11.370 1.00 74.75 730 CYS A CA 1
ATOM 5680 C C . CYS A 1 730 ? -20.481 -40.123 -11.943 1.00 74.75 730 CYS A C 1
ATOM 5682 O O . CYS A 1 730 ? -20.503 -40.283 -13.160 1.00 74.75 730 CYS A O 1
ATOM 5684 N N . HIS A 1 731 ? -20.753 -41.103 -11.084 1.00 83.00 731 HIS A N 1
ATOM 5685 C CA . HIS A 1 731 ? -20.955 -42.488 -11.480 1.00 83.00 731 HIS A CA 1
ATOM 5686 C C . HIS A 1 731 ? -22.431 -42.854 -11.568 1.00 83.00 731 HIS A C 1
ATOM 5688 O O . HIS A 1 731 ? -23.278 -42.306 -10.856 1.00 83.00 731 HIS A O 1
ATOM 5694 N N . LYS A 1 732 ? -22.715 -43.854 -12.402 1.00 84.56 732 LYS A N 1
ATOM 5695 C CA . LYS A 1 732 ? -24.036 -44.464 -12.516 1.00 84.56 732 LYS A CA 1
ATOM 5696 C C . LYS A 1 732 ? -24.073 -45.784 -11.751 1.00 84.56 732 LYS A C 1
ATOM 5698 O O . LYS A 1 732 ? -23.090 -46.519 -11.729 1.00 84.56 732 LYS A O 1
ATOM 5703 N N . LEU A 1 733 ? -25.203 -46.072 -11.118 1.00 83.62 733 LEU A N 1
ATOM 5704 C CA . LEU A 1 733 ? -25.512 -47.355 -10.500 1.00 83.62 733 LEU A CA 1
ATOM 5705 C C . LEU A 1 733 ? -26.960 -47.715 -10.855 1.00 83.62 733 LEU A C 1
ATOM 5707 O O . LEU A 1 733 ? -27.906 -47.207 -10.247 1.00 83.62 733 LEU A O 1
ATOM 5711 N N . ASN A 1 734 ? -27.135 -48.586 -11.853 1.00 82.19 734 ASN A N 1
ATOM 5712 C CA . ASN A 1 734 ? -28.433 -48.859 -12.485 1.00 82.19 734 ASN A CA 1
ATOM 5713 C C . ASN A 1 734 ? -29.083 -47.555 -12.991 1.00 82.19 734 ASN A C 1
ATOM 5715 O O . ASN A 1 734 ? -28.464 -46.822 -13.754 1.00 82.19 734 ASN A O 1
ATOM 5719 N N . ASP A 1 735 ? -30.305 -47.233 -12.560 1.00 78.44 735 ASP A N 1
ATOM 5720 C CA . ASP A 1 735 ? -31.035 -46.029 -12.986 1.00 78.44 735 ASP A CA 1
ATOM 5721 C C . ASP A 1 735 ? -30.718 -44.777 -12.144 1.00 78.44 735 ASP A C 1
ATOM 5723 O O . ASP A 1 735 ? -31.330 -43.730 -12.346 1.00 78.44 735 ASP A O 1
ATOM 5727 N N . ALA A 1 736 ? -29.781 -44.858 -11.191 1.00 72.31 736 ALA A N 1
ATOM 5728 C CA . ALA A 1 736 ? -29.408 -43.746 -10.316 1.00 72.31 736 ALA A CA 1
ATOM 5729 C C . ALA A 1 736 ? -28.007 -43.201 -10.645 1.00 72.31 736 ALA A C 1
ATOM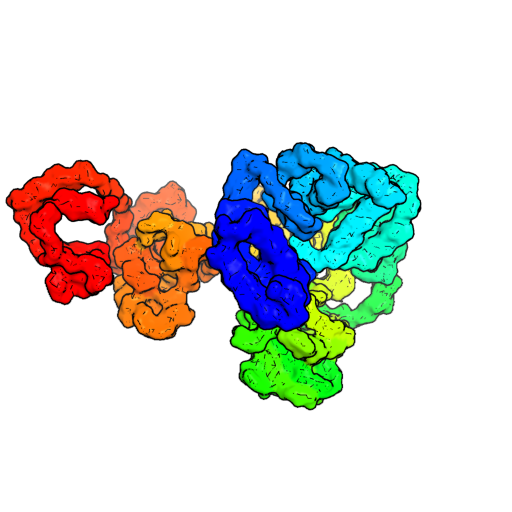 5731 O O . ALA A 1 736 ? -27.055 -43.969 -10.764 1.00 72.31 736 ALA A O 1
ATOM 5732 N N . GLY A 1 737 ? -27.873 -41.875 -10.727 1.00 76.94 737 GLY A N 1
ATOM 5733 C CA . GLY A 1 737 ? -26.595 -41.178 -10.920 1.00 76.94 737 GLY A CA 1
ATOM 5734 C C . GLY A 1 737 ? -26.362 -40.618 -12.320 1.00 76.94 737 GLY A C 1
ATOM 5735 O O . GLY A 1 737 ? -27.230 -40.695 -13.190 1.00 76.94 737 GLY A O 1
ATOM 5736 N N . GLN A 1 738 ? -25.192 -40.011 -12.510 1.00 71.06 738 GLN A N 1
ATOM 5737 C CA . GLN A 1 738 ? -24.772 -39.367 -13.760 1.00 71.06 738 GLN A CA 1
ATOM 5738 C C . GLN A 1 738 ? -23.803 -40.259 -14.548 1.00 71.06 738 GLN A C 1
ATOM 5740 O O . GLN A 1 738 ? -23.258 -41.222 -14.024 1.00 71.06 738 GLN A O 1
ATOM 5745 N N . SER A 1 739 ? -23.605 -39.975 -15.836 1.00 79.38 739 SER A N 1
ATOM 5746 C CA . SER A 1 739 ? -22.729 -40.766 -16.726 1.00 79.38 739 SER A CA 1
ATOM 5747 C C . SER A 1 739 ? -21.435 -40.022 -17.070 1.00 79.38 739 SER A C 1
ATOM 5749 O O . SER A 1 739 ? -21.055 -39.953 -18.235 1.00 79.38 739 SER A O 1
ATOM 5751 N N . ILE A 1 740 ? -20.801 -39.413 -16.062 1.00 72.69 740 ILE A N 1
ATOM 5752 C CA . ILE A 1 740 ? -19.510 -38.719 -16.208 1.00 72.69 740 ILE A CA 1
ATOM 5753 C C . ILE A 1 740 ? -18.360 -39.722 -16.029 1.00 72.69 740 ILE A C 1
ATOM 5755 O O . ILE A 1 740 ? -17.420 -39.745 -16.818 1.00 72.69 740 ILE A O 1
ATOM 5759 N N . GLY A 1 741 ? -18.457 -40.574 -15.009 1.00 72.25 741 GLY A N 1
ATOM 5760 C CA . GLY A 1 741 ? -17.603 -41.733 -14.769 1.00 72.25 741 GLY A CA 1
ATOM 5761 C C . GLY A 1 741 ? -18.266 -43.047 -15.209 1.00 72.25 741 GLY A C 1
ATOM 5762 O O . GLY A 1 741 ? -19.426 -43.051 -15.635 1.00 72.25 741 GLY A O 1
ATOM 5763 N N . PRO A 1 742 ? -17.550 -44.185 -15.111 1.00 78.56 742 PRO A N 1
ATOM 5764 C CA . PRO A 1 742 ? -18.077 -45.495 -15.482 1.00 78.56 742 PRO A CA 1
ATOM 5765 C C . PRO A 1 742 ? -19.331 -45.867 -14.683 1.00 78.56 742 PRO A C 1
ATOM 5767 O O . PRO A 1 742 ? -19.465 -45.530 -13.503 1.00 78.56 742 PRO A O 1
ATOM 5770 N N . ASP A 1 743 ? -20.229 -46.599 -15.344 1.00 86.44 743 ASP A N 1
ATOM 5771 C CA . ASP A 1 743 ? -21.390 -47.234 -14.723 1.00 86.44 743 ASP A CA 1
ATOM 5772 C C . ASP A 1 743 ? -20.912 -48.388 -13.836 1.00 86.44 743 ASP A C 1
ATOM 5774 O O . ASP A 1 743 ? -20.463 -49.427 -14.326 1.00 86.44 743 ASP A O 1
ATOM 5778 N N . LEU A 1 744 ? -20.992 -48.194 -12.521 1.00 84.12 744 LEU A N 1
ATOM 5779 C CA . LEU A 1 744 ? -20.490 -49.139 -11.528 1.00 84.12 744 LEU A CA 1
ATOM 5780 C C . LEU A 1 744 ? -21.336 -50.416 -11.462 1.00 84.12 744 LEU A C 1
ATOM 5782 O O . LEU A 1 744 ? -20.876 -51.424 -10.934 1.00 84.12 744 LEU A O 1
ATOM 5786 N N . ALA A 1 745 ? -22.549 -50.407 -12.030 1.00 80.81 745 ALA A N 1
ATOM 5787 C CA . ALA A 1 745 ? -23.340 -51.624 -12.204 1.00 80.81 745 ALA A CA 1
ATOM 5788 C C . ALA A 1 745 ? -22.837 -52.504 -13.364 1.00 80.81 745 ALA A C 1
ATOM 5790 O O . ALA A 1 745 ? -23.307 -53.629 -13.520 1.00 80.81 745 ALA A O 1
ATOM 5791 N N . LYS A 1 746 ? -21.905 -51.999 -14.185 1.00 84.00 746 LYS A N 1
ATOM 5792 C CA . LYS A 1 746 ? -21.368 -52.666 -15.382 1.00 84.00 746 LYS A CA 1
ATOM 5793 C C . LYS A 1 746 ? -19.847 -52.803 -15.350 1.00 84.00 746 LYS A C 1
ATOM 5795 O O . LYS A 1 746 ? -19.213 -52.846 -16.405 1.00 84.00 746 LYS A O 1
ATOM 5800 N N . LEU A 1 747 ? -19.253 -52.830 -14.157 1.00 81.31 747 LEU A N 1
ATOM 5801 C CA . LEU A 1 747 ? -17.833 -53.148 -14.028 1.00 81.31 747 LEU A CA 1
ATOM 5802 C C . LEU A 1 747 ? -17.573 -54.551 -14.586 1.00 81.31 747 LEU A C 1
ATOM 5804 O O . LEU A 1 747 ? -18.374 -55.461 -14.399 1.00 81.31 747 LEU A O 1
ATOM 5808 N N . ASP A 1 748 ? -16.460 -54.691 -15.301 1.00 82.88 748 ASP A N 1
ATOM 5809 C CA . ASP A 1 748 ? -16.002 -55.963 -15.862 1.00 82.88 748 ASP A CA 1
ATOM 5810 C C . ASP A 1 748 ? -15.789 -56.983 -14.728 1.00 82.88 748 ASP A C 1
ATOM 5812 O O . ASP A 1 748 ? -15.207 -56.637 -13.697 1.00 82.88 748 ASP A O 1
ATOM 5816 N N . ASP A 1 749 ? -16.226 -58.231 -14.924 1.00 79.62 749 ASP A N 1
ATOM 5817 C CA . ASP A 1 749 ? -16.169 -59.317 -13.931 1.00 79.62 749 ASP A CA 1
ATOM 5818 C C . ASP A 1 749 ? -14.750 -59.575 -13.386 1.00 79.62 749 ASP A C 1
ATOM 5820 O O . ASP A 1 749 ? -14.578 -60.198 -12.335 1.00 79.62 749 ASP A O 1
ATOM 5824 N N . LYS A 1 750 ? -13.710 -59.093 -14.082 1.00 82.81 750 LYS A N 1
ATOM 5825 C CA . LYS A 1 750 ? -12.320 -59.149 -13.611 1.00 82.81 750 LYS A CA 1
ATOM 5826 C C . LYS A 1 750 ? -12.026 -58.259 -12.396 1.00 82.81 750 LYS A C 1
ATOM 5828 O O . LYS A 1 750 ? -11.040 -58.524 -11.712 1.00 82.81 750 LYS A O 1
ATOM 5833 N N . PHE A 1 751 ? -12.826 -57.221 -12.137 1.00 81.75 751 PHE A N 1
ATOM 5834 C CA . PHE A 1 751 ? -12.642 -56.334 -10.985 1.00 81.75 751 PHE A CA 1
ATOM 5835 C C . PHE A 1 751 ? -13.165 -57.000 -9.715 1.00 81.75 751 PHE A C 1
ATOM 5837 O O . PHE A 1 751 ? -14.368 -57.199 -9.539 1.00 81.75 751 PHE A O 1
ATOM 5844 N N . LYS A 1 752 ? -12.258 -57.330 -8.795 1.00 84.69 752 LYS A N 1
ATOM 5845 C CA . LYS A 1 752 ? -12.625 -57.904 -7.500 1.00 84.69 752 LYS A CA 1
ATOM 5846 C C . LYS A 1 752 ? -12.956 -56.786 -6.502 1.00 84.69 752 LYS A C 1
ATOM 5848 O O . LYS A 1 752 ? -12.476 -55.665 -6.658 1.00 84.69 752 LYS A O 1
ATOM 5853 N N . PRO A 1 753 ? -13.710 -57.068 -5.420 1.00 83.19 753 PRO A N 1
ATOM 5854 C CA . PRO A 1 753 ? -14.000 -56.077 -4.376 1.00 83.19 753 PRO A CA 1
ATOM 5855 C C . PRO A 1 753 ? -12.755 -55.384 -3.802 1.00 83.19 753 PRO A C 1
ATOM 5857 O O . PRO A 1 753 ? -12.809 -54.209 -3.457 1.00 83.19 753 PRO A O 1
ATOM 5860 N N . VAL A 1 754 ? -11.627 -56.099 -3.747 1.00 85.69 754 VAL A N 1
ATOM 5861 C CA . VAL A 1 754 ? -10.335 -55.557 -3.305 1.00 85.69 754 VAL A CA 1
ATOM 5862 C C . VAL A 1 754 ? -9.756 -54.522 -4.271 1.00 85.69 754 VAL A C 1
ATOM 5864 O O . VAL A 1 754 ? -9.148 -53.552 -3.828 1.00 85.69 754 VAL A O 1
ATOM 5867 N N . ASP A 1 755 ? -9.981 -54.691 -5.574 1.00 85.25 755 ASP A N 1
ATOM 5868 C CA . ASP A 1 755 ? -9.543 -53.734 -6.588 1.00 85.25 755 ASP A CA 1
ATOM 5869 C C . ASP A 1 755 ? -10.396 -52.466 -6.497 1.00 85.25 755 ASP A C 1
ATOM 5871 O O . ASP A 1 755 ? -9.864 -51.366 -6.504 1.00 85.25 755 ASP A O 1
ATOM 5875 N N . ILE A 1 756 ? -11.709 -52.614 -6.285 1.00 83.25 756 ILE A N 1
ATOM 5876 C CA . ILE A 1 756 ? -12.620 -51.479 -6.076 1.00 83.25 756 ILE A CA 1
ATOM 5877 C C . ILE A 1 756 ? -12.241 -50.697 -4.812 1.00 83.25 756 ILE A C 1
ATOM 5879 O O . ILE A 1 756 ? -12.197 -49.473 -4.851 1.00 83.25 756 ILE A O 1
ATOM 5883 N N . LEU A 1 757 ? -11.924 -51.380 -3.704 1.00 85.00 757 LEU A N 1
ATOM 5884 C CA . LEU A 1 757 ? -11.467 -50.718 -2.478 1.00 85.00 757 LEU A CA 1
ATOM 5885 C C . LEU A 1 757 ? -10.175 -49.921 -2.708 1.00 85.00 757 LEU A C 1
ATOM 5887 O O . LEU A 1 757 ? -10.034 -48.832 -2.164 1.00 85.00 757 LEU A O 1
ATOM 5891 N N . ARG A 1 758 ? -9.251 -50.448 -3.520 1.00 84.88 758 ARG A N 1
ATOM 5892 C CA . ARG A 1 758 ? -7.994 -49.769 -3.861 1.00 84.88 758 ARG A CA 1
ATOM 5893 C C . ARG A 1 758 ? -8.202 -48.536 -4.744 1.00 84.88 758 ARG A C 1
ATOM 5895 O O . ARG A 1 758 ? -7.408 -47.619 -4.661 1.00 84.88 758 ARG A O 1
ATOM 5902 N N . GLU A 1 759 ? -9.247 -48.507 -5.564 1.00 82.06 759 GLU A N 1
ATOM 5903 C CA . GLU A 1 759 ? -9.606 -47.322 -6.359 1.00 82.06 759 GLU A CA 1
ATOM 5904 C C . GLU A 1 759 ? -10.409 -46.282 -5.547 1.00 82.06 759 GLU A C 1
ATOM 5906 O O . GLU A 1 759 ? -10.581 -45.147 -5.987 1.00 82.06 759 GLU A O 1
ATOM 5911 N N . MET A 1 760 ? -10.944 -46.661 -4.379 1.00 74.94 760 MET A N 1
ATOM 5912 C CA . MET A 1 760 ? -11.724 -45.776 -3.500 1.00 74.94 760 MET A CA 1
ATOM 5913 C C . MET A 1 760 ? -10.886 -45.023 -2.457 1.00 74.94 760 MET A C 1
ATOM 5915 O O . MET A 1 760 ? -11.367 -44.011 -1.941 1.00 74.94 760 MET A O 1
ATOM 5919 N N . LEU A 1 761 ? -9.707 -45.542 -2.107 1.00 71.31 761 LEU A N 1
ATOM 5920 C CA . LEU A 1 761 ? -8.777 -45.013 -1.102 1.00 71.31 761 LEU A CA 1
ATOM 5921 C C . LEU A 1 761 ? -7.521 -44.489 -1.788 1.00 71.31 761 LEU A C 1
ATOM 5923 O O . LEU A 1 761 ? -7.040 -43.417 -1.365 1.00 71.31 761 LEU A O 1
#